Protein AF-0000000068388118 (afdb_homodimer)

Sequence (778 aa):
MSIPSDIVQGQESAFPREEYARRQALAREGLSAAGLDALIVTGPENIFYLCGQQTPGYYTFQALILPADGDPVFLIRQLEYFNFIANTFISDAVVYQDGEDPLALLVKLIESRGLASRRIAIDKRGWFLPIAVYEALQARLGTIGDGAGVIERFRAIKSPLEVEKLEKAAAYVDEGMRAGLAAVRVGATENDLVSAMLGSAIAAGSEYLGMEPLVSVGPRTGVPHGTWRRRAITDGDPAFLEMAACHDRYHAALMRSAWIGEPPREAVDMMKACQEALQVSLDTIRPGVACEVPHIACQKVIDRAGYTDNFKKRLGYSVGISFAPDWGEGAILSLNTGVKTELQPGMTFHLPPALRIYGRFTVGVSETIVVTETGYRALGSIDRNLLIVMSIPSDIVQGQESAFPREEYARRQALAREGLSAAGLDALIVTGPENIFYLCGQQTPGYYTFQALILPADGDPVFLIRQLEYFNFIANTFISDAVVYQDGEDPLALLVKLIESRGLASRRIAIDKRGWFLPIAVYEALQARLGTIGDGAGVIERFRAIKSPLEVEKLEKAAAYVDEGMRAGLAAVRVGATENDLVSAMLGSAIAAGSEYLGMEPLVSVGPRTGVPHGTWRRRAITDGDPAFLEMAACHDRYHAALMRSAWIGEPPREAVDMMKACQEALQVSLDTIRPGVACEVPHIACQKVIDRAGYTDNFKKRLGYSVGISFAPDWGEGAILSLNTGVKTELQPGMTFHLPPALRIYGRFTVGVSETIVVTETGYRALGSIDRNLLIV

Foldseek 3Di:
DDDPPPQAFQQQALDDPVQLVVLLLQLLVLCVVVQAQKEWELAQLLVCNNFNQDDPVSLDTKTWIRGNDDDIEIEEEPVCVVSNRHHGPDDHYDYDYPVDDSLVVVLVVCVVVVNLPTAYAYAPQHPSQDPVSVVVNCVRRPDHHHCPPSSLVVQQFADPSQVVFALLFQVLQQQLVVQLLVQDDAFDFLCSSQCRNVVRSVVSPFDDAQAGKAKDKFLQQQPPSHHGDGHGHHAFMKIKTKGWTGGSQFIDIWIAIATEADHDPVLVLQLVLQVVLQVQLQVQFAFPAFLQVSQVSSQVSCVVSPQNVFQPDFQKAWTTGHHYPDRRSSRSDTSHPPGGDTDDFRRKMKGWGWGHDHSGHIGITIFIWTHHNGGIDTSHDDDHDHHYD/DDDPPPFAFQQQALDDPVQLVVLLLQLLVLCVVVQAQKEWELAQLLVCNNFNQDDPVSLDTKTWIRGNDDDIEIEEEPVCVVSNRHHGPRDHYDYDYPVDDSLVVVLVVCVVVVNLPTAYAYAPQHPSQDPVSVVVNCVRRPDHHHCPPSSLVVQQFADPSQVVFALLFQVLQQQLVVQLLVQDDAFGFLCSSQCRNVVRSVVSPFDDAQAGKAKDKFLQQQPPSHHGDGHGHHAFMKIKTKGWTGGSQFIDIWIAIATEADHDPVQVLQLVLQVQLQVQLQVQFAFPAFLQVSQVSSQVSCVVSVQNVFQPDFQKAWTTGHHYPDRRSSRSDTNHPPGGDTDDFRRKMKGWGWGHDHSGHIGITIFIWGHHNGGIDTSHDDDHDHHYD

Solvent-accessible surface area (backbone atoms only — not comparable to full-atom values): 38042 Å² total; per-residue (Å²): 133,84,76,56,90,88,61,52,72,25,72,62,32,80,62,61,72,65,57,27,52,52,42,44,52,52,37,29,51,31,28,54,75,69,67,30,49,28,36,48,39,57,37,64,54,60,42,24,60,45,43,36,40,68,58,72,60,62,82,47,82,45,37,38,38,41,38,52,71,71,79,59,39,34,39,37,41,54,71,45,45,57,39,39,37,29,14,12,80,71,82,55,66,48,71,38,52,95,90,56,62,62,62,62,53,49,51,50,52,37,45,75,69,68,42,53,89,48,45,33,19,31,51,33,72,40,54,69,54,26,44,53,58,53,53,53,48,31,76,74,49,44,80,66,43,75,37,62,62,43,54,50,64,59,66,52,45,40,50,73,72,51,46,52,29,29,44,51,4,16,50,16,31,38,45,8,50,54,39,20,60,70,44,61,46,76,69,34,27,28,22,48,26,48,19,35,17,51,22,36,12,19,55,67,57,26,42,81,64,15,40,76,56,37,26,22,44,29,41,46,27,13,26,62,65,29,49,46,77,55,51,62,35,48,87,62,23,42,34,26,42,30,39,56,20,10,30,89,47,16,26,24,46,44,35,46,25,35,25,30,50,79,70,56,67,67,55,53,53,48,38,52,41,26,53,51,19,47,50,55,17,57,71,56,43,27,54,70,35,33,30,16,52,32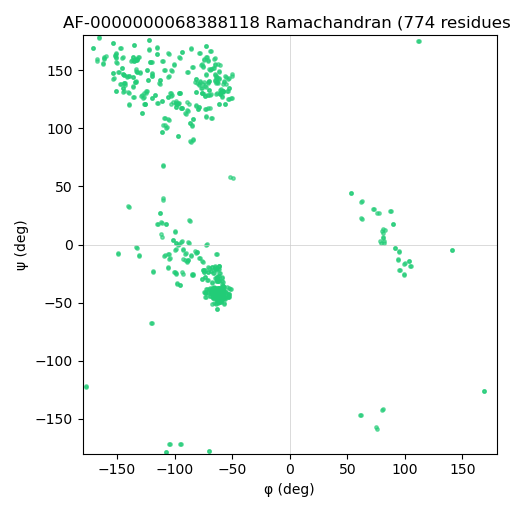,22,50,48,22,47,51,46,33,44,74,73,68,42,52,87,34,42,88,66,64,36,28,34,31,38,29,51,31,50,68,66,37,45,40,37,79,77,74,43,48,22,23,82,83,33,67,59,55,37,43,56,33,24,31,34,35,39,53,36,45,38,39,45,75,61,48,35,39,37,33,34,39,45,20,33,36,31,31,89,78,20,68,43,73,49,57,80,69,79,74,63,74,42,70,84,134,84,75,57,88,86,60,52,73,25,73,64,32,81,61,60,71,66,58,27,53,51,44,44,52,53,36,30,51,31,27,55,76,69,66,30,48,29,37,47,39,59,38,63,52,60,42,25,61,44,42,35,40,69,59,70,60,63,83,46,81,47,36,38,38,42,38,52,72,71,79,60,40,33,39,37,40,53,71,45,44,56,38,39,39,30,13,12,80,71,82,54,65,47,74,40,53,93,91,55,61,62,63,62,53,49,51,51,50,36,45,75,68,68,42,52,88,46,47,33,20,30,50,34,72,40,54,72,54,26,46,53,58,52,53,55,48,32,75,75,50,43,81,66,44,74,38,61,62,42,56,50,63,60,65,51,44,40,50,74,72,52,48,52,29,28,43,51,4,17,51,15,29,37,44,8,49,53,38,20,62,71,45,62,46,75,69,34,28,27,23,46,25,47,18,35,16,52,21,39,12,20,54,65,57,25,42,82,63,14,37,76,56,36,26,22,43,30,41,45,29,13,26,62,65,29,47,46,79,56,52,62,35,48,88,63,21,42,34,26,41,28,39,58,21,11,29,89,46,16,28,23,46,43,36,46,25,35,28,30,50,80,70,56,68,68,56,52,52,47,36,50,41,25,53,51,19,46,50,54,18,58,70,55,44,27,54,70,36,35,30,16,52,32,23,51,48,23,48,51,44,33,44,74,72,69,40,52,88,35,40,89,67,65,36,28,34,29,37,28,51,32,51,69,65,37,46,40,38,78,78,73,46,48,22,23,83,85,33,68,59,54,38,42,57,32,25,30,35,35,38,53,37,44,39,39,44,75,61,47,34,39,38,34,34,39,44,21,35,35,31,31,89,78,21,67,44,73,50,58,78,68,80,75,64,74,42,69,84

Radius of gyration: 25.29 Å; Cα contacts (8 Å, |Δi|>4): 1901; chains: 2; bounding box: 60×70×59 Å

InterPro domains:
  IPR000587 Creatinase, N-terminal [PF01321] (25-157)
  IPR000994 Peptidase M24 [PF00557] (164-373)
  IPR029149 Creatinase/Aminopeptidase P/Spt16, N-terminal [G3DSA:3.40.350.10] (6-155)
  IPR029149 Creatinase/Aminopeptidase P/Spt16, N-terminal [SSF53092] (13-155)
  IPR036005 Creatinase/aminopeptidase-like [G3DSA:3.90.230.10] (157-389)
  IPR036005 Creatinase/aminopeptidase-like [SSF55920] (157-388)
  IPR050659 Peptidase M24B family [PTHR46112] (15-387)

Organism: Agrobacterium fabrum (strain C58 / ATCC 33970) (NCBI:txid176299)

Secondary structure (DSSP, 8-state):
-PPPTTPPTTTT-SS-HHHHHHHHHHHHHHHHHHT-SEEEE-SHHHHHHHH----GGGGS--EEEEESSS--EEEEEGGGHHHHHHH-----EEEE-TTS-HHHHHHHHHHHTT-TTS-EEE-TT-SS--HHHHHHHHHHH---EE-TTTTHHHHTS--HHHHHHHHHHHHHHHHHHHHHHHT-STT-BHHHHHHHHHHHHHHHT----SS--EEEEGGGGGSTT-----PBP-TT-EEEEEEEEEETTEEEEEEEEEESSPPPHHHHHHHHHHHHHHHHHHHH--TT-BTHHHHHHHHHHHHHTT-HHHH-S-SEEE-SB--TT-SS-SSS-EESTT--PBP-TT-EEEE--EEEETTTEEEE--EEEEE-SSSEEE---S--SPEE-/-PPPTTPPTTTT-SS-HHHHHHHHHHHHHHHHHHT-SEEEE--HHHHHHHH----GGGGS--EEEEESSS--EEEEEGGGHHHHHHH-----EEEE-TTS-HHHHHHHHHHHTT-TTS-EEE-TT-SS--HHHHHHHHHHH---EE-TTTTHHHHTS--HHHHHHHHHHHHHHHHHHHHHHHT-STT-BHHHHHHHHHHHHHHHT----SS--EEEEGGGGGSTT----SPBP-TT-EEEEEEEEEETTEEEEEEEEEESSPPPHHHHHHHHHHHHHHHHHHHH--TT-BTHHHHHHHHHHHHHHT-HHHH-S-SEEE-SB--TT-SS-SSS-EESTT--PBP-TT-EEEE--EEEETTTEEEE--EEEEE-SSSEEE---S--SPEE-

Nearest PDB structures (foldseek):
  1wn1-assembly1_A  TM=9.181E-01  e=2.029E-33  Pyrococcus horikoshii OT3
  1wy2-assembly1_B  TM=9.241E-01  e=2.142E-31  Pyrococcus horikoshii OT3
  2zsg-assembly1_B  TM=8.547E-01  e=2.832E-32  Thermotoga maritima
  3q6d-assembly2_B  TM=9.226E-01  e=4.594E-30  Bacillus anthracis str. Ames
  5cde-assembly1_B  TM=8.490E-01  e=2.832E-32  Xanthomonas campestris pv. campestris str. ATCC 33913

pLDDT: mean 95.71, std 5.08, range [53.38, 98.94]

Structure (mmCIF, N/CA/C/O backbone):
data_AF-0000000068388118-model_v1
#
loop_
_entity.id
_entity.type
_entity.pdbx_description
1 polymer Peptidase
#
loop_
_atom_site.group_PDB
_atom_site.id
_atom_site.type_symbol
_atom_site.label_atom_id
_atom_site.label_alt_id
_atom_site.label_comp_id
_atom_site.label_asym_id
_atom_site.label_entity_id
_atom_site.label_seq_id
_atom_site.pdbx_PDB_ins_code
_atom_site.Cartn_x
_atom_site.Cartn_y
_atom_site.Cartn_z
_atom_site.occupancy
_atom_site.B_iso_or_equiv
_atom_site.auth_seq_id
_atom_site.auth_comp_id
_atom_site.auth_asym_id
_atom_site.auth_atom_id
_atom_site.pdbx_PDB_model_num
ATOM 1 N N . MET A 1 1 ? -11.75 -24.641 -14.781 1 53.38 1 MET A N 1
ATOM 2 C CA . MET A 1 1 ? -11.281 -25.219 -13.531 1 53.38 1 MET A CA 1
ATOM 3 C C . MET A 1 1 ? -12.445 -25.547 -12.602 1 53.38 1 MET A C 1
ATOM 5 O O . MET A 1 1 ? -13.352 -24.719 -12.43 1 53.38 1 MET A O 1
ATOM 9 N N . SER A 1 2 ? -12.594 -26.812 -12.25 1 62.56 2 SER A N 1
ATOM 10 C CA . SER A 1 2 ? -13.703 -27.203 -11.383 1 62.56 2 SER A CA 1
ATOM 11 C C . SER A 1 2 ? -13.461 -26.781 -9.938 1 62.56 2 SER A C 1
ATOM 13 O O . SER A 1 2 ? -12.328 -26.828 -9.461 1 62.56 2 SER A O 1
ATOM 15 N N . ILE A 1 3 ? -14.445 -26.109 -9.328 1 71.19 3 ILE A N 1
ATOM 16 C CA . ILE A 1 3 ? -14.406 -25.734 -7.918 1 71.19 3 ILE A CA 1
ATOM 17 C C . ILE A 1 3 ? -14.531 -26.984 -7.047 1 71.19 3 ILE A C 1
ATOM 19 O O . ILE A 1 3 ? -15.484 -27.75 -7.18 1 71.19 3 ILE A O 1
ATOM 23 N N . PRO A 1 4 ? -13.492 -27.219 -6.301 1 73.62 4 PRO A N 1
ATOM 24 C CA . PRO A 1 4 ? -13.625 -28.359 -5.402 1 73.62 4 PRO A CA 1
ATOM 25 C C . PRO A 1 4 ? -14.914 -28.328 -4.582 1 73.62 4 PRO A C 1
ATOM 27 O O . PRO A 1 4 ? -15.398 -27.234 -4.234 1 73.62 4 PRO A O 1
ATOM 30 N N . SER A 1 5 ? -15.477 -29.453 -4.324 1 72.38 5 SER A N 1
ATOM 31 C CA . SER A 1 5 ? -16.781 -29.578 -3.668 1 72.38 5 SER A CA 1
ATOM 32 C C . SER A 1 5 ? -16.75 -28.984 -2.268 1 72.38 5 SER A C 1
ATOM 34 O O . SER A 1 5 ? -17.797 -28.609 -1.725 1 72.38 5 SER A O 1
ATOM 36 N N . ASP A 1 6 ? -15.547 -28.828 -1.745 1 77.25 6 ASP A N 1
ATOM 37 C CA . ASP A 1 6 ? -15.461 -28.359 -0.365 1 77.25 6 ASP A CA 1
ATOM 38 C C . ASP A 1 6 ? -15.297 -26.844 -0.309 1 77.25 6 ASP A C 1
ATOM 40 O O . ASP A 1 6 ? -15.219 -26.266 0.775 1 77.25 6 ASP A O 1
ATOM 44 N N . ILE A 1 7 ? -15.312 -26.266 -1.46 1 78.06 7 ILE A N 1
ATOM 45 C CA . ILE A 1 7 ? -15.258 -24.812 -1.496 1 78.06 7 ILE A CA 1
ATOM 46 C C . ILE A 1 7 ? -16.656 -24.25 -1.757 1 78.06 7 ILE A C 1
ATOM 48 O O . ILE A 1 7 ? -17.297 -24.609 -2.736 1 78.06 7 ILE A O 1
ATOM 52 N N . VAL A 1 8 ? -17.078 -23.422 -0.842 1 85.75 8 VAL A N 1
ATOM 53 C CA . VAL A 1 8 ? -18.391 -22.781 -0.955 1 85.75 8 VAL A CA 1
ATOM 54 C C . VAL A 1 8 ? -18.219 -21.344 -1.407 1 85.75 8 VAL A C 1
ATOM 56 O O . VAL A 1 8 ? -17.406 -20.594 -0.841 1 85.75 8 VAL A O 1
ATOM 59 N N . GLN A 1 9 ? -18.906 -21.031 -2.393 1 91 9 GLN A N 1
ATOM 60 C CA . GLN A 1 9 ? -18.891 -19.656 -2.887 1 91 9 GLN A CA 1
ATOM 61 C C . GLN A 1 9 ? -19.219 -18.672 -1.773 1 91 9 GLN A C 1
ATOM 63 O O . GLN A 1 9 ? -20.234 -18.812 -1.08 1 91 9 GLN A O 1
ATOM 68 N N . GLY A 1 10 ? -18.312 -17.734 -1.6 1 92.94 10 GLY A N 1
ATOM 69 C CA . GLY A 1 10 ? -18.562 -16.672 -0.626 1 92.94 10 GLY A CA 1
ATOM 70 C C . GLY A 1 10 ? -18.219 -17.094 0.794 1 92.94 10 GLY A C 1
ATOM 71 O O . GLY A 1 10 ? -18.562 -16.391 1.748 1 92.94 10 GLY A O 1
ATOM 72 N N . GLN A 1 11 ? -17.531 -18.188 0.98 1 91.69 11 GLN A N 1
ATOM 73 C CA . GLN A 1 11 ? -17.297 -18.734 2.316 1 91.69 11 GLN A CA 1
ATOM 74 C C . GLN A 1 11 ? -16.438 -17.781 3.152 1 91.69 11 GLN A C 1
ATOM 76 O O . GLN A 1 11 ? -16.453 -17.844 4.383 1 91.69 11 GLN A O 1
ATOM 81 N N . GLU A 1 12 ? -15.727 -16.859 2.533 1 93 12 GLU A N 1
ATOM 82 C CA . GLU A 1 12 ? -14.883 -15.914 3.252 1 93 12 GLU A CA 1
ATOM 83 C C . GLU A 1 12 ? -15.391 -14.484 3.08 1 93 12 GLU A C 1
ATOM 85 O O . GLU A 1 12 ? -14.656 -13.523 3.299 1 93 12 GLU A O 1
ATOM 90 N N . SER A 1 13 ? -16.641 -14.352 2.66 1 96.62 13 SER A N 1
ATOM 91 C CA . SER A 1 13 ? -17.203 -13.023 2.418 1 96.62 13 SER A CA 1
ATOM 92 C C . SER A 1 13 ? -17.25 -12.203 3.701 1 96.62 13 SER A C 1
ATOM 94 O O . SER A 1 13 ? -17.562 -12.727 4.77 1 96.62 13 SER A O 1
ATOM 96 N N . ALA A 1 14 ? -17.016 -10.914 3.598 1 97.81 14 ALA A N 1
ATOM 97 C CA . ALA A 1 14 ? -17.016 -10.016 4.746 1 97.81 14 ALA A CA 1
ATOM 98 C C . ALA A 1 14 ? -18.438 -9.75 5.242 1 97.81 14 ALA A C 1
ATOM 100 O O . ALA A 1 14 ? -18.641 -9.438 6.418 1 97.81 14 ALA A O 1
ATOM 101 N N . PHE A 1 15 ? -19.422 -9.828 4.328 1 98.56 15 PHE A N 1
ATOM 102 C CA . PHE A 1 15 ? -20.812 -9.539 4.637 1 98.56 15 PHE A CA 1
ATOM 103 C C . PHE A 1 15 ? -21.734 -10.625 4.086 1 98.56 15 PHE A C 1
ATOM 105 O O . PHE A 1 15 ? -21.328 -11.391 3.205 1 98.56 15 PHE A O 1
ATOM 112 N N . PRO A 1 16 ? -22.969 -10.766 4.602 1 98.06 16 PRO A N 1
ATOM 113 C CA . PRO A 1 16 ? -23.938 -11.672 3.988 1 98.06 16 PRO A CA 1
ATOM 114 C C . PRO A 1 16 ? -24.359 -11.234 2.584 1 98.06 16 PRO A C 1
ATOM 116 O O . PRO A 1 16 ? -24.234 -10.055 2.24 1 98.06 16 PRO A O 1
ATOM 119 N N . ARG A 1 17 ? -24.859 -12.133 1.839 1 97.31 17 ARG A N 1
ATOM 120 C CA . ARG A 1 17 ? -25.281 -11.922 0.455 1 97.31 17 ARG A CA 1
ATOM 121 C C . ARG A 1 17 ? -26.234 -10.742 0.347 1 97.31 17 ARG A C 1
ATOM 123 O O . ARG A 1 17 ? -26.156 -9.945 -0.592 1 97.31 17 ARG A O 1
ATOM 130 N N . GLU A 1 18 ? -27.078 -10.586 1.31 1 98.06 18 GLU A N 1
ATOM 131 C CA . GLU A 1 18 ? -28.141 -9.578 1.294 1 98.06 18 GLU A CA 1
ATOM 132 C C . GLU A 1 18 ? -27.547 -8.172 1.367 1 98.06 18 GLU A C 1
ATOM 134 O O . GLU A 1 18 ? -28.109 -7.227 0.799 1 98.06 18 GLU A O 1
ATOM 139 N N . GLU A 1 19 ? -26.422 -8.008 2.062 1 98.5 19 GLU A N 1
ATOM 140 C CA . GLU A 1 19 ? -25.781 -6.707 2.164 1 98.5 19 GLU A CA 1
ATOM 141 C C . GLU A 1 19 ? -25.234 -6.25 0.811 1 98.5 19 GLU A C 1
ATOM 143 O O . GLU A 1 19 ? -25.375 -5.082 0.443 1 98.5 19 GLU A O 1
ATOM 148 N N . TYR A 1 20 ? -24.672 -7.148 0.095 1 98 20 TYR A N 1
ATOM 149 C CA . TYR A 1 20 ? -24.156 -6.812 -1.225 1 98 20 TYR A CA 1
ATOM 150 C C . TYR A 1 20 ? -25.297 -6.523 -2.201 1 98 20 TYR A C 1
ATOM 152 O O . TYR A 1 20 ? -25.172 -5.633 -3.047 1 98 20 TYR A O 1
ATOM 160 N N . ALA A 1 21 ? -26.375 -7.293 -2.064 1 97.06 21 ALA A N 1
ATOM 161 C CA . ALA A 1 21 ? -27.531 -7.031 -2.91 1 97.06 21 ALA A CA 1
ATOM 162 C C . ALA A 1 21 ? -28.062 -5.617 -2.688 1 97.06 21 ALA A C 1
ATOM 164 O O . ALA A 1 21 ? -28.375 -4.91 -3.646 1 97.06 21 ALA A O 1
ATOM 165 N N . ARG A 1 22 ? -28.156 -5.258 -1.468 1 97.88 22 ARG A N 1
ATOM 166 C CA . ARG A 1 22 ? -28.594 -3.91 -1.122 1 97.88 22 ARG A CA 1
ATOM 167 C C . ARG A 1 22 ? -27.656 -2.857 -1.706 1 97.88 22 ARG A C 1
ATOM 169 O O . ARG A 1 22 ? -28.109 -1.867 -2.281 1 97.88 22 ARG A O 1
ATOM 176 N N . ARG A 1 23 ? -26.359 -3.049 -1.605 1 98.25 23 ARG A N 1
ATOM 177 C CA . ARG A 1 23 ? -25.344 -2.121 -2.094 1 98.25 23 ARG A CA 1
ATOM 178 C C . ARG A 1 23 ? -25.406 -1.992 -3.613 1 98.25 23 ARG A C 1
ATOM 180 O O . ARG A 1 23 ? -25.297 -0.89 -4.152 1 98.25 23 ARG A O 1
ATOM 187 N N . GLN A 1 24 ? -25.594 -3.094 -4.266 1 97.75 24 GLN A N 1
ATOM 188 C CA . GLN A 1 24 ? -25.703 -3.076 -5.723 1 97.75 24 GLN A CA 1
ATOM 189 C C . GLN A 1 24 ? -26.969 -2.338 -6.164 1 97.75 24 GLN A C 1
ATOM 191 O O . GLN A 1 24 ? -26.953 -1.61 -7.16 1 97.75 24 GLN A O 1
ATOM 196 N N . ALA A 1 25 ? -28.031 -2.514 -5.41 1 97.81 25 ALA A N 1
ATOM 197 C CA . ALA A 1 25 ? -29.266 -1.783 -5.715 1 97.81 25 ALA A CA 1
ATOM 198 C C . ALA A 1 25 ? -29.047 -0.279 -5.57 1 97.81 25 ALA A C 1
ATOM 200 O O . ALA A 1 25 ? -29.484 0.499 -6.426 1 97.81 25 ALA A O 1
ATOM 201 N N . LEU A 1 26 ? -28.375 0.128 -4.535 1 97.5 26 LEU A N 1
ATOM 202 C CA . LEU A 1 26 ? -28.047 1.535 -4.324 1 97.5 26 LEU A CA 1
ATOM 203 C C . LEU A 1 26 ? -27.172 2.072 -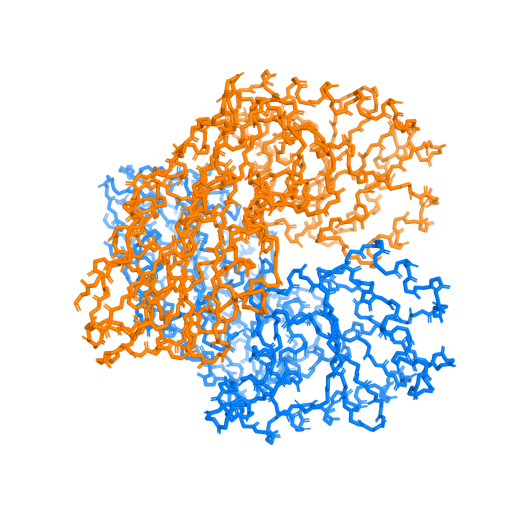5.453 1 97.5 26 LEU A C 1
ATOM 205 O O . LEU A 1 26 ? -27.422 3.168 -5.961 1 97.5 26 LEU A O 1
ATOM 209 N N . ALA A 1 27 ? -26.156 1.292 -5.816 1 97.75 27 ALA A N 1
ATOM 210 C CA . ALA A 1 27 ? -25.25 1.694 -6.895 1 97.75 27 ALA A CA 1
ATOM 211 C C . ALA A 1 27 ? -26.016 1.879 -8.203 1 97.75 27 ALA A C 1
ATOM 213 O O . ALA A 1 27 ? -25.734 2.803 -8.969 1 97.75 27 ALA A O 1
ATOM 214 N N . ARG A 1 28 ? -26.969 1.045 -8.445 1 97.56 28 ARG A N 1
ATOM 215 C CA . ARG A 1 28 ? -27.781 1.15 -9.648 1 97.56 28 ARG A CA 1
ATOM 216 C C . ARG A 1 28 ? -28.641 2.41 -9.625 1 97.56 28 ARG A C 1
ATOM 218 O O . ARG A 1 28 ? -28.875 3.031 -10.664 1 97.56 28 ARG A O 1
ATOM 225 N N . GLU A 1 29 ? -29.125 2.719 -8.484 1 96.5 29 GLU A N 1
ATOM 226 C CA . GLU A 1 29 ? -29.797 4 -8.344 1 96.5 29 GLU A CA 1
ATOM 227 C C . GLU A 1 29 ? -28.875 5.16 -8.711 1 96.5 29 GLU A C 1
ATOM 229 O O . GLU A 1 29 ? -29.297 6.113 -9.367 1 96.5 29 GLU A O 1
ATOM 234 N N . GLY A 1 30 ? -27.672 5.039 -8.266 1 96.56 30 GLY A N 1
ATOM 235 C CA . GLY A 1 30 ? -26.688 6.047 -8.609 1 96.56 30 GLY A CA 1
ATOM 236 C C . GLY A 1 30 ? -26.406 6.133 -10.094 1 96.56 30 GLY A C 1
ATOM 237 O O . GLY A 1 30 ? -26.281 7.23 -10.648 1 96.56 30 GLY A O 1
ATOM 238 N N . LEU A 1 31 ? -26.344 4.996 -10.734 1 97.5 31 LEU A N 1
ATOM 239 C CA . LEU A 1 31 ? -26.156 4.949 -12.188 1 97.5 31 LEU A CA 1
ATOM 240 C C . LEU A 1 31 ? -27.297 5.648 -12.906 1 97.5 31 LEU A C 1
ATOM 242 O O . LEU A 1 31 ? -27.062 6.469 -13.797 1 97.5 31 LEU A O 1
ATOM 246 N N . SER A 1 32 ? -28.469 5.344 -12.477 1 96.12 32 SER A N 1
ATOM 247 C CA . SER A 1 32 ? -29.656 5.938 -13.086 1 96.12 32 SER A CA 1
ATOM 248 C C . SER A 1 32 ? -29.672 7.453 -12.914 1 96.12 32 SER A C 1
ATOM 250 O O . SER A 1 32 ? -29.922 8.188 -13.875 1 96.12 32 SER A O 1
ATOM 252 N N . ALA A 1 33 ? -29.344 7.887 -11.797 1 96.12 33 ALA A N 1
ATOM 253 C CA . ALA A 1 33 ? -29.328 9.312 -11.5 1 96.12 33 ALA A CA 1
ATOM 254 C C . ALA A 1 33 ? -28.281 10.039 -12.344 1 96.12 33 ALA A C 1
ATOM 256 O O . ALA A 1 33 ? -28.469 11.195 -12.719 1 96.12 33 ALA A O 1
ATOM 257 N N . ALA A 1 34 ? -27.219 9.312 -12.711 1 96.38 34 ALA A N 1
ATOM 258 C CA . ALA A 1 34 ? -26.125 9.906 -13.469 1 96.38 34 ALA A CA 1
ATOM 259 C C . ALA A 1 34 ? -26.328 9.727 -14.969 1 96.38 34 ALA A C 1
ATOM 261 O O . ALA A 1 34 ? -25.516 10.195 -15.773 1 96.38 34 ALA A O 1
ATOM 262 N N . GLY A 1 35 ? -27.359 9.031 -15.312 1 96.81 35 GLY A N 1
ATOM 263 C CA . GLY A 1 35 ? -27.641 8.789 -16.719 1 96.81 35 GLY A CA 1
ATOM 264 C C . GLY A 1 35 ? -26.688 7.801 -17.359 1 96.81 35 GLY A C 1
ATOM 265 O O . GLY A 1 35 ? -26.312 7.949 -18.516 1 96.81 35 GLY A O 1
ATOM 266 N N . LEU A 1 36 ? -26.203 6.867 -16.578 1 97.94 36 LEU A N 1
ATOM 267 C CA . LEU A 1 36 ? -25.234 5.875 -17.047 1 97.94 36 LEU A CA 1
ATOM 268 C C . LEU A 1 36 ? -25.906 4.516 -17.234 1 97.94 36 LEU A C 1
ATOM 270 O O . LEU A 1 36 ? -26.766 4.133 -16.422 1 97.94 36 LEU A O 1
ATOM 274 N N . ASP A 1 37 ? -25.469 3.842 -18.203 1 97.94 37 ASP A N 1
ATOM 275 C CA . ASP A 1 37 ? -26.016 2.514 -18.469 1 97.94 37 ASP A CA 1
ATOM 276 C C . ASP A 1 37 ? -25.172 1.43 -17.797 1 97.94 37 ASP A C 1
ATOM 278 O O . ASP A 1 37 ? -25.656 0.315 -17.578 1 97.94 37 ASP A O 1
ATOM 282 N N . ALA A 1 38 ? -23.922 1.718 -17.531 1 98.06 38 ALA A N 1
ATOM 283 C CA . ALA A 1 38 ? -23.062 0.764 -16.844 1 98.06 38 ALA A CA 1
ATOM 284 C C . ALA A 1 38 ? -21.828 1.457 -16.266 1 98.06 38 ALA A C 1
ATOM 286 O O . ALA A 1 38 ? -21.438 2.531 -16.734 1 98.06 38 ALA A O 1
ATOM 287 N N . LEU A 1 39 ? -21.312 0.867 -15.312 1 98.06 39 LEU A N 1
ATOM 288 C CA . LEU A 1 39 ? -20.047 1.281 -14.711 1 98.06 39 LEU A CA 1
ATOM 289 C C . LEU A 1 39 ? -19.016 0.166 -14.805 1 98.06 39 LEU A C 1
ATOM 291 O O . LEU A 1 39 ? -19.312 -0.988 -14.484 1 98.06 39 LEU A O 1
ATOM 295 N N . ILE A 1 40 ? -17.891 0.473 -15.359 1 97.38 40 ILE A N 1
ATOM 296 C CA . ILE A 1 40 ? -16.719 -0.39 -15.266 1 97.38 40 ILE A CA 1
ATOM 297 C C . ILE A 1 40 ? -15.938 -0.066 -13.992 1 97.38 40 ILE A C 1
ATOM 299 O O . ILE A 1 40 ? -15.266 0.961 -13.914 1 97.38 40 ILE A O 1
ATOM 303 N N . VAL A 1 41 ? -16.047 -0.904 -13 1 97.5 41 VAL A N 1
ATOM 304 C CA . VAL A 1 41 ? -15.461 -0.654 -11.688 1 97.5 41 VAL A CA 1
ATOM 305 C C . VAL A 1 41 ? -14.078 -1.307 -11.609 1 97.5 41 VAL A C 1
ATOM 307 O O . VAL A 1 41 ? -13.961 -2.529 -11.703 1 97.5 41 VAL A O 1
ATOM 310 N N . THR A 1 42 ? -13.078 -0.46 -11.422 1 95.81 42 THR A N 1
ATOM 311 C CA . THR A 1 42 ? -11.719 -0.984 -11.414 1 95.81 42 THR A CA 1
ATOM 312 C C . THR A 1 42 ? -11.047 -0.725 -10.07 1 95.81 42 THR A C 1
ATOM 314 O O . THR A 1 42 ? -10.062 -1.38 -9.727 1 95.81 42 THR A O 1
ATOM 317 N N . GLY A 1 43 ? -11.5 0.252 -9.305 1 94.75 43 GLY A N 1
ATOM 318 C CA . GLY A 1 43 ? -10.922 0.531 -8 1 94.75 43 GLY A CA 1
ATOM 319 C C . GLY A 1 43 ? -11.234 -0.538 -6.969 1 94.75 43 GLY A C 1
ATOM 320 O O . GLY A 1 43 ? -12.391 -0.961 -6.836 1 94.75 43 GLY A O 1
ATOM 321 N N . PRO A 1 44 ? -10.258 -0.994 -6.227 1 95.69 44 PRO A N 1
ATOM 322 C CA . PRO A 1 44 ? -10.477 -2.1 -5.289 1 95.69 44 PRO A CA 1
ATOM 323 C C . PRO A 1 44 ? -11.492 -1.759 -4.199 1 95.69 44 PRO A C 1
ATOM 325 O O . PRO A 1 44 ? -12.227 -2.637 -3.734 1 95.69 44 PRO A O 1
ATOM 328 N N . GLU A 1 45 ? -11.594 -0.508 -3.785 1 96.88 45 GLU A N 1
ATOM 329 C CA . GLU A 1 45 ? -12.539 -0.125 -2.736 1 96.88 45 GLU A CA 1
ATOM 330 C C . GLU A 1 45 ? -13.977 -0.32 -3.193 1 96.88 45 GLU A C 1
ATOM 332 O O . GLU A 1 45 ? -14.789 -0.899 -2.469 1 96.88 45 GLU A O 1
ATOM 337 N N . ASN A 1 46 ? -14.258 0.114 -4.398 1 97.5 46 ASN A N 1
ATOM 338 C CA . ASN A 1 46 ? -15.609 -0.012 -4.938 1 97.5 46 ASN A CA 1
ATOM 339 C C . ASN A 1 46 ? -15.938 -1.459 -5.293 1 97.5 46 ASN A C 1
ATOM 341 O O . ASN A 1 46 ? -17.062 -1.907 -5.102 1 97.5 46 ASN A O 1
ATOM 345 N N . ILE A 1 47 ? -14.969 -2.158 -5.82 1 97.44 47 ILE A N 1
ATOM 346 C CA . ILE A 1 47 ? -15.156 -3.576 -6.102 1 97.44 47 ILE A CA 1
ATOM 347 C C . ILE A 1 47 ? -15.492 -4.32 -4.812 1 97.44 47 ILE A C 1
ATOM 349 O O . ILE A 1 47 ? -16.469 -5.07 -4.754 1 97.44 47 ILE A O 1
ATOM 353 N N . PHE A 1 48 ? -14.758 -4.094 -3.773 1 98 48 PHE A N 1
ATOM 354 C CA . PHE A 1 48 ? -15 -4.73 -2.484 1 98 48 PHE A CA 1
ATOM 355 C C . PHE A 1 48 ? -16.375 -4.371 -1.946 1 98 48 PHE A C 1
ATOM 357 O O . PHE A 1 48 ? -17.094 -5.23 -1.439 1 98 48 PHE A O 1
ATOM 364 N N . TYR A 1 49 ? -16.703 -3.074 -2.07 1 98.56 49 TYR A N 1
ATOM 365 C CA . TYR A 1 49 ? -18 -2.611 -1.579 1 98.56 49 TYR A CA 1
ATOM 366 C C . TYR A 1 49 ? -19.141 -3.365 -2.252 1 98.56 49 TYR A C 1
ATOM 368 O O . TYR A 1 49 ? -20.062 -3.83 -1.581 1 98.56 49 TYR A O 1
ATOM 376 N N . LEU A 1 50 ? -19.062 -3.584 -3.492 1 98.25 50 LEU A N 1
ATOM 377 C CA . LEU A 1 50 ? -20.172 -4.078 -4.289 1 98.25 50 LEU A CA 1
ATOM 378 C C . LEU A 1 50 ? -20.281 -5.598 -4.203 1 98.25 50 LEU A C 1
ATOM 380 O O . LEU A 1 50 ? -21.359 -6.16 -4.352 1 98.25 50 LEU A O 1
ATOM 384 N N . CYS A 1 51 ? -19.094 -6.281 -3.916 1 97.44 51 CYS A N 1
ATOM 385 C CA . CYS A 1 51 ? -19.219 -7.723 -4.082 1 97.44 51 CYS A CA 1
ATOM 386 C C . CYS A 1 51 ? -18.312 -8.477 -3.121 1 97.44 51 CYS A C 1
ATOM 388 O O . CYS A 1 51 ? -18.312 -9.703 -3.088 1 97.44 51 CYS A O 1
ATOM 390 N N . GLY A 1 52 ? -17.453 -7.812 -2.406 1 97.56 52 GLY A N 1
ATOM 391 C CA . GLY A 1 52 ? -16.672 -8.438 -1.355 1 97.56 52 GLY A CA 1
ATOM 392 C C . GLY A 1 52 ? -15.297 -8.891 -1.827 1 97.56 52 GLY A C 1
ATOM 393 O O . GLY A 1 52 ? -14.461 -9.305 -1.019 1 97.56 52 GLY A O 1
ATOM 394 N N . GLN A 1 53 ? -15.039 -8.766 -3.188 1 95.94 53 GLN A N 1
ATOM 395 C CA . GLN A 1 53 ? -13.734 -9.172 -3.713 1 95.94 53 GLN A CA 1
ATOM 396 C C . GLN A 1 53 ? -12.609 -8.336 -3.098 1 95.94 53 GLN A C 1
ATOM 398 O O . GLN A 1 53 ? -12.656 -7.105 -3.127 1 95.94 53 GLN A O 1
ATOM 403 N N . GLN A 1 54 ? -11.711 -9.062 -2.455 1 93.5 54 GLN A N 1
ATOM 404 C CA . GLN A 1 54 ? -10.508 -8.438 -1.91 1 93.5 54 GLN A CA 1
ATOM 405 C C . GLN A 1 54 ? -9.281 -9.328 -2.119 1 93.5 54 GLN A C 1
ATOM 407 O O . GLN A 1 54 ? -9.352 -10.547 -1.913 1 93.5 54 GLN A O 1
ATOM 412 N N . THR A 1 55 ? -8.25 -8.875 -2.811 1 90.56 55 THR A N 1
ATOM 413 C CA . THR A 1 55 ? -7 -9.578 -3.08 1 90.56 55 THR A CA 1
ATOM 414 C C . THR A 1 55 ? -5.82 -8.609 -3.072 1 90.56 55 THR A C 1
ATOM 416 O O . THR A 1 55 ? -5.926 -7.492 -3.58 1 90.56 55 THR A O 1
ATOM 419 N N . PRO A 1 56 ? -4.695 -9.039 -2.471 1 89.62 56 PRO A N 1
ATOM 420 C CA . PRO A 1 56 ? -3.48 -8.234 -2.611 1 89.62 56 PRO A CA 1
ATOM 421 C C . PRO A 1 56 ? -2.996 -8.141 -4.059 1 89.62 56 PRO A C 1
ATOM 423 O O . PRO A 1 56 ? -2.127 -7.328 -4.371 1 89.62 56 PRO A O 1
ATOM 426 N N . GLY A 1 57 ? -3.607 -8.906 -4.938 1 87.88 57 GLY A N 1
ATOM 427 C CA . GLY A 1 57 ? -3.246 -8.883 -6.344 1 87.88 57 GLY A CA 1
ATOM 428 C C . GLY A 1 57 ? -3.988 -7.824 -7.137 1 87.88 57 GLY A C 1
ATOM 429 O O . GLY A 1 57 ? -4.035 -7.879 -8.367 1 87.88 57 GLY A O 1
ATOM 430 N N . TYR A 1 58 ? -4.527 -6.789 -6.453 1 87.81 58 TYR A N 1
ATOM 431 C CA . TYR A 1 58 ? -5.332 -5.773 -7.121 1 87.81 58 TYR A CA 1
ATOM 432 C C . TYR A 1 58 ? -4.461 -4.863 -7.977 1 87.81 58 TYR A C 1
ATOM 434 O O . TYR A 1 58 ? -4.969 -4.004 -8.703 1 87.81 58 TYR A O 1
ATOM 442 N N . TYR A 1 59 ? -3.123 -5.129 -7.984 1 85.12 59 TYR A N 1
ATOM 443 C CA . TYR A 1 59 ? -2.225 -4.375 -8.852 1 85.12 59 TYR A CA 1
ATOM 444 C C . TYR A 1 59 ? -2.242 -4.941 -10.266 1 85.12 59 TYR A C 1
ATOM 446 O O . TYR A 1 59 ? -1.606 -4.387 -11.172 1 85.12 59 TYR A O 1
ATOM 454 N N . THR A 1 60 ? -2.932 -6.062 -10.492 1 87.12 60 THR A N 1
ATOM 455 C CA . THR A 1 60 ? -3.193 -6.586 -11.828 1 87.12 60 THR A CA 1
ATOM 456 C C . THR A 1 60 ? -4.609 -6.238 -12.273 1 87.12 60 THR A C 1
ATOM 458 O O . THR A 1 60 ? -5.496 -6.035 -11.445 1 87.12 60 THR A O 1
ATOM 461 N N . PHE A 1 61 ? -4.793 -6.191 -13.531 1 91.75 61 PHE A N 1
ATOM 462 C CA . PHE A 1 61 ? -6.043 -5.664 -14.062 1 91.75 61 PHE A CA 1
ATOM 463 C C . PHE A 1 61 ? -7.223 -6.539 -13.648 1 91.75 61 PHE A C 1
ATOM 465 O O . PHE A 1 61 ? -7.156 -7.766 -13.742 1 91.75 61 PHE A O 1
ATOM 472 N N . GLN A 1 62 ? -8.195 -6.008 -13.148 1 94.69 62 GLN A N 1
ATOM 473 C CA . GLN A 1 62 ? -9.508 -6.582 -12.875 1 94.69 62 GLN A CA 1
ATOM 474 C C . GLN A 1 62 ? -10.617 -5.539 -13.047 1 94.69 62 GLN A C 1
ATOM 476 O O . GLN A 1 62 ? -10.375 -4.34 -12.883 1 94.69 62 GLN A O 1
ATOM 481 N N . ALA A 1 63 ? -11.789 -6.008 -13.383 1 96.5 63 ALA A N 1
ATOM 482 C CA . ALA A 1 63 ? -12.898 -5.082 -13.578 1 96.5 63 ALA A CA 1
ATOM 483 C C . ALA A 1 63 ? -14.234 -5.75 -13.266 1 96.5 63 ALA A C 1
ATOM 485 O O . ALA A 1 63 ? -14.461 -6.902 -13.633 1 96.5 63 ALA A O 1
ATOM 486 N N . LEU A 1 64 ? -15.039 -5.098 -12.508 1 97.31 64 LEU A N 1
ATOM 487 C CA . LEU A 1 64 ? -16.438 -5.453 -12.328 1 97.31 64 LEU A CA 1
ATOM 488 C C . LEU A 1 64 ? -17.344 -4.59 -13.211 1 97.31 64 LEU A C 1
ATOM 490 O O . LEU A 1 64 ? -17.312 -3.359 -13.109 1 97.31 64 LEU A O 1
ATOM 494 N N . ILE A 1 65 ? -18.062 -5.156 -14.109 1 97.19 65 ILE A N 1
ATOM 495 C CA . ILE A 1 65 ? -19.062 -4.426 -14.883 1 97.19 65 ILE A CA 1
ATOM 496 C C . ILE A 1 65 ? -20.406 -4.453 -14.148 1 97.19 65 ILE A C 1
ATOM 498 O O . ILE A 1 65 ? -20.953 -5.527 -13.898 1 97.19 65 ILE A O 1
ATOM 502 N N . LEU A 1 66 ? -20.828 -3.334 -13.742 1 97.44 66 LEU A N 1
ATOM 503 C CA . LEU A 1 66 ? -22.141 -3.182 -13.125 1 97.44 66 LEU A CA 1
ATOM 504 C C . LEU A 1 66 ? -23.109 -2.482 -14.07 1 97.44 66 LEU A C 1
ATOM 506 O O . LEU A 1 66 ? -23.062 -1.259 -14.219 1 97.44 66 LEU A O 1
ATOM 510 N N . PRO A 1 67 ? -23.984 -3.213 -14.734 1 96 67 PRO A N 1
ATOM 511 C CA . PRO A 1 67 ? -25 -2.576 -15.578 1 96 67 PRO A CA 1
ATOM 512 C C . PRO A 1 67 ? -26.156 -1.983 -14.773 1 96 67 PRO A C 1
ATOM 514 O O . PRO A 1 67 ? -26.406 -2.41 -13.641 1 96 67 PRO A O 1
ATOM 517 N N . ALA A 1 68 ? -26.797 -0.991 -15.367 1 95.25 68 ALA A N 1
ATOM 518 C CA . ALA A 1 68 ? -27.969 -0.413 -14.734 1 95.25 68 ALA A CA 1
ATOM 519 C C . ALA A 1 68 ? -29.078 -1.459 -14.57 1 95.25 68 ALA A C 1
ATOM 521 O O . ALA A 1 68 ? -29.859 -1.397 -13.617 1 95.25 68 ALA A O 1
ATOM 522 N N . ASP A 1 69 ? -29.062 -2.361 -15.5 1 91.19 69 ASP A N 1
ATOM 523 C CA . ASP A 1 69 ? -30.016 -3.469 -15.469 1 91.19 69 ASP A CA 1
ATOM 524 C C . ASP A 1 69 ? -29.328 -4.793 -15.789 1 91.19 69 ASP A C 1
ATOM 526 O O . ASP A 1 69 ? -28.656 -4.918 -16.812 1 91.19 69 ASP A O 1
ATOM 530 N N . GLY A 1 70 ? -29.531 -5.793 -14.852 1 89.62 70 GLY A N 1
ATOM 531 C CA . GLY A 1 70 ? -28.891 -7.086 -15.047 1 89.62 70 GLY A CA 1
ATOM 532 C C . GLY A 1 70 ? -27.812 -7.379 -14.031 1 89.62 70 GLY A C 1
ATOM 533 O O . GLY A 1 70 ? -27.422 -6.5 -13.25 1 89.62 70 GLY A O 1
ATOM 534 N N . ASP A 1 71 ? -27.234 -8.586 -14.078 1 92.12 71 ASP A N 1
ATOM 535 C CA . ASP A 1 71 ? -26.266 -9.047 -13.094 1 92.12 71 ASP A CA 1
ATOM 536 C C . ASP A 1 71 ? -24.875 -8.5 -13.398 1 92.12 71 ASP A C 1
ATOM 538 O O . ASP A 1 71 ? -24.484 -8.367 -14.562 1 92.12 71 ASP A O 1
ATOM 542 N N . PRO A 1 72 ? -24.125 -8.148 -12.359 1 95.31 72 PRO A N 1
ATOM 543 C CA . PRO A 1 72 ? -22.719 -7.789 -12.586 1 95.31 72 PRO A CA 1
ATOM 544 C C . PRO A 1 72 ? -21.891 -8.961 -13.086 1 95.31 72 PRO A C 1
ATOM 546 O O . PRO A 1 72 ? -22.25 -10.117 -12.859 1 95.31 72 PRO A O 1
ATOM 549 N N . VAL A 1 73 ? -20.859 -8.672 -13.75 1 95.25 73 VAL A N 1
ATOM 550 C CA . VAL A 1 73 ? -19.922 -9.68 -14.234 1 95.25 73 VAL A CA 1
ATOM 551 C C . VAL A 1 73 ? -18.484 -9.242 -13.953 1 95.25 73 VAL A C 1
ATOM 553 O O . VAL A 1 73 ? -18.141 -8.07 -14.125 1 95.25 73 VAL A O 1
ATOM 556 N N . PHE A 1 74 ? -17.703 -10.234 -13.555 1 95.12 74 PHE A N 1
ATOM 557 C CA . PHE A 1 74 ? -16.312 -9.953 -13.203 1 95.12 74 PHE A CA 1
ATOM 558 C C . PHE A 1 74 ? -15.383 -10.414 -14.32 1 95.12 74 PHE A C 1
ATOM 560 O O . PHE A 1 74 ? -15.562 -11.484 -14.891 1 95.12 74 PHE A O 1
ATOM 567 N N . LEU A 1 75 ? -14.492 -9.523 -14.711 1 96.38 75 LEU A N 1
ATOM 568 C CA . LEU A 1 75 ? -13.289 -9.938 -15.43 1 96.38 75 LEU A CA 1
ATOM 569 C C . LEU A 1 75 ? -12.102 -10.039 -14.484 1 96.38 75 LEU A C 1
ATOM 571 O O . LEU A 1 75 ? -11.703 -9.055 -13.859 1 96.38 75 LEU A O 1
ATOM 575 N N . ILE A 1 76 ? -11.477 -11.25 -14.383 1 94.06 76 ILE A N 1
ATOM 576 C CA . ILE A 1 76 ? -10.5 -11.461 -13.32 1 94.06 76 ILE A CA 1
ATOM 577 C C . ILE A 1 76 ? -9.375 -12.367 -13.828 1 94.06 76 ILE A C 1
ATOM 579 O O . ILE A 1 76 ? -9.602 -13.227 -14.68 1 94.06 76 ILE A O 1
ATOM 583 N N . ARG A 1 77 ? -8.195 -12.125 -13.328 1 91.44 77 ARG A N 1
ATOM 584 C CA . ARG A 1 77 ? -7.023 -12.945 -13.609 1 91.44 77 ARG A CA 1
ATOM 585 C C . ARG A 1 77 ? -7.203 -14.359 -13.055 1 91.44 77 ARG A C 1
ATOM 587 O O . ARG A 1 77 ? -7.707 -14.539 -11.945 1 91.44 77 ARG A O 1
ATOM 594 N N . GLN A 1 78 ? -6.77 -15.328 -13.75 1 87.56 78 GLN A N 1
ATOM 595 C CA . GLN A 1 78 ? -6.883 -16.719 -13.336 1 87.56 78 GLN A CA 1
ATOM 596 C C . GLN A 1 78 ? -6.312 -16.922 -11.938 1 87.56 78 GLN A C 1
ATOM 598 O O . GLN A 1 78 ? -6.883 -17.656 -11.133 1 87.56 78 GLN A O 1
ATOM 603 N N . LEU A 1 79 ? -5.207 -16.328 -11.648 1 86.25 79 LEU A N 1
ATOM 604 C CA . LEU A 1 79 ? -4.527 -16.484 -10.359 1 86.25 79 LEU A CA 1
ATOM 605 C C . LEU A 1 79 ? -5.414 -16 -9.219 1 86.25 79 LEU A C 1
ATOM 607 O O . LEU A 1 79 ? -5.281 -16.484 -8.086 1 86.25 79 LEU A O 1
ATOM 611 N N . GLU A 1 80 ? -6.348 -15.117 -9.492 1 89.12 80 GLU A N 1
ATOM 612 C CA . GLU A 1 80 ? -7.176 -14.516 -8.445 1 89.12 80 GLU A CA 1
ATOM 613 C C . GLU A 1 80 ? -8.555 -15.172 -8.391 1 89.12 80 GLU A C 1
ATOM 615 O O . GLU A 1 80 ? -9.406 -14.766 -7.605 1 89.12 80 GLU A O 1
ATOM 620 N N . TYR A 1 81 ? -8.781 -16.172 -9.18 1 88.31 81 TYR A N 1
ATOM 621 C CA . TYR A 1 81 ? -10.102 -16.75 -9.336 1 88.31 81 TYR A CA 1
ATOM 622 C C . TYR A 1 81 ? -10.609 -17.328 -8.016 1 88.31 81 TYR A C 1
ATOM 624 O O . TYR A 1 81 ? -11.766 -17.109 -7.645 1 88.31 81 TYR A O 1
ATOM 632 N N . PHE A 1 82 ? -9.75 -17.969 -7.258 1 88.19 82 PHE A N 1
ATOM 633 C CA . PHE A 1 82 ? -10.219 -18.594 -6.031 1 88.19 82 PHE A CA 1
ATOM 634 C C . PHE A 1 82 ? -10.445 -17.562 -4.938 1 88.19 82 PHE A C 1
ATOM 636 O O . PHE A 1 82 ? -11.289 -17.75 -4.062 1 88.19 82 PHE A O 1
ATOM 643 N N . ASN A 1 83 ? -9.68 -16.484 -4.992 1 90 83 ASN A N 1
ATOM 644 C CA . ASN A 1 83 ? -10.039 -15.359 -4.137 1 90 83 ASN A CA 1
ATOM 645 C C . ASN A 1 83 ? -11.453 -14.859 -4.426 1 90 83 ASN A C 1
ATOM 647 O O . ASN A 1 83 ? -12.242 -14.641 -3.506 1 90 83 ASN A O 1
ATOM 651 N N . PHE A 1 84 ? -11.695 -14.805 -5.746 1 92.56 84 PHE A N 1
ATOM 652 C CA . PHE A 1 84 ? -13.008 -14.359 -6.207 1 92.56 84 PHE A CA 1
ATOM 653 C C . PHE A 1 84 ? -14.102 -15.305 -5.719 1 92.56 84 PHE A C 1
ATOM 655 O O . PHE A 1 84 ? -15.117 -14.859 -5.176 1 92.56 84 PHE A O 1
ATOM 662 N N . ILE A 1 85 ? -13.852 -16.578 -5.809 1 91.25 85 ILE A N 1
ATOM 663 C CA . ILE A 1 85 ? -14.82 -17.578 -5.387 1 91.25 85 ILE A CA 1
ATOM 664 C C . ILE A 1 85 ? -15.016 -17.516 -3.875 1 91.25 85 ILE A C 1
ATOM 666 O O . ILE A 1 85 ? -16.141 -17.547 -3.385 1 91.25 85 ILE A O 1
ATOM 670 N N . ALA A 1 86 ? -13.977 -17.359 -3.146 1 91.12 86 ALA A N 1
ATOM 671 C CA . ALA A 1 86 ? -14.023 -17.391 -1.688 1 91.12 86 ALA A CA 1
ATOM 672 C C . ALA A 1 86 ? -14.711 -16.141 -1.14 1 91.12 86 ALA A C 1
ATOM 674 O O . ALA A 1 86 ? -15.422 -16.203 -0.132 1 91.12 86 ALA A O 1
ATOM 675 N N . ASN A 1 87 ? -14.617 -15.016 -1.825 1 94.88 87 ASN A N 1
ATOM 676 C CA . ASN A 1 87 ? -14.984 -13.742 -1.211 1 94.88 87 ASN A CA 1
ATOM 677 C C . ASN A 1 87 ? -16.312 -13.227 -1.744 1 94.88 87 ASN A C 1
ATOM 679 O O . ASN A 1 87 ? -16.938 -12.352 -1.142 1 94.88 87 ASN A O 1
ATOM 683 N N . THR A 1 88 ? -16.766 -13.695 -2.908 1 96.44 88 THR A N 1
ATOM 684 C CA . THR A 1 88 ? -17.906 -13.07 -3.557 1 96.44 88 THR A CA 1
ATOM 685 C C . THR A 1 88 ? -19.047 -14.078 -3.729 1 96.44 88 THR A C 1
ATOM 687 O O . THR A 1 88 ? -18.812 -15.289 -3.73 1 96.44 88 THR A O 1
ATOM 690 N N . PHE A 1 89 ? -20.234 -13.57 -3.848 1 95.88 89 PHE A N 1
ATOM 691 C CA . PHE A 1 89 ? -21.406 -14.391 -4.145 1 95.88 89 PHE A CA 1
ATOM 692 C C . PHE A 1 89 ? -21.75 -14.32 -5.629 1 95.88 89 PHE A C 1
ATOM 694 O O . PHE A 1 89 ? -22.734 -14.922 -6.07 1 95.88 89 PHE A O 1
ATOM 701 N N . ILE A 1 90 ? -20.922 -13.562 -6.395 1 92.12 90 ILE A N 1
ATOM 702 C CA . ILE A 1 90 ? -21.109 -13.477 -7.836 1 92.12 90 ILE A CA 1
ATOM 703 C C . ILE A 1 90 ? -20.609 -14.75 -8.508 1 92.12 90 ILE A C 1
ATOM 705 O O . ILE A 1 90 ? -19.5 -15.219 -8.211 1 92.12 90 ILE A O 1
ATOM 709 N N . SER A 1 91 ? -21.359 -15.328 -9.336 1 81.06 91 SER A N 1
ATOM 710 C CA . SER A 1 91 ? -20.984 -16.594 -9.953 1 81.06 91 SER A CA 1
ATOM 711 C C . SER A 1 91 ? -20.406 -16.375 -11.352 1 81.06 91 SER A C 1
ATOM 713 O O . SER A 1 91 ? -19.609 -17.172 -11.828 1 81.06 91 SER A O 1
ATOM 715 N N . ASP A 1 92 ? -20.75 -15.32 -11.977 1 85.81 92 ASP A N 1
ATOM 716 C CA . ASP A 1 92 ? -20.344 -15.102 -13.352 1 85.81 92 ASP A CA 1
ATOM 717 C C . ASP A 1 92 ? -18.984 -14.383 -13.414 1 85.81 92 ASP A C 1
ATOM 719 O O . ASP A 1 92 ? -18.812 -13.336 -12.797 1 85.81 92 ASP A O 1
ATOM 723 N N . ALA A 1 93 ? -18.047 -14.977 -14.047 1 93.06 93 ALA A N 1
ATOM 724 C CA . ALA A 1 93 ? -16.734 -14.367 -14.219 1 93.06 93 ALA A CA 1
ATOM 725 C C . ALA A 1 93 ? -16.109 -14.781 -15.547 1 93.06 93 ALA A C 1
ATOM 727 O O . ALA A 1 93 ? -16.312 -15.898 -16.016 1 93.06 93 ALA A O 1
ATOM 728 N N . VAL A 1 94 ? -15.539 -13.828 -16.156 1 95.31 94 VAL A N 1
ATOM 729 C CA . VAL A 1 94 ? -14.633 -14.094 -17.266 1 95.31 94 VAL A CA 1
ATOM 730 C C . VAL A 1 94 ? -13.188 -14.109 -16.766 1 95.31 94 VAL A C 1
ATOM 732 O O . VAL A 1 94 ? -12.719 -13.125 -16.172 1 95.31 94 VAL A O 1
ATOM 735 N N . VAL A 1 95 ? -12.516 -15.219 -16.969 1 93.81 95 VAL A N 1
ATOM 736 C CA . VAL A 1 95 ? -11.18 -15.414 -16.438 1 93.81 95 VAL A CA 1
ATOM 737 C C . VAL A 1 95 ? -10.148 -15.312 -17.562 1 93.81 95 VAL A C 1
ATOM 739 O O . VAL A 1 95 ? -10.305 -15.938 -18.609 1 93.81 95 VAL A O 1
ATOM 742 N N . TYR A 1 96 ? -9.18 -14.453 -17.344 1 92.5 96 TYR A N 1
ATOM 743 C CA . TYR A 1 96 ? -8.117 -14.375 -18.344 1 92.5 96 TYR A CA 1
ATOM 744 C C . TYR A 1 96 ? -6.824 -14.977 -17.812 1 92.5 96 TYR A C 1
ATOM 746 O O . TYR A 1 96 ? -6.551 -14.922 -16.609 1 92.5 96 TYR A O 1
ATOM 754 N N . GLN A 1 97 ? -6.023 -15.523 -18.672 1 86.38 97 GLN A N 1
ATOM 755 C CA . GLN A 1 97 ? -4.738 -16.141 -18.359 1 86.38 97 GLN A CA 1
ATOM 756 C C . GLN A 1 97 ? -3.592 -15.148 -18.562 1 86.38 97 GLN A C 1
ATOM 758 O O . GLN A 1 97 ? -3.74 -14.156 -19.281 1 86.38 97 GLN A O 1
ATOM 763 N N . ASP A 1 98 ? -2.475 -15.539 -17.891 1 79.44 98 ASP A N 1
ATOM 764 C CA . ASP A 1 98 ? -1.283 -14.734 -18.141 1 79.44 98 ASP A CA 1
ATOM 765 C C . ASP A 1 98 ? -0.888 -14.766 -19.609 1 79.44 98 ASP A C 1
ATOM 767 O O . ASP A 1 98 ? -0.917 -15.828 -20.234 1 79.44 98 ASP A O 1
ATOM 771 N N . GLY A 1 99 ? -0.665 -13.75 -20.266 1 78.5 99 GLY A N 1
ATOM 772 C CA . GLY A 1 99 ? -0.318 -13.672 -21.672 1 78.5 99 GLY A CA 1
ATOM 773 C C . GLY A 1 99 ? -1.466 -13.195 -22.547 1 78.5 99 GLY A C 1
ATOM 774 O O . GLY A 1 99 ? -1.255 -12.789 -23.688 1 78.5 99 GLY A O 1
ATOM 775 N N . GLU A 1 100 ? -2.656 -13.328 -21.938 1 86.31 100 GLU A N 1
ATOM 776 C CA . GLU A 1 100 ? -3.812 -12.805 -22.656 1 86.31 100 GLU A CA 1
ATOM 777 C C . GLU A 1 100 ? -3.982 -11.305 -22.406 1 86.31 100 GLU A C 1
ATOM 779 O O . GLU A 1 100 ? -3.537 -10.781 -21.391 1 86.31 100 GLU A O 1
ATOM 784 N N . ASP A 1 101 ? -4.574 -10.68 -23.375 1 91.38 101 ASP A N 1
ATOM 785 C CA . ASP A 1 101 ? -4.91 -9.266 -23.234 1 91.38 101 ASP A CA 1
ATOM 786 C C . ASP A 1 101 ? -6.246 -9.086 -22.531 1 91.38 101 ASP A C 1
ATOM 788 O O . ASP A 1 101 ? -7.305 -9.195 -23.141 1 91.38 101 ASP A O 1
ATOM 792 N N . PRO A 1 102 ? -6.199 -8.75 -21.312 1 94.19 102 PRO A N 1
ATOM 793 C CA . PRO A 1 102 ? -7.457 -8.633 -20.578 1 94.19 102 PRO A CA 1
ATOM 794 C C . PRO A 1 102 ? -8.359 -7.527 -21.109 1 94.19 102 PRO A C 1
ATOM 796 O O . PRO A 1 102 ? -9.586 -7.594 -20.953 1 94.19 102 PRO A O 1
ATOM 799 N N . LEU A 1 103 ? -7.801 -6.59 -21.812 1 95.38 103 LEU A N 1
ATOM 800 C CA . LEU A 1 103 ? -8.602 -5.492 -22.344 1 95.38 103 LEU A CA 1
ATOM 801 C C . LEU A 1 103 ? -9.469 -5.957 -23.5 1 95.38 103 LEU A C 1
ATOM 803 O O . LEU A 1 103 ? -10.617 -5.539 -23.641 1 95.38 103 LEU A O 1
ATOM 807 N N . ALA A 1 104 ? -8.883 -6.75 -24.328 1 96.31 104 ALA A N 1
ATOM 808 C CA . ALA A 1 104 ? -9.664 -7.316 -25.422 1 96.31 104 ALA A CA 1
ATOM 809 C C . ALA A 1 104 ? -10.859 -8.102 -24.906 1 96.31 104 ALA A C 1
ATOM 811 O O . ALA A 1 104 ? -11.953 -8.016 -25.453 1 96.31 104 ALA A O 1
ATOM 812 N N . LEU A 1 105 ? -10.625 -8.828 -23.828 1 96.56 105 LEU A N 1
ATOM 813 C CA . LEU A 1 105 ? -11.695 -9.609 -23.234 1 96.56 105 LEU A CA 1
ATOM 814 C C . LEU A 1 105 ? -12.75 -8.703 -22.609 1 96.56 105 LEU A C 1
ATOM 816 O O . LEU A 1 105 ? -13.945 -8.992 -22.672 1 96.56 105 LEU A O 1
ATOM 820 N N . LEU A 1 106 ? -12.281 -7.664 -21.984 1 96.62 106 LEU A N 1
ATOM 821 C CA . LEU A 1 106 ? -13.219 -6.703 -21.406 1 96.62 106 LEU A CA 1
ATOM 822 C C . LEU A 1 106 ? -14.109 -6.094 -22.469 1 96.62 106 LEU A C 1
ATOM 824 O O . LEU A 1 106 ? -15.328 -6.004 -22.297 1 96.62 106 LEU A O 1
ATOM 828 N N . VAL A 1 107 ? -13.508 -5.699 -23.594 1 96.69 107 VAL A N 1
ATOM 829 C CA . VAL A 1 107 ? -14.25 -5.094 -24.703 1 96.69 107 VAL A CA 1
ATOM 830 C C . VAL A 1 107 ? -15.281 -6.09 -25.234 1 96.69 107 VAL A C 1
ATOM 832 O O . VAL A 1 107 ? -16.453 -5.738 -25.438 1 96.69 107 VAL A O 1
ATOM 835 N N . LYS A 1 108 ? -14.836 -7.293 -25.422 1 96.5 108 LYS A N 1
ATOM 836 C CA . LYS A 1 108 ? -15.742 -8.336 -25.891 1 96.5 108 LYS A CA 1
ATOM 837 C C . LYS A 1 108 ? -16.906 -8.523 -24.922 1 96.5 108 LYS A C 1
ATOM 839 O O . LYS A 1 108 ? -18.047 -8.711 -25.344 1 96.5 108 LYS A O 1
ATOM 844 N N . LEU A 1 109 ? -16.562 -8.523 -23.688 1 95.38 109 LEU A N 1
ATOM 845 C CA . LEU A 1 109 ? -17.578 -8.68 -22.656 1 95.38 109 LEU A CA 1
ATOM 846 C C . LEU A 1 109 ? -18.594 -7.535 -22.703 1 95.38 109 LEU A C 1
ATOM 848 O O . LEU A 1 109 ? -19.797 -7.766 -22.641 1 95.38 109 LEU A O 1
ATOM 852 N N . ILE A 1 110 ? -18.156 -6.32 -22.828 1 95.75 110 ILE A N 1
ATOM 853 C CA . ILE A 1 110 ? -18.984 -5.133 -22.906 1 95.75 110 ILE A CA 1
ATOM 854 C C . ILE A 1 110 ? -19.875 -5.207 -24.156 1 95.75 110 ILE A C 1
ATOM 856 O O . ILE A 1 110 ? -21.078 -4.922 -24.094 1 95.75 110 ILE A O 1
ATOM 860 N N . GLU A 1 111 ? -19.297 -5.609 -25.25 1 95.56 111 GLU A N 1
ATOM 861 C CA . GLU A 1 111 ? -20.047 -5.754 -26.5 1 95.56 111 GLU A CA 1
ATOM 862 C C . GLU A 1 111 ? -21.109 -6.836 -26.391 1 95.56 111 GLU A C 1
ATOM 864 O O . GLU A 1 111 ? -22.25 -6.637 -26.812 1 95.56 111 GLU A O 1
ATOM 869 N N . SER A 1 112 ? -20.719 -7.93 -25.812 1 94.44 112 SER A N 1
ATOM 870 C CA . SER A 1 112 ? -21.641 -9.062 -25.703 1 94.44 112 SER A CA 1
ATOM 871 C C . SER A 1 112 ? -22.828 -8.719 -24.828 1 94.44 112 SER A C 1
ATOM 873 O O . SER A 1 112 ? -23.906 -9.312 -24.969 1 94.44 112 SER A O 1
ATOM 875 N N . ARG A 1 113 ? -22.656 -7.73 -24.016 1 93.25 113 ARG A N 1
ATOM 876 C CA . ARG A 1 113 ? -23.734 -7.328 -23.109 1 93.25 113 ARG A CA 1
ATOM 877 C C . ARG A 1 113 ? -24.531 -6.164 -23.688 1 93.25 113 ARG A C 1
ATOM 879 O O . ARG A 1 113 ? -25.391 -5.598 -23.016 1 93.25 113 ARG A O 1
ATOM 886 N N . GLY A 1 114 ? -24.109 -5.711 -24.906 1 93.25 114 GLY A N 1
ATOM 887 C CA . GLY A 1 114 ? -24.812 -4.637 -25.594 1 93.25 114 GLY A CA 1
ATOM 888 C C . GLY A 1 114 ? -24.5 -3.266 -25.016 1 93.25 114 GLY A C 1
ATOM 889 O O . GLY A 1 114 ? -25.328 -2.35 -25.109 1 93.25 114 GLY A O 1
ATOM 890 N N . LEU A 1 115 ? -23.328 -3.086 -24.422 1 94.12 115 LEU A N 1
ATOM 891 C CA . LEU A 1 115 ? -23.031 -1.858 -23.688 1 94.12 115 LEU A CA 1
ATOM 892 C C . LEU A 1 115 ? -22.078 -0.975 -24.484 1 94.12 115 LEU A C 1
ATOM 894 O O . LEU A 1 115 ? -21.844 0.183 -24.125 1 94.12 115 LEU A O 1
ATOM 898 N N . ALA A 1 116 ? -21.5 -1.435 -25.609 1 91.88 116 ALA A N 1
ATOM 899 C CA . ALA A 1 116 ? -20.438 -0.745 -26.328 1 91.88 116 ALA A CA 1
ATOM 900 C C . ALA A 1 116 ? -20.922 0.604 -26.859 1 91.88 116 ALA A C 1
ATOM 902 O O . ALA A 1 116 ? -20.125 1.548 -26.969 1 91.88 116 ALA A O 1
ATOM 903 N N . SER A 1 117 ? -22.203 0.769 -27.188 1 90.88 117 SER A N 1
ATOM 904 C CA . SER A 1 117 ? -22.719 2.012 -27.734 1 90.88 117 SER A CA 1
ATOM 905 C C . SER A 1 117 ? -23.562 2.766 -26.719 1 90.88 117 SER A C 1
ATOM 907 O O . SER A 1 117 ? -24.344 3.66 -27.078 1 90.88 117 SER A O 1
ATOM 909 N N . ARG A 1 118 ? -23.375 2.377 -25.484 1 95.06 118 ARG A N 1
ATOM 910 C CA . ARG A 1 118 ? -24.172 2.994 -24.438 1 95.06 118 ARG A CA 1
ATOM 911 C C . ARG A 1 118 ? -23.328 3.938 -23.594 1 95.06 118 ARG A C 1
ATOM 913 O O . ARG A 1 118 ? -22.188 4.25 -23.953 1 95.06 118 ARG A O 1
ATOM 920 N N . ARG A 1 119 ? -23.984 4.52 -22.578 1 97.19 119 ARG A N 1
ATOM 921 C CA . ARG A 1 119 ? -23.281 5.445 -21.688 1 97.19 119 ARG A CA 1
ATOM 922 C C . ARG A 1 119 ? -22.547 4.703 -20.578 1 97.19 119 ARG A C 1
ATOM 924 O O . ARG A 1 119 ? -23.109 4.469 -19.5 1 97.19 119 ARG A O 1
ATOM 931 N N . ILE A 1 120 ? -21.281 4.336 -20.844 1 97.75 120 ILE A N 1
ATOM 932 C CA . ILE A 1 120 ? -20.469 3.639 -19.844 1 97.75 120 ILE A CA 1
ATOM 933 C C . ILE A 1 120 ? -19.484 4.613 -19.203 1 97.75 120 ILE A C 1
ATOM 935 O O . ILE A 1 120 ? -19.109 5.613 -19.812 1 97.75 120 ILE A O 1
ATOM 939 N N . ALA A 1 121 ? -19.172 4.363 -18 1 98 121 ALA A N 1
ATOM 940 C CA . ALA A 1 121 ? -18.25 5.242 -17.281 1 98 121 ALA A CA 1
ATOM 941 C C . ALA A 1 121 ? -17.25 4.438 -16.469 1 98 121 ALA A C 1
ATOM 943 O O . ALA A 1 121 ? -17.438 3.242 -16.234 1 98 121 ALA A O 1
ATOM 944 N N . ILE A 1 122 ? -16.172 5.023 -16.141 1 97.06 122 ILE A N 1
ATOM 945 C CA . ILE A 1 122 ? -15.125 4.523 -15.25 1 97.06 122 ILE A CA 1
ATOM 946 C C . ILE A 1 122 ? -14.781 5.59 -14.219 1 97.06 122 ILE A C 1
ATOM 948 O O . ILE A 1 122 ? -14.961 6.785 -14.469 1 97.06 122 ILE A O 1
ATOM 952 N N . ASP A 1 123 ? -14.406 5.199 -13.055 1 95.69 123 ASP A N 1
ATOM 953 C CA . ASP A 1 123 ? -13.906 6.176 -12.086 1 95.69 123 ASP A CA 1
ATOM 954 C C . ASP A 1 123 ? -12.562 6.75 -12.531 1 95.69 123 ASP A C 1
ATOM 956 O O . ASP A 1 123 ? -11.531 6.082 -12.43 1 95.69 123 ASP A O 1
ATOM 960 N N . LYS A 1 124 ? -12.547 7.969 -12.93 1 96.38 124 LYS A N 1
ATOM 961 C CA . LYS A 1 124 ? -11.336 8.578 -13.484 1 96.38 124 LYS A CA 1
ATOM 962 C C . LYS A 1 124 ? -10.477 9.188 -12.383 1 96.38 124 LYS A C 1
ATOM 964 O O . LYS A 1 124 ? -9.391 9.719 -12.648 1 96.38 124 LYS A O 1
ATOM 969 N N . ARG A 1 125 ? -10.891 9.062 -11.164 1 92.94 125 ARG A N 1
ATOM 970 C CA . ARG A 1 125 ? -10.133 9.602 -10.039 1 92.94 125 ARG A CA 1
ATOM 971 C C . ARG A 1 125 ? -9.398 8.5 -9.289 1 92.94 125 ARG A C 1
ATOM 973 O O . ARG A 1 125 ? -8.562 8.781 -8.422 1 92.94 125 ARG A O 1
ATOM 980 N N . GLY A 1 126 ? -9.734 7.32 -9.594 1 88.69 126 GLY A N 1
ATOM 981 C CA . GLY A 1 126 ? -9.172 6.191 -8.867 1 88.69 126 GLY A CA 1
ATOM 982 C C . GLY A 1 126 ? -7.715 5.938 -9.211 1 88.69 126 GLY A C 1
ATOM 983 O O . GLY A 1 126 ? -7.211 6.43 -10.219 1 88.69 126 GLY A O 1
ATOM 984 N N . TRP A 1 127 ? -7.117 5.191 -8.273 1 87.06 127 TRP A N 1
ATOM 985 C CA . TRP A 1 127 ? -5.742 4.746 -8.469 1 87.06 127 TRP A CA 1
ATOM 986 C C . TRP A 1 127 ? -5.703 3.361 -9.109 1 87.06 127 TRP A C 1
ATOM 988 O O . TRP A 1 127 ? -6.75 2.744 -9.336 1 87.06 127 TRP A O 1
ATOM 998 N N . PHE A 1 128 ? -4.617 2.947 -9.594 1 85.19 128 PHE A N 1
ATOM 999 C CA . PHE A 1 128 ? -4.285 1.597 -10.023 1 85.19 128 PHE A CA 1
ATOM 1000 C C . PHE A 1 128 ? -4.852 1.318 -11.414 1 85.19 128 PHE A C 1
ATOM 1002 O O . PHE A 1 128 ? -5.164 0.173 -11.742 1 85.19 128 PHE A O 1
ATOM 1009 N N . LEU A 1 129 ? -5.332 2.262 -12.164 1 91.44 129 LEU A N 1
ATOM 1010 C CA . LEU A 1 129 ? -5.613 2.131 -13.586 1 91.44 129 LEU A CA 1
ATOM 1011 C C . LEU A 1 129 ? -4.633 2.955 -14.414 1 91.44 129 LEU A C 1
ATOM 1013 O O . LEU A 1 129 ? -4.797 4.172 -14.547 1 91.44 129 LEU A O 1
ATOM 1017 N N . PRO A 1 130 ? -3.717 2.303 -14.984 1 93.44 130 PRO A N 1
ATOM 1018 C CA . PRO A 1 130 ? -2.723 3.045 -15.766 1 93.44 130 PRO A CA 1
ATOM 1019 C C . PRO A 1 130 ? -3.34 3.812 -16.938 1 93.44 130 PRO A C 1
ATOM 1021 O O . PRO A 1 130 ? -4.297 3.338 -17.547 1 93.44 130 PRO A O 1
ATOM 1024 N N . ILE A 1 131 ? -2.756 4.918 -17.281 1 95.81 131 ILE A N 1
ATOM 1025 C CA . ILE A 1 131 ? -3.184 5.773 -18.391 1 95.81 131 ILE A CA 1
ATOM 1026 C C . ILE A 1 131 ? -3.209 4.965 -19.688 1 95.81 131 ILE A C 1
ATOM 1028 O O . ILE A 1 131 ? -4.16 5.062 -20.469 1 95.81 131 ILE A O 1
ATOM 1032 N N . ALA A 1 132 ? -2.221 4.117 -19.875 1 95.19 132 ALA A N 1
ATOM 1033 C CA . ALA A 1 132 ? -2.123 3.318 -21.094 1 95.19 132 ALA A CA 1
ATOM 1034 C C . ALA A 1 132 ? -3.322 2.385 -21.234 1 95.19 132 ALA A C 1
ATOM 1036 O O . ALA A 1 132 ? -3.816 2.16 -22.344 1 95.19 132 ALA A O 1
ATOM 1037 N N . VAL A 1 133 ? -3.768 1.824 -20.109 1 94.44 133 VAL A N 1
ATOM 1038 C CA . VAL A 1 133 ? -4.922 0.934 -20.109 1 94.44 133 VAL A CA 1
ATOM 1039 C C . VAL A 1 133 ? -6.184 1.72 -20.453 1 94.44 133 VAL A C 1
ATOM 1041 O O . VAL A 1 133 ? -6.984 1.28 -21.281 1 94.44 133 VAL A O 1
ATOM 1044 N N . TYR A 1 134 ? -6.355 2.859 -19.891 1 95.88 134 TYR A N 1
ATOM 1045 C CA . TYR A 1 134 ? -7.5 3.725 -20.156 1 95.88 134 TYR A CA 1
ATOM 1046 C C . TYR A 1 134 ? -7.535 4.148 -21.625 1 95.88 134 TYR A C 1
ATOM 1048 O O . TYR A 1 134 ? -8.586 4.098 -22.266 1 95.88 134 TYR A O 1
ATOM 1056 N N . GLU A 1 135 ? -6.387 4.582 -22.172 1 96.38 135 GLU A N 1
ATOM 1057 C CA . GLU A 1 135 ? -6.305 4.992 -23.578 1 96.38 135 GLU A CA 1
ATOM 1058 C C . GLU A 1 135 ? -6.641 3.834 -24.516 1 96.38 135 GLU A C 1
ATOM 1060 O O . GLU A 1 135 ? -7.301 4.027 -25.531 1 96.38 135 GLU A O 1
ATOM 1065 N N . ALA A 1 136 ? -6.223 2.633 -24.188 1 95.75 136 ALA A N 1
ATOM 1066 C CA . ALA A 1 136 ? -6.531 1.451 -24.984 1 95.75 136 ALA A CA 1
ATOM 1067 C C . ALA A 1 136 ? -8.023 1.151 -24.969 1 95.75 136 ALA A C 1
ATOM 1069 O O . ALA A 1 136 ? -8.602 0.776 -26 1 95.75 136 ALA A O 1
ATOM 1070 N N . LEU A 1 137 ? -8.648 1.323 -23.844 1 95.12 137 LEU A N 1
ATOM 1071 C CA . LEU A 1 137 ? -10.086 1.129 -23.719 1 95.12 137 LEU A CA 1
ATOM 1072 C C . LEU A 1 137 ? -10.844 2.162 -24.547 1 95.12 137 LEU A C 1
ATOM 1074 O O . LEU A 1 137 ? -11.797 1.824 -25.25 1 95.12 137 LEU A O 1
ATOM 1078 N N . GLN A 1 138 ? -10.406 3.371 -24.484 1 95.25 138 GLN A N 1
ATOM 1079 C CA . GLN A 1 138 ? -11.039 4.445 -25.25 1 95.25 138 GLN A CA 1
ATOM 1080 C C . GLN A 1 138 ? -10.945 4.18 -26.75 1 95.25 138 GLN A C 1
ATOM 1082 O O . GLN A 1 138 ? -11.891 4.457 -27.484 1 95.25 138 GLN A O 1
ATOM 1087 N N . ALA A 1 139 ? -9.852 3.758 -27.156 1 95.5 139 ALA A N 1
ATOM 1088 C CA . ALA A 1 139 ? -9.633 3.482 -28.578 1 95.5 139 ALA A CA 1
ATOM 1089 C C . ALA A 1 139 ? -10.617 2.443 -29.094 1 95.5 139 ALA A C 1
ATOM 1091 O O . ALA A 1 139 ? -11.008 2.479 -30.266 1 95.5 139 ALA A O 1
ATOM 1092 N N . ARG A 1 140 ? -11.07 1.576 -28.234 1 94.56 140 ARG A N 1
ATOM 1093 C CA . ARG A 1 140 ? -11.922 0.469 -28.656 1 94.56 140 ARG A CA 1
ATOM 1094 C C . ARG A 1 140 ? -13.391 0.792 -28.422 1 94.56 140 ARG A C 1
ATOM 1096 O O . ARG A 1 140 ? -14.258 0.367 -29.188 1 94.56 140 ARG A O 1
ATOM 1103 N N . LEU A 1 141 ? -13.633 1.538 -27.359 1 95.31 141 LEU A N 1
ATOM 1104 C CA . LEU A 1 141 ? -15.008 1.718 -26.938 1 95.31 141 LEU A CA 1
ATOM 1105 C C . LEU A 1 141 ? -15.492 3.137 -27.219 1 95.31 141 LEU A C 1
ATOM 1107 O O . LEU A 1 141 ? -16.688 3.416 -27.156 1 95.31 141 LEU A O 1
ATOM 1111 N N . GLY A 1 142 ? -14.594 4.008 -27.609 1 94.75 142 GLY A N 1
ATOM 1112 C CA . GLY A 1 142 ? -14.945 5.41 -27.75 1 94.75 142 GLY A CA 1
ATOM 1113 C C . GLY A 1 142 ? -14.953 6.172 -26.438 1 94.75 142 GLY A C 1
ATOM 1114 O O . GLY A 1 142 ? -14.086 5.969 -25.594 1 94.75 142 GLY A O 1
ATOM 1115 N N . THR A 1 143 ? -15.898 7.043 -26.344 1 94.69 143 THR A N 1
ATOM 1116 C CA . THR A 1 143 ? -15.961 7.906 -25.172 1 94.69 143 THR A CA 1
ATOM 1117 C C . THR A 1 143 ? -16.375 7.113 -23.938 1 94.69 143 THR A C 1
ATOM 1119 O O . THR A 1 143 ? -17.375 6.383 -23.969 1 94.69 143 THR A O 1
ATOM 1122 N N . ILE A 1 144 ? -15.648 7.223 -22.922 1 96.12 144 ILE A N 1
ATOM 1123 C CA . ILE A 1 144 ? -15.961 6.648 -21.625 1 96.12 144 ILE A CA 1
ATOM 1124 C C . ILE A 1 144 ? -16.188 7.766 -20.609 1 96.12 144 ILE A C 1
ATOM 1126 O O . ILE A 1 144 ? -15.32 8.625 -20.406 1 96.12 144 ILE A O 1
ATOM 1130 N N . GLY A 1 145 ? -17.328 7.797 -20.016 1 96.69 145 GLY A N 1
ATOM 1131 C CA . GLY A 1 145 ? -17.672 8.836 -19.047 1 96.69 145 GLY A CA 1
ATOM 1132 C C . GLY A 1 145 ? -16.938 8.68 -17.719 1 96.69 145 GLY A C 1
ATOM 1133 O O . GLY A 1 145 ? -16.188 7.719 -17.531 1 96.69 145 GLY A O 1
ATOM 1134 N N . ASP A 1 146 ? -17.062 9.688 -16.891 1 97.19 146 ASP A N 1
ATOM 1135 C CA . ASP A 1 146 ? -16.5 9.672 -15.539 1 97.19 146 ASP A CA 1
ATOM 1136 C C . ASP A 1 146 ? -17.531 9.188 -14.523 1 97.19 146 ASP A C 1
ATOM 1138 O O . ASP A 1 146 ? -18.594 9.805 -14.359 1 97.19 146 ASP A O 1
ATOM 1142 N N . GLY A 1 147 ? -17.234 8.07 -13.883 1 96.62 147 GLY A N 1
ATOM 1143 C CA . GLY A 1 147 ? -18.156 7.488 -12.922 1 96.62 147 GLY A CA 1
ATOM 1144 C C . GLY A 1 147 ? -17.797 7.793 -11.484 1 96.62 147 GLY A C 1
ATOM 1145 O O . GLY A 1 147 ? -18.359 7.211 -10.555 1 96.62 147 GLY A O 1
ATOM 1146 N N . ALA A 1 148 ? -16.844 8.727 -11.273 1 95.5 148 ALA A N 1
ATOM 1147 C CA . ALA A 1 148 ? -16.422 9.094 -9.922 1 95.5 148 ALA A CA 1
ATOM 1148 C C . ALA A 1 148 ? -17.625 9.586 -9.102 1 95.5 148 ALA A C 1
ATOM 1150 O O . ALA A 1 148 ? -18.422 10.398 -9.586 1 95.5 148 ALA A O 1
ATOM 1151 N N . GLY A 1 149 ? -17.797 9.086 -7.891 1 95.38 149 GLY A N 1
ATOM 1152 C CA . GLY A 1 149 ? -18.812 9.57 -6.973 1 95.38 149 GLY A CA 1
ATOM 1153 C C . GLY A 1 149 ? -20.094 8.781 -7.039 1 95.38 149 GLY A C 1
ATOM 1154 O O . GLY A 1 149 ? -20.969 8.914 -6.168 1 95.38 149 GLY A O 1
ATOM 1155 N N . VAL A 1 150 ? -20.266 7.934 -8.086 1 96.88 150 VAL A N 1
ATOM 1156 C CA . VAL A 1 150 ? -21.5 7.195 -8.281 1 96.88 150 VAL A CA 1
ATOM 1157 C C . VAL A 1 150 ? -21.703 6.203 -7.141 1 96.88 150 VAL A C 1
ATOM 1159 O O . VAL A 1 150 ? -22.812 6.078 -6.605 1 96.88 150 VAL A O 1
ATOM 1162 N N . ILE A 1 151 ? -20.609 5.523 -6.762 1 97.25 151 ILE A N 1
ATOM 1163 C CA . ILE A 1 151 ? -20.688 4.508 -5.719 1 97.25 151 ILE A CA 1
ATOM 1164 C C . ILE A 1 151 ? -20.312 5.117 -4.375 1 97.25 151 ILE A C 1
ATOM 1166 O O . ILE A 1 151 ? -20.922 4.801 -3.348 1 97.25 151 ILE A O 1
ATOM 1170 N N . GLU A 1 152 ? -19.375 6.074 -4.328 1 96.69 152 GLU A N 1
ATOM 1171 C CA . GLU A 1 152 ? -18.734 6.609 -3.129 1 96.69 152 GLU A CA 1
ATOM 1172 C C . GLU A 1 152 ? -19.75 7.293 -2.219 1 96.69 152 GLU A C 1
ATOM 1174 O O . GLU A 1 152 ? -19.625 7.254 -0.994 1 96.69 152 GLU A O 1
ATOM 1179 N N . ARG A 1 153 ? -20.781 7.855 -2.789 1 95.19 153 ARG A N 1
ATOM 1180 C CA . ARG A 1 153 ? -21.781 8.547 -1.983 1 95.19 153 ARG A CA 1
ATOM 1181 C C . ARG A 1 153 ? -22.484 7.578 -1.037 1 95.19 153 ARG A C 1
ATOM 1183 O O . ARG A 1 153 ? -22.875 7.957 0.065 1 95.19 153 ARG A O 1
ATOM 1190 N N . PHE A 1 154 ? -22.609 6.332 -1.463 1 97.38 154 PHE A N 1
ATOM 1191 C CA . PHE A 1 154 ? -23.281 5.34 -0.63 1 97.38 154 PHE A CA 1
ATOM 1192 C C . PHE A 1 154 ? -22.297 4.734 0.374 1 97.38 154 PHE A C 1
ATOM 1194 O O . PHE A 1 154 ? -22.703 4.293 1.452 1 97.38 154 PHE A O 1
ATOM 1201 N N . ARG A 1 155 ? -20.984 4.734 0.048 1 98 155 ARG A N 1
ATOM 1202 C CA . ARG A 1 155 ? -19.969 4.273 0.976 1 98 155 ARG A CA 1
ATOM 1203 C C . ARG A 1 155 ? -19.797 5.25 2.135 1 98 155 ARG A C 1
ATOM 1205 O O . ARG A 1 155 ? -19.328 4.871 3.213 1 98 155 ARG A O 1
ATOM 1212 N N . ALA A 1 156 ? -20.172 6.527 1.892 1 97.75 156 ALA A N 1
ATOM 1213 C CA . ALA A 1 156 ? -20 7.574 2.896 1 97.75 156 ALA A CA 1
ATOM 1214 C C . ALA A 1 156 ? -20.844 7.293 4.137 1 97.75 156 ALA A C 1
ATOM 1216 O O . ALA A 1 156 ? -20.5 7.723 5.238 1 97.75 156 ALA A O 1
ATOM 1217 N N . ILE A 1 157 ? -21.953 6.59 3.945 1 98.12 157 ILE A N 1
ATOM 1218 C CA . ILE A 1 157 ? -22.844 6.246 5.043 1 98.12 157 ILE A CA 1
ATOM 1219 C C . ILE A 1 157 ? -22.75 4.754 5.344 1 98.12 157 ILE A C 1
ATOM 1221 O O . ILE A 1 157 ? -23.266 3.926 4.59 1 98.12 157 ILE A O 1
ATOM 1225 N N . LYS A 1 158 ? -22.156 4.398 6.457 1 98.62 158 LYS A N 1
ATOM 1226 C CA . LYS A 1 158 ? -21.922 3.004 6.812 1 98.62 158 LYS A CA 1
ATOM 1227 C C . LYS A 1 158 ? -23.188 2.352 7.355 1 98.62 158 LYS A C 1
ATOM 1229 O O . LYS A 1 158 ? -23.922 2.971 8.117 1 98.62 158 LYS A O 1
ATOM 1234 N N . SER A 1 159 ? -23.469 1.133 6.957 1 98.38 159 SER A N 1
ATOM 1235 C CA . SER A 1 159 ? -24.469 0.293 7.613 1 98.38 159 SER A CA 1
ATOM 1236 C C . SER A 1 159 ? -24 -0.125 9.008 1 98.38 159 SER A C 1
ATOM 1238 O O . SER A 1 159 ? -22.828 0.013 9.344 1 98.38 159 SER A O 1
ATOM 1240 N N . PRO A 1 160 ? -24.953 -0.663 9.805 1 98.38 160 PRO A N 1
ATOM 1241 C CA . PRO A 1 160 ? -24.562 -1.175 11.125 1 98.38 160 PRO A CA 1
ATOM 1242 C C . PRO A 1 160 ? -23.484 -2.268 11.031 1 98.38 160 PRO A C 1
ATOM 1244 O O . PRO A 1 160 ? -22.594 -2.332 11.875 1 98.38 160 PRO A O 1
ATOM 1247 N N . LEU A 1 161 ? -23.562 -3.084 9.992 1 98.75 161 LEU A N 1
ATOM 1248 C CA . LEU A 1 161 ? -22.578 -4.141 9.812 1 98.75 161 LEU A CA 1
ATOM 1249 C C . LEU A 1 161 ? -21.188 -3.555 9.539 1 98.75 161 LEU A C 1
ATOM 1251 O O . LEU A 1 161 ? -20.188 -4.086 10.008 1 98.75 161 LEU A O 1
ATOM 1255 N N . GLU A 1 162 ? -21.125 -2.484 8.805 1 98.81 162 GLU A N 1
ATOM 1256 C CA . GLU A 1 162 ? -19.859 -1.807 8.523 1 98.81 162 GLU A CA 1
ATOM 1257 C C . GLU A 1 162 ? -19.297 -1.159 9.781 1 98.81 162 GLU A C 1
ATOM 1259 O O . GLU A 1 162 ? -18.078 -1.219 10.031 1 98.81 162 GLU A O 1
ATOM 1264 N N . VAL A 1 163 ? -20.125 -0.547 10.562 1 98.81 163 VAL A N 1
ATOM 1265 C CA . VAL A 1 163 ? -19.688 0.107 11.797 1 98.81 163 VAL A CA 1
ATOM 1266 C C . VAL A 1 163 ? -19.078 -0.924 12.742 1 98.81 163 VAL A C 1
ATOM 1268 O O . VAL A 1 163 ? -18.078 -0.644 13.414 1 98.81 163 VAL A O 1
ATOM 1271 N N . GLU A 1 164 ? -19.672 -2.078 12.766 1 98.75 164 GLU A N 1
ATOM 1272 C CA . GLU A 1 164 ? -19.125 -3.148 13.594 1 98.75 164 GLU A CA 1
ATOM 1273 C C . GLU A 1 164 ? -17.688 -3.475 13.203 1 98.75 164 GLU A C 1
ATOM 1275 O O . GLU A 1 164 ? -16.844 -3.727 14.07 1 98.75 164 GLU A O 1
ATOM 1280 N N . LYS A 1 165 ? -17.422 -3.525 11.93 1 98.81 165 LYS A N 1
ATOM 1281 C CA . LYS A 1 165 ? -16.062 -3.768 11.461 1 98.81 165 LYS A CA 1
ATOM 1282 C C . LYS A 1 165 ? -15.117 -2.646 11.898 1 98.81 165 LYS A C 1
ATOM 1284 O O . LYS A 1 165 ? -13.984 -2.9 12.305 1 98.81 165 LYS A O 1
ATOM 1289 N N . LEU A 1 166 ? -15.57 -1.403 11.836 1 98.81 166 LEU A N 1
ATOM 1290 C CA . LEU A 1 166 ? -14.781 -0.253 12.258 1 98.81 166 LEU A CA 1
ATOM 1291 C C . LEU A 1 166 ? -14.477 -0.325 13.75 1 98.81 166 LEU A C 1
ATOM 1293 O O . LEU A 1 166 ? -13.383 0.03 14.188 1 98.81 166 LEU A O 1
ATOM 1297 N N . GLU A 1 167 ? -15.445 -0.758 14.508 1 98.88 167 GLU A N 1
ATOM 1298 C CA . GLU A 1 167 ? -15.25 -0.901 15.945 1 98.88 167 GLU A CA 1
ATOM 1299 C C . GLU A 1 167 ? -14.164 -1.926 16.25 1 98.88 167 GLU A C 1
ATOM 1301 O O . GLU A 1 167 ? -13.344 -1.713 17.141 1 98.88 167 GLU A O 1
ATOM 1306 N N . LYS A 1 168 ? -14.172 -3.008 15.547 1 98.88 168 LYS A N 1
ATOM 1307 C CA . LYS A 1 168 ? -13.109 -4.004 15.711 1 98.88 168 LYS A CA 1
ATOM 1308 C C . LYS A 1 168 ? -11.75 -3.43 15.32 1 98.88 168 LYS A C 1
ATOM 1310 O O . LYS A 1 168 ? -10.766 -3.625 16.031 1 98.88 168 LYS A O 1
ATOM 1315 N N . ALA A 1 169 ? -11.703 -2.715 14.195 1 98.88 169 ALA A N 1
ATOM 1316 C CA . ALA A 1 169 ? -10.461 -2.08 13.766 1 98.88 169 ALA A CA 1
ATOM 1317 C C . ALA A 1 169 ? -9.938 -1.125 14.836 1 98.88 169 ALA A C 1
ATOM 1319 O O . ALA A 1 169 ? -8.742 -1.115 15.133 1 98.88 169 ALA A O 1
ATOM 1320 N N . ALA A 1 170 ? -10.836 -0.355 15.398 1 98.94 170 ALA A N 1
ATOM 1321 C CA . ALA A 1 170 ? -10.453 0.594 16.438 1 98.94 170 ALA A CA 1
ATOM 1322 C C . ALA A 1 170 ? -9.867 -0.128 17.656 1 98.94 170 ALA A C 1
ATOM 1324 O O . ALA A 1 170 ? -8.922 0.353 18.266 1 98.94 170 ALA A O 1
ATOM 1325 N N . ALA A 1 171 ? -10.469 -1.235 17.984 1 98.94 171 ALA A N 1
ATOM 1326 C CA . ALA A 1 171 ? -9.961 -2.014 19.109 1 98.94 171 ALA A CA 1
ATOM 1327 C C . ALA A 1 171 ? -8.547 -2.521 18.828 1 98.94 171 ALA A C 1
ATOM 1329 O O . ALA A 1 171 ? -7.715 -2.576 19.734 1 98.94 171 ALA A O 1
ATOM 1330 N N . TYR A 1 172 ? -8.289 -2.943 17.594 1 98.94 172 TYR A N 1
ATOM 1331 C CA . TYR A 1 172 ? -6.941 -3.352 17.203 1 98.94 172 TYR A CA 1
ATOM 1332 C C . TYR A 1 172 ? -5.965 -2.189 17.328 1 98.94 172 TYR A C 1
ATOM 1334 O O . TYR A 1 172 ? -4.828 -2.367 17.766 1 98.94 172 TYR A O 1
ATOM 1342 N N . VAL A 1 173 ? -6.363 -0.966 16.906 1 98.81 173 VAL A N 1
ATOM 1343 C CA . VAL A 1 173 ? -5.547 0.238 17.016 1 98.81 173 VAL A CA 1
ATOM 1344 C C . VAL A 1 173 ? -5.203 0.492 18.484 1 98.81 173 VAL A C 1
ATOM 1346 O O . VAL A 1 173 ? -4.07 0.852 18.812 1 98.81 173 VAL A O 1
ATOM 1349 N N . ASP A 1 174 ? -6.223 0.336 19.312 1 98.94 174 ASP A N 1
ATOM 1350 C CA . ASP A 1 174 ? -6 0.55 20.734 1 98.94 174 ASP A CA 1
ATOM 1351 C C . ASP A 1 174 ? -4.891 -0.357 21.266 1 98.94 174 ASP A C 1
ATOM 1353 O O . ASP A 1 174 ? -4.016 0.092 22 1 98.94 174 ASP A O 1
ATOM 1357 N N . GLU A 1 175 ? -4.93 -1.606 20.875 1 98.94 175 GLU A N 1
ATOM 1358 C CA . GLU A 1 175 ? -3.891 -2.541 21.297 1 98.94 175 GLU A CA 1
ATOM 1359 C C . GLU A 1 175 ? -2.521 -2.115 20.781 1 98.94 175 GLU A C 1
ATOM 1361 O O . GLU A 1 175 ? -1.535 -2.137 21.516 1 98.94 175 GLU A O 1
ATOM 1366 N N . GLY A 1 176 ? -2.467 -1.759 19.516 1 98.94 176 GLY A N 1
ATOM 1367 C CA . GLY A 1 176 ? -1.22 -1.295 18.938 1 98.94 176 GLY A CA 1
ATOM 1368 C C . GLY A 1 176 ? -0.687 -0.034 19.578 1 98.94 176 GLY A C 1
ATOM 1369 O O . GLY A 1 176 ? 0.51 0.07 19.859 1 98.94 176 GLY A O 1
ATOM 1370 N N . MET A 1 177 ? -1.555 0.939 19.812 1 98.88 177 MET A N 1
ATOM 1371 C CA . MET A 1 177 ? -1.155 2.213 20.406 1 98.88 177 MET A CA 1
ATOM 1372 C C . MET A 1 177 ? -0.656 2.016 21.828 1 98.88 177 MET A C 1
ATOM 1374 O O . MET A 1 177 ? 0.339 2.621 22.234 1 98.88 177 MET A O 1
ATOM 1378 N N . ARG A 1 178 ? -1.388 1.157 22.625 1 98.88 178 ARG A N 1
ATOM 1379 C CA . ARG A 1 178 ? -0.936 0.842 23.969 1 98.88 178 ARG A CA 1
ATOM 1380 C C . ARG A 1 178 ? 0.48 0.275 23.953 1 98.88 178 ARG A C 1
ATOM 1382 O O . ARG A 1 178 ? 1.331 0.696 24.734 1 98.88 178 ARG A O 1
ATOM 1389 N N . ALA A 1 179 ? 0.74 -0.66 23.062 1 98.94 179 ALA A N 1
ATOM 1390 C CA . ALA A 1 179 ? 2.055 -1.288 22.969 1 98.94 179 ALA A CA 1
ATOM 1391 C C . ALA A 1 179 ? 3.109 -0.28 22.516 1 98.94 179 ALA A C 1
ATOM 1393 O O . ALA A 1 179 ? 4.23 -0.274 23.031 1 98.94 179 ALA A O 1
ATOM 1394 N N . GLY A 1 180 ? 2.77 0.557 21.516 1 98.88 180 GLY A N 1
ATOM 1395 C CA . GLY A 1 180 ? 3.693 1.575 21.047 1 98.88 180 GLY A CA 1
ATOM 1396 C C . GLY A 1 180 ? 4.078 2.576 22.125 1 98.88 180 GLY A C 1
ATOM 1397 O O . GLY A 1 180 ? 5.258 2.883 22.297 1 98.88 180 GLY A O 1
ATOM 1398 N N . LEU A 1 181 ? 3.078 3.102 22.797 1 98.88 181 LEU A N 1
ATOM 1399 C CA . LEU A 1 181 ? 3.324 4.066 23.875 1 98.88 181 LEU A CA 1
ATOM 1400 C C . LEU A 1 181 ? 4.172 3.451 24.984 1 98.88 181 LEU A C 1
ATOM 1402 O O . LEU A 1 181 ? 5.059 4.109 25.531 1 98.88 181 LEU A O 1
ATOM 1406 N N . ALA A 1 182 ? 3.943 2.184 25.281 1 98.81 182 ALA A N 1
ATOM 1407 C CA . ALA A 1 182 ? 4.711 1.482 26.312 1 98.81 182 ALA A CA 1
ATOM 1408 C C . ALA A 1 182 ? 6.168 1.319 25.891 1 98.81 182 ALA A C 1
ATOM 1410 O O . ALA A 1 182 ? 7.059 1.195 26.734 1 98.81 182 ALA A O 1
ATOM 1411 N N . ALA A 1 183 ? 6.449 1.339 24.594 1 98.81 183 ALA A N 1
ATOM 1412 C CA . ALA A 1 183 ? 7.793 1.117 24.062 1 98.81 183 ALA A CA 1
ATOM 1413 C C . ALA A 1 183 ? 8.594 2.416 24.031 1 98.81 183 ALA A C 1
ATOM 1415 O O . ALA A 1 183 ? 9.797 2.406 23.781 1 98.81 183 ALA A O 1
ATOM 1416 N N . VAL A 1 184 ? 7.977 3.574 24.281 1 98.81 184 VAL A N 1
ATOM 1417 C CA . VAL A 1 184 ? 8.672 4.859 24.25 1 98.81 184 VAL A CA 1
ATOM 1418 C C . VAL A 1 184 ? 9.578 4.98 25.469 1 98.81 184 VAL A C 1
ATOM 1420 O O . VAL A 1 184 ? 9.102 5.129 26.594 1 98.81 184 VAL A O 1
ATOM 1423 N N . ARG A 1 185 ? 10.828 4.93 25.25 1 98.69 185 ARG A N 1
ATOM 1424 C CA . ARG A 1 185 ? 11.852 5.07 26.281 1 98.69 185 ARG A CA 1
ATOM 1425 C C . ARG A 1 185 ? 13.203 5.414 25.656 1 98.69 185 ARG A C 1
ATOM 1427 O O . ARG A 1 185 ? 13.445 5.125 24.484 1 98.69 185 ARG A O 1
ATOM 1434 N N . VAL A 1 186 ? 14.078 5.953 26.469 1 98.56 186 VAL A N 1
ATOM 1435 C CA . VAL A 1 186 ? 15.422 6.281 25.984 1 98.56 186 VAL A CA 1
ATOM 1436 C C . VAL A 1 186 ? 16.125 5.02 25.484 1 98.56 186 VAL A C 1
ATOM 1438 O O . VAL A 1 186 ? 16.078 3.977 26.156 1 98.56 186 VAL A O 1
ATOM 1441 N N . GLY A 1 187 ? 16.688 5.074 24.312 1 98.5 187 GLY A N 1
ATOM 1442 C CA . GLY A 1 187 ? 17.406 3.949 23.75 1 98.5 187 GLY A CA 1
ATOM 1443 C C . GLY A 1 187 ? 16.578 3.158 22.75 1 98.5 187 GLY A C 1
ATOM 1444 O O . GLY A 1 187 ? 17.109 2.49 21.875 1 98.5 187 GLY A O 1
ATOM 1445 N N . ALA A 1 188 ? 15.258 3.18 22.875 1 98.69 188 ALA A N 1
ATOM 1446 C CA . ALA A 1 188 ? 14.398 2.553 21.875 1 98.69 188 ALA A CA 1
ATOM 1447 C C . ALA A 1 188 ? 14.5 3.271 20.531 1 98.69 188 ALA A C 1
ATOM 1449 O O . ALA A 1 188 ? 14.797 4.469 20.484 1 98.69 188 ALA A O 1
ATOM 1450 N N . THR A 1 189 ? 14.273 2.537 19.516 1 98.75 189 THR A N 1
ATOM 1451 C CA . THR A 1 189 ? 14.305 3.121 18.188 1 98.75 189 THR A CA 1
ATOM 1452 C C . THR A 1 189 ? 12.891 3.283 17.625 1 98.75 189 THR A C 1
ATOM 1454 O O . THR A 1 189 ? 11.945 2.705 18.172 1 98.75 189 THR A O 1
ATOM 1457 N N . GLU A 1 190 ? 12.797 4.078 16.578 1 98.81 190 GLU A N 1
ATOM 1458 C CA . GLU A 1 190 ? 11.531 4.152 15.852 1 98.81 190 GLU A CA 1
ATOM 1459 C C . GLU A 1 190 ? 11.031 2.762 15.469 1 98.81 190 GLU A C 1
ATOM 1461 O O . GLU A 1 190 ? 9.836 2.49 15.523 1 98.81 190 GLU A O 1
ATOM 1466 N N . ASN A 1 191 ? 11.945 1.89 15.094 1 98.94 191 ASN A N 1
ATOM 1467 C CA . ASN A 1 191 ? 11.609 0.52 14.727 1 98.94 191 ASN A CA 1
ATOM 1468 C C . ASN A 1 191 ? 11.055 -0.263 15.906 1 98.94 191 ASN A C 1
ATOM 1470 O O . ASN A 1 191 ? 10.125 -1.062 15.75 1 98.94 191 ASN A O 1
ATOM 1474 N N . ASP A 1 192 ? 11.602 -0.022 17.078 1 98.88 192 ASP A N 1
ATOM 1475 C CA . ASP A 1 192 ? 11.07 -0.675 18.281 1 98.88 192 ASP A CA 1
ATOM 1476 C C . ASP A 1 192 ? 9.609 -0.284 18.516 1 98.88 192 ASP A C 1
ATOM 1478 O O . ASP A 1 192 ? 8.781 -1.131 18.859 1 98.88 192 ASP A O 1
ATOM 1482 N N . LEU A 1 193 ? 9.312 1.005 18.328 1 98.94 193 LEU A N 1
ATOM 1483 C CA . LEU A 1 193 ? 7.945 1.487 18.516 1 98.94 193 LEU A CA 1
ATOM 1484 C C . LEU A 1 193 ? 6.996 0.828 17.531 1 98.94 193 LEU A C 1
ATOM 1486 O O . LEU A 1 193 ? 5.953 0.295 17.922 1 98.94 193 LEU A O 1
ATOM 1490 N N . VAL A 1 194 ? 7.383 0.81 16.266 1 98.88 194 VAL A N 1
ATOM 1491 C CA . VAL A 1 194 ? 6.504 0.3 15.227 1 98.88 194 VAL A CA 1
ATOM 1492 C C . VAL A 1 194 ? 6.371 -1.216 15.352 1 98.88 194 VAL A C 1
ATOM 1494 O O . VAL A 1 194 ? 5.293 -1.772 15.133 1 98.88 194 VAL A O 1
ATOM 1497 N N . SER A 1 195 ? 7.512 -1.886 15.633 1 98.88 195 SER A N 1
ATOM 1498 C CA . SER A 1 195 ? 7.441 -3.322 15.875 1 98.88 195 SER A CA 1
ATOM 1499 C C . SER A 1 195 ? 6.418 -3.656 16.953 1 98.88 195 SER A C 1
ATOM 1501 O O . SER A 1 195 ? 5.59 -4.551 16.766 1 98.88 195 SER A O 1
ATOM 1503 N N . ALA A 1 196 ? 6.43 -2.898 18.062 1 98.88 196 ALA A N 1
ATOM 1504 C CA . ALA A 1 196 ? 5.473 -3.109 19.141 1 98.88 196 ALA A CA 1
ATOM 1505 C C . ALA A 1 196 ? 4.051 -2.801 18.688 1 98.88 196 ALA A C 1
ATOM 1507 O O . ALA A 1 196 ? 3.125 -3.568 18.969 1 98.88 196 ALA A O 1
ATOM 1508 N N . MET A 1 197 ? 3.848 -1.728 18.016 1 98.88 197 MET A N 1
ATOM 1509 C CA . MET A 1 197 ? 2.537 -1.254 17.578 1 98.88 197 MET A CA 1
ATOM 1510 C C . MET A 1 197 ? 1.894 -2.246 16.609 1 98.88 197 MET A C 1
ATOM 1512 O O . MET A 1 197 ? 0.805 -2.76 16.875 1 98.88 197 MET A O 1
ATOM 1516 N N . LEU A 1 198 ? 2.6 -2.578 15.516 1 98.75 198 LEU A N 1
ATOM 1517 C CA . LEU A 1 198 ? 2.053 -3.469 14.5 1 98.75 198 LEU A CA 1
ATOM 1518 C C . LEU A 1 198 ? 1.923 -4.891 15.039 1 98.75 198 LEU A C 1
ATOM 1520 O O . LEU A 1 198 ? 0.922 -5.566 14.781 1 98.75 198 LEU A O 1
ATOM 1524 N N . GLY A 1 199 ? 3.004 -5.312 15.727 1 98.69 199 GLY A N 1
ATOM 1525 C CA . GLY A 1 199 ? 2.928 -6.648 16.297 1 98.69 199 GLY A CA 1
ATOM 1526 C C . GLY A 1 199 ? 1.691 -6.863 17.156 1 98.69 199 GLY A C 1
ATOM 1527 O O . GLY A 1 199 ? 0.988 -7.863 16.984 1 98.69 199 GLY A O 1
ATOM 1528 N N . SER A 1 200 ? 1.405 -5.875 17.984 1 98.88 200 SER A N 1
ATOM 1529 C CA . SER A 1 200 ? 0.286 -6 18.922 1 98.88 200 SER A CA 1
ATOM 1530 C C . SER A 1 200 ? -1.05 -5.867 18.188 1 98.88 200 SER A C 1
ATOM 1532 O O . SER A 1 200 ? -1.984 -6.625 18.469 1 98.88 200 SER A O 1
ATOM 1534 N N . ALA A 1 201 ? -1.211 -4.914 17.312 1 98.94 201 ALA A N 1
ATOM 1535 C CA . ALA A 1 201 ? -2.455 -4.73 16.562 1 98.94 201 ALA A CA 1
ATOM 1536 C C . ALA A 1 201 ? -2.791 -5.965 15.742 1 98.94 201 ALA A C 1
ATOM 1538 O O . ALA A 1 201 ? -3.943 -6.402 15.703 1 98.94 201 ALA A O 1
ATOM 1539 N N . ILE A 1 202 ? -1.785 -6.562 15.047 1 98.88 202 ILE A N 1
ATOM 1540 C CA . ILE A 1 202 ? -1.987 -7.738 14.211 1 98.88 202 ILE A CA 1
ATOM 1541 C C . ILE A 1 202 ? -2.352 -8.938 15.086 1 98.88 202 ILE A C 1
ATOM 1543 O O . ILE A 1 202 ? -3.271 -9.695 14.766 1 98.88 202 ILE A O 1
ATOM 1547 N N . ALA A 1 203 ? -1.619 -9.07 16.188 1 98.81 203 ALA A N 1
ATOM 1548 C CA . ALA A 1 203 ? -1.934 -10.164 17.109 1 98.81 203 ALA A CA 1
ATOM 1549 C C . ALA A 1 203 ? -3.371 -10.055 17.609 1 98.81 203 ALA A C 1
ATOM 1551 O O . ALA A 1 203 ? -4.027 -11.078 17.844 1 98.81 203 ALA A O 1
ATOM 1552 N N . ALA A 1 204 ? -3.84 -8.828 17.719 1 98.88 204 ALA A N 1
ATOM 1553 C CA . ALA A 1 204 ? -5.199 -8.602 18.203 1 98.88 204 ALA A CA 1
ATOM 1554 C C . ALA A 1 204 ? -6.23 -8.93 17.141 1 98.88 204 ALA A C 1
ATOM 1556 O O . ALA A 1 204 ? -7.418 -9.078 17.422 1 98.88 204 ALA A O 1
ATOM 1557 N N . GLY A 1 205 ? -5.82 -8.93 15.844 1 98.81 205 GLY A N 1
ATOM 1558 C CA . GLY A 1 205 ? -6.75 -9.367 14.812 1 98.81 205 GLY A CA 1
ATOM 1559 C C . GLY A 1 205 ? -6.664 -8.531 13.547 1 98.81 205 GLY A C 1
ATOM 1560 O O . GLY A 1 205 ? -7.305 -8.859 12.547 1 98.81 205 GLY A O 1
ATOM 1561 N N . SER A 1 206 ? -5.844 -7.488 13.586 1 98.81 206 SER A N 1
ATOM 1562 C CA . SER A 1 206 ? -5.797 -6.562 12.453 1 98.81 206 SER A CA 1
ATOM 1563 C C . SER A 1 206 ? -5.297 -7.258 11.195 1 98.81 206 SER A C 1
ATOM 1565 O O . SER A 1 206 ? -4.395 -8.094 11.25 1 98.81 206 SER A O 1
ATOM 1567 N N . GLU A 1 207 ? -5.809 -6.926 10.055 1 98 207 GLU A N 1
ATOM 1568 C CA . GLU A 1 207 ? -5.348 -7.344 8.734 1 98 207 GLU A CA 1
ATOM 1569 C C . GLU A 1 207 ? -4.41 -6.309 8.125 1 98 207 GLU A C 1
ATOM 1571 O O . GLU A 1 207 ? -3.871 -5.457 8.828 1 98 207 GLU A O 1
ATOM 1576 N N . TYR A 1 208 ? -4.043 -6.484 6.84 1 96.44 208 TYR A N 1
ATOM 1577 C CA . TYR A 1 208 ? -3.098 -5.566 6.215 1 96.44 208 TYR A CA 1
ATOM 1578 C C . TYR A 1 208 ? -3.736 -4.199 5.988 1 96.44 208 TYR A C 1
ATOM 1580 O O . TYR A 1 208 ? -4.961 -4.086 5.914 1 96.44 208 TYR A O 1
ATOM 1588 N N . LEU A 1 209 ? -2.9 -3.201 5.859 1 96.44 209 LEU A N 1
ATOM 1589 C CA . LEU A 1 209 ? -3.346 -1.815 5.965 1 96.44 209 LEU A CA 1
ATOM 1590 C C . LEU A 1 209 ? -3.287 -1.12 4.609 1 96.44 209 LEU A C 1
ATOM 1592 O O . LEU A 1 209 ? -2.592 -1.579 3.699 1 96.44 209 LEU A O 1
ATOM 1596 N N . GLY A 1 210 ? -4.105 -0.058 4.547 1 95 210 GLY A N 1
ATOM 1597 C CA . GLY A 1 210 ? -4.012 0.823 3.395 1 95 210 GLY A CA 1
ATOM 1598 C C . GLY A 1 210 ? -2.791 1.723 3.428 1 95 210 GLY A C 1
ATOM 1599 O O . GLY A 1 210 ? -2.34 2.205 2.387 1 95 210 GLY A O 1
ATOM 1600 N N . MET A 1 211 ? -2.314 1.933 4.578 1 95.25 211 MET A N 1
ATOM 1601 C CA . MET A 1 211 ? -1.136 2.764 4.801 1 95.25 211 MET A CA 1
ATOM 1602 C C . MET A 1 211 ? -0.411 2.352 6.078 1 95.25 211 MET A C 1
ATOM 1604 O O . MET A 1 211 ? -1.048 1.968 7.062 1 95.25 211 MET A O 1
ATOM 1608 N N . GLU A 1 212 ? 0.868 2.496 6.09 1 93.56 212 GLU A N 1
ATOM 1609 C CA . GLU A 1 212 ? 1.695 2.104 7.223 1 93.56 212 GLU A CA 1
ATOM 1610 C C . GLU A 1 212 ? 1.63 3.143 8.336 1 93.56 212 GLU A C 1
ATOM 1612 O O . GLU A 1 212 ? 1.207 4.277 8.109 1 93.56 212 GLU A O 1
ATOM 1617 N N . PRO A 1 213 ? 2.092 2.764 9.547 1 97.38 213 PRO A N 1
ATOM 1618 C CA . PRO A 1 213 ? 2.113 3.725 10.648 1 97.38 213 PRO A CA 1
ATOM 1619 C C . PRO A 1 213 ? 3.012 4.93 10.367 1 97.38 213 PRO A C 1
ATOM 1621 O O . PRO A 1 213 ? 4.047 4.789 9.711 1 97.38 213 PRO A O 1
ATOM 1624 N N . LEU A 1 214 ? 2.6 6.039 10.789 1 97.56 214 LEU A N 1
ATOM 1625 C CA . LEU A 1 214 ? 3.412 7.25 10.805 1 97.56 214 LEU A CA 1
ATOM 1626 C C . LEU A 1 214 ? 4.031 7.465 12.188 1 97.56 214 LEU A C 1
ATOM 1628 O O . LEU A 1 214 ? 3.379 7.992 13.086 1 97.56 214 LEU A O 1
ATOM 1632 N N . VAL A 1 215 ? 5.234 6.957 12.32 1 98.5 215 VAL A N 1
ATOM 1633 C CA . VAL A 1 215 ? 5.922 6.98 13.609 1 98.5 215 VAL A CA 1
ATOM 1634 C C . VAL A 1 215 ? 7.32 7.566 13.438 1 98.5 215 VAL A C 1
ATOM 1636 O O . VAL A 1 215 ? 8.07 7.145 12.555 1 98.5 215 VAL A O 1
ATOM 1639 N N . SER A 1 216 ? 7.621 8.508 14.219 1 97.62 216 SER A N 1
ATOM 1640 C CA . SER A 1 216 ? 8.953 9.109 14.219 1 97.62 216 SER A CA 1
ATOM 1641 C C . SER A 1 216 ? 9.312 9.648 15.594 1 97.62 216 SER A C 1
ATOM 1643 O O . SER A 1 216 ? 8.445 9.789 16.469 1 97.62 216 SER A O 1
ATOM 1645 N N . VAL A 1 217 ? 10.578 9.93 15.812 1 98 217 VAL A N 1
ATOM 1646 C CA . VAL A 1 217 ? 11.047 10.422 17.109 1 98 217 VAL A CA 1
ATOM 1647 C C . VAL A 1 217 ? 11.984 11.609 16.891 1 98 217 VAL A C 1
ATOM 1649 O O . VAL A 1 217 ? 12.477 11.836 15.789 1 98 217 VAL A O 1
ATOM 1652 N N . GLY A 1 218 ? 12.141 12.367 17.906 1 96.5 218 GLY A N 1
ATOM 1653 C CA . GLY A 1 218 ? 13.023 13.516 17.828 1 96.5 218 GLY A CA 1
ATOM 1654 C C . GLY A 1 218 ? 12.609 14.539 16.797 1 96.5 218 GLY A C 1
ATOM 1655 O O . GLY A 1 218 ? 11.414 14.742 16.562 1 96.5 218 GLY A O 1
ATOM 1656 N N . PRO A 1 219 ? 13.578 15.25 16.141 1 93.69 219 PRO A N 1
ATOM 1657 C CA . PRO A 1 219 ? 13.25 16.297 15.172 1 93.69 219 PRO A CA 1
ATOM 1658 C C . PRO A 1 219 ? 12.469 15.766 13.977 1 93.69 219 PRO A C 1
ATOM 1660 O O . PRO A 1 219 ? 11.773 16.531 13.297 1 93.69 219 PRO A O 1
ATOM 1663 N N . ARG A 1 220 ? 12.508 14.453 13.758 1 94.25 220 ARG A N 1
ATOM 1664 C CA . ARG A 1 220 ? 11.797 13.852 12.641 1 94.25 220 ARG A CA 1
ATOM 1665 C C . ARG A 1 220 ? 10.281 13.938 12.836 1 94.25 220 ARG A C 1
ATOM 1667 O O . ARG A 1 220 ? 9.516 13.844 11.875 1 94.25 220 ARG A O 1
ATOM 1674 N N . THR A 1 221 ? 9.883 14.07 14.133 1 95.69 221 THR A N 1
ATOM 1675 C CA . THR A 1 221 ? 8.445 14.18 14.383 1 95.69 221 THR A CA 1
ATOM 1676 C C . THR A 1 221 ? 7.875 15.422 13.711 1 95.69 221 THR A C 1
ATOM 1678 O O . THR A 1 221 ? 6.672 15.5 13.445 1 95.69 221 THR A O 1
ATOM 1681 N N . GLY A 1 222 ? 8.742 16.359 13.43 1 92.56 222 GLY A N 1
ATOM 1682 C CA . GLY A 1 222 ? 8.32 17.578 12.781 1 92.56 222 GLY A CA 1
ATOM 1683 C C . GLY A 1 222 ? 8.148 17.438 11.281 1 92.56 222 GLY A C 1
ATOM 1684 O O . GLY A 1 222 ? 7.676 18.359 10.609 1 92.56 222 GLY A O 1
ATOM 1685 N N . VAL A 1 223 ? 8.5 16.328 10.727 1 90.44 223 VAL A N 1
ATOM 1686 C CA . VAL A 1 223 ? 8.312 16.016 9.305 1 90.44 223 VAL A CA 1
ATOM 1687 C C . VAL A 1 223 ? 6.965 15.344 9.094 1 90.44 223 VAL A C 1
ATOM 1689 O O . VAL A 1 223 ? 6.75 14.219 9.555 1 90.44 223 VAL A O 1
ATOM 1692 N N . PRO A 1 224 ? 6.051 16.062 8.398 1 88.81 224 PRO A N 1
ATOM 1693 C CA . PRO A 1 224 ? 4.762 15.414 8.133 1 88.81 224 PRO A CA 1
ATOM 1694 C C . PRO A 1 224 ? 4.906 14.086 7.387 1 88.81 224 PRO A C 1
ATOM 1696 O O . PRO A 1 224 ? 5.75 13.969 6.496 1 88.81 224 PRO A O 1
ATOM 1699 N N . HIS A 1 225 ? 4.141 13.125 7.746 1 91.19 225 HIS A N 1
ATOM 1700 C CA . HIS A 1 225 ? 4.145 11.781 7.176 1 91.19 225 HIS A CA 1
ATOM 1701 C C . HIS A 1 225 ? 5.484 11.086 7.402 1 91.19 225 HIS A C 1
ATOM 1703 O O . HIS A 1 225 ? 5.875 10.219 6.621 1 91.19 225 HIS A O 1
ATOM 1709 N N . GLY A 1 226 ? 6.164 11.586 8.383 1 90.81 226 GLY A N 1
ATOM 1710 C CA . GLY A 1 226 ? 7.371 10.867 8.773 1 90.81 226 GLY A CA 1
ATOM 1711 C C . GLY A 1 226 ? 7.105 9.445 9.219 1 90.81 226 GLY A C 1
ATOM 1712 O O . GLY A 1 226 ? 6.113 9.172 9.891 1 90.81 226 GLY A O 1
ATOM 1713 N N . THR A 1 227 ? 7.926 8.5 8.711 1 94.19 227 THR A N 1
ATOM 1714 C CA . THR A 1 227 ? 7.852 7.102 9.125 1 94.19 227 THR A CA 1
ATOM 1715 C C . THR A 1 227 ? 9.188 6.633 9.688 1 94.19 227 THR A C 1
ATOM 1717 O O . THR A 1 227 ? 10.195 7.34 9.586 1 94.19 227 THR A O 1
ATOM 1720 N N . TRP A 1 228 ? 9.266 5.438 10.164 1 97.44 228 TRP A N 1
ATOM 1721 C CA . TRP A 1 228 ? 10.391 4.965 10.969 1 97.44 228 TRP A CA 1
ATOM 1722 C C . TRP A 1 228 ? 11.594 4.652 10.086 1 97.44 228 TRP A C 1
ATOM 1724 O O . TRP A 1 228 ? 11.445 4.141 8.977 1 97.44 228 TRP A O 1
ATOM 1734 N N . ARG A 1 229 ? 12.742 5.129 10.555 1 95.75 229 ARG A N 1
ATOM 1735 C CA . ARG A 1 229 ? 14.016 4.941 9.867 1 95.75 229 ARG A CA 1
ATOM 1736 C C . ARG A 1 229 ? 15.133 4.648 10.867 1 95.75 229 ARG A C 1
ATOM 1738 O O . ARG A 1 229 ? 16.234 5.168 10.734 1 95.75 229 ARG A O 1
ATOM 1745 N N . ARG A 1 230 ? 14.773 3.98 11.945 1 98.06 230 ARG A N 1
ATOM 1746 C CA . ARG A 1 230 ? 15.719 3.338 12.852 1 98.06 230 ARG A CA 1
ATOM 1747 C C . ARG A 1 230 ? 16.312 4.348 13.82 1 98.06 230 ARG A C 1
ATOM 1749 O O . ARG A 1 230 ? 17.219 4.016 14.594 1 98.06 230 ARG A O 1
ATOM 1756 N N . ARG A 1 231 ? 15.859 5.59 13.844 1 97.25 231 ARG A N 1
ATOM 1757 C CA . ARG A 1 231 ? 16.406 6.578 14.773 1 97.25 231 ARG A CA 1
ATOM 1758 C C . ARG A 1 231 ? 16.141 6.168 16.219 1 97.25 231 ARG A C 1
ATOM 1760 O O . ARG A 1 231 ? 15.039 5.742 16.562 1 97.25 231 ARG A O 1
ATOM 1767 N N . ALA A 1 232 ? 17.109 6.371 17.078 1 98.5 232 ALA A N 1
ATOM 1768 C CA . ALA A 1 232 ? 16.984 6.078 18.5 1 98.5 232 ALA A CA 1
ATOM 1769 C C . ALA A 1 232 ? 16.422 7.277 19.266 1 98.5 232 ALA A C 1
ATOM 1771 O O . ALA A 1 232 ? 16.703 8.43 18.906 1 98.5 232 ALA A O 1
ATOM 1772 N N . ILE A 1 233 ? 15.719 7.023 20.281 1 98.56 233 ILE A N 1
ATOM 1773 C CA . ILE A 1 233 ? 15.172 8.055 21.172 1 98.56 233 ILE A CA 1
ATOM 1774 C C . ILE A 1 233 ? 16.25 8.508 22.156 1 98.56 233 ILE A C 1
ATOM 1776 O O . ILE A 1 233 ? 16.922 7.676 22.766 1 98.56 233 ILE A O 1
ATOM 1780 N N . THR A 1 234 ? 16.391 9.773 22.266 1 98.12 234 THR A N 1
ATOM 1781 C CA . THR A 1 234 ? 17.281 10.344 23.281 1 98.12 234 THR A CA 1
ATOM 1782 C C . THR A 1 234 ? 16.5 11.156 24.297 1 98.12 234 THR A C 1
ATOM 1784 O O . THR A 1 234 ? 15.297 11.398 24.109 1 98.12 234 THR A O 1
ATOM 1787 N N . ASP A 1 235 ? 17.188 11.523 25.375 1 98.19 235 ASP A N 1
ATOM 1788 C CA . ASP A 1 235 ? 16.547 12.344 26.391 1 98.19 235 ASP A CA 1
ATOM 1789 C C . ASP A 1 235 ? 16.031 13.656 25.797 1 98.19 235 ASP A C 1
ATOM 1791 O O . ASP A 1 235 ? 16.734 14.305 25.016 1 98.19 235 ASP A O 1
ATOM 1795 N N . GLY A 1 236 ? 14.773 13.961 26.125 1 98.25 236 GLY A N 1
ATOM 1796 C CA . GLY A 1 236 ? 14.188 15.211 25.672 1 98.25 236 GLY A CA 1
ATOM 1797 C C . GLY A 1 236 ? 13.469 15.086 24.344 1 98.25 236 GLY A C 1
ATOM 1798 O O . GLY A 1 236 ? 12.836 16.031 23.875 1 98.25 236 GLY A O 1
ATOM 1799 N N . ASP A 1 237 ? 13.516 13.914 23.766 1 98.38 237 ASP A N 1
ATOM 1800 C CA . ASP A 1 237 ? 12.945 13.727 22.422 1 98.38 237 ASP A CA 1
ATOM 1801 C C . ASP A 1 237 ? 11.422 13.617 22.484 1 98.38 237 ASP A C 1
ATOM 1803 O O . ASP A 1 237 ? 10.875 12.992 23.406 1 98.38 237 ASP A O 1
ATOM 1807 N N . PRO A 1 238 ? 10.742 14.219 21.531 1 98.69 238 PRO A N 1
ATOM 1808 C CA . PRO A 1 238 ? 9.352 13.844 21.266 1 98.69 238 PRO A CA 1
ATOM 1809 C C . PRO A 1 238 ? 9.234 12.508 20.531 1 98.69 238 PRO A C 1
ATOM 1811 O O . PRO A 1 238 ? 10.156 12.117 19.812 1 98.69 238 PRO A O 1
ATOM 1814 N N . ALA A 1 239 ? 8.156 11.844 20.703 1 98.75 239 ALA A N 1
ATOM 1815 C CA . ALA A 1 239 ? 7.742 10.688 19.922 1 98.75 239 ALA A CA 1
ATOM 1816 C C . ALA A 1 239 ? 6.328 10.867 19.375 1 98.75 239 ALA A C 1
ATOM 1818 O O . ALA A 1 239 ? 5.41 11.219 20.125 1 98.75 239 ALA A O 1
ATOM 1819 N N . PHE A 1 240 ? 6.148 10.727 18.141 1 98.62 240 PHE A N 1
ATOM 1820 C CA . PHE A 1 240 ? 4.875 10.844 17.453 1 98.62 240 PHE A CA 1
ATOM 1821 C C . PHE A 1 240 ? 4.41 9.492 16.922 1 98.62 240 PHE A C 1
ATOM 1823 O O . PHE A 1 240 ? 5.145 8.812 16.203 1 98.62 240 PHE A O 1
ATOM 1830 N N . LEU A 1 241 ? 3.211 9.039 17.312 1 98.81 241 LEU A N 1
ATOM 1831 C CA . LEU A 1 241 ? 2.676 7.734 16.938 1 98.81 241 LEU A CA 1
ATOM 1832 C C . LEU A 1 241 ? 1.303 7.875 16.297 1 98.81 241 LEU A C 1
ATOM 1834 O O . LEU A 1 241 ? 0.378 8.422 16.891 1 98.81 241 LEU A O 1
ATOM 1838 N N . GLU A 1 242 ? 1.176 7.453 15.164 1 98.62 242 GLU A N 1
ATOM 1839 C CA . GLU A 1 242 ? -0.098 7.379 14.453 1 98.62 242 GLU A CA 1
ATOM 1840 C C . GLU A 1 242 ? -0.206 6.09 13.641 1 98.62 242 GLU A C 1
ATOM 1842 O O . GLU A 1 242 ? 0.725 5.723 12.922 1 98.62 242 GLU A O 1
ATOM 1847 N N . MET A 1 243 ? -1.297 5.406 13.781 1 98.56 243 MET A N 1
ATOM 1848 C CA . MET A 1 243 ? -1.453 4.156 13.047 1 98.56 243 MET A CA 1
ATOM 1849 C C . MET A 1 243 ? -2.924 3.875 12.758 1 98.56 243 MET A C 1
ATOM 1851 O O . MET A 1 243 ? -3.807 4.488 13.359 1 98.56 243 MET A O 1
ATOM 1855 N N . ALA A 1 244 ? -3.141 3.045 11.82 1 98.56 244 ALA A N 1
ATOM 1856 C CA . ALA A 1 244 ? -4.453 2.455 11.562 1 98.56 244 ALA A CA 1
ATOM 1857 C C . ALA A 1 244 ? -4.434 0.948 11.797 1 98.56 244 ALA A C 1
ATOM 1859 O O . ALA A 1 244 ? -3.365 0.352 11.953 1 98.56 244 ALA A O 1
ATOM 1860 N N . ALA A 1 245 ? -5.484 0.368 11.914 1 98.81 245 ALA A N 1
ATOM 1861 C CA . ALA A 1 245 ? -5.734 -1.067 11.836 1 98.81 245 ALA A CA 1
ATOM 1862 C C . ALA A 1 245 ? -6.965 -1.359 10.977 1 98.81 245 ALA A C 1
ATOM 1864 O O . ALA A 1 245 ? -7.676 -0.439 10.562 1 98.81 245 ALA A O 1
ATOM 1865 N N . CYS A 1 246 ? -7.133 -2.625 10.727 1 98.5 246 CYS A N 1
ATOM 1866 C CA . CYS A 1 246 ? -8.117 -2.98 9.711 1 98.5 246 CYS A CA 1
ATOM 1867 C C . CYS A 1 246 ? -8.836 -4.273 10.07 1 98.5 246 CYS A C 1
ATOM 1869 O O . CYS A 1 246 ? -8.211 -5.223 10.547 1 98.5 246 CYS A O 1
ATOM 1871 N N . HIS A 1 247 ? -10.062 -4.281 9.938 1 98.75 247 HIS A N 1
ATOM 1872 C CA . HIS A 1 247 ? -10.883 -5.484 9.984 1 98.75 247 HIS A CA 1
ATOM 1873 C C . HIS A 1 247 ? -11.805 -5.57 8.766 1 98.75 247 HIS A C 1
ATOM 1875 O O . HIS A 1 247 ? -12.734 -4.773 8.633 1 98.75 247 HIS A O 1
ATOM 1881 N N . ASP A 1 248 ? -11.594 -6.539 7.898 1 97.94 248 ASP A N 1
ATOM 1882 C CA . ASP A 1 248 ? -12.375 -6.727 6.68 1 97.94 248 ASP A CA 1
ATOM 1883 C C . ASP A 1 248 ? -12.414 -5.449 5.848 1 97.94 248 ASP A C 1
ATOM 1885 O O . ASP A 1 248 ? -13.492 -4.973 5.48 1 97.94 248 ASP A O 1
ATOM 1889 N N . ARG A 1 249 ? -11.273 -4.801 5.707 1 97.56 249 ARG A N 1
ATOM 1890 C CA . ARG A 1 249 ? -10.984 -3.676 4.824 1 97.56 249 ARG A CA 1
ATOM 1891 C C . ARG A 1 249 ? -11.508 -2.371 5.41 1 97.56 249 ARG A C 1
ATOM 1893 O O . ARG A 1 249 ? -11.359 -1.308 4.805 1 97.56 249 ARG A O 1
ATOM 1900 N N . TYR A 1 250 ? -12.078 -2.406 6.562 1 98.75 250 TYR A N 1
ATOM 1901 C CA . TYR A 1 250 ? -12.492 -1.179 7.234 1 98.75 250 TYR A CA 1
ATOM 1902 C C . TYR A 1 250 ? -11.43 -0.707 8.219 1 98.75 250 TYR A C 1
ATOM 1904 O O . TYR A 1 250 ? -10.961 -1.48 9.055 1 98.75 250 TYR A O 1
ATOM 1912 N N . HIS A 1 251 ? -11.086 0.561 8.125 1 98.81 251 HIS A N 1
ATOM 1913 C CA . HIS A 1 251 ? -9.93 1.099 8.844 1 98.81 251 HIS A CA 1
ATOM 1914 C C . HIS A 1 251 ? -10.367 2.078 9.922 1 98.81 251 HIS A C 1
ATOM 1916 O O . HIS A 1 251 ? -11.281 2.881 9.719 1 98.81 251 HIS A O 1
ATOM 1922 N N . ALA A 1 252 ? -9.742 2.037 10.969 1 98.81 252 ALA A N 1
ATOM 1923 C CA . ALA A 1 252 ? -9.734 3.07 12 1 98.81 252 ALA A CA 1
ATOM 1924 C C . ALA A 1 252 ? -8.312 3.535 12.297 1 98.81 252 ALA A C 1
ATOM 1926 O O . ALA A 1 252 ? -7.359 2.76 12.172 1 98.81 252 ALA A O 1
ATOM 1927 N N . ALA A 1 253 ? -8.195 4.781 12.688 1 98.75 253 ALA A N 1
ATOM 1928 C CA . ALA A 1 253 ? -6.875 5.348 12.938 1 98.75 253 ALA A CA 1
ATOM 1929 C C . ALA A 1 253 ? -6.84 6.094 14.266 1 98.75 253 ALA A C 1
ATOM 1931 O O . ALA A 1 253 ? -7.883 6.484 14.797 1 98.75 253 ALA A O 1
ATOM 1932 N N . LEU A 1 254 ? -5.695 6.277 14.789 1 98.88 254 LEU A N 1
ATOM 1933 C CA . LEU A 1 254 ? -5.48 7.008 16.031 1 98.88 254 LEU A CA 1
ATOM 1934 C C . LEU A 1 254 ? -4.082 7.617 16.078 1 98.88 254 LEU A C 1
ATOM 1936 O O . LEU A 1 254 ? -3.131 7.027 15.555 1 98.88 254 LEU A O 1
ATOM 1940 N N . MET A 1 255 ? -3.986 8.758 16.609 1 98.75 255 MET A N 1
ATOM 1941 C CA . MET A 1 255 ? -2.732 9.477 16.797 1 98.75 255 MET A CA 1
ATOM 1942 C C . MET A 1 255 ? -2.537 9.852 18.266 1 98.75 255 MET A C 1
ATOM 1944 O O . MET A 1 255 ? -3.473 10.312 18.922 1 98.75 255 MET A O 1
ATOM 1948 N N . ARG A 1 256 ? -1.397 9.609 18.812 1 98.88 256 ARG A N 1
ATOM 1949 C CA . ARG A 1 256 ? -0.992 10.078 20.141 1 98.88 256 ARG A CA 1
ATOM 1950 C C . ARG A 1 256 ? 0.432 10.625 20.109 1 98.88 256 ARG A C 1
ATOM 1952 O O . ARG A 1 256 ? 1.207 10.305 19.203 1 98.88 256 ARG A O 1
ATOM 1959 N N . SER A 1 257 ? 0.768 11.461 21.062 1 98.81 257 SER A N 1
ATOM 1960 C CA . SER A 1 257 ? 2.092 12.047 21.234 1 98.81 257 SER A CA 1
ATOM 1961 C C . SER A 1 257 ? 2.695 11.672 22.578 1 98.81 257 SER A C 1
ATOM 1963 O O . SER A 1 257 ? 1.977 11.523 23.562 1 98.81 257 SER A O 1
ATOM 1965 N N . ALA A 1 258 ? 3.945 11.531 22.594 1 98.88 258 ALA A N 1
ATOM 1966 C CA . ALA A 1 258 ? 4.707 11.273 23.812 1 98.88 258 ALA A CA 1
ATOM 1967 C C . ALA A 1 258 ? 5.969 12.125 23.859 1 98.88 258 ALA A C 1
ATOM 1969 O O . ALA A 1 258 ? 6.387 12.688 22.844 1 98.88 258 ALA A O 1
ATOM 1970 N N . TRP A 1 259 ? 6.539 12.281 25.047 1 98.81 259 TRP A N 1
ATOM 1971 C CA . TRP A 1 259 ? 7.742 13.086 25.266 1 98.81 259 TRP A CA 1
ATOM 1972 C C . TRP A 1 259 ? 8.625 12.461 26.344 1 98.81 259 TRP A C 1
ATOM 1974 O O . TRP A 1 259 ? 8.133 12.047 27.391 1 98.81 259 TRP A O 1
ATOM 1984 N N . ILE A 1 260 ? 9.969 12.328 26.047 1 98.75 260 ILE A N 1
ATOM 1985 C CA . ILE A 1 260 ? 10.93 11.914 27.062 1 98.75 260 ILE A CA 1
ATOM 1986 C C . ILE A 1 260 ? 11.281 13.102 27.953 1 98.75 260 ILE A C 1
ATOM 1988 O O . ILE A 1 260 ? 11.828 14.102 27.484 1 98.75 260 ILE A O 1
ATOM 1992 N N . GLY A 1 261 ? 10.984 12.984 29.219 1 98.19 261 GLY A N 1
ATOM 1993 C CA . GLY A 1 261 ? 11.258 14.094 30.109 1 98.19 261 GLY A CA 1
ATOM 1994 C C . GLY A 1 261 ? 10.273 15.234 29.969 1 98.19 261 GLY A C 1
ATOM 1995 O O . GLY A 1 261 ? 9.148 15.039 29.5 1 98.19 261 GLY A O 1
ATOM 1996 N N . GLU A 1 262 ? 10.617 16.453 30.375 1 97.62 262 GLU A N 1
ATOM 1997 C CA . GLU A 1 262 ? 9.734 17.625 30.359 1 97.62 262 GLU A CA 1
ATOM 1998 C C . GLU A 1 262 ? 9.672 18.25 28.984 1 97.62 262 GLU A C 1
ATOM 2000 O O . GLU A 1 262 ? 10.688 18.719 28.453 1 97.62 262 GLU A O 1
ATOM 2005 N N . PRO A 1 263 ? 8.539 18.281 28.453 1 98.19 263 PRO A N 1
ATOM 2006 C CA . PRO A 1 263 ? 8.43 18.953 27.156 1 98.19 263 PRO A CA 1
ATOM 2007 C C . PRO A 1 263 ? 8.648 20.469 27.25 1 98.19 263 PRO A C 1
ATOM 2009 O O . PRO A 1 263 ? 8.375 21.062 28.297 1 98.19 263 PRO A O 1
ATOM 2012 N N . PRO A 1 264 ? 9.148 21.094 26.188 1 97.69 264 PRO A N 1
ATOM 2013 C CA . PRO A 1 264 ? 9.195 22.547 26.172 1 97.69 264 PRO A CA 1
ATOM 2014 C C . PRO A 1 264 ? 7.809 23.188 26.281 1 97.69 264 PRO A C 1
ATOM 2016 O O . PRO A 1 264 ? 6.816 22.578 25.859 1 97.69 264 PRO A O 1
ATOM 2019 N N . ARG A 1 265 ? 7.742 24.344 26.766 1 98.12 265 ARG A N 1
ATOM 2020 C CA . ARG A 1 265 ? 6.488 25.062 26.984 1 98.12 265 ARG A CA 1
ATOM 2021 C C . ARG A 1 265 ? 5.668 25.156 25.703 1 98.12 265 ARG A C 1
ATOM 2023 O O . ARG A 1 265 ? 4.445 25 25.734 1 98.12 265 ARG A O 1
ATOM 2030 N N . GLU A 1 266 ? 6.352 25.406 24.656 1 97.69 266 GLU A N 1
ATOM 2031 C CA . GLU A 1 266 ? 5.668 25.531 23.375 1 97.69 266 GLU A CA 1
ATOM 2032 C C . GLU A 1 266 ? 4.922 24.25 23.016 1 97.69 266 GLU A C 1
ATOM 2034 O O . GLU A 1 266 ? 3.801 24.297 22.5 1 97.69 266 GLU A O 1
ATOM 2039 N N . ALA A 1 267 ? 5.516 23.109 23.234 1 98.25 267 ALA A N 1
ATOM 2040 C CA . ALA A 1 267 ? 4.883 21.828 22.953 1 98.25 267 ALA A CA 1
ATOM 2041 C C . ALA A 1 267 ? 3.666 21.609 23.859 1 98.25 267 ALA A C 1
ATOM 2043 O O . ALA A 1 267 ? 2.643 21.094 23.406 1 98.25 267 ALA A O 1
ATOM 2044 N N . VAL A 1 268 ? 3.795 21.984 25.062 1 98.44 268 VAL A N 1
ATOM 2045 C CA . VAL A 1 268 ? 2.699 21.859 26.016 1 98.44 268 VAL A CA 1
ATOM 2046 C C . VAL A 1 268 ? 1.519 22.719 25.578 1 98.44 268 VAL A C 1
ATOM 2048 O O . VAL A 1 268 ? 0.376 22.25 25.562 1 98.44 268 VAL A O 1
ATOM 2051 N N . ASP A 1 269 ? 1.816 23.938 25.234 1 98.69 269 ASP A N 1
ATOM 2052 C CA . ASP A 1 269 ? 0.777 24.859 24.797 1 98.69 269 ASP A CA 1
ATOM 2053 C C . ASP A 1 269 ? 0.12 24.375 23.5 1 98.69 269 ASP A C 1
ATOM 2055 O O . ASP A 1 269 ? -1.1 24.469 23.344 1 98.69 269 ASP A O 1
ATOM 2059 N N . MET A 1 270 ? 0.926 23.938 22.609 1 98.75 270 MET A N 1
ATOM 2060 C CA . MET A 1 270 ? 0.402 23.406 21.359 1 98.75 270 MET A CA 1
ATOM 2061 C C . MET A 1 270 ? -0.479 22.188 21.609 1 98.75 270 MET A C 1
ATOM 2063 O O . MET A 1 270 ? -1.536 22.047 20.984 1 98.75 270 MET A O 1
ATOM 2067 N N . MET A 1 271 ? -0.036 21.312 22.516 1 98.75 271 MET A N 1
ATOM 2068 C CA . MET A 1 271 ? -0.841 20.141 22.828 1 98.75 271 MET A CA 1
ATOM 2069 C C . MET A 1 271 ? -2.174 20.531 23.453 1 98.75 271 MET A C 1
ATOM 2071 O O . MET A 1 271 ? -3.211 19.953 23.141 1 98.75 271 MET A O 1
ATOM 2075 N N . LYS A 1 272 ? -2.127 21.5 24.297 1 98.69 272 LYS A N 1
ATOM 2076 C CA . LYS A 1 272 ? -3.359 22.016 24.891 1 98.69 272 LYS A CA 1
ATOM 2077 C C . LYS A 1 272 ? -4.312 22.516 23.812 1 98.69 272 LYS A C 1
ATOM 2079 O O . LYS A 1 272 ? -5.52 22.266 23.875 1 98.69 272 LYS A O 1
ATOM 2084 N N . ALA A 1 273 ? -3.777 23.25 22.875 1 98.81 273 ALA A N 1
ATOM 2085 C CA . ALA A 1 273 ? -4.582 23.734 21.766 1 98.81 273 ALA A CA 1
ATOM 2086 C C . ALA A 1 273 ? -5.18 22.594 20.969 1 98.81 273 ALA A C 1
ATOM 2088 O O . ALA A 1 273 ? -6.344 22.641 20.562 1 98.81 273 ALA A O 1
ATOM 2089 N N . CYS A 1 274 ? -4.391 21.562 20.703 1 98.81 274 CYS A N 1
ATOM 2090 C CA . CYS A 1 274 ? -4.879 20.391 19.984 1 98.81 274 CYS A CA 1
ATOM 2091 C C . CYS A 1 274 ? -6.023 19.719 20.734 1 98.81 274 CYS A C 1
ATOM 2093 O O . CYS A 1 274 ? -7.023 19.328 20.125 1 98.81 274 CYS A O 1
ATOM 2095 N N . GLN A 1 275 ? -5.855 19.578 22.031 1 98.75 275 GLN A N 1
ATOM 2096 C CA . GLN A 1 275 ? -6.887 18.969 22.859 1 98.75 275 GLN A CA 1
ATOM 2097 C C . GLN A 1 275 ? -8.188 19.75 22.781 1 98.75 275 GLN A C 1
ATOM 2099 O O . GLN A 1 275 ? -9.266 19.172 22.594 1 98.75 275 GLN A O 1
ATOM 2104 N N . GLU A 1 276 ? -8.055 21.016 22.953 1 98.81 276 GLU A N 1
ATOM 2105 C CA . GLU A 1 276 ? -9.234 21.875 22.891 1 98.81 276 GLU A CA 1
ATOM 2106 C C . GLU A 1 276 ? -9.867 21.844 21.516 1 98.81 276 GLU A C 1
ATOM 2108 O O . GLU A 1 276 ? -11.086 21.734 21.391 1 98.81 276 GLU A O 1
ATOM 2113 N N . ALA A 1 277 ? -9.055 21.938 20.484 1 98.88 277 ALA A N 1
ATOM 2114 C CA . ALA A 1 277 ? -9.539 21.906 19.109 1 98.88 277 ALA A CA 1
ATOM 2115 C C . ALA A 1 277 ? -10.312 20.625 18.812 1 98.88 277 ALA A C 1
ATOM 2117 O O . ALA A 1 277 ? -11.383 20.656 18.203 1 98.88 277 ALA A O 1
ATOM 2118 N N . LEU A 1 278 ? -9.75 19.484 19.234 1 98.81 278 LEU A N 1
ATOM 2119 C CA . LEU A 1 278 ? -10.422 18.219 19.031 1 98.81 278 LEU A CA 1
ATOM 2120 C C . LEU A 1 278 ? -11.781 18.203 19.719 1 98.81 278 LEU A C 1
ATOM 2122 O O . LEU A 1 278 ? -12.797 17.844 19.125 1 98.81 278 LEU A O 1
ATOM 2126 N N . GLN A 1 279 ? -11.797 18.625 20.969 1 98.75 279 GLN A N 1
ATOM 2127 C CA . GLN A 1 279 ? -13.023 18.531 21.734 1 98.75 279 GLN A CA 1
ATOM 2128 C C . GLN A 1 279 ? -14.102 19.453 21.172 1 98.75 279 GLN A C 1
ATOM 2130 O O . GLN A 1 279 ? -15.258 19.047 21.031 1 98.75 279 GLN A O 1
ATOM 2135 N N . VAL A 1 280 ? -13.812 20.719 20.844 1 98.75 280 VAL A N 1
ATOM 2136 C CA . VAL A 1 280 ? -14.805 21.656 20.328 1 98.75 280 VAL A CA 1
ATOM 2137 C C . VAL A 1 280 ? -15.352 21.141 19 1 98.75 280 VAL A C 1
ATOM 2139 O O . VAL A 1 280 ? -16.531 21.328 18.688 1 98.75 280 VAL A O 1
ATOM 2142 N N . SER A 1 281 ? -14.445 20.531 18.172 1 98.88 281 SER A N 1
ATOM 2143 C CA . SER A 1 281 ? -14.883 19.938 16.906 1 98.88 281 SER A CA 1
ATOM 2144 C C . SER A 1 281 ? -15.875 18.812 17.141 1 98.88 281 SER A C 1
ATOM 2146 O O . SER A 1 281 ? -16.938 18.766 16.516 1 98.88 281 SER A O 1
ATOM 2148 N N . LEU A 1 282 ? -15.492 17.875 18.047 1 98.81 282 LEU A N 1
ATOM 2149 C CA . LEU A 1 282 ? -16.359 16.75 18.375 1 98.81 282 LEU A CA 1
ATOM 2150 C C . LEU A 1 282 ? -17.719 17.234 18.875 1 98.81 282 LEU A C 1
ATOM 2152 O O . LEU A 1 282 ? -18.75 16.641 18.531 1 98.81 282 LEU A O 1
ATOM 2156 N N . ASP A 1 283 ? -17.734 18.312 19.609 1 98.69 283 ASP A N 1
ATOM 2157 C CA . ASP A 1 283 ? -18.953 18.844 20.203 1 98.69 283 ASP A CA 1
ATOM 2158 C C . ASP A 1 283 ? -19.906 19.359 19.125 1 98.69 283 ASP A C 1
ATOM 2160 O O . ASP A 1 283 ? -21.109 19.516 19.359 1 98.69 283 ASP A O 1
ATOM 2164 N N . THR A 1 284 ? -19.422 19.641 17.922 1 98.56 284 THR A N 1
ATOM 2165 C CA . THR A 1 284 ? -20.266 20.156 16.844 1 98.56 284 THR A CA 1
ATOM 2166 C C . THR A 1 284 ? -20.875 19.016 16.047 1 98.56 284 THR A C 1
ATOM 2168 O O . THR A 1 284 ? -21.781 19.234 15.242 1 98.56 284 THR A O 1
ATOM 2171 N N . ILE A 1 285 ? -20.406 17.812 16.219 1 98.75 285 ILE A N 1
ATOM 2172 C CA . ILE A 1 285 ? -20.781 16.688 15.367 1 98.75 285 ILE A CA 1
ATOM 2173 C C . ILE A 1 285 ? -22.203 16.25 15.695 1 98.75 285 ILE A C 1
ATOM 2175 O O . ILE A 1 285 ? -22.484 15.773 16.797 1 98.75 285 ILE A O 1
ATOM 2179 N N . ARG A 1 286 ? -23.062 16.375 14.742 1 98.25 286 ARG A N 1
ATOM 2180 C CA . ARG A 1 286 ? -24.438 15.867 14.789 1 98.25 286 ARG A CA 1
ATOM 2181 C C . ARG A 1 286 ? -25.078 15.898 13.406 1 98.25 286 ARG A C 1
ATOM 2183 O O . ARG A 1 286 ? -24.656 16.656 12.539 1 98.25 286 ARG A O 1
ATOM 2190 N N . PRO A 1 287 ? -26.141 15.086 13.219 1 98.56 287 PRO A N 1
ATOM 2191 C CA . PRO A 1 287 ? -26.797 15.07 11.906 1 98.56 287 PRO A CA 1
ATOM 2192 C C . PRO A 1 287 ? -27.297 16.453 11.477 1 98.56 287 PRO A C 1
ATOM 2194 O O . PRO A 1 287 ? -27.812 17.219 12.305 1 98.56 287 PRO A O 1
ATOM 2197 N N . GLY A 1 288 ? -27.078 16.719 10.211 1 98.56 288 GLY A N 1
ATOM 2198 C CA . GLY A 1 288 ? -27.578 17.984 9.664 1 98.56 288 GLY A CA 1
ATOM 2199 C C . GLY A 1 288 ? -26.516 19.078 9.664 1 98.56 288 GLY A C 1
ATOM 2200 O O . GLY A 1 288 ? -26.656 20.062 8.938 1 98.56 288 GLY A O 1
ATOM 2201 N N . VAL A 1 289 ? -25.531 18.953 10.484 1 98.62 289 VAL A N 1
ATOM 2202 C CA . VAL A 1 289 ? -24.422 19.906 10.523 1 98.62 289 VAL A CA 1
ATOM 2203 C C . VAL A 1 289 ? -23.516 19.703 9.32 1 98.62 289 VAL A C 1
ATOM 2205 O O . VAL A 1 289 ? -23.219 18.562 8.953 1 98.62 289 VAL A O 1
ATOM 2208 N N . ALA A 1 290 ? -23.109 20.766 8.719 1 98.75 290 ALA A N 1
ATOM 2209 C CA . ALA A 1 290 ? -22.234 20.672 7.562 1 98.75 290 ALA A CA 1
ATOM 2210 C C . ALA A 1 290 ? -20.844 20.203 7.977 1 98.75 290 ALA A C 1
ATOM 2212 O O . ALA A 1 290 ? -20.344 20.578 9.039 1 98.75 290 ALA A O 1
ATOM 2213 N N . CYS A 1 291 ? -20.109 19.516 7.117 1 98.38 291 CYS A N 1
ATOM 2214 C CA . CYS A 1 291 ? -18.781 18.953 7.359 1 98.38 291 CYS A CA 1
ATOM 2215 C C . CYS A 1 291 ? -17.781 20.062 7.664 1 98.38 291 CYS A C 1
ATOM 2217 O O . CYS A 1 291 ? -16.781 19.828 8.359 1 98.38 291 CYS A O 1
ATOM 2219 N N . GLU A 1 292 ? -17.984 21.266 7.176 1 98.31 292 GLU A N 1
ATOM 2220 C CA . GLU A 1 292 ? -17.016 22.344 7.398 1 98.31 292 GLU A CA 1
ATOM 2221 C C . GLU A 1 292 ? -17.094 22.859 8.836 1 98.31 292 GLU A C 1
ATOM 2223 O O . GLU A 1 292 ? -16.141 23.453 9.328 1 98.31 292 GLU A O 1
ATOM 2228 N N . VAL A 1 293 ? -18.234 22.656 9.539 1 98.75 293 VAL A N 1
ATOM 2229 C CA . VAL A 1 293 ? -18.5 23.281 10.828 1 98.75 293 VAL A CA 1
ATOM 2230 C C . VAL A 1 293 ? -17.484 22.797 11.859 1 98.75 293 VAL A C 1
ATOM 2232 O O . VAL A 1 293 ? -16.859 23.594 12.547 1 98.75 293 VAL A O 1
ATOM 2235 N N . PRO A 1 294 ? -17.266 21.453 12.008 1 98.81 294 PRO A N 1
ATOM 2236 C CA . PRO A 1 294 ? -16.234 21.031 12.961 1 98.81 294 PRO A CA 1
ATOM 2237 C C . PRO A 1 294 ? -14.859 21.609 12.641 1 98.81 294 PRO A C 1
ATOM 2239 O O . PRO A 1 294 ? -14.102 21.953 13.547 1 98.81 294 PRO A O 1
ATOM 2242 N N . HIS A 1 295 ? -14.508 21.703 11.406 1 98.31 295 HIS A N 1
ATOM 2243 C CA . HIS A 1 295 ? -13.227 22.266 11.016 1 98.31 295 HIS A CA 1
ATOM 2244 C C . HIS A 1 295 ? -13.133 23.734 11.414 1 98.31 295 HIS A C 1
ATOM 2246 O O . HIS A 1 295 ? -12.102 24.188 11.922 1 98.31 295 HIS A O 1
ATOM 2252 N N . ILE A 1 296 ? -14.18 24.469 11.109 1 98.31 296 ILE A N 1
ATOM 2253 C CA . ILE A 1 296 ? -14.195 25.891 11.43 1 98.31 296 ILE A CA 1
ATOM 2254 C C . ILE A 1 296 ? -14.039 26.094 12.93 1 98.31 296 ILE A C 1
ATOM 2256 O O . ILE A 1 296 ? -13.297 26.969 13.383 1 98.31 296 ILE A O 1
ATOM 2260 N N . ALA A 1 297 ? -14.734 25.281 13.703 1 98.69 297 ALA A N 1
ATOM 2261 C CA . ALA A 1 297 ? -14.586 25.328 15.156 1 98.69 297 ALA A CA 1
ATOM 2262 C C . ALA A 1 297 ? -13.148 25.047 15.578 1 98.69 297 ALA A C 1
ATOM 2264 O O . ALA A 1 297 ? -12.594 25.75 16.422 1 98.69 297 ALA A O 1
ATOM 2265 N N . CYS A 1 298 ? -12.547 24.062 15.023 1 98.56 298 CYS A N 1
ATOM 2266 C CA . CYS A 1 298 ? -11.156 23.688 15.25 1 98.56 298 CYS A CA 1
ATOM 2267 C C . CYS A 1 298 ? -10.227 24.859 14.922 1 98.56 298 CYS A C 1
ATOM 2269 O O . CYS A 1 298 ? -9.391 25.25 15.734 1 98.56 298 CYS A O 1
ATOM 2271 N N . GLN A 1 299 ? -10.422 25.406 13.75 1 98.06 299 GLN A N 1
ATOM 2272 C CA . GLN A 1 299 ? -9.578 26.484 13.25 1 98.06 299 GLN A CA 1
ATOM 2273 C C . GLN A 1 299 ? -9.641 27.703 14.164 1 98.06 299 GLN A C 1
ATOM 2275 O O . GLN A 1 299 ? -8.625 28.375 14.398 1 98.06 299 GLN A O 1
ATOM 2280 N N . LYS A 1 300 ? -10.773 28.016 14.648 1 98.5 300 LYS A N 1
ATOM 2281 C CA . LYS A 1 300 ? -10.945 29.156 15.555 1 98.5 300 LYS A CA 1
ATOM 2282 C C . LYS A 1 300 ? -10.086 28.984 16.812 1 98.5 300 LYS A C 1
ATOM 2284 O O . LYS A 1 300 ? -9.445 29.938 17.266 1 98.5 300 LYS A O 1
ATOM 2289 N N . VAL A 1 301 ? -10.094 27.797 17.391 1 98.69 301 VAL A N 1
ATOM 2290 C CA . VAL A 1 301 ? -9.289 27.516 18.578 1 98.69 301 VAL A CA 1
ATOM 2291 C C . VAL A 1 301 ? -7.805 27.688 18.25 1 98.69 301 VAL A C 1
ATOM 2293 O O . VAL A 1 301 ? -7.062 28.312 19 1 98.69 301 VAL A O 1
ATOM 2296 N N . ILE A 1 302 ? -7.383 27.156 17.156 1 98.5 302 ILE A N 1
ATOM 2297 C CA . ILE A 1 302 ? -5.988 27.172 16.734 1 98.5 302 ILE A CA 1
ATOM 2298 C C . ILE A 1 302 ? -5.543 28.609 16.484 1 98.5 302 ILE A C 1
ATOM 2300 O O . ILE A 1 302 ? -4.465 29.031 16.922 1 98.5 302 ILE A O 1
ATOM 2304 N N . ASP A 1 303 ? -6.422 29.359 15.812 1 98.25 303 ASP A N 1
ATOM 2305 C CA . ASP A 1 303 ? -6.129 30.766 15.531 1 98.25 303 ASP A CA 1
ATOM 2306 C C . ASP A 1 303 ? -5.996 31.578 16.828 1 98.25 303 ASP A C 1
ATOM 2308 O O . ASP A 1 303 ? -5.055 32.344 16.984 1 98.25 303 ASP A O 1
ATOM 2312 N N . ARG A 1 304 ? -6.906 31.406 17.672 1 98.44 304 ARG A N 1
ATOM 2313 C CA . ARG A 1 304 ? -6.895 32.125 18.953 1 98.44 304 ARG A CA 1
ATOM 2314 C C . ARG A 1 304 ? -5.621 31.828 19.734 1 98.44 304 ARG A C 1
ATOM 2316 O O . ARG A 1 304 ? -5.082 32.688 20.406 1 98.44 304 ARG A O 1
ATOM 2323 N N . ALA A 1 305 ? -5.164 30.609 19.609 1 98.38 305 ALA A N 1
ATOM 2324 C CA . ALA A 1 305 ? -3.959 30.188 20.328 1 98.38 305 ALA A CA 1
ATOM 2325 C C . ALA A 1 305 ? -2.703 30.703 19.609 1 98.38 305 ALA A C 1
ATOM 2327 O O . ALA A 1 305 ? -1.597 30.578 20.141 1 98.38 305 ALA A O 1
ATOM 2328 N N . GLY A 1 306 ? -2.828 31.219 18.391 1 98 306 GLY A N 1
ATOM 2329 C CA . GLY A 1 306 ? -1.713 31.812 17.672 1 98 306 GLY A CA 1
ATOM 2330 C C . GLY A 1 306 ? -0.942 30.812 16.828 1 98 306 GLY A C 1
ATOM 2331 O O . GLY A 1 306 ? 0.211 31.062 16.469 1 98 306 GLY A O 1
ATOM 2332 N N . TYR A 1 307 ? -1.528 29.656 16.531 1 97.81 307 TYR A N 1
ATOM 2333 C CA . TYR A 1 307 ? -0.788 28.594 15.867 1 97.81 307 TYR A CA 1
ATOM 2334 C C . TYR A 1 307 ? -1.322 28.359 14.453 1 97.81 307 TYR A C 1
ATOM 2336 O O . TYR A 1 307 ? -1.233 27.25 13.93 1 97.81 307 TYR A O 1
ATOM 2344 N N . THR A 1 308 ? -1.912 29.359 13.789 1 95.94 308 THR A N 1
ATOM 2345 C CA . THR A 1 308 ? -2.5 29.25 12.461 1 95.94 308 THR A CA 1
ATOM 2346 C C . THR A 1 308 ? -1.49 28.672 11.461 1 95.94 308 THR A C 1
ATOM 2348 O O . THR A 1 308 ? -1.816 27.781 10.688 1 95.94 308 THR A O 1
ATOM 2351 N N . ASP A 1 309 ? -0.288 29.109 11.516 1 92.19 309 ASP A N 1
ATOM 2352 C CA . ASP A 1 309 ? 0.738 28.719 10.555 1 92.19 309 ASP A CA 1
ATOM 2353 C C . ASP A 1 309 ? 1.244 27.312 10.836 1 92.19 309 ASP A C 1
ATOM 2355 O O . ASP A 1 309 ? 1.889 26.688 9.984 1 92.19 309 ASP A O 1
ATOM 2359 N N . ASN A 1 310 ? 0.947 26.734 12.023 1 93.69 310 ASN A N 1
ATOM 2360 C CA . ASN A 1 310 ? 1.396 25.406 12.414 1 93.69 310 ASN A CA 1
ATOM 2361 C C . ASN A 1 310 ? 0.368 24.344 12.055 1 93.69 310 ASN A C 1
ATOM 2363 O O . ASN A 1 310 ? 0.656 23.141 12.125 1 93.69 310 ASN A O 1
ATOM 2367 N N . PHE A 1 311 ? -0.913 24.672 11.68 1 90.62 311 PHE A N 1
ATOM 2368 C CA . PHE A 1 311 ? -2.018 23.75 11.445 1 90.62 311 PHE A CA 1
ATOM 2369 C C . PHE A 1 311 ? -2.395 23.734 9.969 1 90.62 311 PHE A C 1
ATOM 2371 O O . PHE A 1 311 ? -3.031 22.781 9.5 1 90.62 311 PHE A O 1
ATOM 2378 N N . LYS A 1 312 ? -1.854 24.234 8.961 1 81.31 312 LYS A N 1
ATOM 2379 C CA . LYS A 1 312 ? -2.189 24.422 7.547 1 81.31 312 LYS A CA 1
ATOM 2380 C C . LYS A 1 312 ? -2.629 23.109 6.914 1 81.31 312 LYS A C 1
ATOM 2382 O O . LYS A 1 312 ? -2.045 22.656 5.922 1 81.31 312 LYS A O 1
ATOM 2387 N N . LYS A 1 313 ? -3.746 22.5 7.527 1 85.94 313 LYS A N 1
ATOM 2388 C CA . LYS A 1 313 ? -4.336 21.25 7.027 1 85.94 313 LYS A CA 1
ATOM 2389 C C . LYS A 1 313 ? -5.809 21.156 7.406 1 85.94 313 LYS A C 1
ATOM 2391 O O . LYS A 1 313 ? -6.332 22.016 8.125 1 85.94 313 LYS A O 1
ATOM 2396 N N . ARG A 1 314 ? -6.488 20.125 6.887 1 91.19 314 ARG A N 1
ATOM 2397 C CA . ARG A 1 314 ? -7.859 19.812 7.277 1 91.19 314 ARG A CA 1
ATOM 2398 C C . ARG A 1 314 ? -7.906 19.172 8.664 1 91.19 314 ARG A C 1
ATOM 2400 O O . ARG A 1 314 ? -6.934 18.562 9.094 1 91.19 314 ARG A O 1
ATOM 2407 N N . LEU A 1 315 ? -9.07 19.266 9.266 1 96.12 315 LEU A N 1
ATOM 2408 C CA . LEU A 1 315 ? -9.25 18.688 10.594 1 96.12 315 LEU A CA 1
ATOM 2409 C C . LEU A 1 315 ? -9.344 17.172 10.523 1 96.12 315 LEU A C 1
ATOM 2411 O O . LEU A 1 315 ? -8.875 16.469 11.422 1 96.12 315 LEU A O 1
ATOM 2415 N N . GLY A 1 316 ? -10.094 16.766 9.461 1 96.75 316 GLY A N 1
ATOM 2416 C CA . GLY A 1 316 ? -10.32 15.328 9.414 1 96.75 316 GLY A CA 1
ATOM 2417 C C . GLY A 1 316 ? -10.844 14.852 8.078 1 96.75 316 GLY A C 1
ATOM 2418 O O . GLY A 1 316 ? -11.047 15.648 7.16 1 96.75 316 GLY A O 1
ATOM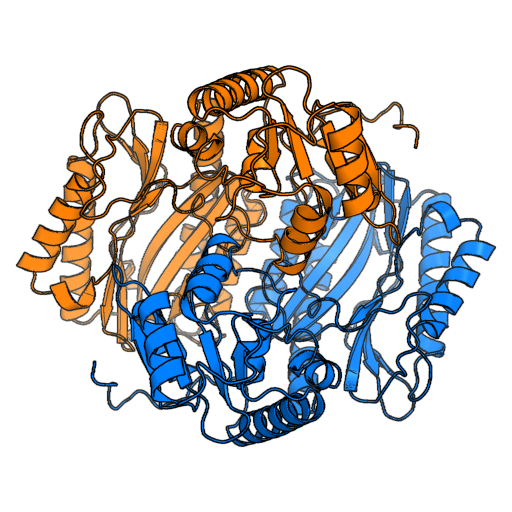 2419 N N . TYR A 1 317 ? -11.016 13.555 8 1 97.12 317 TYR A N 1
ATOM 2420 C CA . TYR A 1 317 ? -11.445 12.883 6.781 1 97.12 317 TYR A CA 1
ATOM 2421 C C . TYR A 1 317 ? -12.234 11.617 7.098 1 97.12 317 TYR A C 1
ATOM 2423 O O . TYR A 1 317 ? -12.078 11.039 8.18 1 97.12 317 TYR A O 1
ATOM 2431 N N . SER A 1 318 ? -13.023 11.25 6.152 1 98.25 318 SER A N 1
ATOM 2432 C CA . SER A 1 318 ? -13.82 10.047 6.363 1 98.25 318 SER A CA 1
ATOM 2433 C C . SER A 1 318 ? -12.961 8.789 6.285 1 98.25 318 SER A C 1
ATOM 2435 O O . SER A 1 318 ? -11.961 8.766 5.566 1 98.25 318 SER A O 1
ATOM 2437 N N . VAL A 1 319 ? -13.328 7.785 7.086 1 98.5 319 VAL A N 1
ATOM 2438 C CA . VAL A 1 319 ? -12.656 6.488 7.078 1 98.5 319 VAL A CA 1
ATOM 2439 C C . VAL A 1 319 ? -13.664 5.391 6.75 1 98.5 319 VAL A C 1
ATOM 2441 O O . VAL A 1 319 ? -14.875 5.578 6.914 1 98.5 319 VAL A O 1
ATOM 2444 N N . GLY A 1 320 ? -13.281 4.301 6.281 1 98.44 320 GLY A N 1
ATOM 2445 C CA . GLY A 1 320 ? -14.023 3.133 5.828 1 98.44 320 GLY A CA 1
ATOM 2446 C C . GLY A 1 320 ? -13.164 2.137 5.074 1 98.44 320 GLY A C 1
ATOM 2447 O O . GLY A 1 320 ? -12.125 1.696 5.578 1 98.44 320 GLY A O 1
ATOM 2448 N N . ILE A 1 321 ? -13.609 1.805 3.896 1 98.38 321 ILE A N 1
ATOM 2449 C CA . ILE A 1 321 ? -12.875 0.856 3.068 1 98.38 321 ILE A CA 1
ATOM 2450 C C . ILE A 1 321 ? -11.625 1.526 2.5 1 98.38 321 ILE A C 1
ATOM 2452 O O . ILE A 1 321 ? -11.711 2.594 1.888 1 98.38 321 ILE A O 1
ATOM 2456 N N . SER A 1 322 ? -10.539 0.843 2.729 1 96.69 322 SER A N 1
ATOM 2457 C CA . SER A 1 322 ? -9.328 1.421 2.148 1 96.69 322 SER A CA 1
ATOM 2458 C C . SER A 1 322 ? -8.375 0.335 1.664 1 96.69 322 SER A C 1
ATOM 2460 O O . SER A 1 322 ? -8.328 -0.758 2.23 1 96.69 322 SER A O 1
ATOM 2462 N N . PHE A 1 323 ? -7.695 0.59 0.633 1 94.81 323 PHE A N 1
ATOM 2463 C CA . PHE A 1 323 ? -6.512 -0.077 0.102 1 94.81 323 PHE A CA 1
ATOM 2464 C C . PHE A 1 323 ? -5.352 0.901 -0.023 1 94.81 323 PHE A C 1
ATOM 2466 O O . PHE A 1 323 ? -5.52 2.104 0.188 1 94.81 323 PHE A O 1
ATOM 2473 N N . ALA A 1 324 ? -4.164 0.431 -0.256 1 92.75 324 ALA A N 1
ATOM 2474 C CA . ALA A 1 324 ? -3.01 1.313 -0.411 1 92.75 324 ALA A CA 1
ATOM 2475 C C . ALA A 1 324 ? -3.271 2.379 -1.473 1 92.75 324 ALA A C 1
ATOM 2477 O O . ALA A 1 324 ? -3.982 2.127 -2.449 1 92.75 324 ALA A O 1
ATOM 2478 N N . PRO A 1 325 ? -2.787 3.504 -1.204 1 91 325 PRO A N 1
ATOM 2479 C CA . PRO A 1 325 ? -1.756 3.938 -0.258 1 91 325 PRO A CA 1
ATOM 2480 C C . PRO A 1 325 ? -2.318 4.781 0.882 1 91 325 PRO A C 1
ATOM 2482 O O . PRO A 1 325 ? -1.58 5.539 1.518 1 91 325 PRO A O 1
ATOM 2485 N N . ASP A 1 326 ? -3.539 4.746 1.156 1 90.88 326 ASP A N 1
ATOM 2486 C CA . ASP A 1 326 ? -4.188 5.605 2.143 1 90.88 326 ASP A CA 1
ATOM 2487 C C . ASP A 1 326 ? -5.102 4.797 3.059 1 90.88 326 ASP A C 1
ATOM 2489 O O . ASP A 1 326 ? -5.762 3.854 2.613 1 90.88 326 ASP A O 1
ATOM 2493 N N . TRP A 1 327 ? -5.125 5.129 4.359 1 95.06 327 TRP A N 1
ATOM 2494 C CA . TRP A 1 327 ? -6.035 4.422 5.254 1 95.06 327 TRP A CA 1
ATOM 2495 C C . TRP A 1 327 ? -7.379 5.145 5.34 1 95.06 327 TRP A C 1
ATOM 2497 O O . TRP A 1 327 ? -8.328 4.625 5.934 1 95.06 327 TRP A O 1
ATOM 2507 N N . GLY A 1 328 ? -7.465 6.348 4.754 1 94.88 328 GLY A N 1
ATOM 2508 C CA . GLY A 1 328 ? -8.773 6.961 4.582 1 94.88 328 GLY A CA 1
ATOM 2509 C C . GLY A 1 328 ? -9.625 6.258 3.545 1 94.88 328 GLY A C 1
ATOM 2510 O O . GLY A 1 328 ? -9.242 5.207 3.025 1 94.88 328 GLY A O 1
ATOM 2511 N N . GLU A 1 329 ? -10.805 6.742 3.258 1 94.69 329 GLU A N 1
ATOM 2512 C CA . GLU A 1 329 ? -11.656 5.996 2.338 1 94.69 329 GLU A CA 1
ATOM 2513 C C . GLU A 1 329 ? -11.805 6.73 1.007 1 94.69 329 GLU A C 1
ATOM 2515 O O . GLU A 1 329 ? -12.898 6.781 0.441 1 94.69 329 GLU A O 1
ATOM 2520 N N . GLY A 1 330 ? -10.641 7.375 0.477 1 82.75 330 GLY A N 1
ATOM 2521 C CA . GLY A 1 330 ? -10.578 7.887 -0.883 1 82.75 330 GLY A CA 1
ATOM 2522 C C . GLY A 1 330 ? -11.109 9.305 -1.011 1 82.75 330 GLY A C 1
ATOM 2523 O O . GLY A 1 330 ? -11.703 9.656 -2.029 1 82.75 330 GLY A O 1
ATOM 2524 N N . ALA A 1 331 ? -11.047 10.141 -0.042 1 81.56 331 ALA A N 1
ATOM 2525 C CA . ALA A 1 331 ? -11.43 11.547 -0.048 1 81.56 331 ALA A CA 1
ATOM 2526 C C . ALA A 1 331 ? -12.914 11.719 -0.343 1 81.56 331 ALA A C 1
ATOM 2528 O O . ALA A 1 331 ? -13.305 12.586 -1.129 1 81.56 331 ALA A O 1
ATOM 2529 N N . ILE A 1 332 ? -13.68 10.867 0.134 1 94.31 332 ILE A N 1
ATOM 2530 C CA . ILE A 1 332 ? -15.133 10.922 -0.025 1 94.31 332 ILE A CA 1
ATOM 2531 C C . ILE A 1 332 ? -15.688 12.133 0.715 1 94.31 332 ILE A C 1
ATOM 2533 O O . ILE A 1 332 ? -16.406 12.945 0.13 1 94.31 332 ILE A O 1
ATOM 2537 N N . LEU A 1 333 ? -15.297 12.266 1.991 1 96.56 333 LEU A N 1
ATOM 2538 C CA . LEU A 1 333 ? -15.68 13.406 2.82 1 96.56 333 LEU A CA 1
ATOM 2539 C C . LEU A 1 333 ? -14.477 13.984 3.549 1 96.56 333 LEU A C 1
ATOM 2541 O O . LEU A 1 333 ? -13.539 13.258 3.881 1 96.56 333 LEU A O 1
ATOM 2545 N N . SER A 1 334 ? -14.531 15.203 3.746 1 96 334 SER A N 1
ATOM 2546 C CA . SER A 1 334 ? -13.5 15.938 4.477 1 96 334 SER A CA 1
ATOM 2547 C C . SER A 1 334 ? -14.125 16.922 5.457 1 96 334 SER A C 1
ATOM 2549 O O . SER A 1 334 ? -15.141 17.562 5.152 1 96 334 SER A O 1
ATOM 2551 N N . LEU A 1 335 ? -13.578 16.938 6.602 1 97.75 335 LEU A N 1
ATOM 2552 C CA . LEU A 1 335 ? -13.891 18.031 7.523 1 97.75 335 LEU A CA 1
ATOM 2553 C C . LEU A 1 335 ? -12.977 19.219 7.277 1 97.75 335 LEU A C 1
ATOM 2555 O O . LEU A 1 335 ? -11.922 19.344 7.91 1 97.75 335 LEU A O 1
ATOM 2559 N N . ASN A 1 336 ? -13.43 20.031 6.414 1 95.56 336 ASN A N 1
ATOM 2560 C CA . ASN A 1 336 ? -12.641 21.172 5.965 1 95.56 336 ASN A CA 1
ATOM 2561 C C . ASN A 1 336 ? -13.539 22.328 5.516 1 95.56 336 ASN A C 1
ATOM 2563 O O . ASN A 1 336 ? -14.711 22.109 5.199 1 95.56 336 ASN A O 1
ATOM 2567 N N . THR A 1 337 ? -12.969 23.484 5.434 1 95.31 337 THR A N 1
ATOM 2568 C CA . THR A 1 337 ? -13.711 24.656 4.984 1 95.31 337 THR A CA 1
ATOM 2569 C C . THR A 1 337 ? -14.25 24.453 3.574 1 95.31 337 THR A C 1
ATOM 2571 O O . THR A 1 337 ? -13.539 23.969 2.693 1 95.31 337 THR A O 1
ATOM 2574 N N . GLY A 1 338 ? -15.484 24.734 3.389 1 95.12 338 GLY A N 1
ATOM 2575 C CA . GLY A 1 338 ? -16.078 24.672 2.061 1 95.12 338 GLY A CA 1
ATOM 2576 C C . GLY A 1 338 ? -16.859 23.406 1.813 1 95.12 338 GLY A C 1
ATOM 2577 O O . GLY A 1 338 ? -17.656 23.328 0.868 1 95.12 338 GLY A O 1
ATOM 2578 N N . VAL A 1 339 ? -16.688 22.406 2.59 1 96.25 339 VAL A N 1
ATOM 2579 C CA . VAL A 1 339 ? -17.438 21.156 2.428 1 96.25 339 VAL A CA 1
ATOM 2580 C C . VAL A 1 339 ? -18.781 21.281 3.127 1 96.25 339 VAL A C 1
ATOM 2582 O O . VAL A 1 339 ? -18.875 21.156 4.352 1 96.25 339 VAL A O 1
ATOM 2585 N N . LYS A 1 340 ? -19.797 21.375 2.354 1 97.75 340 LYS A N 1
ATOM 2586 C CA . LYS A 1 340 ? -21.109 21.734 2.881 1 97.75 340 LYS A CA 1
ATOM 2587 C C . LYS A 1 340 ? -21.969 20.484 3.074 1 97.75 340 LYS A C 1
ATOM 2589 O O . LYS A 1 340 ? -23.078 20.562 3.596 1 97.75 340 LYS A O 1
ATOM 2594 N N . THR A 1 341 ? -21.453 19.328 2.658 1 97.62 341 THR A N 1
ATOM 2595 C CA . THR A 1 341 ? -22.188 18.094 2.875 1 97.62 341 THR A CA 1
ATOM 2596 C C . THR A 1 341 ? -22.578 17.953 4.344 1 97.62 341 THR A C 1
ATOM 2598 O O . THR A 1 341 ? -21.766 18.172 5.234 1 97.62 341 THR A O 1
ATOM 2601 N N . GLU A 1 342 ? -23.797 17.578 4.578 1 98.56 342 GLU A N 1
ATOM 2602 C CA . GLU A 1 342 ? -24.281 17.453 5.945 1 98.56 342 GLU A CA 1
ATOM 2603 C C . GLU A 1 342 ? -23.875 16.109 6.551 1 98.56 342 GLU A C 1
ATOM 2605 O O . GLU A 1 342 ? -23.922 15.078 5.871 1 98.56 342 GLU A O 1
ATOM 2610 N N . LEU A 1 343 ? -23.5 16.141 7.785 1 98.75 343 LEU A N 1
ATOM 2611 C CA . LEU A 1 343 ? -23.219 14.93 8.547 1 98.75 343 LEU A CA 1
ATOM 2612 C C . LEU A 1 343 ? -24.484 14.086 8.703 1 98.75 343 LEU A C 1
ATOM 2614 O O . LEU A 1 343 ? -25.578 14.625 8.891 1 98.75 343 LEU A O 1
ATOM 2618 N N . GLN A 1 344 ? -24.359 12.844 8.57 1 98.75 344 GLN A N 1
ATOM 2619 C CA . GLN A 1 344 ? -25.469 11.898 8.719 1 98.75 344 GLN A CA 1
ATOM 2620 C C . GLN A 1 344 ? -25.047 10.711 9.586 1 98.75 344 GLN A C 1
ATOM 2622 O O . GLN A 1 344 ? -23.875 10.32 9.594 1 98.75 344 GLN A O 1
ATOM 2627 N N . PRO A 1 345 ? -26.094 10.141 10.297 1 98.75 345 PRO A N 1
ATOM 2628 C CA . PRO A 1 345 ? -25.766 8.93 11.047 1 98.75 345 PRO A CA 1
ATOM 2629 C C . PRO A 1 345 ? -25.125 7.855 10.172 1 98.75 345 PRO A C 1
ATOM 2631 O O . PRO A 1 345 ? -25.562 7.613 9.047 1 98.75 345 PRO A O 1
ATOM 2634 N N . GLY A 1 346 ? -24 7.293 10.68 1 98.62 346 GLY A N 1
ATOM 2635 C CA . GLY A 1 346 ? -23.297 6.25 9.945 1 98.62 346 GLY A CA 1
ATOM 2636 C C . GLY A 1 346 ? -22.047 6.746 9.258 1 98.62 346 GLY A C 1
ATOM 2637 O O . GLY A 1 346 ? -21.203 5.945 8.836 1 98.62 346 GLY A O 1
ATOM 2638 N N . MET A 1 347 ? -21.891 8.094 9.148 1 98.81 347 MET A N 1
ATOM 2639 C CA . MET A 1 347 ? -20.625 8.633 8.656 1 98.81 347 MET A CA 1
ATOM 2640 C C . MET A 1 347 ? -19.531 8.445 9.695 1 98.81 347 MET A C 1
ATOM 2642 O O . MET A 1 347 ? -19.781 8.547 10.898 1 98.81 347 MET A O 1
ATOM 2646 N N . THR A 1 348 ? -18.375 8.094 9.273 1 98.88 348 THR A N 1
ATOM 2647 C CA . THR A 1 348 ? -17.234 7.875 10.156 1 98.88 348 THR A CA 1
ATOM 2648 C C . THR A 1 348 ? -16.062 8.766 9.75 1 98.88 348 THR A C 1
ATOM 2650 O O . THR A 1 348 ? -15.828 8.992 8.562 1 98.88 348 THR A O 1
ATOM 2653 N N . PHE A 1 349 ? -15.32 9.305 10.766 1 98.81 349 PHE A N 1
ATOM 2654 C CA . PHE A 1 349 ? -14.242 10.258 10.516 1 98.81 349 PHE A CA 1
ATOM 2655 C C . PHE A 1 349 ? -13.062 10 11.453 1 98.81 349 PHE A C 1
ATOM 2657 O O . PHE A 1 349 ? -13.25 9.555 12.586 1 98.81 349 PHE A O 1
ATOM 2664 N N . HIS A 1 350 ? -11.914 10.188 10.984 1 98.81 350 HIS A N 1
ATOM 2665 C CA . HIS A 1 350 ? -10.727 10.391 11.805 1 98.81 350 HIS A CA 1
ATOM 2666 C C . HIS A 1 350 ? -10.398 11.875 11.93 1 98.81 350 HIS A C 1
ATOM 2668 O O . HIS A 1 350 ? -10.266 12.578 10.922 1 98.81 350 HIS A O 1
ATOM 2674 N N . LEU A 1 351 ? -10.344 12.438 13.102 1 98.75 351 LEU A N 1
ATOM 2675 C CA . LEU A 1 351 ? -10.055 13.836 13.375 1 98.75 351 LEU A CA 1
ATOM 2676 C C . LEU A 1 351 ? -8.695 13.992 14.055 1 98.75 351 LEU A C 1
ATOM 2678 O O . LEU A 1 351 ? -8.594 13.875 15.273 1 98.75 351 LEU A O 1
ATOM 2682 N N . PRO A 1 352 ? -7.676 14.289 13.297 1 98.12 352 PRO A N 1
ATOM 2683 C CA . PRO A 1 352 ? -6.324 14.367 13.859 1 98.12 352 PRO A CA 1
ATOM 2684 C C . PRO A 1 352 ? -5.789 15.789 13.914 1 98.12 352 PRO A C 1
ATOM 2686 O O . PRO A 1 352 ? -4.816 16.109 13.227 1 98.12 352 PRO A O 1
ATOM 2689 N N . PRO A 1 353 ? -6.316 16.703 14.727 1 98.25 353 PRO A N 1
ATOM 2690 C CA . PRO A 1 353 ? -5.594 17.969 14.883 1 98.25 353 PRO A CA 1
ATOM 2691 C C . PRO A 1 353 ? -4.172 17.766 15.406 1 98.25 353 PRO A C 1
ATOM 2693 O O . PRO A 1 353 ? -3.965 17.062 16.406 1 98.25 353 PRO A O 1
ATOM 2696 N N . ALA A 1 354 ? -3.264 18.281 14.766 1 97.56 354 ALA A N 1
ATOM 2697 C CA . ALA A 1 354 ? -1.844 18.234 15.102 1 97.56 354 ALA A CA 1
ATOM 2698 C C . ALA A 1 354 ? -1.155 19.547 14.766 1 97.56 354 ALA A C 1
ATOM 2700 O O . ALA A 1 354 ? -1.467 20.172 13.75 1 97.56 354 ALA A O 1
ATOM 2701 N N . LEU A 1 355 ? -0.334 20 15.602 1 97.75 355 LEU A N 1
ATOM 2702 C CA . LEU A 1 355 ? 0.483 21.188 15.391 1 97.75 355 LEU A CA 1
ATOM 2703 C C . LEU A 1 355 ? 1.959 20.828 15.281 1 97.75 355 LEU A C 1
ATOM 2705 O O . LEU A 1 355 ? 2.443 19.953 16.016 1 97.75 355 LEU A O 1
ATOM 2709 N N . ARG A 1 356 ? 2.564 21.469 14.359 1 94.81 356 ARG A N 1
ATOM 2710 C CA . ARG A 1 356 ? 3.953 21.094 14.109 1 94.81 356 ARG A CA 1
ATOM 2711 C C . ARG A 1 356 ? 4.832 22.328 13.93 1 94.81 356 ARG A C 1
ATOM 2713 O O . ARG A 1 356 ? 4.367 23.359 13.453 1 94.81 356 ARG A O 1
ATOM 2720 N N . ILE A 1 357 ? 5.988 22.25 14.383 1 92.81 357 ILE A N 1
ATOM 2721 C CA . ILE A 1 357 ? 7.121 23.062 13.945 1 92.81 357 ILE A CA 1
ATOM 2722 C C . ILE A 1 357 ? 8.055 22.234 13.086 1 92.81 357 ILE A C 1
ATOM 2724 O O . ILE A 1 357 ? 8.719 21.312 13.578 1 92.81 357 ILE A O 1
ATOM 2728 N N . TYR A 1 358 ? 8.016 22.516 11.875 1 88.12 358 TYR A N 1
ATOM 2729 C CA . TYR A 1 358 ? 8.711 21.703 10.891 1 88.12 358 TYR A CA 1
ATOM 2730 C C . TYR A 1 358 ? 10.156 21.469 11.305 1 88.12 358 TYR A C 1
ATOM 2732 O O . TYR A 1 358 ? 10.883 22.422 11.609 1 88.12 358 TYR A O 1
ATOM 2740 N N . GLY A 1 359 ? 10.539 20.25 11.352 1 86.56 359 GLY A N 1
ATOM 2741 C CA . GLY A 1 359 ? 11.898 19.859 11.672 1 86.56 359 GLY A CA 1
ATOM 2742 C C . GLY A 1 359 ? 12.18 19.844 13.156 1 86.56 359 GLY A C 1
ATOM 2743 O O . GLY A 1 359 ? 13.297 19.547 13.578 1 86.56 359 GLY A O 1
ATOM 2744 N N . ARG A 1 360 ? 11.156 20.125 13.953 1 92.62 360 ARG A N 1
ATOM 2745 C CA . ARG A 1 360 ? 11.383 20.172 15.398 1 92.62 360 ARG A CA 1
ATOM 2746 C C . ARG A 1 360 ? 10.5 19.156 16.125 1 92.62 360 ARG A C 1
ATOM 2748 O O . ARG A 1 360 ? 11 18.203 16.703 1 92.62 360 ARG A O 1
ATOM 2755 N N . PHE A 1 361 ? 9.25 19.438 16.062 1 95.94 361 PHE A N 1
ATOM 2756 C CA . PHE A 1 361 ? 8.383 18.453 16.688 1 95.94 361 PHE A CA 1
ATOM 2757 C C . PHE A 1 361 ? 6.953 18.594 16.188 1 95.94 361 PHE A C 1
ATOM 2759 O O . PHE A 1 361 ? 6.605 19.594 15.555 1 95.94 361 PHE A O 1
ATOM 2766 N N . THR A 1 362 ? 6.172 17.578 16.359 1 97.06 362 THR A N 1
ATOM 2767 C CA . THR A 1 362 ? 4.723 17.531 16.188 1 97.06 362 THR A CA 1
ATOM 2768 C C . THR A 1 362 ? 4.043 17.016 17.453 1 97.06 362 THR A C 1
ATOM 2770 O O . THR A 1 362 ? 4.52 16.047 18.062 1 97.06 362 THR A O 1
ATOM 2773 N N . VAL A 1 363 ? 3.068 17.703 17.891 1 98.44 363 VAL A N 1
ATOM 2774 C CA . VAL A 1 363 ? 2.164 17.156 18.906 1 98.44 363 VAL A CA 1
ATOM 2775 C C . VAL A 1 363 ? 0.742 17.109 18.344 1 98.44 363 VAL A C 1
ATOM 2777 O O . VAL A 1 363 ? 0.361 17.953 17.531 1 98.44 363 VAL A O 1
ATOM 2780 N N . GLY A 1 364 ? 0.055 16.109 18.734 1 98.19 364 GLY A N 1
ATOM 2781 C CA . GLY A 1 364 ? -1.317 15.953 18.281 1 98.19 364 GLY A CA 1
ATOM 2782 C C . GLY A 1 364 ? -2.068 14.852 19 1 98.19 364 GLY A C 1
ATOM 2783 O O . GLY A 1 364 ? -1.478 14.094 19.766 1 98.19 364 GLY A O 1
ATOM 2784 N N . VAL A 1 365 ? -3.336 14.812 18.797 1 98.56 365 VAL A N 1
ATOM 2785 C CA . VAL A 1 365 ? -4.27 13.836 19.344 1 98.56 365 VAL A CA 1
ATOM 2786 C C . VAL A 1 365 ? -5.426 13.625 18.359 1 98.56 365 VAL A C 1
ATOM 2788 O O . VAL A 1 365 ? -5.785 14.531 17.609 1 98.56 365 VAL A O 1
ATOM 2791 N N . SER A 1 366 ? -5.945 12.43 18.359 1 98.81 366 SER A N 1
ATOM 2792 C CA . SER A 1 366 ? -7.039 12.227 17.406 1 98.81 366 SER A CA 1
ATOM 2793 C C . SER A 1 366 ? -8.062 11.234 17.953 1 98.81 366 SER A C 1
ATOM 2795 O O . SER A 1 366 ? -7.824 10.594 18.984 1 98.81 366 SER A O 1
ATOM 2797 N N . GLU A 1 367 ? -9.172 11.156 17.297 1 98.81 367 GLU A N 1
ATOM 2798 C CA . GLU A 1 367 ? -10.195 10.133 17.5 1 98.81 367 GLU A CA 1
ATOM 2799 C C . GLU A 1 367 ? -10.781 9.664 16.156 1 98.81 367 GLU A C 1
ATOM 2801 O O . GLU A 1 367 ? -10.867 10.445 15.211 1 98.81 367 GLU A O 1
ATOM 2806 N N . THR A 1 368 ? -11.094 8.453 16.109 1 98.88 368 THR A N 1
ATOM 2807 C CA . THR A 1 368 ? -12.023 7.949 15.102 1 98.88 368 THR A CA 1
ATOM 2808 C C . THR A 1 368 ? -13.438 7.875 15.656 1 98.88 368 THR A C 1
ATOM 2810 O O . THR A 1 368 ? -13.664 7.324 16.734 1 98.88 368 THR A O 1
ATOM 2813 N N . ILE A 1 369 ? -14.383 8.438 14.883 1 98.94 369 ILE A N 1
ATOM 2814 C CA . ILE A 1 369 ? -15.734 8.5 15.43 1 98.94 369 ILE A CA 1
ATOM 2815 C C . ILE A 1 369 ? -16.734 7.98 14.391 1 98.94 369 ILE A C 1
ATOM 2817 O O . ILE A 1 369 ? -16.406 7.891 13.203 1 98.94 369 ILE A O 1
ATOM 2821 N N . VAL A 1 370 ? -17.891 7.621 14.852 1 98.94 370 VAL A N 1
ATOM 2822 C CA . VAL A 1 370 ? -19.078 7.398 14.031 1 98.94 370 VAL A CA 1
ATOM 2823 C C . VAL A 1 370 ? -20.156 8.398 14.414 1 98.94 370 VAL A C 1
ATOM 2825 O O . VAL A 1 370 ? -20.406 8.641 15.594 1 98.94 370 VAL A O 1
ATOM 2828 N N . VAL A 1 371 ? -20.688 9.062 13.438 1 98.94 371 VAL A N 1
ATOM 2829 C CA . VAL A 1 371 ? -21.812 9.969 13.68 1 98.94 371 VAL A CA 1
ATOM 2830 C C . VAL A 1 371 ? -23.062 9.164 14.047 1 98.94 371 VAL A C 1
ATOM 2832 O O . VAL A 1 371 ? -23.391 8.188 13.375 1 98.94 371 VAL A O 1
ATOM 2835 N N . THR A 1 372 ? -23.703 9.523 15.133 1 98.62 372 THR A N 1
ATOM 2836 C CA . THR A 1 372 ? -24.922 8.867 15.594 1 98.62 372 THR A CA 1
ATOM 2837 C C . THR A 1 372 ? -26.156 9.727 15.305 1 98.62 372 THR A C 1
ATOM 2839 O O . THR A 1 372 ? -26.047 10.75 14.625 1 98.62 372 THR A O 1
ATOM 2842 N N . GLU A 1 373 ? -27.266 9.305 15.82 1 98.44 373 GLU A N 1
ATOM 2843 C CA . GLU A 1 373 ? -28.516 10.016 15.586 1 98.44 373 GLU A CA 1
ATOM 2844 C C . GLU A 1 373 ? -28.531 11.359 16.312 1 98.44 373 GLU A C 1
ATOM 2846 O O . GLU A 1 373 ? -29.328 12.242 15.984 1 98.44 373 GLU A O 1
ATOM 2851 N N . THR A 1 374 ? -27.688 11.516 17.312 1 98.06 374 THR A N 1
ATOM 2852 C CA . THR A 1 374 ? -27.781 12.719 18.125 1 98.06 374 THR A CA 1
ATOM 2853 C C . THR A 1 374 ? -26.406 13.367 18.281 1 98.06 374 THR A C 1
ATOM 2855 O O . THR A 1 374 ? -26.297 14.445 18.875 1 98.06 374 THR A O 1
ATOM 2858 N N . GLY A 1 375 ? -25.406 12.742 17.891 1 98.44 375 GLY A N 1
ATOM 2859 C CA . GLY A 1 375 ? -24.047 13.219 18.062 1 98.44 375 GLY A CA 1
ATOM 2860 C C . GLY A 1 375 ? -23.016 12.312 17.438 1 98.44 375 GLY A C 1
ATOM 2861 O O . GLY A 1 375 ? -23.078 12.016 16.234 1 98.44 375 GLY A O 1
ATOM 2862 N N . TYR A 1 376 ? -22.094 11.867 18.344 1 98.69 376 TYR A N 1
ATOM 2863 C CA . TYR A 1 376 ? -21.031 10.984 17.859 1 98.69 376 TYR A CA 1
ATOM 2864 C C . TYR A 1 376 ? -20.672 9.953 18.922 1 98.69 376 TYR A C 1
ATOM 2866 O O . TYR A 1 376 ? -21.047 10.086 20.094 1 98.69 376 TYR A O 1
ATOM 2874 N N . ARG A 1 377 ? -20.047 8.93 18.516 1 98.75 377 ARG A N 1
ATOM 2875 C CA . ARG A 1 377 ? -19.391 7.965 19.391 1 98.75 377 ARG A CA 1
ATOM 2876 C C . ARG A 1 377 ? -17.938 7.773 19 1 98.75 377 ARG A C 1
ATOM 2878 O O . ARG A 1 377 ? -17.625 7.461 17.859 1 98.75 377 ARG A O 1
ATOM 2885 N N . ALA A 1 378 ? -17.047 8.055 19.938 1 98.69 378 ALA A N 1
ATOM 2886 C CA . ALA A 1 378 ? -15.641 7.734 19.719 1 98.69 378 ALA A CA 1
ATOM 2887 C C . ALA A 1 378 ? -15.406 6.227 19.734 1 98.69 378 ALA A C 1
ATOM 2889 O O . ALA A 1 378 ? -15.984 5.52 20.562 1 98.69 378 ALA A O 1
ATOM 2890 N N . LEU A 1 379 ? -14.555 5.77 18.859 1 98.69 379 LEU A N 1
ATOM 2891 C CA . LEU A 1 379 ? -14.375 4.328 18.734 1 98.69 379 LEU A CA 1
ATOM 2892 C C . LEU A 1 379 ? -13.117 3.873 19.469 1 98.69 379 LEU A C 1
ATOM 2894 O O . LEU A 1 379 ? -12.969 2.688 19.781 1 98.69 379 LEU A O 1
ATOM 2898 N N . GLY A 1 380 ? -12.156 4.77 19.672 1 97.19 380 GLY A N 1
ATOM 2899 C CA . GLY A 1 380 ? -10.938 4.438 20.391 1 97.19 380 GLY A CA 1
ATOM 2900 C C . GLY A 1 380 ? -11.078 4.594 21.906 1 97.19 380 GLY A C 1
ATOM 2901 O O . GLY A 1 380 ? -12.055 5.16 22.391 1 97.19 380 GLY A O 1
ATOM 2902 N N . SER A 1 381 ? -10.055 4.082 22.688 1 97.94 381 SER A N 1
ATOM 2903 C CA . SER A 1 381 ? -10.164 4.094 24.141 1 97.94 381 SER A CA 1
ATOM 2904 C C . SER A 1 381 ? -8.883 4.605 24.781 1 97.94 381 SER A C 1
ATOM 2906 O O . SER A 1 381 ? -8.797 4.703 26.016 1 97.94 381 SER A O 1
ATOM 2908 N N . ILE A 1 382 ? -7.891 4.906 24.047 1 98.5 382 ILE A N 1
ATOM 2909 C CA . ILE A 1 382 ? -6.59 5.297 24.578 1 98.5 382 ILE A CA 1
ATOM 2910 C C . ILE A 1 382 ? -6.66 6.727 25.109 1 98.5 382 ILE A C 1
ATOM 2912 O O . ILE A 1 382 ? -7.238 7.609 24.469 1 98.5 382 ILE A O 1
ATOM 2916 N N . ASP A 1 383 ? -6.055 6.934 26.219 1 98 383 ASP A N 1
ATOM 2917 C CA . ASP A 1 383 ? -6.008 8.258 26.828 1 98 383 ASP A CA 1
ATOM 2918 C C . ASP A 1 383 ? -5.434 9.289 25.859 1 98 383 ASP A C 1
ATOM 2920 O O . ASP A 1 383 ? -4.473 9.008 25.141 1 98 383 ASP A O 1
ATOM 2924 N N . ARG A 1 384 ? -5.953 10.547 25.891 1 98 384 ARG A N 1
ATOM 2925 C CA . ARG A 1 384 ? -5.59 11.586 24.922 1 98 384 ARG A CA 1
ATOM 2926 C C . ARG A 1 384 ? -4.379 12.375 25.422 1 98 384 ARG A C 1
ATOM 2928 O O . ARG A 1 384 ? -3.752 13.102 24.641 1 98 384 ARG A O 1
ATOM 2935 N N . ASN A 1 385 ? -4.055 12.242 26.656 1 97.62 385 ASN A N 1
ATOM 2936 C CA . ASN A 1 385 ? -3.027 13.094 27.234 1 97.62 385 ASN A CA 1
ATOM 2937 C C . ASN A 1 385 ? -1.658 12.844 26.609 1 97.62 385 ASN A C 1
ATOM 2939 O O . ASN A 1 385 ? -1.351 11.711 26.219 1 97.62 385 ASN A O 1
ATOM 2943 N N . LEU A 1 386 ? -0.922 13.914 26.531 1 98.25 386 LEU A N 1
ATOM 2944 C CA . LEU A 1 386 ? 0.487 13.75 26.203 1 98.25 386 LEU A CA 1
ATOM 2945 C C . LEU A 1 386 ? 1.178 12.812 27.188 1 98.25 386 LEU A C 1
ATOM 2947 O O . LEU A 1 386 ? 1.198 13.078 28.391 1 98.25 386 LEU A O 1
ATOM 2951 N N . LEU A 1 387 ? 1.727 11.75 26.703 1 98.25 387 LEU A N 1
ATOM 2952 C CA . LEU A 1 387 ? 2.424 10.82 27.594 1 98.25 387 LEU A CA 1
ATOM 2953 C C . LEU A 1 387 ? 3.818 11.344 27.922 1 98.25 387 LEU A C 1
ATOM 2955 O O . LEU A 1 387 ? 4.645 11.539 27.031 1 98.25 387 LEU A O 1
ATOM 2959 N N . ILE A 1 388 ? 4.023 11.602 29.125 1 98.12 388 ILE A N 1
ATOM 2960 C CA . ILE A 1 388 ? 5.352 11.977 29.609 1 98.12 388 ILE A CA 1
ATOM 2961 C C . ILE A 1 388 ? 6.035 10.766 30.234 1 98.12 388 ILE A C 1
ATOM 2963 O O . ILE A 1 388 ? 5.48 10.117 31.125 1 98.12 388 ILE A O 1
ATOM 2967 N N . VAL A 1 389 ? 7.176 10.43 29.703 1 97.5 389 VAL A N 1
ATOM 2968 C CA . VAL A 1 389 ? 7.902 9.242 30.141 1 97.5 389 VAL A CA 1
ATOM 2969 C C . VAL A 1 389 ? 9.156 9.656 30.922 1 97.5 389 VAL A C 1
ATOM 2971 O O . VAL A 1 389 ? 9.938 10.484 30.453 1 97.5 389 VAL A O 1
ATOM 2974 N N . MET B 1 1 ? 9.203 29.484 3.303 1 55.28 1 MET B N 1
ATOM 2975 C CA . MET B 1 1 ? 9.516 28.938 4.613 1 55.28 1 MET B CA 1
ATOM 2976 C C . MET B 1 1 ? 11.023 28.75 4.773 1 55.28 1 MET B C 1
ATOM 2978 O O . MET B 1 1 ? 11.695 28.266 3.863 1 55.28 1 MET B O 1
ATOM 2982 N N . SER B 1 2 ? 11.578 29.391 5.789 1 64.38 2 SER B N 1
ATOM 2983 C CA . SER B 1 2 ? 13.016 29.281 6.012 1 64.38 2 SER B CA 1
ATOM 2984 C C . SER B 1 2 ? 13.383 27.938 6.625 1 64.38 2 SER B C 1
ATOM 2986 O O . SER B 1 2 ? 12.641 27.406 7.461 1 64.38 2 SER B O 1
ATOM 2988 N N . ILE B 1 3 ? 14.383 27.25 6.039 1 73.75 3 ILE B N 1
ATOM 2989 C CA . ILE B 1 3 ? 14.914 26 6.562 1 73.75 3 ILE B CA 1
ATOM 2990 C C . ILE B 1 3 ? 15.711 26.266 7.836 1 73.75 3 ILE B C 1
ATOM 2992 O O . ILE B 1 3 ? 16.641 27.078 7.832 1 73.75 3 ILE B O 1
ATOM 2996 N N . PRO B 1 4 ? 15.227 25.688 8.898 1 75.5 4 PRO B N 1
ATOM 2997 C CA . PRO B 1 4 ? 16.031 25.875 10.109 1 75.5 4 PRO B CA 1
ATOM 2998 C C . PRO B 1 4 ? 17.5 25.547 9.906 1 75.5 4 PRO B C 1
ATOM 3000 O O . PRO B 1 4 ? 17.828 24.656 9.109 1 75.5 4 PRO B O 1
ATOM 3003 N N . SER B 1 5 ? 18.359 26.25 10.586 1 74.19 5 SER B N 1
ATOM 3004 C CA . SER B 1 5 ? 19.797 26.156 10.406 1 74.19 5 SER B CA 1
ATOM 3005 C C . SER B 1 5 ? 20.312 24.75 10.734 1 74.19 5 SER B C 1
ATOM 3007 O O . SER B 1 5 ? 21.375 24.344 10.273 1 74.19 5 SER B O 1
ATOM 3009 N N . ASP B 1 6 ? 19.531 24.031 11.492 1 78.44 6 ASP B N 1
ATOM 3010 C CA . ASP B 1 6 ? 20.016 22.719 11.938 1 78.44 6 ASP B CA 1
ATOM 3011 C C . ASP B 1 6 ? 19.547 21.625 10.984 1 78.44 6 ASP B C 1
ATOM 3013 O O . ASP B 1 6 ? 19.859 20.438 11.188 1 78.44 6 ASP B O 1
ATOM 3017 N N . ILE B 1 7 ? 18.891 22.031 9.961 1 79.12 7 ILE B N 1
ATOM 3018 C CA . ILE B 1 7 ? 18.484 21.078 8.945 1 79.12 7 ILE B CA 1
ATOM 3019 C C . ILE B 1 7 ? 19.391 21.188 7.727 1 79.12 7 ILE B C 1
ATOM 3021 O O . ILE B 1 7 ? 19.547 22.281 7.16 1 79.12 7 ILE B O 1
ATOM 3025 N N . VAL B 1 8 ? 20.016 20.094 7.414 1 86.69 8 VAL B N 1
ATOM 3026 C CA . VAL B 1 8 ? 20.891 20.047 6.254 1 86.69 8 VAL B CA 1
ATOM 3027 C C . VAL B 1 8 ? 20.188 19.344 5.094 1 86.69 8 VAL B C 1
ATOM 3029 O O . VAL B 1 8 ? 19.625 18.266 5.262 1 86.69 8 VAL B O 1
ATOM 3032 N N . GLN B 1 9 ? 20.203 20 4.016 1 91.69 9 GLN B N 1
ATOM 3033 C CA . GLN B 1 9 ? 19.625 19.422 2.816 1 91.69 9 GLN B CA 1
ATOM 3034 C C . GLN B 1 9 ? 20.203 18.031 2.533 1 91.69 9 GLN B C 1
ATOM 3036 O O . GLN B 1 9 ? 21.422 17.859 2.488 1 91.69 9 GLN B O 1
ATOM 3041 N N . GLY B 1 10 ? 19.297 17.094 2.412 1 93.44 10 GLY B N 1
ATOM 3042 C CA . GLY B 1 10 ? 19.719 15.742 2.059 1 93.44 10 GLY B CA 1
ATOM 3043 C C . GLY B 1 10 ? 20.234 14.945 3.246 1 93.44 10 GLY B C 1
ATOM 3044 O O . GLY B 1 10 ? 20.812 13.875 3.078 1 93.44 10 GLY B O 1
ATOM 3045 N N . GLN B 1 11 ? 20 15.406 4.465 1 92.25 11 GLN B N 1
ATOM 3046 C CA . GLN B 1 11 ? 20.578 14.781 5.648 1 92.25 11 GLN B CA 1
ATOM 3047 C C . GLN B 1 11 ? 20.047 13.367 5.84 1 92.25 11 GLN B C 1
ATOM 3049 O O . GLN B 1 11 ? 20.672 12.547 6.516 1 92.25 11 GLN B O 1
ATOM 3054 N N . GLU B 1 12 ? 18.922 13.031 5.23 1 93.38 12 GLU B N 1
ATOM 3055 C CA . GLU B 1 12 ? 18.344 11.695 5.355 1 93.38 12 GLU B CA 1
ATOM 3056 C C . GLU B 1 12 ? 18.359 10.961 4.02 1 93.38 12 GLU B C 1
ATOM 3058 O O . GLU B 1 12 ? 17.609 9.992 3.83 1 93.38 12 GLU B O 1
ATOM 3063 N N . SER B 1 13 ? 19.172 11.43 3.09 1 96.81 13 SER B N 1
ATOM 3064 C CA . SER B 1 13 ? 19.203 10.82 1.768 1 96.81 13 SER B CA 1
ATOM 3065 C C . SER B 1 13 ? 19.688 9.375 1.845 1 96.81 13 SER B C 1
ATOM 3067 O O . SER B 1 13 ? 20.594 9.055 2.627 1 96.81 13 SER B O 1
ATOM 3069 N N . ALA B 1 14 ? 19.156 8.516 1.01 1 97.88 14 ALA B N 1
ATOM 3070 C CA . ALA B 1 14 ? 19.516 7.102 0.986 1 97.88 14 ALA B CA 1
ATOM 3071 C C . ALA B 1 14 ? 20.891 6.891 0.379 1 97.88 14 ALA B C 1
ATOM 3073 O O . ALA B 1 14 ? 21.562 5.898 0.681 1 97.88 14 ALA B O 1
ATOM 3074 N N . PHE B 1 15 ? 21.312 7.801 -0.527 1 98.56 15 PHE B N 1
ATOM 3075 C CA . PHE B 1 15 ? 22.562 7.699 -1.246 1 98.56 15 PHE B CA 1
ATOM 3076 C C . PHE B 1 15 ? 23.312 9.023 -1.22 1 98.56 15 PHE B C 1
ATOM 3078 O O . PHE B 1 15 ? 22.719 10.07 -0.954 1 98.56 15 PHE B O 1
ATOM 3085 N N . PRO B 1 16 ? 24.656 9.039 -1.45 1 98.12 16 PRO B N 1
ATOM 3086 C CA . PRO B 1 16 ? 25.375 10.297 -1.612 1 98.12 16 PRO B CA 1
ATOM 3087 C C . PRO B 1 16 ? 24.953 11.07 -2.854 1 98.12 16 PRO B C 1
ATOM 3089 O O . PRO B 1 16 ? 24.406 10.484 -3.79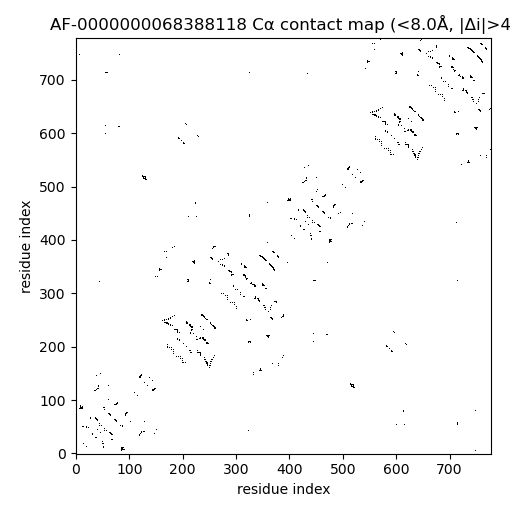7 1 98.12 16 PRO B O 1
ATOM 3092 N N . ARG B 1 17 ? 25.234 12.32 -2.857 1 97.44 17 ARG B N 1
ATOM 3093 C CA . ARG B 1 17 ? 24.859 13.234 -3.932 1 97.44 17 ARG B CA 1
ATOM 3094 C C . ARG B 1 17 ? 25.359 12.727 -5.281 1 97.44 17 ARG B C 1
ATOM 3096 O O . ARG B 1 17 ? 24.641 12.828 -6.285 1 97.44 17 ARG B O 1
ATOM 3103 N N . GLU B 1 18 ? 26.5 12.133 -5.301 1 98.12 18 GLU B N 1
ATOM 3104 C CA . GLU B 1 18 ? 27.156 11.688 -6.527 1 98.12 18 GLU B CA 1
ATOM 3105 C C . GLU B 1 18 ? 26.375 10.547 -7.188 1 98.12 18 GLU B C 1
ATOM 3107 O O . GLU B 1 18 ? 26.359 10.438 -8.414 1 98.12 18 GLU B O 1
ATOM 3112 N N . GLU B 1 19 ? 25.719 9.711 -6.387 1 98.5 19 GLU B N 1
ATOM 3113 C CA . GLU B 1 19 ? 24.938 8.609 -6.93 1 98.5 19 GLU B CA 1
ATOM 3114 C C . GLU B 1 19 ? 23.719 9.125 -7.695 1 98.5 19 GLU B C 1
ATOM 3116 O O . GLU B 1 19 ? 23.391 8.617 -8.773 1 98.5 19 GLU B O 1
ATOM 3121 N N . TYR B 1 20 ? 23.109 10.117 -7.172 1 98.06 20 TYR B N 1
ATOM 3122 C CA . TYR B 1 20 ? 21.953 10.695 -7.844 1 98.06 20 TYR B CA 1
ATOM 3123 C C . TYR B 1 20 ? 22.375 11.438 -9.109 1 98.06 20 TYR B C 1
ATOM 3125 O O . TYR B 1 20 ? 21.672 11.398 -10.125 1 98.06 20 TYR B O 1
ATOM 3133 N N . ALA B 1 21 ? 23.516 12.109 -9.023 1 97.19 21 ALA B N 1
ATOM 3134 C CA . ALA B 1 21 ? 24.031 12.781 -10.211 1 97.19 21 ALA B CA 1
ATOM 3135 C C . ALA B 1 21 ? 24.281 11.789 -11.344 1 97.19 21 ALA B C 1
ATOM 3137 O O . ALA B 1 21 ? 23.922 12.055 -12.5 1 97.19 21 ALA B O 1
ATOM 3138 N N . ARG B 1 22 ? 24.859 10.711 -11 1 97.94 22 ARG B N 1
ATOM 3139 C CA . ARG B 1 22 ? 25.094 9.648 -11.977 1 97.94 22 ARG B CA 1
ATOM 3140 C C . ARG B 1 22 ? 23.781 9.141 -12.562 1 97.94 22 ARG B C 1
ATOM 3142 O O . ARG B 1 22 ? 23.672 8.977 -13.781 1 97.94 22 ARG B O 1
ATOM 3149 N N . ARG B 1 23 ? 22.781 8.906 -11.758 1 98.31 23 ARG B N 1
ATOM 3150 C CA . ARG B 1 23 ? 21.484 8.398 -12.172 1 98.31 23 ARG B CA 1
ATOM 3151 C C . ARG B 1 23 ? 20.766 9.391 -13.086 1 98.31 23 ARG B C 1
ATOM 3153 O O . ARG B 1 23 ? 20.156 9 -14.078 1 98.31 23 ARG B O 1
ATOM 3160 N N . GLN B 1 24 ? 20.859 10.641 -12.734 1 97.81 24 GLN B N 1
ATOM 3161 C CA . GLN B 1 24 ? 20.25 11.672 -13.57 1 97.81 24 GLN B CA 1
ATOM 3162 C C . GLN B 1 24 ? 20.938 11.766 -14.93 1 97.81 24 GLN B C 1
ATOM 3164 O O . GLN B 1 24 ? 20.281 11.961 -15.953 1 97.81 24 GLN B O 1
ATOM 3169 N N . ALA B 1 25 ? 22.234 11.578 -14.93 1 97.88 25 ALA B N 1
ATOM 3170 C CA . ALA B 1 25 ? 22.969 11.57 -16.188 1 97.88 25 ALA B CA 1
ATOM 3171 C C . ALA B 1 25 ? 22.516 10.398 -17.078 1 97.88 25 ALA B C 1
ATOM 3173 O O . ALA B 1 25 ? 22.297 10.57 -18.266 1 97.88 25 ALA B O 1
ATOM 3174 N N . LEU B 1 26 ? 22.344 9.25 -16.484 1 97.56 26 LEU B N 1
ATOM 3175 C CA . LEU B 1 26 ? 21.859 8.078 -17.203 1 97.56 26 LEU B CA 1
ATOM 3176 C C . LEU B 1 26 ? 20.453 8.32 -17.734 1 97.56 26 LEU B C 1
ATOM 3178 O O . LEU B 1 26 ? 20.172 7.988 -18.891 1 97.56 26 LEU B O 1
ATOM 3182 N N . ALA B 1 27 ? 19.594 8.875 -16.891 1 97.81 27 ALA B N 1
ATOM 3183 C CA . ALA B 1 27 ? 18.219 9.164 -17.297 1 97.81 27 ALA B CA 1
ATOM 3184 C C . ALA B 1 27 ? 18.188 10.125 -18.484 1 97.81 27 ALA B C 1
ATOM 3186 O O . ALA B 1 27 ? 17.375 9.977 -19.391 1 97.81 27 ALA B O 1
ATOM 3187 N N . ARG B 1 28 ? 19.078 11.07 -18.484 1 97.62 28 ARG B N 1
ATOM 3188 C CA . ARG B 1 28 ? 19.156 12.023 -19.594 1 97.62 28 ARG B CA 1
ATOM 3189 C C . ARG B 1 28 ? 19.609 11.344 -20.875 1 97.62 28 ARG B C 1
ATOM 3191 O O . ARG B 1 28 ? 19.172 11.703 -21.969 1 97.62 28 ARG B O 1
ATOM 3198 N N . GLU B 1 29 ? 20.5 10.43 -20.719 1 96.56 29 GLU B N 1
ATOM 3199 C CA . GLU B 1 29 ? 20.844 9.617 -21.875 1 96.56 29 GLU B CA 1
ATOM 3200 C C . GLU B 1 29 ? 19.625 8.883 -22.438 1 96.56 29 GLU B C 1
ATOM 3202 O O . GLU B 1 29 ? 19.453 8.797 -23.656 1 96.56 29 GLU B O 1
ATOM 3207 N N . GLY B 1 30 ? 18.844 8.398 -21.531 1 96.62 30 GLY B N 1
ATOM 3208 C CA . GLY B 1 30 ? 17.625 7.734 -21.938 1 96.62 30 GLY B CA 1
ATOM 3209 C C . GLY B 1 30 ? 16.641 8.664 -22.641 1 96.62 30 GLY B C 1
ATOM 3210 O O . GLY B 1 30 ? 16.031 8.281 -23.641 1 96.62 30 GLY B O 1
ATOM 3211 N N . LEU B 1 31 ? 16.547 9.875 -22.141 1 97.56 31 LEU B N 1
ATOM 3212 C CA . LEU B 1 31 ? 15.703 10.883 -22.781 1 97.56 31 LEU B CA 1
ATOM 3213 C C . LEU B 1 31 ? 16.172 11.164 -24.203 1 97.56 31 LEU B C 1
ATOM 3215 O O . LEU B 1 31 ? 15.352 11.188 -25.125 1 97.56 31 LEU B O 1
ATOM 3219 N N . SER B 1 32 ? 17.438 11.328 -24.344 1 96.19 32 SER B N 1
ATOM 3220 C CA . SER B 1 32 ? 18.016 11.609 -25.641 1 96.19 32 SER B CA 1
ATOM 3221 C C . SER B 1 32 ? 17.75 10.469 -26.625 1 96.19 32 SER B C 1
ATOM 3223 O O . SER B 1 32 ? 17.344 10.695 -27.766 1 96.19 32 SER B O 1
ATOM 3225 N N . ALA B 1 33 ? 17.922 9.312 -26.188 1 96.19 33 ALA B N 1
ATOM 3226 C CA . ALA B 1 33 ? 17.734 8.125 -27.016 1 96.19 33 ALA B CA 1
ATOM 3227 C C . ALA B 1 33 ? 16.266 8.008 -27.453 1 96.19 33 ALA B C 1
ATOM 3229 O O . ALA B 1 33 ? 15.984 7.52 -28.562 1 96.19 33 ALA B O 1
ATOM 3230 N N . ALA B 1 34 ? 15.367 8.523 -26.625 1 96.38 34 ALA B N 1
ATOM 3231 C CA . ALA B 1 34 ? 13.938 8.414 -26.906 1 96.38 34 ALA B CA 1
ATOM 3232 C C . ALA B 1 34 ? 13.43 9.641 -27.672 1 96.38 34 ALA B C 1
ATOM 3234 O O . ALA B 1 34 ? 12.258 9.711 -28.031 1 96.38 34 ALA B O 1
ATOM 3235 N N . GLY B 1 35 ? 14.297 10.586 -27.859 1 96.88 35 GLY B N 1
ATOM 3236 C CA . GLY B 1 35 ? 13.914 11.797 -28.562 1 96.88 35 GLY B CA 1
ATOM 3237 C C . GLY B 1 35 ? 13.016 12.703 -27.734 1 96.88 35 GLY B C 1
ATOM 3238 O O . GLY B 1 35 ? 12.102 13.336 -28.281 1 96.88 35 GLY B O 1
ATOM 3239 N N . LEU B 1 36 ? 13.188 12.672 -26.438 1 97.94 36 LEU B N 1
ATOM 3240 C CA . LEU B 1 36 ? 12.375 13.469 -25.531 1 97.94 36 LEU B CA 1
ATOM 3241 C C . LEU B 1 36 ? 13.156 14.664 -25 1 97.94 36 LEU B C 1
ATOM 3243 O O . LEU B 1 36 ? 14.359 14.547 -24.734 1 97.94 36 LEU B O 1
ATOM 3247 N N . ASP B 1 37 ? 12.477 15.703 -24.828 1 97.94 37 ASP B N 1
ATOM 3248 C CA . ASP B 1 37 ? 13.094 16.922 -24.297 1 97.94 37 ASP B CA 1
ATOM 3249 C C . ASP B 1 37 ? 12.953 16.984 -22.781 1 97.94 37 ASP B C 1
ATOM 3251 O O . ASP B 1 37 ? 13.711 17.703 -22.109 1 97.94 37 ASP B O 1
ATOM 3255 N N . ALA B 1 38 ? 11.961 16.328 -22.234 1 98.06 38 ALA B N 1
ATOM 3256 C CA . ALA B 1 38 ? 11.781 16.297 -20.781 1 98.06 38 ALA B CA 1
ATOM 3257 C C . ALA B 1 38 ? 10.859 15.156 -20.375 1 98.06 38 ALA B C 1
ATOM 3259 O O . ALA B 1 38 ? 10.062 14.672 -21.188 1 98.06 38 ALA B O 1
ATOM 3260 N N . LEU B 1 39 ? 11.023 14.766 -19.219 1 98.12 39 LEU B N 1
ATOM 3261 C CA . LEU B 1 39 ? 10.148 13.789 -18.578 1 98.12 39 LEU B CA 1
ATOM 3262 C C . LEU B 1 39 ? 9.477 14.375 -17.344 1 98.12 39 LEU B C 1
ATOM 3264 O O . LEU B 1 39 ? 10.141 15 -16.516 1 98.12 39 LEU B O 1
ATOM 3268 N N . ILE B 1 40 ? 8.188 14.305 -17.297 1 97.44 40 ILE B N 1
ATOM 3269 C CA . ILE B 1 40 ? 7.434 14.562 -16.078 1 97.44 40 ILE B CA 1
ATOM 3270 C C . ILE B 1 40 ? 7.324 13.281 -15.258 1 97.44 40 ILE B C 1
ATOM 3272 O O . ILE B 1 40 ? 6.562 12.375 -15.609 1 97.44 40 ILE B O 1
ATOM 3276 N N . VAL B 1 41 ? 8.078 13.172 -14.203 1 97.5 41 VAL B N 1
ATOM 3277 C CA . VAL B 1 41 ? 8.156 11.953 -13.406 1 97.5 41 VAL B CA 1
ATOM 3278 C C . VAL B 1 41 ? 7.18 12.031 -12.234 1 97.5 41 VAL B C 1
ATOM 3280 O O . VAL B 1 41 ? 7.305 12.906 -11.375 1 97.5 41 VAL B O 1
ATOM 3283 N N . THR B 1 42 ? 6.23 11.109 -12.242 1 95.88 42 THR B N 1
ATOM 3284 C CA . THR B 1 42 ? 5.203 11.164 -11.211 1 95.88 42 THR B CA 1
ATOM 3285 C C . THR B 1 42 ? 5.23 9.898 -10.359 1 95.88 42 THR B C 1
ATOM 3287 O O . THR B 1 42 ? 4.715 9.883 -9.234 1 95.88 42 THR B O 1
ATOM 3290 N N . GLY B 1 43 ? 5.75 8.797 -10.867 1 94.81 43 GLY B N 1
ATOM 3291 C CA . GLY B 1 43 ? 5.828 7.562 -10.094 1 94.81 43 GLY B CA 1
ATOM 3292 C C . GLY B 1 43 ? 6.832 7.629 -8.961 1 94.81 43 GLY B C 1
ATOM 3293 O O . GLY B 1 43 ? 7.969 8.07 -9.156 1 94.81 43 GLY B O 1
ATOM 3294 N N . PRO B 1 44 ? 6.473 7.203 -7.773 1 95.69 44 PRO B N 1
ATOM 3295 C CA . PRO B 1 44 ? 7.359 7.34 -6.617 1 95.69 44 PRO B CA 1
ATOM 3296 C C . PRO B 1 44 ? 8.664 6.566 -6.781 1 95.69 44 PRO B C 1
ATOM 3298 O O . PRO B 1 44 ? 9.711 6.992 -6.277 1 95.69 44 PRO B O 1
ATOM 3301 N N . GLU B 1 45 ? 8.664 5.453 -7.484 1 96.88 45 GLU B N 1
ATOM 3302 C CA . GLU B 1 45 ? 9.883 4.664 -7.664 1 96.88 45 GLU B CA 1
ATOM 3303 C C . GLU B 1 45 ? 10.922 5.434 -8.469 1 96.88 45 GLU B C 1
ATOM 3305 O O . GLU B 1 45 ? 12.094 5.5 -8.078 1 96.88 45 GLU B O 1
ATOM 3310 N N . ASN B 1 46 ? 10.484 6.047 -9.539 1 97.56 46 ASN B N 1
ATOM 3311 C CA . ASN B 1 46 ? 11.391 6.809 -10.391 1 97.56 46 ASN B CA 1
ATOM 3312 C C . ASN B 1 46 ? 11.828 8.109 -9.727 1 97.56 46 ASN B C 1
ATOM 3314 O O . ASN B 1 46 ? 12.977 8.531 -9.867 1 97.56 46 ASN B O 1
ATOM 3318 N N . ILE B 1 47 ? 10.914 8.742 -9.039 1 97.5 47 ILE B N 1
ATOM 3319 C CA . ILE B 1 47 ? 11.258 9.945 -8.289 1 97.5 47 ILE B CA 1
ATOM 3320 C C . ILE B 1 47 ? 12.336 9.617 -7.258 1 97.5 47 ILE B C 1
ATOM 3322 O O . ILE B 1 47 ? 13.359 10.297 -7.18 1 97.5 47 ILE B O 1
ATOM 3326 N N . PHE B 1 48 ? 12.156 8.57 -6.527 1 98.06 48 PHE B N 1
ATOM 3327 C CA . PHE B 1 48 ? 13.125 8.156 -5.523 1 98.06 48 PHE B CA 1
ATOM 3328 C C . PHE B 1 48 ? 14.469 7.832 -6.164 1 98.06 48 PHE B C 1
ATOM 3330 O O . PHE B 1 48 ? 15.516 8.219 -5.645 1 98.06 48 PHE B O 1
ATOM 3337 N N . TYR B 1 49 ? 14.406 7.121 -7.285 1 98.56 49 TYR B N 1
ATOM 3338 C CA . TYR B 1 49 ? 15.633 6.746 -7.98 1 98.56 49 TYR B CA 1
ATOM 3339 C C . TYR B 1 49 ? 16.438 7.98 -8.359 1 98.56 49 TYR B C 1
ATOM 3341 O O . TYR B 1 49 ? 17.656 8.031 -8.133 1 98.56 49 TYR B O 1
ATOM 3349 N N . LEU B 1 50 ? 15.82 8.977 -8.82 1 98.31 50 LEU B N 1
ATOM 3350 C CA . LEU B 1 50 ? 16.5 10.117 -9.43 1 98.31 50 LEU B CA 1
ATOM 3351 C C . LEU B 1 50 ? 16.969 11.109 -8.375 1 98.31 50 LEU B C 1
ATOM 3353 O O . LEU B 1 50 ? 17.938 11.836 -8.586 1 98.31 50 LEU B O 1
ATOM 3357 N N . CYS B 1 51 ? 16.25 11.117 -7.164 1 97.56 51 CYS B N 1
ATOM 3358 C CA . CYS B 1 51 ? 16.609 12.242 -6.309 1 97.56 51 CYS B CA 1
ATOM 3359 C C . CYS B 1 51 ? 16.469 11.875 -4.836 1 97.56 51 CYS B C 1
ATOM 3361 O O . CYS B 1 51 ? 16.766 12.688 -3.961 1 97.56 51 CYS B O 1
ATOM 3363 N N . GLY B 1 52 ? 15.938 10.727 -4.496 1 97.69 52 GLY B N 1
ATOM 3364 C CA . GLY B 1 52 ? 15.922 10.242 -3.127 1 97.69 52 GLY B CA 1
ATOM 3365 C C . GLY B 1 52 ? 14.633 10.578 -2.395 1 97.69 52 GLY B C 1
ATOM 3366 O O . GLY B 1 52 ? 14.398 10.102 -1.282 1 97.69 52 GLY B O 1
ATOM 3367 N N . GLN B 1 53 ? 13.734 11.391 -3.066 1 96.12 53 GLN B N 1
ATOM 3368 C CA . GLN B 1 53 ? 12.469 11.75 -2.432 1 96.12 53 GLN B CA 1
ATOM 3369 C C . GLN B 1 53 ? 11.625 10.508 -2.15 1 96.12 53 GLN B C 1
ATOM 3371 O O . GLN B 1 53 ? 11.367 9.703 -3.051 1 96.12 53 GLN B O 1
ATOM 3376 N N . GLN B 1 54 ? 11.336 10.344 -0.868 1 93.56 54 GLN B N 1
ATOM 3377 C CA . GLN B 1 54 ? 10.445 9.273 -0.433 1 93.56 54 GLN B CA 1
ATOM 3378 C C . GLN B 1 54 ? 9.508 9.75 0.677 1 93.56 54 GLN B C 1
ATOM 3380 O O . GLN B 1 54 ? 9.938 10.445 1.599 1 93.56 54 GLN B O 1
ATOM 3385 N N . THR B 1 55 ? 8.195 9.711 0.502 1 90.75 55 THR B N 1
ATOM 3386 C CA . THR B 1 55 ? 7.164 10.094 1.461 1 90.75 55 THR B CA 1
ATOM 3387 C C . THR B 1 55 ? 5.949 9.18 1.349 1 90.75 55 THR B C 1
ATOM 3389 O O . THR B 1 55 ? 5.547 8.805 0.244 1 90.75 55 THR B O 1
ATOM 3392 N N . PRO B 1 56 ? 5.379 8.797 2.504 1 89.88 56 PRO B N 1
ATOM 3393 C CA . PRO B 1 56 ? 4.102 8.086 2.445 1 89.88 56 PRO B CA 1
ATOM 3394 C C . PRO B 1 56 ? 2.977 8.938 1.86 1 89.88 56 PRO B C 1
ATOM 3396 O O . PRO B 1 56 ? 1.905 8.414 1.541 1 89.88 56 PRO B O 1
ATOM 3399 N N . GLY B 1 57 ? 3.246 10.211 1.645 1 88.06 57 GLY B N 1
ATOM 3400 C CA . GLY B 1 57 ? 2.26 11.117 1.071 1 88.06 57 GLY B CA 1
ATOM 3401 C C . GLY B 1 57 ? 2.258 11.109 -0.445 1 88.06 57 GLY B C 1
ATOM 3402 O O . GLY B 1 57 ? 1.716 12.023 -1.072 1 88.06 57 GLY B O 1
ATOM 3403 N N . TYR B 1 58 ? 2.805 10.047 -1.076 1 87.81 58 TYR B N 1
ATOM 3404 C CA . TYR B 1 58 ? 2.918 10 -2.529 1 87.81 58 TYR B CA 1
ATOM 3405 C C . TYR B 1 58 ? 1.555 9.789 -3.176 1 87.81 58 TYR B C 1
ATOM 3407 O O . TYR B 1 58 ? 1.432 9.812 -4.402 1 87.81 58 TYR B O 1
ATOM 3415 N N . TYR B 1 59 ? 0.485 9.688 -2.328 1 85.25 59 TYR B N 1
ATOM 3416 C CA . TYR B 1 59 ? -0.872 9.602 -2.857 1 85.25 59 TYR B CA 1
ATOM 3417 C C . TYR B 1 59 ? -1.402 10.984 -3.221 1 85.25 59 TYR B C 1
ATOM 3419 O O . TYR B 1 59 ? -2.5 11.109 -3.771 1 85.25 59 TYR B O 1
ATOM 3427 N N . THR B 1 60 ? -0.664 12.047 -2.885 1 87.31 60 THR B N 1
ATOM 3428 C CA . THR B 1 60 ? -0.958 13.398 -3.348 1 87.31 60 THR B CA 1
ATOM 3429 C C . THR B 1 60 ? -0.05 13.781 -4.512 1 87.31 60 THR B C 1
ATOM 3431 O O . THR B 1 60 ? 1.055 13.25 -4.645 1 87.31 60 THR B O 1
ATOM 3434 N N . PHE B 1 61 ? -0.509 14.664 -5.293 1 91.88 61 PHE B N 1
ATOM 3435 C CA . PHE B 1 61 ? 0.173 14.953 -6.551 1 91.88 61 PHE B CA 1
ATOM 3436 C C . PHE B 1 61 ? 1.568 15.508 -6.293 1 91.88 61 PHE B C 1
ATOM 3438 O O . PHE B 1 61 ? 1.747 16.391 -5.449 1 91.88 61 PHE B O 1
ATOM 3445 N N . GLN B 1 62 ? 2.52 15.016 -6.879 1 94.88 62 GLN B N 1
ATOM 3446 C CA . GLN B 1 62 ? 3.891 15.5 -6.98 1 94.88 62 GLN B CA 1
ATOM 3447 C C . GLN B 1 62 ? 4.5 15.156 -8.336 1 94.88 62 GLN B C 1
ATOM 3449 O O . GLN B 1 62 ? 4.098 14.18 -8.977 1 94.88 62 GLN B O 1
ATOM 3454 N N . ALA B 1 63 ? 5.434 15.977 -8.758 1 96.56 63 ALA B N 1
ATOM 3455 C CA . ALA B 1 63 ? 6.07 15.727 -10.047 1 96.56 63 ALA B CA 1
ATOM 3456 C C . ALA B 1 63 ? 7.504 16.25 -10.062 1 96.56 63 ALA B C 1
ATOM 3458 O O . ALA B 1 63 ? 7.777 17.344 -9.562 1 96.56 63 ALA B O 1
ATOM 3459 N N . LEU B 1 64 ? 8.398 15.453 -10.516 1 97.44 64 LEU B N 1
ATOM 3460 C CA . LEU B 1 64 ? 9.758 15.875 -10.859 1 97.44 64 LEU B CA 1
ATOM 3461 C C . LEU B 1 64 ? 9.891 16.109 -12.359 1 97.44 64 LEU B C 1
ATOM 3463 O O . LEU B 1 64 ? 9.648 15.203 -13.156 1 97.44 64 LEU B O 1
ATOM 3467 N N . ILE B 1 65 ? 10.195 17.281 -12.773 1 97.25 65 ILE B N 1
ATOM 3468 C CA . ILE B 1 65 ? 10.5 17.547 -14.18 1 97.25 65 ILE B CA 1
ATOM 3469 C C . ILE B 1 65 ? 11.992 17.359 -14.422 1 97.25 65 ILE B C 1
ATOM 3471 O O . ILE B 1 65 ? 12.828 18.031 -13.812 1 97.25 65 ILE B O 1
ATOM 3475 N N . LEU B 1 66 ? 12.305 16.406 -15.211 1 97.56 66 LEU B N 1
ATOM 3476 C CA . LEU B 1 66 ? 13.68 16.156 -15.633 1 97.56 66 LEU B CA 1
ATOM 3477 C C . LEU B 1 66 ? 13.891 16.547 -17.094 1 97.56 66 LEU B C 1
ATOM 3479 O O . LEU B 1 66 ? 13.508 15.812 -18 1 97.56 66 LEU B O 1
ATOM 3483 N N . PRO B 1 67 ? 14.469 17.719 -17.359 1 96.19 67 PRO B N 1
ATOM 3484 C CA . PRO B 1 67 ? 14.781 18.094 -18.734 1 96.19 67 PRO B CA 1
ATOM 3485 C C . PRO B 1 67 ? 16.016 17.375 -19.281 1 96.19 67 PRO B C 1
ATOM 3487 O O . PRO B 1 67 ? 16.875 16.938 -18.5 1 96.19 67 PRO B O 1
ATOM 3490 N N . ALA B 1 68 ? 16.047 17.266 -20.594 1 95.31 68 ALA B N 1
ATOM 3491 C CA . ALA B 1 68 ? 17.234 16.688 -21.234 1 95.31 68 ALA B CA 1
ATOM 3492 C C . ALA B 1 68 ? 18.469 17.516 -20.953 1 95.31 68 ALA B C 1
ATOM 3494 O O . ALA B 1 68 ? 19.578 16.984 -20.875 1 95.31 68 ALA B O 1
ATOM 3495 N N . ASP B 1 69 ? 18.219 18.781 -20.812 1 91.31 69 ASP B N 1
ATOM 3496 C CA . ASP B 1 69 ? 19.281 19.734 -20.469 1 91.31 69 ASP B CA 1
ATOM 3497 C C . ASP B 1 69 ? 18.828 20.703 -19.391 1 91.31 69 ASP B C 1
ATOM 3499 O O . ASP B 1 69 ? 17.797 21.359 -19.516 1 91.31 69 ASP B O 1
ATOM 3503 N N . GLY B 1 70 ? 19.672 20.766 -18.297 1 89.88 70 GLY B N 1
ATOM 3504 C CA . GLY B 1 70 ? 19.328 21.641 -17.203 1 89.88 70 GLY B CA 1
ATOM 3505 C C . GLY B 1 70 ? 18.969 20.891 -15.93 1 89.88 70 GLY B C 1
ATOM 3506 O O . GLY B 1 70 ? 18.828 19.672 -15.945 1 89.88 70 GLY B O 1
ATOM 3507 N N . ASP B 1 71 ? 18.734 21.625 -14.836 1 92.38 71 ASP B N 1
ATOM 3508 C CA . ASP B 1 71 ? 18.5 21.031 -13.523 1 92.38 71 ASP B CA 1
ATOM 3509 C C . ASP B 1 71 ? 17.047 20.562 -13.383 1 92.38 71 ASP B C 1
ATOM 3511 O O . ASP B 1 71 ? 16.125 21.219 -13.898 1 92.38 71 ASP B O 1
ATOM 3515 N N . PRO B 1 72 ? 16.844 19.438 -12.727 1 95.5 72 PRO B N 1
ATOM 3516 C CA . PRO B 1 72 ? 15.477 19.031 -12.414 1 95.5 72 PRO B CA 1
ATOM 3517 C C . PRO B 1 72 ? 14.789 20 -11.445 1 95.5 72 PRO B C 1
ATOM 3519 O O . PRO B 1 72 ? 15.461 20.703 -10.688 1 95.5 72 PRO B O 1
ATOM 3522 N N . VAL B 1 73 ? 13.531 20.031 -11.5 1 95.5 73 VAL B N 1
ATOM 3523 C CA . VAL B 1 73 ? 12.734 20.859 -10.594 1 95.5 73 VAL B CA 1
ATOM 3524 C C . VAL B 1 73 ? 11.555 20.047 -10.055 1 95.5 73 VAL B C 1
ATOM 3526 O O . VAL B 1 73 ? 10.922 19.297 -10.805 1 95.5 73 VAL B O 1
ATOM 3529 N N . PHE B 1 74 ? 11.305 20.266 -8.773 1 95.31 74 PHE B N 1
ATOM 3530 C CA . PHE B 1 74 ? 10.234 19.531 -8.117 1 95.31 74 PHE B CA 1
ATOM 3531 C C . PHE B 1 74 ? 9.008 20.406 -7.934 1 95.31 74 PHE B C 1
ATOM 3533 O O . PHE B 1 74 ? 9.125 21.578 -7.574 1 95.31 74 PHE B O 1
ATOM 3540 N N . LEU B 1 75 ? 7.867 19.891 -8.328 1 96.5 75 LEU B N 1
ATOM 3541 C CA . LEU B 1 75 ? 6.594 20.406 -7.832 1 96.5 75 LEU B CA 1
ATOM 3542 C C . LEU B 1 75 ? 6.078 19.547 -6.676 1 96.5 75 LEU B C 1
ATOM 3544 O O . LEU B 1 75 ? 5.828 18.359 -6.844 1 96.5 75 LEU B O 1
ATOM 3548 N N . ILE B 1 76 ? 5.867 20.156 -5.477 1 94.31 76 ILE B N 1
ATOM 3549 C CA . ILE B 1 76 ? 5.609 19.344 -4.293 1 94.31 76 ILE B CA 1
ATOM 3550 C C . ILE B 1 76 ? 4.621 20.062 -3.377 1 94.31 76 ILE B C 1
ATOM 3552 O O . ILE B 1 76 ? 4.594 21.297 -3.334 1 94.31 76 ILE B O 1
ATOM 3556 N N . ARG B 1 77 ? 3.816 19.297 -2.717 1 92 77 ARG B N 1
ATOM 3557 C CA . ARG B 1 77 ? 2.877 19.797 -1.717 1 92 77 ARG B CA 1
ATOM 3558 C C . ARG B 1 77 ? 3.613 20.391 -0.527 1 92 77 ARG B C 1
ATOM 3560 O O . ARG B 1 77 ? 4.613 19.844 -0.062 1 92 77 ARG B O 1
ATOM 3567 N N . GLN B 1 78 ? 3.137 21.453 -0.005 1 88.5 78 GLN B N 1
ATOM 3568 C CA . GLN B 1 78 ? 3.752 22.125 1.133 1 88.5 78 GLN B CA 1
ATOM 3569 C C . GLN B 1 78 ? 3.979 21.156 2.289 1 88.5 78 GLN B C 1
ATOM 3571 O O . GLN B 1 78 ? 5.016 21.219 2.953 1 88.5 78 GLN B O 1
ATOM 3576 N N . LEU B 1 79 ? 3.037 20.312 2.566 1 87.25 79 LEU B N 1
ATOM 3577 C CA . LEU B 1 79 ? 3.107 19.359 3.678 1 87.25 79 LEU B CA 1
ATOM 3578 C C . LEU B 1 79 ? 4.297 18.422 3.518 1 87.25 79 LEU B C 1
ATOM 3580 O O . LEU B 1 79 ? 4.824 17.906 4.504 1 87.25 79 LEU B O 1
ATOM 3584 N N . GLU B 1 80 ? 4.766 18.219 2.305 1 89.81 80 GLU B N 1
ATOM 3585 C CA . GLU B 1 80 ? 5.836 17.266 2.035 1 89.81 80 GLU B CA 1
ATOM 3586 C C . GLU B 1 80 ? 7.176 17.969 1.854 1 89.81 80 GLU B C 1
ATOM 3588 O O . GLU B 1 80 ? 8.188 17.328 1.554 1 89.81 80 GLU B O 1
ATOM 3593 N N . TYR B 1 81 ? 7.211 19.25 2.029 1 88.94 81 TYR B N 1
ATOM 3594 C CA . TYR B 1 81 ? 8.383 20.047 1.719 1 88.94 81 TYR B CA 1
ATOM 3595 C C . TYR B 1 81 ? 9.586 19.609 2.551 1 88.94 81 TYR B C 1
ATOM 3597 O O . TYR B 1 81 ? 10.695 19.469 2.029 1 88.94 81 TYR B O 1
ATOM 3605 N N . PHE B 1 82 ? 9.375 19.312 3.816 1 88.81 82 PHE B N 1
ATOM 3606 C CA . PHE B 1 82 ? 10.508 18.969 4.668 1 88.81 82 PHE B CA 1
ATOM 3607 C C . PHE B 1 82 ? 10.992 17.547 4.387 1 88.81 82 PHE B C 1
ATOM 3609 O O . PHE B 1 82 ? 12.172 17.234 4.562 1 88.81 82 PHE B O 1
ATOM 3616 N N . ASN B 1 83 ? 10.086 16.672 3.963 1 90.56 83 ASN B N 1
ATOM 3617 C CA . ASN B 1 83 ? 10.555 15.406 3.426 1 90.56 83 ASN B CA 1
ATOM 3618 C C . ASN B 1 83 ? 11.492 15.609 2.24 1 90.56 83 ASN B C 1
ATOM 3620 O O . ASN B 1 83 ? 12.555 14.992 2.172 1 90.56 83 ASN B O 1
ATOM 3624 N N . PHE B 1 84 ? 11.039 16.562 1.402 1 93.06 84 PHE B N 1
ATOM 3625 C CA . PHE B 1 84 ? 11.82 16.891 0.219 1 93.06 84 PHE B CA 1
ATOM 3626 C C . PHE B 1 84 ? 13.195 17.422 0.613 1 93.06 84 PHE B C 1
ATOM 3628 O O . PHE B 1 84 ? 14.219 16.969 0.086 1 93.06 84 PHE B O 1
ATOM 3635 N N . ILE B 1 85 ? 13.227 18.281 1.591 1 91.94 85 ILE B N 1
ATOM 3636 C CA . ILE B 1 85 ? 14.477 18.875 2.049 1 91.94 85 ILE B CA 1
ATOM 3637 C C . ILE B 1 85 ? 15.359 17.812 2.691 1 91.94 85 ILE B C 1
ATOM 3639 O O . ILE B 1 85 ? 16.562 17.734 2.418 1 91.94 85 ILE B O 1
ATOM 3643 N N . ALA B 1 86 ? 14.797 16.953 3.459 1 91.69 86 ALA B N 1
ATOM 3644 C CA . ALA B 1 86 ? 15.547 15.953 4.215 1 91.69 86 ALA B CA 1
ATOM 3645 C C . ALA B 1 86 ? 16.109 14.875 3.291 1 91.69 86 ALA B C 1
ATOM 3647 O O . ALA B 1 86 ? 17.203 14.359 3.521 1 91.69 86 ALA B O 1
ATOM 3648 N N . ASN B 1 87 ? 15.43 14.578 2.189 1 95.1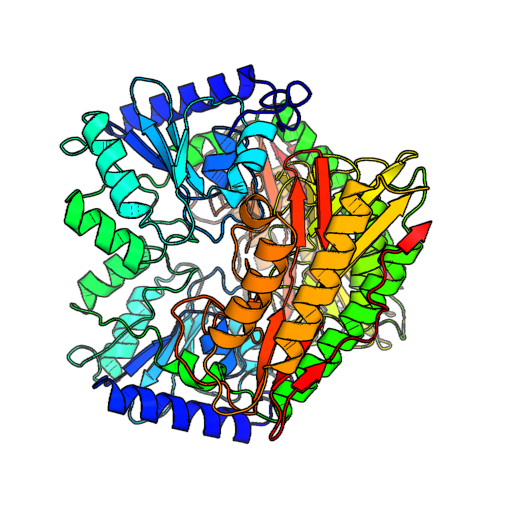2 87 ASN B N 1
ATOM 3649 C CA . ASN B 1 87 ? 15.75 13.367 1.439 1 95.12 87 ASN B CA 1
ATOM 3650 C C . ASN B 1 87 ? 16.5 13.688 0.15 1 95.12 87 ASN B C 1
ATOM 3652 O O . ASN B 1 87 ? 17.109 12.805 -0.458 1 95.12 87 ASN B O 1
ATOM 3656 N N . THR B 1 88 ? 16.438 14.922 -0.337 1 96.69 88 THR B N 1
ATOM 3657 C CA . THR B 1 88 ? 16.953 15.211 -1.672 1 96.69 88 THR B CA 1
ATOM 3658 C C . THR B 1 88 ? 18.047 16.266 -1.611 1 96.69 88 THR B C 1
ATOM 3660 O O . THR B 1 88 ? 18.109 17.047 -0.659 1 96.69 88 THR B O 1
ATOM 3663 N N . PHE B 1 89 ? 18.875 16.266 -2.604 1 96.19 89 PHE B N 1
ATOM 3664 C CA . PHE B 1 89 ? 19.906 17.297 -2.758 1 96.19 89 PHE B CA 1
ATOM 3665 C C . PHE B 1 89 ? 19.453 18.359 -3.752 1 96.19 89 PHE B C 1
ATOM 3667 O O . PHE B 1 89 ? 20.203 19.297 -4.039 1 96.19 89 PHE B O 1
ATOM 3674 N N . ILE B 1 90 ? 18.219 18.203 -4.277 1 92.81 90 ILE B N 1
ATOM 3675 C CA . ILE B 1 90 ? 17.656 19.188 -5.191 1 92.81 90 ILE B CA 1
ATOM 3676 C C . ILE B 1 90 ? 17.188 20.422 -4.406 1 92.81 90 ILE B C 1
ATOM 3678 O O . ILE B 1 90 ? 16.516 20.281 -3.387 1 92.81 90 ILE B O 1
ATOM 3682 N N . SER B 1 91 ? 17.562 21.562 -4.816 1 82.31 91 SER B N 1
ATOM 3683 C CA . SER B 1 91 ? 17.234 22.766 -4.074 1 82.31 91 SER B CA 1
ATOM 3684 C C . SER B 1 91 ? 16.016 23.484 -4.68 1 82.31 91 SER B C 1
ATOM 3686 O O . SER B 1 91 ? 15.297 24.188 -3.982 1 82.31 91 SER B O 1
ATOM 3688 N N . ASP B 1 92 ? 15.789 23.281 -5.93 1 86.88 92 ASP B N 1
ATOM 3689 C CA . ASP B 1 92 ? 14.719 24 -6.613 1 86.88 92 ASP B CA 1
ATOM 3690 C C . ASP B 1 92 ? 13.391 23.266 -6.484 1 86.88 92 ASP B C 1
ATOM 3692 O O . ASP B 1 92 ? 13.289 22.078 -6.812 1 86.88 92 ASP B O 1
ATOM 3696 N N . ALA B 1 93 ? 12.43 23.906 -5.93 1 93.5 93 ALA B N 1
ATOM 3697 C CA . ALA B 1 93 ? 11.094 23.328 -5.797 1 93.5 93 ALA B CA 1
ATOM 3698 C C . ALA B 1 93 ? 10.016 24.391 -5.895 1 93.5 93 ALA B C 1
ATOM 3700 O O . ALA B 1 93 ? 10.211 25.531 -5.461 1 93.5 93 ALA B O 1
ATOM 3701 N N . VAL B 1 94 ? 9.023 24.047 -6.59 1 95.5 94 VAL B N 1
ATOM 3702 C CA . VAL B 1 94 ? 7.777 24.812 -6.543 1 95.5 94 VAL B CA 1
ATOM 3703 C C . VAL B 1 94 ? 6.812 24.141 -5.559 1 95.5 94 VAL B C 1
ATOM 3705 O O . VAL B 1 94 ? 6.477 22.969 -5.707 1 95.5 94 VAL B O 1
ATOM 3708 N N . VAL B 1 95 ? 6.406 24.891 -4.566 1 94.25 95 VAL B N 1
ATOM 3709 C CA . VAL B 1 95 ? 5.578 24.359 -3.488 1 94.25 95 VAL B CA 1
ATOM 3710 C C . VAL B 1 95 ? 4.141 24.859 -3.645 1 94.25 95 VAL B C 1
ATOM 3712 O O . VAL B 1 95 ? 3.908 26.047 -3.83 1 94.25 95 VAL B O 1
ATOM 3715 N N . TYR B 1 96 ? 3.234 23.906 -3.643 1 93 96 TYR B N 1
ATOM 3716 C CA . TYR B 1 96 ? 1.835 24.312 -3.699 1 93 96 TYR B CA 1
ATOM 3717 C C . TYR B 1 96 ? 1.137 24.062 -2.369 1 93 96 TYR B C 1
ATOM 3719 O O . TYR B 1 96 ? 1.484 23.125 -1.649 1 93 96 TYR B O 1
ATOM 3727 N N . GLN B 1 97 ? 0.162 24.844 -2.053 1 87.31 97 GLN B N 1
ATOM 3728 C CA . GLN B 1 97 ? -0.627 24.75 -0.83 1 87.31 97 GLN B CA 1
ATOM 3729 C C . GLN B 1 97 ? -1.92 23.969 -1.071 1 87.31 97 GLN B C 1
ATOM 3731 O O . GLN B 1 97 ? -2.367 23.844 -2.211 1 87.31 97 GLN B O 1
ATOM 3736 N N . ASP B 1 98 ? -2.453 23.516 0.086 1 80.88 98 ASP B N 1
ATOM 3737 C CA . ASP B 1 98 ? -3.766 22.891 -0.027 1 80.88 98 ASP B CA 1
ATOM 3738 C C . ASP B 1 98 ? -4.797 23.875 -0.574 1 80.88 98 ASP B C 1
ATOM 3740 O O . ASP B 1 98 ? -4.828 25.047 -0.17 1 80.88 98 ASP B O 1
ATOM 3744 N N . GLY B 1 99 ? -5.543 23.594 -1.531 1 79.44 99 GLY B N 1
ATOM 3745 C CA . GLY B 1 99 ? -6.527 24.469 -2.15 1 79.44 99 GLY B CA 1
ATOM 3746 C C . GLY B 1 99 ? -6.082 25.016 -3.496 1 79.44 99 GLY B C 1
ATOM 3747 O O . GLY B 1 99 ? -6.902 25.5 -4.273 1 79.44 99 GLY B O 1
ATOM 3748 N N . GLU B 1 100 ? -4.758 24.922 -3.666 1 86.88 100 GLU B N 1
ATOM 3749 C CA . GLU B 1 100 ? -4.246 25.328 -4.973 1 86.88 100 GLU B CA 1
ATOM 3750 C C . GLU B 1 100 ? -4.324 24.172 -5.973 1 86.88 100 GLU B C 1
ATOM 3752 O O . GLU B 1 100 ? -4.316 23 -5.586 1 86.88 100 GLU B O 1
ATOM 3757 N N . ASP B 1 101 ? -4.426 24.547 -7.203 1 91.56 101 ASP B N 1
ATOM 3758 C CA . ASP B 1 101 ? -4.395 23.578 -8.281 1 91.56 101 ASP B CA 1
ATOM 3759 C C . ASP B 1 101 ? -2.961 23.234 -8.688 1 91.56 101 ASP B C 1
ATOM 3761 O O . ASP B 1 101 ? -2.338 23.984 -9.445 1 91.56 101 ASP B O 1
ATOM 3765 N N . PRO B 1 102 ? -2.494 22.141 -8.266 1 94.38 102 PRO B N 1
ATOM 3766 C CA . PRO B 1 102 ? -1.099 21.828 -8.57 1 94.38 102 PRO B CA 1
ATOM 3767 C C . PRO B 1 102 ? -0.847 21.656 -10.07 1 94.38 102 PRO B C 1
ATOM 3769 O O . PRO B 1 102 ? 0.276 21.859 -10.539 1 94.38 102 PRO B O 1
ATOM 3772 N N . LEU B 1 103 ? -1.874 21.391 -10.82 1 95.44 103 LEU B N 1
ATOM 3773 C CA . LEU B 1 103 ? -1.698 21.188 -12.25 1 95.44 103 LEU B CA 1
ATOM 3774 C C . LEU B 1 103 ? -1.427 22.516 -12.961 1 95.44 103 LEU B C 1
ATOM 3776 O O . LEU B 1 103 ? -0.611 22.578 -13.883 1 95.44 103 LEU B O 1
ATOM 3780 N N . ALA B 1 104 ? -2.143 23.5 -12.562 1 96.38 104 ALA B N 1
ATOM 3781 C CA . ALA B 1 104 ? -1.891 24.828 -13.125 1 96.38 104 ALA B CA 1
ATOM 3782 C C . ALA B 1 104 ? -0.448 25.266 -12.883 1 96.38 104 ALA B C 1
ATOM 3784 O O . ALA B 1 104 ? 0.195 25.828 -13.766 1 96.38 104 ALA B O 1
ATOM 3785 N N . LEU B 1 105 ? 0.036 24.938 -11.695 1 96.69 105 LEU B N 1
ATOM 3786 C CA . LEU B 1 105 ? 1.412 25.281 -11.352 1 96.69 105 LEU B CA 1
ATOM 3787 C C . LEU B 1 105 ? 2.398 24.469 -12.172 1 96.69 105 LEU B C 1
ATOM 3789 O O . LEU B 1 105 ? 3.439 24.969 -12.594 1 96.69 105 LEU B O 1
ATOM 3793 N N . LEU B 1 106 ? 2.07 23.219 -12.344 1 96.75 106 LEU B N 1
ATOM 3794 C CA . LEU B 1 106 ? 2.924 22.375 -13.164 1 96.75 106 LEU B CA 1
ATOM 3795 C C . LEU B 1 106 ? 3.023 22.906 -14.586 1 96.75 106 LEU B C 1
ATOM 3797 O O . LEU B 1 106 ? 4.117 22.984 -15.148 1 96.75 106 LEU B O 1
ATOM 3801 N N . VAL B 1 107 ? 1.882 23.281 -15.164 1 96.81 107 VAL B N 1
ATOM 3802 C CA . VAL B 1 107 ? 1.839 23.812 -16.516 1 96.81 107 VAL B CA 1
ATOM 3803 C C . VAL B 1 107 ? 2.674 25.094 -16.609 1 96.81 107 VAL B C 1
ATOM 3805 O O . VAL B 1 107 ? 3.482 25.25 -17.531 1 96.81 107 VAL B O 1
ATOM 3808 N N . LYS B 1 108 ? 2.473 25.938 -15.648 1 96.56 108 LYS B N 1
ATOM 3809 C CA . LYS B 1 108 ? 3.248 27.188 -15.609 1 96.56 108 LYS B CA 1
ATOM 3810 C C . LYS B 1 108 ? 4.742 26.891 -15.539 1 96.56 108 LYS B C 1
ATOM 3812 O O . LYS B 1 108 ? 5.543 27.562 -16.188 1 96.56 108 LYS B O 1
ATOM 3817 N N . LEU B 1 109 ? 5.059 25.938 -14.719 1 95.56 109 LEU B N 1
ATOM 3818 C CA . LEU B 1 109 ? 6.457 25.547 -14.562 1 95.56 109 LEU B CA 1
ATOM 3819 C C . LEU B 1 109 ? 7.023 25.031 -15.883 1 95.56 109 LEU B C 1
ATOM 3821 O O . LEU B 1 109 ? 8.133 25.406 -16.281 1 95.56 109 LEU B O 1
ATOM 3825 N N . ILE B 1 110 ? 6.312 24.203 -16.578 1 95.81 110 ILE B N 1
ATOM 3826 C CA . ILE B 1 110 ? 6.719 23.641 -17.859 1 95.81 110 ILE B CA 1
ATOM 3827 C C . ILE B 1 110 ? 6.879 24.75 -18.891 1 95.81 110 ILE B C 1
ATOM 3829 O O . ILE B 1 110 ? 7.859 24.781 -19.641 1 95.81 110 ILE B O 1
ATOM 3833 N N . GLU B 1 111 ? 5.953 25.672 -18.922 1 95.62 111 GLU B N 1
ATOM 3834 C CA . GLU B 1 111 ? 6.004 26.797 -19.828 1 95.62 111 GLU B CA 1
ATOM 3835 C C . GLU B 1 111 ? 7.207 27.703 -19.531 1 95.62 111 GLU B C 1
ATOM 3837 O O . GLU B 1 111 ? 7.922 28.109 -20.438 1 95.62 111 GLU B O 1
ATOM 3842 N N . SER B 1 112 ? 7.391 27.953 -18.281 1 94.56 112 SER B N 1
ATOM 3843 C CA . SER B 1 112 ? 8.469 28.844 -17.875 1 94.56 112 SER B CA 1
ATOM 3844 C C . SER B 1 112 ? 9.836 28.266 -18.234 1 94.56 112 SER B C 1
ATOM 3846 O O . SER B 1 112 ? 10.805 29 -18.422 1 94.56 112 SER B O 1
ATOM 3848 N N . ARG B 1 113 ? 9.859 26.984 -18.406 1 93.38 113 ARG B N 1
ATOM 3849 C CA . ARG B 1 113 ? 11.117 26.312 -18.734 1 93.38 113 ARG B CA 1
ATOM 3850 C C . ARG B 1 113 ? 11.25 26.109 -20.25 1 93.38 113 ARG B C 1
ATOM 3852 O O . ARG B 1 113 ? 12.18 25.453 -20.703 1 93.38 113 ARG B O 1
ATOM 3859 N N . GLY B 1 114 ? 10.211 26.578 -20.984 1 93.31 114 GLY B N 1
ATOM 3860 C CA . GLY B 1 114 ? 10.227 26.484 -22.438 1 93.31 114 GLY B CA 1
ATOM 3861 C C . GLY B 1 114 ? 9.938 25.078 -22.953 1 93.31 114 GLY B C 1
ATOM 3862 O O . GLY B 1 114 ? 10.383 24.703 -24.047 1 93.31 114 GLY B O 1
ATOM 3863 N N . LEU B 1 115 ? 9.195 24.281 -22.188 1 94.19 115 LEU B N 1
ATOM 3864 C CA . LEU B 1 115 ? 9.016 22.875 -22.516 1 94.19 115 LEU B CA 1
ATOM 3865 C C . LEU B 1 115 ? 7.625 22.609 -23.094 1 94.19 115 LEU B C 1
ATOM 3867 O O . LEU B 1 115 ? 7.352 21.531 -23.609 1 94.19 115 LEU B O 1
ATOM 3871 N N . ALA B 1 116 ? 6.703 23.578 -23.078 1 91.94 116 ALA B N 1
ATOM 3872 C CA . ALA B 1 116 ? 5.301 23.375 -23.422 1 91.94 116 ALA B CA 1
ATOM 3873 C C . ALA B 1 116 ? 5.145 22.938 -24.875 1 91.94 116 ALA B C 1
ATOM 3875 O O . ALA B 1 116 ? 4.215 22.203 -25.219 1 91.94 116 ALA B O 1
ATOM 3876 N N . SER B 1 117 ? 6.035 23.344 -25.781 1 91 117 SER B N 1
ATOM 3877 C CA . SER B 1 117 ? 5.922 23 -27.203 1 91 117 SER B CA 1
ATOM 3878 C C . SER B 1 117 ? 6.965 21.969 -27.609 1 91 117 SER B C 1
ATOM 3880 O O . SER B 1 117 ? 7.234 21.781 -28.797 1 91 117 SER B O 1
ATOM 3882 N N . ARG B 1 118 ? 7.492 21.328 -26.594 1 95.12 118 ARG B N 1
ATOM 3883 C CA . ARG B 1 118 ? 8.539 20.344 -26.859 1 95.12 118 ARG B CA 1
ATOM 3884 C C . ARG B 1 118 ? 8.016 18.938 -26.672 1 95.12 118 ARG B C 1
ATOM 3886 O O . ARG B 1 118 ? 6.812 18.719 -26.516 1 95.12 118 ARG B O 1
ATOM 3893 N N . ARG B 1 119 ? 8.938 17.969 -26.875 1 97.25 119 ARG B N 1
ATOM 3894 C CA . ARG B 1 119 ? 8.57 16.578 -26.719 1 97.25 119 ARG B CA 1
ATOM 3895 C C . ARG B 1 119 ? 8.656 16.141 -25.266 1 97.25 119 ARG B C 1
ATOM 3897 O O . ARG B 1 119 ? 9.703 15.664 -24.812 1 97.25 119 ARG B O 1
ATOM 3904 N N . ILE B 1 120 ? 7.543 16.281 -24.531 1 97.75 120 ILE B N 1
ATOM 3905 C CA . ILE B 1 120 ? 7.496 15.883 -23.125 1 97.75 120 ILE B CA 1
ATOM 3906 C C . ILE B 1 120 ? 6.75 14.555 -23 1 97.75 120 ILE B C 1
ATOM 3908 O O . ILE B 1 120 ? 5.91 14.227 -23.828 1 97.75 120 ILE B O 1
ATOM 3912 N N . ALA B 1 121 ? 7.121 13.812 -22.031 1 98.06 121 ALA B N 1
ATOM 3913 C CA . ALA B 1 121 ? 6.496 12.508 -21.828 1 98.06 121 ALA B CA 1
ATOM 3914 C C . ALA B 1 121 ? 6.223 12.258 -20.344 1 98.06 121 ALA B C 1
ATOM 3916 O O . ALA B 1 121 ? 6.762 12.953 -19.484 1 98.06 121 ALA B O 1
ATOM 3917 N N . ILE B 1 122 ? 5.328 11.398 -20.062 1 97.12 122 ILE B N 1
ATOM 3918 C CA . ILE B 1 122 ? 4.992 10.883 -18.734 1 97.12 122 ILE B CA 1
ATOM 3919 C C . ILE B 1 122 ? 4.953 9.359 -18.781 1 97.12 122 ILE B C 1
ATOM 3921 O O . ILE B 1 122 ? 4.707 8.758 -19.828 1 97.12 122 ILE B O 1
ATOM 3925 N N . ASP B 1 123 ? 5.305 8.719 -17.703 1 95.69 123 ASP B N 1
ATOM 3926 C CA . ASP B 1 123 ? 5.129 7.273 -17.641 1 95.69 123 ASP B CA 1
ATOM 3927 C C . ASP B 1 123 ? 3.65 6.898 -17.625 1 95.69 123 ASP B C 1
ATOM 3929 O O . ASP B 1 123 ? 2.973 7.051 -16.609 1 95.69 123 ASP B O 1
ATOM 3933 N N . LYS B 1 124 ? 3.176 6.352 -18.688 1 96.44 124 LYS B N 1
ATOM 3934 C CA . LYS B 1 124 ? 1.751 6.055 -18.828 1 96.44 124 LYS B CA 1
ATOM 3935 C C . LYS B 1 124 ? 1.422 4.676 -18.266 1 96.44 124 LYS B C 1
ATOM 3937 O O . LYS B 1 124 ? 0.261 4.262 -18.266 1 96.44 124 LYS B O 1
ATOM 3942 N N . ARG B 1 125 ? 2.398 4.004 -17.734 1 93.06 125 ARG B N 1
ATOM 3943 C CA . ARG B 1 125 ? 2.186 2.672 -17.172 1 93.06 125 ARG B CA 1
ATOM 3944 C C . ARG B 1 125 ? 2.172 2.713 -15.648 1 93.06 125 ARG B C 1
ATOM 3946 O O . ARG B 1 125 ? 1.824 1.726 -14.992 1 93.06 125 ARG B O 1
ATOM 3953 N N . GLY B 1 126 ? 2.582 3.791 -15.125 1 88.81 126 GLY B N 1
ATOM 3954 C CA . GLY B 1 126 ? 2.689 3.916 -13.68 1 88.81 126 GLY B CA 1
ATOM 3955 C C . GLY B 1 126 ? 1.344 4 -12.992 1 88.81 126 GLY B C 1
ATOM 3956 O O . GLY B 1 126 ? 0.325 4.273 -13.633 1 88.81 126 GLY B O 1
ATOM 3957 N N . TRP B 1 127 ? 1.465 3.717 -11.688 1 87.06 127 TRP B N 1
ATOM 3958 C CA . TRP B 1 127 ? 0.297 3.859 -10.828 1 87.06 127 TRP B CA 1
ATOM 3959 C C . TRP B 1 127 ? 0.261 5.242 -10.18 1 87.06 127 TRP B C 1
ATOM 3961 O O . TRP B 1 127 ? 1.182 6.043 -10.359 1 87.06 127 TRP B O 1
ATOM 3971 N N . PHE B 1 128 ? -0.79 5.625 -9.633 1 84.81 128 PHE B N 1
ATOM 3972 C CA . PHE B 1 128 ? -0.977 6.77 -8.75 1 84.81 128 PHE B CA 1
ATOM 3973 C C . PHE B 1 128 ? -1.115 8.055 -9.555 1 84.81 128 PHE B C 1
ATOM 3975 O O . PHE B 1 128 ? -0.755 9.133 -9.078 1 84.81 128 PHE B O 1
ATOM 3982 N N . LEU B 1 129 ? -1.253 8.055 -10.828 1 91.62 129 LEU B N 1
ATOM 3983 C CA . LEU B 1 129 ? -1.682 9.203 -11.609 1 91.62 129 LEU B CA 1
ATOM 3984 C C . LEU B 1 129 ? -3.1 9.008 -12.133 1 91.62 129 LEU B C 1
ATOM 3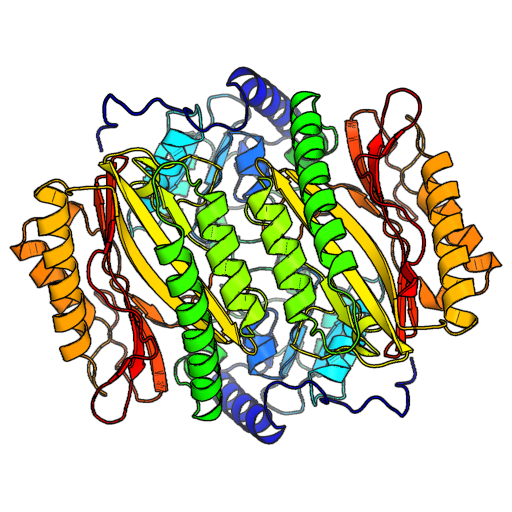986 O O . LEU B 1 129 ? -3.307 8.32 -13.141 1 91.62 129 LEU B O 1
ATOM 3990 N N . PRO B 1 130 ? -4.004 9.648 -11.516 1 93.44 130 PRO B N 1
ATOM 3991 C CA . PRO B 1 130 ? -5.391 9.469 -11.953 1 93.44 130 PRO B CA 1
ATOM 3992 C C . PRO B 1 130 ? -5.613 9.906 -13.398 1 93.44 130 PRO B C 1
ATOM 3994 O O . PRO B 1 130 ? -5.004 10.875 -13.859 1 93.44 130 PRO B O 1
ATOM 3997 N N . ILE B 1 131 ? -6.527 9.281 -14.078 1 95.75 131 ILE B N 1
ATOM 3998 C CA . ILE B 1 131 ? -6.898 9.57 -15.453 1 95.75 131 ILE B CA 1
ATOM 3999 C C . ILE B 1 131 ? -7.324 11.031 -15.578 1 95.75 131 ILE B C 1
ATOM 4001 O O . ILE B 1 131 ? -6.926 11.719 -16.516 1 95.75 131 ILE B O 1
ATOM 4005 N N . ALA B 1 132 ? -8.062 11.516 -14.609 1 95.25 132 ALA B N 1
ATOM 4006 C CA . ALA B 1 132 ? -8.562 12.891 -14.633 1 95.25 132 ALA B CA 1
ATOM 4007 C C . ALA B 1 132 ? -7.406 13.891 -14.641 1 95.25 132 ALA B C 1
ATOM 4009 O O . ALA B 1 132 ? -7.48 14.93 -15.305 1 95.25 132 ALA B O 1
ATOM 4010 N N . VAL B 1 133 ? -6.355 13.586 -13.875 1 94.44 133 VAL B N 1
ATOM 4011 C CA . VAL B 1 133 ? -5.18 14.445 -13.812 1 94.44 133 VAL B CA 1
ATOM 4012 C C . VAL B 1 133 ? -4.461 14.445 -15.164 1 94.44 133 VAL B C 1
ATOM 4014 O O . VAL B 1 133 ? -4.086 15.5 -15.68 1 94.44 133 VAL B O 1
ATOM 4017 N N . TYR B 1 134 ? -4.297 13.32 -15.742 1 95.94 134 TYR B N 1
ATOM 4018 C CA . TYR B 1 134 ? -3.652 13.172 -17.047 1 95.94 134 TYR B CA 1
ATOM 4019 C C . TYR B 1 134 ? -4.43 13.914 -18.125 1 95.94 134 TYR B C 1
ATOM 4021 O O . TYR B 1 134 ? -3.84 14.633 -18.938 1 95.94 134 TYR B O 1
ATOM 4029 N N . GLU B 1 135 ? -5.762 13.75 -18.156 1 96.38 135 GLU B N 1
ATOM 4030 C CA . GLU B 1 135 ? -6.602 14.438 -19.141 1 96.38 135 GLU B CA 1
ATOM 4031 C C . GLU B 1 135 ? -6.512 15.953 -18.969 1 96.38 135 GLU B C 1
ATOM 4033 O O . GLU B 1 135 ? -6.496 16.688 -19.969 1 96.38 135 GLU B O 1
ATOM 4038 N N . ALA B 1 136 ? -6.434 16.438 -17.766 1 95.81 136 ALA B N 1
ATOM 4039 C CA . ALA B 1 136 ? -6.301 17.875 -17.5 1 95.81 136 ALA B CA 1
ATOM 4040 C C . ALA B 1 136 ? -4.961 18.391 -18.016 1 95.81 136 ALA B C 1
ATOM 4042 O O . ALA B 1 136 ? -4.887 19.5 -18.562 1 95.81 136 ALA B O 1
ATOM 4043 N N . LEU B 1 137 ? -3.928 17.625 -17.844 1 95.25 137 LEU B N 1
ATOM 4044 C CA . LEU B 1 137 ? -2.611 18 -18.359 1 95.25 137 LEU B CA 1
ATOM 4045 C C . LEU B 1 137 ? -2.605 18.047 -19.875 1 95.25 137 LEU B C 1
ATOM 4047 O O . LEU B 1 137 ? -2.064 18.984 -20.469 1 95.25 137 LEU B O 1
ATOM 4051 N N . GLN B 1 138 ? -3.205 17.094 -20.469 1 95.31 138 GLN B N 1
ATOM 4052 C CA . GLN B 1 138 ? -3.281 17.031 -21.922 1 95.31 138 GLN B CA 1
ATOM 4053 C C . GLN B 1 138 ? -4.027 18.25 -22.484 1 95.31 138 GLN B C 1
ATOM 4055 O O . GLN B 1 138 ? -3.652 18.781 -23.531 1 95.31 138 GLN B O 1
ATOM 4060 N N . ALA B 1 139 ? -5.051 18.578 -21.875 1 95.56 139 ALA B N 1
ATOM 4061 C CA . ALA B 1 139 ? -5.863 19.703 -22.312 1 95.56 139 ALA B CA 1
ATOM 4062 C C . ALA B 1 139 ? -5.047 21 -22.344 1 95.56 139 ALA B C 1
ATOM 4064 O O . ALA B 1 139 ? -5.289 21.875 -23.172 1 95.56 139 ALA B O 1
ATOM 4065 N N . ARG B 1 140 ? -4.066 21.078 -21.5 1 94.62 140 ARG B N 1
ATOM 4066 C CA . ARG B 1 140 ? -3.297 22.312 -21.359 1 94.62 140 ARG B CA 1
ATOM 4067 C C . ARG B 1 140 ? -2.008 22.25 -22.172 1 94.62 140 ARG B C 1
ATOM 4069 O O . ARG B 1 140 ? -1.548 23.281 -22.703 1 94.62 140 ARG B O 1
ATOM 4076 N N . LEU B 1 141 ? -1.458 21.062 -22.266 1 95.38 141 LEU B N 1
ATOM 4077 C CA . LEU B 1 141 ? -0.119 20.953 -22.828 1 95.38 141 LEU B CA 1
ATOM 4078 C C . LEU B 1 141 ? -0.167 20.297 -24.203 1 95.38 141 LEU B C 1
ATOM 4080 O O . LEU B 1 141 ? 0.819 20.328 -24.953 1 95.38 141 LEU B O 1
ATOM 4084 N N . GLY B 1 142 ? -1.313 19.766 -24.578 1 94.81 142 GLY B N 1
ATOM 4085 C CA . GLY B 1 142 ? -1.406 19 -25.812 1 94.81 142 GLY B CA 1
ATOM 4086 C C . GLY B 1 142 ? -0.931 17.578 -25.672 1 94.81 142 GLY B C 1
ATOM 4087 O O . GLY B 1 142 ? -1.209 16.922 -24.656 1 94.81 142 GLY B O 1
ATOM 4088 N N . THR B 1 143 ? -0.274 17.109 -26.688 1 94.75 143 THR B N 1
ATOM 4089 C CA . THR B 1 143 ? 0.149 15.719 -26.703 1 94.75 143 THR B CA 1
ATOM 4090 C C . THR B 1 143 ? 1.277 15.484 -25.703 1 94.75 143 THR B C 1
ATOM 4092 O O . THR B 1 143 ? 2.27 16.219 -25.688 1 94.75 143 THR B O 1
ATOM 4095 N N . ILE B 1 144 ? 1.12 14.539 -24.891 1 96.06 144 ILE B N 1
ATOM 4096 C CA . ILE B 1 144 ? 2.141 14.086 -23.953 1 96.06 144 ILE B CA 1
ATOM 4097 C C . ILE B 1 144 ? 2.568 12.664 -24.312 1 96.06 144 ILE B C 1
ATOM 4099 O O . ILE B 1 144 ? 1.735 11.758 -24.391 1 96.06 144 ILE B O 1
ATOM 4103 N N . GLY B 1 145 ? 3.82 12.484 -24.578 1 96.75 145 GLY B N 1
ATOM 4104 C CA . GLY B 1 145 ? 4.336 11.18 -24.969 1 96.75 145 GLY B CA 1
ATOM 4105 C C . GLY B 1 145 ? 4.391 10.195 -23.812 1 96.75 145 GLY B C 1
ATOM 4106 O O . GLY B 1 145 ? 4.074 10.547 -22.672 1 96.75 145 GLY B O 1
ATOM 4107 N N . ASP B 1 146 ? 4.672 8.945 -24.156 1 97.19 146 ASP B N 1
ATOM 4108 C CA . ASP B 1 146 ? 4.852 7.891 -23.156 1 97.19 146 ASP B CA 1
ATOM 4109 C C . ASP B 1 146 ? 6.324 7.73 -22.797 1 97.19 146 ASP B C 1
ATOM 4111 O O . ASP B 1 146 ? 7.156 7.418 -23.641 1 97.19 146 ASP B O 1
ATOM 4115 N N . GLY B 1 147 ? 6.645 7.984 -21.516 1 96.69 147 GLY B N 1
ATOM 4116 C CA . GLY B 1 147 ? 8.023 7.906 -21.062 1 96.69 147 GLY B CA 1
ATOM 4117 C C . GLY B 1 147 ? 8.336 6.609 -20.344 1 96.69 147 GLY B C 1
ATOM 4118 O O . GLY B 1 147 ? 9.391 6.477 -19.719 1 96.69 147 GLY B O 1
ATOM 4119 N N . ALA B 1 148 ? 7.41 5.625 -20.422 1 95.5 148 ALA B N 1
ATOM 4120 C CA . ALA B 1 148 ? 7.637 4.336 -19.766 1 95.5 148 ALA B CA 1
ATOM 4121 C C . ALA B 1 148 ? 8.922 3.689 -20.266 1 95.5 148 ALA B C 1
ATOM 4123 O O . ALA B 1 148 ? 9.18 3.656 -21.469 1 95.5 148 ALA B O 1
ATOM 4124 N N . GLY B 1 149 ? 9.766 3.215 -19.375 1 95.44 149 GLY B N 1
ATOM 4125 C CA . GLY B 1 149 ? 10.969 2.469 -19.719 1 95.44 149 GLY B CA 1
ATOM 4126 C C . GLY B 1 149 ? 12.203 3.338 -19.828 1 95.44 149 GLY B C 1
ATOM 4127 O O . GLY B 1 149 ? 13.32 2.828 -19.891 1 95.44 149 GLY B O 1
ATOM 4128 N N . VAL B 1 150 ? 12.023 4.68 -19.859 1 96.94 150 VAL B N 1
ATOM 4129 C CA . VAL B 1 150 ? 13.141 5.594 -20.047 1 96.94 150 VAL B CA 1
ATOM 4130 C C . VAL B 1 150 ? 14.086 5.508 -18.859 1 96.94 150 VAL B C 1
ATOM 4132 O O . VAL B 1 150 ? 15.312 5.461 -19.016 1 96.94 150 VAL B O 1
ATOM 4135 N N . ILE B 1 151 ? 13.484 5.453 -17.641 1 97.25 151 ILE B N 1
ATOM 4136 C CA . ILE B 1 151 ? 14.281 5.426 -16.422 1 97.25 151 ILE B CA 1
ATOM 4137 C C . ILE B 1 151 ? 14.477 3.982 -15.961 1 97.25 151 ILE B C 1
ATOM 4139 O O . ILE B 1 151 ? 15.555 3.607 -15.508 1 97.25 151 ILE B O 1
ATOM 4143 N N . GLU B 1 152 ? 13.477 3.094 -16.156 1 96.69 152 GLU B N 1
ATOM 4144 C CA . GLU B 1 152 ? 13.398 1.746 -15.594 1 96.69 152 GLU B CA 1
ATOM 4145 C C . GLU B 1 152 ? 14.547 0.875 -16.094 1 96.69 152 GLU B C 1
ATOM 4147 O O . GLU B 1 152 ? 15.039 0.01 -15.359 1 96.69 152 GLU B O 1
ATOM 4152 N N . ARG B 1 153 ? 15.031 1.121 -17.281 1 95.19 153 ARG B N 1
ATOM 4153 C CA . ARG B 1 153 ? 16.109 0.309 -17.828 1 95.19 153 ARG B CA 1
ATOM 4154 C C . ARG B 1 153 ? 17.375 0.454 -17 1 95.19 153 ARG B C 1
ATOM 4156 O O . ARG B 1 153 ? 18.156 -0.493 -16.875 1 95.19 153 ARG B O 1
ATOM 4163 N N . PHE B 1 154 ? 17.562 1.623 -16.406 1 97.38 154 PHE B N 1
ATOM 4164 C CA . PHE B 1 154 ? 18.75 1.857 -15.602 1 97.38 154 PHE B CA 1
ATOM 4165 C C . PHE B 1 154 ? 18.562 1.349 -14.18 1 97.38 154 PHE B C 1
ATOM 4167 O O . PHE B 1 154 ? 19.516 0.981 -13.508 1 97.38 154 PHE B O 1
ATOM 4174 N N . ARG B 1 155 ? 17.297 1.284 -13.719 1 98 155 ARG B N 1
ATOM 4175 C CA . ARG B 1 155 ? 16.984 0.716 -12.406 1 98 155 ARG B CA 1
ATOM 4176 C C . ARG B 1 155 ? 17.172 -0.796 -12.406 1 98 155 ARG B C 1
ATOM 4178 O O . ARG B 1 155 ? 17.406 -1.396 -11.352 1 98 155 ARG B O 1
ATOM 4185 N N . ALA B 1 156 ? 17.078 -1.399 -13.617 1 97.69 156 ALA B N 1
ATOM 4186 C CA . ALA B 1 156 ? 17.188 -2.852 -13.734 1 97.69 156 ALA B CA 1
ATOM 4187 C C . ALA B 1 156 ? 18.562 -3.344 -13.297 1 97.69 156 ALA B C 1
ATOM 4189 O O . ALA B 1 156 ? 18.703 -4.484 -12.859 1 97.69 156 ALA B O 1
ATOM 4190 N N . ILE B 1 157 ? 19.562 -2.488 -13.445 1 98.12 157 ILE B N 1
ATOM 4191 C CA . ILE B 1 157 ? 20.938 -2.826 -13.062 1 98.12 157 ILE B CA 1
ATOM 4192 C C . ILE B 1 157 ? 21.328 -2.049 -11.812 1 98.12 157 ILE B C 1
ATOM 4194 O O . ILE B 1 157 ? 21.578 -0.844 -11.875 1 98.12 157 ILE B O 1
ATOM 4198 N N . LYS B 1 158 ? 21.438 -2.729 -10.695 1 98.62 158 LYS B N 1
ATOM 4199 C CA . LYS B 1 158 ? 21.719 -2.086 -9.414 1 98.62 158 LYS B CA 1
ATOM 4200 C C . LYS B 1 158 ? 23.203 -1.744 -9.289 1 98.62 158 LYS B C 1
ATOM 4202 O O . LYS B 1 158 ? 24.062 -2.533 -9.688 1 98.62 158 LYS B O 1
ATOM 4207 N N . SER B 1 159 ? 23.531 -0.567 -8.789 1 98.38 159 SER B N 1
ATOM 4208 C CA . SER B 1 159 ? 24.875 -0.237 -8.344 1 98.38 159 SER B CA 1
ATOM 4209 C C . SER B 1 159 ? 25.266 -1.027 -7.098 1 98.38 159 SER B C 1
ATOM 4211 O O . SER B 1 159 ? 24.406 -1.62 -6.445 1 98.38 159 SER B O 1
ATOM 4213 N N . PRO B 1 160 ? 26.578 -1.017 -6.766 1 98.38 160 PRO B N 1
ATOM 4214 C CA . PRO B 1 160 ? 26.984 -1.675 -5.523 1 98.38 160 PRO B CA 1
ATOM 4215 C C . PRO B 1 160 ? 26.297 -1.105 -4.289 1 98.38 160 PRO B C 1
ATOM 4217 O O . PRO B 1 160 ? 25.953 -1.851 -3.365 1 98.38 160 PRO B O 1
ATOM 4220 N N . LEU B 1 161 ? 26.031 0.188 -4.293 1 98.75 161 LEU B N 1
ATOM 4221 C CA . LEU B 1 161 ? 25.344 0.814 -3.168 1 98.75 161 LEU B CA 1
ATOM 4222 C C . LEU B 1 161 ? 23.922 0.301 -3.047 1 98.75 161 LEU B C 1
ATOM 4224 O O . LEU B 1 161 ? 23.406 0.111 -1.938 1 98.75 161 LEU B O 1
ATOM 4228 N N . GLU B 1 162 ? 23.25 0.075 -4.148 1 98.81 162 GLU B N 1
ATOM 4229 C CA . GLU B 1 162 ? 21.906 -0.469 -4.152 1 98.81 162 GLU B CA 1
ATOM 4230 C C . GLU B 1 162 ? 21.891 -1.916 -3.668 1 98.81 162 GLU B C 1
ATOM 4232 O O . GLU B 1 162 ? 21 -2.311 -2.908 1 98.81 162 GLU B O 1
ATOM 4237 N N . VAL B 1 163 ? 22.828 -2.695 -4.094 1 98.81 163 VAL B N 1
ATOM 4238 C CA . VAL B 1 163 ? 22.906 -4.098 -3.695 1 98.81 163 VAL B CA 1
ATOM 4239 C C . VAL B 1 163 ? 23.094 -4.191 -2.18 1 98.81 163 VAL B C 1
ATOM 4241 O O . VAL B 1 163 ? 22.516 -5.074 -1.538 1 98.81 163 VAL B O 1
ATOM 4244 N N . GLU B 1 164 ? 23.859 -3.295 -1.648 1 98.75 164 GLU B N 1
ATOM 4245 C CA . GLU B 1 164 ? 24.031 -3.27 -0.2 1 98.75 164 GLU B CA 1
ATOM 4246 C C . GLU B 1 164 ? 22.703 -3.092 0.522 1 98.75 164 GLU B C 1
ATOM 4248 O O . GLU B 1 164 ? 22.469 -3.709 1.563 1 98.75 164 GLU B O 1
ATOM 4253 N N . LYS B 1 165 ? 21.875 -2.221 0.015 1 98.81 165 LYS B N 1
ATOM 4254 C CA . LYS B 1 165 ? 20.547 -2.035 0.606 1 98.81 165 LYS B CA 1
ATOM 4255 C C . LYS B 1 165 ? 19.719 -3.311 0.508 1 98.81 165 LYS B C 1
ATOM 4257 O O . LYS B 1 165 ? 19.016 -3.672 1.451 1 98.81 165 LYS B O 1
ATOM 4262 N N . LEU B 1 166 ? 19.781 -4.004 -0.618 1 98.81 166 LEU B N 1
ATOM 4263 C CA . LEU B 1 166 ? 19.078 -5.258 -0.814 1 98.81 166 LEU B CA 1
ATOM 4264 C C . LEU B 1 166 ? 19.547 -6.32 0.167 1 98.81 166 LEU B C 1
ATOM 4266 O O . LEU B 1 166 ? 18.75 -7.105 0.682 1 98.81 166 LEU B O 1
ATOM 4270 N N . GLU B 1 167 ? 20.844 -6.34 0.393 1 98.88 167 GLU B N 1
ATOM 4271 C CA . GLU B 1 167 ? 21.406 -7.293 1.342 1 98.88 167 GLU B CA 1
ATOM 4272 C C . GLU B 1 167 ? 20.875 -7.055 2.75 1 98.88 167 GLU B C 1
ATOM 4274 O O . GLU B 1 167 ? 20.562 -8.008 3.471 1 98.88 167 GLU B O 1
ATOM 4279 N N . LYS B 1 168 ? 20.766 -5.828 3.135 1 98.88 168 LYS B N 1
ATOM 4280 C CA . LYS B 1 168 ? 20.172 -5.5 4.43 1 98.88 168 LYS B CA 1
ATOM 4281 C C . LYS B 1 168 ? 18.703 -5.914 4.488 1 98.88 168 LYS B C 1
ATOM 4283 O O . LYS B 1 168 ? 18.266 -6.496 5.48 1 98.88 168 LYS B O 1
ATOM 4288 N N . ALA B 1 169 ? 17.969 -5.617 3.424 1 98.88 169 ALA B N 1
ATOM 4289 C CA . ALA B 1 169 ? 16.562 -6.023 3.363 1 98.88 169 ALA B CA 1
ATOM 4290 C C . ALA B 1 169 ? 16.422 -7.539 3.514 1 98.88 169 ALA B C 1
ATOM 4292 O O . ALA B 1 169 ? 15.547 -8.016 4.246 1 98.88 169 ALA B O 1
ATOM 4293 N N . ALA B 1 170 ? 17.281 -8.25 2.824 1 98.94 170 ALA B N 1
ATOM 4294 C CA . ALA B 1 170 ? 17.25 -9.711 2.895 1 98.94 170 ALA B CA 1
ATOM 4295 C C . ALA B 1 170 ? 17.5 -10.195 4.32 1 98.94 170 ALA B C 1
ATOM 4297 O O . ALA B 1 170 ? 16.891 -11.164 4.773 1 98.94 170 ALA B O 1
ATOM 4298 N N . ALA B 1 171 ? 18.438 -9.547 4.977 1 98.94 171 ALA B N 1
ATOM 4299 C CA . ALA B 1 171 ? 18.719 -9.922 6.359 1 98.94 171 ALA B CA 1
ATOM 4300 C C . ALA B 1 171 ? 17.5 -9.688 7.254 1 98.94 171 ALA B C 1
ATOM 4302 O O . ALA B 1 171 ? 17.25 -10.469 8.172 1 98.94 171 ALA B O 1
ATOM 4303 N N . TYR B 1 172 ? 16.781 -8.594 7.027 1 98.94 172 TYR B N 1
ATOM 4304 C CA . TYR B 1 172 ? 15.547 -8.344 7.766 1 98.94 172 TYR B CA 1
ATOM 4305 C C . TYR B 1 172 ? 14.516 -9.43 7.492 1 98.94 172 TYR B C 1
ATOM 4307 O O . TYR B 1 172 ? 13.805 -9.875 8.406 1 98.94 172 TYR B O 1
ATOM 4315 N N . VAL B 1 173 ? 14.367 -9.875 6.219 1 98.81 173 VAL B N 1
ATOM 4316 C CA . VAL B 1 173 ? 13.461 -10.961 5.836 1 98.81 173 VAL B CA 1
ATOM 4317 C C . VAL B 1 173 ? 13.828 -12.234 6.598 1 98.81 173 VAL B C 1
ATOM 4319 O O . VAL B 1 173 ? 12.945 -12.953 7.074 1 98.81 173 VAL B O 1
ATOM 4322 N N . ASP B 1 174 ? 15.133 -12.484 6.648 1 98.94 174 ASP B N 1
ATOM 4323 C CA . ASP B 1 174 ? 15.594 -13.672 7.355 1 98.94 174 ASP B CA 1
ATOM 4324 C C . ASP B 1 174 ? 15.109 -13.672 8.805 1 98.94 174 ASP B C 1
ATOM 4326 O O . ASP B 1 174 ? 14.625 -14.688 9.305 1 98.94 174 ASP B O 1
ATOM 4330 N N . GLU B 1 175 ? 15.242 -12.539 9.453 1 98.94 175 GLU B N 1
ATOM 4331 C CA . GLU B 1 175 ? 14.773 -12.422 10.836 1 98.94 175 GLU B CA 1
ATOM 4332 C C . GLU B 1 175 ? 13.266 -12.656 10.93 1 98.94 175 GLU B C 1
ATOM 4334 O O . GLU B 1 175 ? 12.797 -13.375 11.812 1 98.94 175 GLU B O 1
ATOM 4339 N N . GLY B 1 176 ? 12.531 -12.023 10.039 1 98.94 176 GLY B N 1
ATOM 4340 C CA . GLY B 1 176 ? 11.086 -12.211 10.016 1 98.94 176 GLY B CA 1
ATOM 4341 C C . GLY B 1 176 ? 10.672 -13.641 9.734 1 98.94 176 GLY B C 1
ATOM 4342 O O . GLY B 1 176 ? 9.766 -14.172 10.391 1 98.94 176 GLY B O 1
ATOM 4343 N N . MET B 1 177 ? 11.297 -14.266 8.758 1 98.88 177 MET B N 1
ATOM 4344 C CA . MET B 1 177 ? 10.961 -15.633 8.375 1 98.88 177 MET B CA 1
ATOM 4345 C C . MET B 1 177 ? 11.273 -16.609 9.508 1 98.88 177 MET B C 1
ATOM 4347 O O . MET B 1 177 ? 10.492 -17.516 9.781 1 98.88 177 MET B O 1
ATOM 4351 N N . ARG B 1 178 ? 12.469 -16.406 10.164 1 98.88 178 ARG B N 1
ATOM 4352 C CA . ARG B 1 178 ? 12.812 -17.234 11.312 1 98.88 178 ARG B CA 1
ATOM 4353 C C . ARG B 1 178 ? 11.734 -17.156 12.391 1 98.88 178 ARG B C 1
ATOM 4355 O O . ARG B 1 178 ? 11.305 -18.172 12.922 1 98.88 178 ARG B O 1
ATOM 4362 N N . ALA B 1 179 ? 11.297 -15.961 12.703 1 98.94 179 ALA B N 1
ATOM 4363 C CA . ALA B 1 179 ? 10.273 -15.75 13.719 1 98.94 179 ALA B CA 1
ATOM 4364 C C . ALA B 1 179 ? 8.938 -16.359 13.297 1 98.94 179 ALA B C 1
ATOM 4366 O O . ALA B 1 179 ? 8.242 -16.969 14.109 1 98.94 179 ALA B O 1
ATOM 4367 N N . GLY B 1 180 ? 8.555 -16.156 12.031 1 98.88 180 GLY B N 1
ATOM 4368 C CA . GLY B 1 180 ? 7.316 -16.719 11.523 1 98.88 180 GLY B CA 1
ATOM 4369 C C . GLY B 1 180 ? 7.289 -18.234 11.578 1 98.88 180 GLY B C 1
ATOM 4370 O O . GLY B 1 180 ? 6.305 -18.828 12.031 1 98.88 180 GLY B O 1
ATOM 4371 N N . LEU B 1 181 ? 8.352 -18.844 11.078 1 98.88 181 LEU B N 1
ATOM 4372 C CA . LEU B 1 181 ? 8.438 -20.312 11.086 1 98.88 181 LEU B CA 1
ATOM 4373 C C . LEU B 1 181 ? 8.398 -20.844 12.508 1 98.88 181 LEU B C 1
ATOM 4375 O O . LEU B 1 181 ? 7.77 -21.875 12.773 1 98.88 181 LEU B O 1
ATOM 4379 N N . ALA B 1 182 ? 9.031 -20.141 13.445 1 98.81 182 ALA B N 1
ATOM 4380 C CA . ALA B 1 182 ? 9.039 -20.547 14.844 1 98.81 182 ALA B CA 1
ATOM 4381 C C . ALA B 1 182 ? 7.637 -20.469 15.445 1 98.81 182 ALA B C 1
ATOM 4383 O O . ALA B 1 182 ? 7.328 -21.156 16.422 1 98.81 182 ALA B O 1
ATOM 4384 N N . ALA B 1 183 ? 6.766 -19.641 14.883 1 98.81 183 ALA B N 1
ATOM 4385 C CA . ALA B 1 183 ? 5.422 -19.422 15.414 1 98.81 183 ALA B CA 1
ATOM 4386 C C . ALA B 1 183 ? 4.445 -20.469 14.883 1 98.81 183 ALA B C 1
ATOM 4388 O O . ALA B 1 183 ? 3.305 -20.547 15.352 1 98.81 183 ALA B O 1
ATOM 4389 N N . VAL B 1 184 ? 4.82 -21.297 13.906 1 98.81 184 VAL B N 1
ATOM 4390 C CA . VAL B 1 184 ? 3.936 -22.297 13.336 1 98.81 184 VAL B CA 1
ATOM 4391 C C . VAL B 1 184 ? 3.732 -23.438 14.336 1 98.81 184 VAL B C 1
ATOM 4393 O O . VAL B 1 184 ? 4.652 -24.219 14.586 1 98.81 184 VAL B O 1
ATOM 4396 N N . ARG B 1 185 ? 2.58 -23.531 14.859 1 98.69 185 ARG B N 1
ATOM 4397 C CA . ARG B 1 185 ? 2.182 -24.562 15.805 1 98.69 185 ARG B CA 1
ATOM 4398 C C . ARG B 1 185 ? 0.664 -24.672 15.898 1 98.69 185 ARG B C 1
ATOM 4400 O O . ARG B 1 185 ? -0.048 -23.703 15.602 1 98.69 185 ARG B O 1
ATOM 4407 N N . VAL B 1 186 ? 0.203 -25.781 16.375 1 98.56 186 VAL B N 1
ATOM 4408 C CA . VAL B 1 186 ? -1.233 -25.984 16.547 1 98.56 186 VAL B CA 1
ATOM 4409 C C . VAL B 1 186 ? -1.783 -24.922 17.516 1 98.56 186 VAL B C 1
ATOM 4411 O O . VAL B 1 186 ? -1.197 -24.672 18.562 1 98.56 186 VAL B O 1
ATOM 4414 N N . GLY B 1 187 ? -2.846 -24.266 17.125 1 98.5 187 GLY B N 1
ATOM 4415 C CA . GLY B 1 187 ? -3.482 -23.266 17.953 1 98.5 187 GLY B CA 1
ATOM 4416 C C . GLY B 1 187 ? -3.086 -21.844 17.578 1 98.5 187 GLY B C 1
ATOM 4417 O O . GLY B 1 187 ? -3.826 -20.891 17.844 1 98.5 187 GLY B O 1
ATOM 4418 N N . ALA B 1 188 ? -1.915 -21.656 16.984 1 98.69 188 ALA B N 1
ATOM 4419 C CA . ALA B 1 188 ? -1.532 -20.344 16.484 1 98.69 188 ALA B CA 1
ATOM 4420 C C . ALA B 1 188 ? -2.43 -19.922 15.32 1 98.69 188 ALA B C 1
ATOM 4422 O O . ALA B 1 188 ? -2.971 -20.766 14.609 1 98.69 188 ALA B O 1
ATOM 4423 N N . THR B 1 189 ? -2.576 -18.656 15.195 1 98.81 189 THR B N 1
ATOM 4424 C CA . THR B 1 189 ? -3.379 -18.125 14.094 1 98.81 189 THR B CA 1
ATOM 4425 C C . THR B 1 189 ? -2.486 -17.531 13.008 1 98.81 189 THR B C 1
ATOM 4427 O O . THR B 1 189 ? -1.297 -17.297 13.227 1 98.81 189 THR B O 1
ATOM 4430 N N . GLU B 1 190 ? -3.092 -17.328 11.852 1 98.81 190 GLU B N 1
ATOM 4431 C CA . GLU B 1 190 ? -2.393 -16.578 10.805 1 98.81 190 GLU B CA 1
ATOM 4432 C C . GLU B 1 190 ? -1.852 -15.258 11.328 1 98.81 190 GLU B C 1
ATOM 4434 O O . GLU B 1 190 ? -0.751 -14.844 10.961 1 98.81 190 GLU B O 1
ATOM 4439 N N . ASN B 1 191 ? -2.615 -14.602 12.188 1 98.94 191 ASN B N 1
ATOM 4440 C CA . ASN B 1 191 ? -2.207 -13.336 12.789 1 98.94 191 ASN B CA 1
ATOM 4441 C C . ASN B 1 191 ? -0.987 -13.508 13.688 1 98.94 191 ASN B C 1
ATOM 4443 O O . ASN B 1 191 ? -0.106 -12.648 13.719 1 98.94 191 ASN B O 1
ATOM 4447 N N . ASP B 1 192 ? -0.932 -14.609 14.398 1 98.88 192 ASP B N 1
ATOM 4448 C CA . ASP B 1 192 ? 0.243 -14.883 15.219 1 98.88 192 ASP B CA 1
ATOM 4449 C C . ASP B 1 192 ? 1.502 -14.992 14.359 1 98.88 192 ASP B C 1
ATOM 4451 O O . ASP B 1 192 ? 2.559 -14.477 14.734 1 98.88 192 ASP B O 1
ATOM 4455 N N . LEU B 1 193 ? 1.38 -15.68 13.227 1 98.94 193 LEU B N 1
ATOM 4456 C CA . LEU B 1 193 ? 2.516 -15.836 12.32 1 98.94 193 LEU B CA 1
ATOM 4457 C C . LEU B 1 193 ? 2.984 -14.484 11.797 1 98.94 193 LEU B C 1
ATOM 4459 O O . LEU B 1 193 ? 4.172 -14.164 11.875 1 98.94 193 LEU B O 1
ATOM 4463 N N . VAL B 1 194 ? 2.047 -13.68 11.336 1 98.88 194 VAL B N 1
ATOM 4464 C CA . VAL B 1 194 ? 2.398 -12.414 10.711 1 98.88 194 VAL B CA 1
ATOM 4465 C C . VAL B 1 194 ? 2.908 -11.438 11.773 1 98.88 194 VAL B C 1
ATOM 4467 O O . VAL B 1 194 ? 3.836 -10.664 11.523 1 98.88 194 VAL B O 1
ATOM 4470 N N . SER B 1 195 ? 2.238 -11.43 12.945 1 98.88 195 SER B N 1
ATOM 4471 C CA . SER B 1 195 ? 2.732 -10.602 14.047 1 98.88 195 SER B CA 1
ATOM 4472 C C . SER B 1 195 ? 4.195 -10.898 14.344 1 98.88 195 SER B C 1
ATOM 4474 O O . SER B 1 195 ? 5.008 -9.984 14.469 1 98.88 195 SER B O 1
ATOM 4476 N N . ALA B 1 196 ? 4.555 -12.188 14.398 1 98.88 196 ALA B N 1
ATOM 4477 C CA . ALA B 1 196 ? 5.938 -12.594 14.656 1 98.88 196 ALA B CA 1
ATOM 4478 C C . ALA B 1 196 ? 6.852 -12.164 13.508 1 98.88 196 ALA B C 1
ATOM 4480 O O . ALA B 1 196 ? 7.938 -11.633 13.734 1 98.88 196 ALA B O 1
ATOM 4481 N N . MET B 1 197 ? 6.453 -12.383 12.305 1 98.88 197 MET B N 1
ATOM 4482 C CA . MET B 1 197 ? 7.242 -12.117 11.109 1 98.88 197 MET B CA 1
ATOM 4483 C C . MET B 1 197 ? 7.543 -10.625 10.977 1 98.88 197 MET B C 1
ATOM 4485 O O . MET B 1 197 ? 8.703 -10.219 10.953 1 98.88 197 MET B O 1
ATOM 4489 N N . LEU B 1 198 ? 6.488 -9.789 10.969 1 98.75 198 LEU B N 1
ATOM 4490 C CA . LEU B 1 198 ? 6.656 -8.352 10.789 1 98.75 198 LEU B CA 1
ATOM 4491 C C . LEU B 1 198 ? 7.34 -7.727 12.008 1 98.75 198 LEU B C 1
ATOM 4493 O O . LEU B 1 198 ? 8.211 -6.867 11.859 1 98.75 198 LEU B O 1
ATOM 4497 N N . GLY B 1 199 ? 6.863 -8.156 13.188 1 98.69 199 GLY B N 1
ATOM 4498 C CA . GLY B 1 199 ? 7.5 -7.629 14.391 1 98.69 199 GLY B CA 1
ATOM 4499 C C . GLY B 1 199 ? 9.008 -7.805 14.383 1 98.69 199 GLY B C 1
ATOM 4500 O O . GLY B 1 199 ? 9.75 -6.855 14.664 1 98.69 199 GLY B O 1
ATOM 4501 N N . SER B 1 200 ? 9.438 -9 14 1 98.88 200 SER B N 1
ATOM 4502 C CA . SER B 1 200 ? 10.859 -9.32 14.031 1 98.88 200 SER B CA 1
ATOM 4503 C C . SER B 1 200 ? 11.609 -8.602 12.906 1 98.88 200 SER B C 1
ATOM 4505 O O . SER B 1 200 ? 12.703 -8.07 13.125 1 98.88 200 SER B O 1
ATOM 4507 N N . ALA B 1 201 ? 11.102 -8.602 11.695 1 98.94 201 ALA B N 1
ATOM 4508 C CA . ALA B 1 201 ? 11.75 -7.934 10.57 1 98.94 201 ALA B CA 1
ATOM 4509 C C . ALA B 1 201 ? 11.906 -6.438 10.836 1 98.94 201 ALA B C 1
ATOM 4511 O O . ALA B 1 201 ? 12.961 -5.859 10.562 1 98.94 201 ALA B O 1
ATOM 4512 N N . ILE B 1 202 ? 10.852 -5.777 11.375 1 98.88 202 ILE B N 1
ATOM 4513 C CA . ILE B 1 202 ? 10.883 -4.348 11.664 1 98.88 202 ILE B CA 1
ATOM 4514 C C . ILE B 1 202 ? 11.883 -4.066 12.781 1 98.88 202 ILE B C 1
ATOM 4516 O O . ILE B 1 202 ? 12.68 -3.123 12.695 1 98.88 202 ILE B O 1
ATOM 4520 N N . ALA B 1 203 ? 11.836 -4.891 13.812 1 98.81 203 ALA B N 1
ATOM 4521 C CA . ALA B 1 203 ? 12.789 -4.727 14.898 1 98.81 203 ALA B CA 1
ATOM 4522 C C . ALA B 1 203 ? 14.227 -4.828 14.391 1 98.81 203 ALA B C 1
ATOM 4524 O O . ALA B 1 203 ? 15.117 -4.148 14.906 1 98.81 203 ALA B O 1
ATOM 4525 N N . ALA B 1 204 ? 14.398 -5.645 13.367 1 98.81 204 ALA B N 1
ATOM 4526 C CA . ALA B 1 204 ? 15.734 -5.84 12.805 1 98.81 204 ALA B CA 1
ATOM 4527 C C . ALA B 1 204 ? 16.156 -4.633 11.969 1 98.81 204 ALA B C 1
ATOM 4529 O O . ALA B 1 204 ? 17.344 -4.473 11.656 1 98.81 204 ALA B O 1
ATOM 4530 N N . GLY B 1 205 ? 15.188 -3.83 11.492 1 98.81 205 GLY B N 1
ATOM 4531 C CA . GLY B 1 205 ? 15.57 -2.607 10.805 1 98.81 205 GLY B CA 1
ATOM 4532 C C . GLY B 1 205 ? 14.695 -2.301 9.602 1 98.81 205 GLY B C 1
ATOM 4533 O O . GLY B 1 205 ? 14.812 -1.234 9 1 98.81 205 GLY B O 1
ATOM 4534 N N . SER B 1 206 ? 13.789 -3.223 9.281 1 98.81 206 SER B N 1
ATOM 4535 C CA . SER B 1 206 ? 12.992 -3.074 8.07 1 98.81 206 SER B CA 1
ATOM 4536 C C . SER B 1 206 ? 12.109 -1.834 8.133 1 98.81 206 SER B C 1
ATOM 4538 O O . SER B 1 206 ? 11.562 -1.51 9.188 1 98.81 206 SER B O 1
ATOM 4540 N N . GLU B 1 207 ? 11.914 -1.146 7.059 1 98 207 GLU B N 1
ATOM 4541 C CA . GLU B 1 207 ? 10.969 -0.043 6.887 1 98 207 GLU B CA 1
ATOM 4542 C C . GLU B 1 207 ? 9.648 -0.532 6.301 1 98 207 GLU B C 1
ATOM 4544 O O . GLU B 1 207 ? 9.352 -1.728 6.336 1 98 207 GLU B O 1
ATOM 4549 N N . TYR B 1 208 ? 8.75 0.402 5.926 1 96.44 208 TYR B N 1
ATOM 4550 C CA . TYR B 1 208 ? 7.445 -0.006 5.414 1 96.44 208 TYR B CA 1
ATOM 4551 C C . TYR B 1 208 ? 7.57 -0.626 4.027 1 96.44 208 TYR B C 1
ATOM 4553 O O . TYR B 1 208 ? 8.547 -0.382 3.318 1 96.44 208 TYR B O 1
ATOM 4561 N N . LEU B 1 209 ? 6.574 -1.396 3.662 1 96.44 209 LEU B N 1
ATOM 4562 C CA . LEU B 1 209 ? 6.699 -2.311 2.533 1 96.44 209 LEU B CA 1
ATOM 4563 C C . LEU B 1 209 ? 5.828 -1.853 1.366 1 96.44 209 LEU B C 1
ATOM 4565 O O . LEU B 1 209 ? 4.902 -1.061 1.55 1 96.44 209 LEU B O 1
ATOM 4569 N N . GLY B 1 210 ? 6.254 -2.348 0.199 1 94.94 210 GLY B N 1
ATOM 4570 C CA . GLY B 1 210 ? 5.418 -2.162 -0.977 1 94.94 210 GLY B CA 1
ATOM 4571 C C . GLY B 1 210 ? 4.195 -3.064 -0.99 1 94.94 210 GLY B C 1
ATOM 4572 O O . GLY B 1 210 ? 3.201 -2.762 -1.651 1 94.94 210 GLY B O 1
ATOM 4573 N N . MET B 1 211 ? 4.305 -4.121 -0.296 1 95.31 211 MET B N 1
ATOM 4574 C CA . MET B 1 211 ? 3.232 -5.102 -0.19 1 95.31 211 MET B CA 1
ATOM 4575 C C . MET B 1 211 ? 3.332 -5.879 1.119 1 95.31 211 MET B C 1
ATOM 4577 O O . MET B 1 211 ? 4.434 -6.164 1.594 1 95.31 211 MET B O 1
ATOM 4581 N N . GLU B 1 212 ? 2.221 -6.262 1.644 1 93.88 212 GLU B N 1
ATOM 4582 C CA . GLU B 1 212 ? 2.162 -6.977 2.914 1 93.88 212 GLU B CA 1
ATOM 4583 C C . GLU B 1 212 ? 2.529 -8.445 2.736 1 93.88 212 GLU B C 1
ATOM 4585 O O . GLU B 1 212 ? 2.518 -8.961 1.617 1 93.88 212 GLU B O 1
ATOM 4590 N N . PRO B 1 213 ? 2.82 -9.141 3.859 1 97.38 213 PRO B N 1
ATOM 4591 C CA . PRO B 1 213 ? 3.127 -10.57 3.771 1 97.38 213 PRO B CA 1
ATOM 4592 C C . PRO B 1 213 ? 1.962 -11.391 3.223 1 97.38 213 PRO B C 1
ATOM 4594 O O . PRO B 1 213 ? 0.799 -11.062 3.477 1 97.38 213 PRO B O 1
ATOM 4597 N N . LEU B 1 214 ? 2.262 -12.352 2.467 1 97.5 214 LEU B N 1
ATOM 4598 C CA . LEU B 1 214 ? 1.314 -13.375 2.031 1 97.5 214 LEU B CA 1
ATOM 4599 C C . LEU B 1 214 ? 1.417 -14.617 2.906 1 97.5 214 LEU B C 1
ATOM 4601 O O . LEU B 1 214 ? 2.295 -15.461 2.697 1 97.5 214 LEU B O 1
ATOM 4605 N N . VAL B 1 215 ? 0.585 -14.641 3.922 1 98.5 215 VAL B N 1
ATOM 4606 C CA . VAL B 1 215 ? 0.626 -15.703 4.914 1 98.5 215 VAL B CA 1
ATOM 4607 C C . VAL B 1 215 ? -0.77 -16.297 5.098 1 98.5 215 VAL B C 1
ATOM 4609 O O . VAL B 1 215 ? -1.742 -15.562 5.289 1 98.5 215 VAL B O 1
ATOM 4612 N N . SER B 1 216 ? -0.849 -17.562 5.004 1 97.56 216 SER B N 1
ATOM 4613 C CA . SER B 1 216 ? -2.107 -18.266 5.227 1 97.56 216 SER B CA 1
ATOM 4614 C C . SER B 1 216 ? -1.865 -19.672 5.754 1 97.56 216 SER B C 1
ATOM 4616 O O . SER B 1 216 ? -0.742 -20.172 5.695 1 97.56 216 SER B O 1
ATOM 4618 N N . VAL B 1 217 ? -2.895 -20.297 6.297 1 98 217 VAL B N 1
ATOM 4619 C CA . VAL B 1 217 ? -2.777 -21.625 6.863 1 98 217 VAL B CA 1
ATOM 4620 C C . VAL B 1 217 ? -3.936 -22.5 6.383 1 98 217 VAL B C 1
ATOM 4622 O O . VAL B 1 217 ? -4.941 -21.984 5.887 1 98 217 VAL B O 1
ATOM 4625 N N . GLY B 1 218 ? -3.75 -23.75 6.453 1 96.5 218 GLY B N 1
ATOM 4626 C CA . GLY B 1 218 ? -4.793 -24.688 6.051 1 96.5 218 GLY B CA 1
ATOM 4627 C C . GLY B 1 218 ? -5.18 -24.562 4.59 1 96.5 218 GLY B C 1
ATOM 4628 O O . GLY B 1 218 ? -4.332 -24.266 3.742 1 96.5 218 GLY B O 1
ATOM 4629 N N . PRO B 1 219 ? -6.473 -24.797 4.234 1 93.38 219 PRO B N 1
ATOM 4630 C CA . PRO B 1 219 ? -6.91 -24.766 2.836 1 93.38 219 PRO B CA 1
ATOM 4631 C C . PRO B 1 219 ? -6.711 -23.391 2.191 1 93.38 219 PRO B C 1
ATOM 4633 O O . PRO B 1 219 ? -6.637 -23.281 0.964 1 93.38 219 PRO B O 1
ATOM 4636 N N . ARG B 1 220 ? -6.551 -22.359 3.012 1 93.94 220 ARG B N 1
ATOM 4637 C CA . ARG B 1 220 ? -6.359 -21 2.492 1 93.94 220 ARG B CA 1
ATOM 4638 C C . ARG B 1 220 ? -5.008 -20.875 1.798 1 93.94 220 ARG B C 1
ATOM 4640 O O . ARG B 1 220 ? -4.812 -19.969 0.981 1 93.94 220 ARG B O 1
ATOM 4647 N N . THR B 1 221 ? -4.062 -21.781 2.18 1 95.5 221 THR B N 1
ATOM 4648 C CA . THR B 1 221 ? -2.76 -21.703 1.53 1 95.5 221 THR B CA 1
ATOM 4649 C C . THR B 1 221 ? -2.889 -21.969 0.031 1 95.5 221 THR B C 1
ATOM 4651 O O . THR B 1 221 ? -2.021 -21.562 -0.749 1 95.5 221 THR B O 1
ATOM 4654 N N . GLY B 1 222 ? -3.979 -22.594 -0.333 1 92.12 222 GLY B N 1
ATOM 4655 C CA . GLY B 1 222 ? -4.219 -22.875 -1.738 1 92.12 222 GLY B CA 1
ATOM 4656 C C . GLY B 1 222 ? -4.77 -21.688 -2.506 1 92.12 222 GLY B C 1
ATOM 4657 O O . GLY B 1 222 ? -4.898 -21.75 -3.732 1 92.12 222 GLY B O 1
ATOM 4658 N N . VAL B 1 223 ? -5.082 -20.625 -1.857 1 89.69 223 VAL B N 1
ATOM 4659 C CA . VAL B 1 223 ? -5.543 -19.391 -2.484 1 89.69 223 VAL B CA 1
ATOM 4660 C C . VAL B 1 223 ? -4.352 -18.484 -2.787 1 89.69 223 VAL B C 1
ATOM 4662 O O . VAL B 1 223 ? -3.678 -18.016 -1.872 1 89.69 223 VAL B O 1
ATOM 4665 N N . PRO B 1 224 ? -4.094 -18.297 -4.098 1 87.94 224 PRO B N 1
ATOM 4666 C CA . PRO B 1 224 ? -2.982 -17.391 -4.422 1 87.94 224 PRO B CA 1
ATOM 4667 C C . PRO B 1 224 ? -3.156 -16 -3.818 1 87.94 224 PRO B C 1
ATOM 4669 O O . PRO B 1 224 ? -4.273 -15.469 -3.783 1 87.94 224 PRO B O 1
ATOM 4672 N N . HIS B 1 225 ? -2.121 -15.414 -3.338 1 90.69 225 HIS B N 1
ATOM 4673 C CA . HIS B 1 225 ? -2.084 -14.109 -2.695 1 90.69 225 HIS B CA 1
ATOM 4674 C C . HIS B 1 225 ? -2.941 -14.086 -1.434 1 90.69 225 HIS B C 1
ATOM 4676 O O . HIS B 1 225 ? -3.463 -13.039 -1.046 1 90.69 225 HIS B O 1
ATOM 4682 N N . GLY B 1 226 ? -3.135 -15.266 -0.934 1 90.69 226 GLY B N 1
ATOM 4683 C CA . GLY B 1 226 ? -3.801 -15.32 0.357 1 90.69 226 GLY B CA 1
ATOM 4684 C C . GLY B 1 226 ? -3.037 -14.602 1.453 1 90.69 226 GLY B C 1
ATOM 4685 O O . GLY B 1 226 ? -1.808 -14.68 1.512 1 90.69 226 GLY B O 1
ATOM 4686 N N . THR B 1 227 ? -3.748 -13.781 2.238 1 94.44 227 THR B N 1
ATOM 4687 C CA . THR B 1 227 ? -3.172 -13.109 3.395 1 94.44 227 THR B CA 1
ATOM 4688 C C . THR B 1 227 ? -3.939 -13.453 4.664 1 94.44 227 THR B C 1
ATOM 4690 O O . THR B 1 227 ? -5.012 -14.055 4.602 1 94.44 227 THR B O 1
ATOM 4693 N N . TRP B 1 228 ? -3.506 -13 5.789 1 97.44 228 TRP B N 1
ATOM 4694 C CA . TRP B 1 228 ? -3.967 -13.484 7.086 1 97.44 228 TRP B CA 1
ATOM 4695 C C . TRP B 1 228 ? -5.344 -12.922 7.418 1 97.44 228 TRP B C 1
ATOM 4697 O O . TRP B 1 228 ? -5.641 -11.766 7.109 1 97.44 228 TRP B O 1
ATOM 4707 N N . ARG B 1 229 ? -6.195 -13.82 7.898 1 95.69 229 ARG B N 1
ATOM 4708 C CA . ARG B 1 229 ? -7.559 -13.5 8.297 1 95.69 229 ARG B CA 1
ATOM 4709 C C . ARG B 1 229 ? -7.953 -14.242 9.562 1 95.69 229 ARG B C 1
ATOM 4711 O O . ARG B 1 229 ? -9.07 -14.766 9.664 1 95.69 229 ARG B O 1
ATOM 4718 N N . ARG B 1 230 ? -6.988 -14.445 10.422 1 98.06 230 ARG B N 1
ATOM 4719 C CA . ARG B 1 230 ? -7.211 -14.844 11.805 1 98.06 230 ARG B CA 1
ATOM 4720 C C . ARG B 1 230 ? -7.465 -16.344 11.914 1 98.06 230 ARG B C 1
ATOM 4722 O O . ARG B 1 230 ? -7.777 -16.859 12.992 1 98.06 230 ARG B O 1
ATOM 4729 N N . ARG B 1 231 ? -7.344 -17.109 10.836 1 97.19 231 ARG B N 1
ATOM 4730 C CA . ARG B 1 231 ? -7.578 -18.562 10.906 1 97.19 231 ARG B CA 1
ATOM 4731 C C . ARG B 1 231 ? -6.566 -19.234 11.828 1 97.19 231 ARG B C 1
ATOM 4733 O O . ARG B 1 231 ? -5.371 -18.938 11.773 1 97.19 231 ARG B O 1
ATOM 4740 N N . ALA B 1 232 ? -7 -20.188 12.609 1 98.5 232 ALA B N 1
ATOM 4741 C CA . ALA B 1 232 ? -6.133 -20.953 13.508 1 98.5 232 ALA B CA 1
ATOM 4742 C C . ALA B 1 232 ? -5.57 -22.172 12.805 1 98.5 232 ALA B C 1
ATOM 4744 O O . ALA B 1 232 ? -6.234 -22.781 11.953 1 98.5 232 ALA B O 1
ATOM 4745 N N . ILE B 1 233 ? -4.414 -22.562 13.172 1 98.56 233 ILE B N 1
ATOM 4746 C CA . ILE B 1 233 ? -3.758 -23.75 12.656 1 98.56 233 ILE B CA 1
ATOM 4747 C C . ILE B 1 233 ? -4.285 -24.984 13.383 1 98.56 233 ILE B C 1
ATOM 4749 O O . ILE B 1 233 ? -4.383 -25 14.609 1 98.56 233 ILE B O 1
ATOM 4753 N N . THR B 1 234 ? -4.641 -25.969 12.633 1 98.12 234 THR B N 1
ATOM 4754 C CA . THR B 1 234 ? -5.031 -27.25 13.195 1 98.12 234 THR B CA 1
ATOM 4755 C C . THR B 1 234 ? -4.047 -28.344 12.781 1 98.12 234 THR B C 1
ATOM 4757 O O . THR B 1 234 ? -3.176 -28.109 11.945 1 98.12 234 THR B O 1
ATOM 4760 N N . ASP B 1 235 ? -4.191 -29.5 13.414 1 98.19 235 ASP B N 1
ATOM 4761 C CA . ASP B 1 235 ? -3.346 -30.641 13.07 1 98.19 235 ASP B CA 1
ATOM 4762 C C . ASP B 1 235 ? -3.482 -31 11.594 1 98.19 235 ASP B C 1
ATOM 4764 O O . ASP B 1 235 ? -4.594 -31.031 11.062 1 98.19 235 ASP B O 1
ATOM 4768 N N . GLY B 1 236 ? -2.33 -31.156 10.945 1 98.25 236 GLY B N 1
ATOM 4769 C CA . GLY B 1 236 ? -2.326 -31.562 9.555 1 98.25 236 GLY B CA 1
ATOM 4770 C C . GLY B 1 236 ? -2.332 -30.391 8.594 1 98.25 236 GLY B C 1
ATOM 4771 O O . GLY B 1 236 ? -2.229 -30.562 7.379 1 98.25 236 GLY B O 1
ATOM 4772 N N . ASP B 1 237 ? -2.395 -29.203 9.117 1 98.31 237 ASP B N 1
ATOM 4773 C CA . ASP B 1 237 ? -2.523 -28.016 8.273 1 98.31 237 ASP B CA 1
ATOM 4774 C C . ASP B 1 237 ? -1.184 -27.641 7.641 1 98.31 237 ASP B C 1
ATOM 4776 O O . ASP B 1 237 ? -0.139 -27.734 8.289 1 98.31 237 ASP B O 1
ATOM 4780 N N . PRO B 1 238 ? -1.206 -27.234 6.391 1 98.62 238 PRO B N 1
ATOM 4781 C CA . PRO B 1 238 ? -0.081 -26.484 5.832 1 98.62 238 PRO B CA 1
ATOM 4782 C C . PRO B 1 238 ? -0.044 -25.031 6.312 1 98.62 238 PRO B C 1
ATOM 4784 O O . PRO B 1 238 ? -1.084 -24.469 6.656 1 98.62 238 PRO B O 1
ATOM 4787 N N . ALA B 1 239 ? 1.101 -24.469 6.352 1 98.75 239 ALA B N 1
ATOM 4788 C CA . ALA B 1 239 ? 1.32 -23.031 6.535 1 98.75 239 ALA B CA 1
ATOM 4789 C C . ALA B 1 239 ? 2.213 -22.469 5.434 1 98.75 239 ALA B C 1
ATOM 4791 O O . ALA B 1 239 ? 3.271 -23.031 5.137 1 98.75 239 ALA B O 1
ATOM 4792 N N . PHE B 1 240 ? 1.799 -21.484 4.801 1 98.62 240 PHE B N 1
ATOM 4793 C CA . PHE B 1 240 ? 2.508 -20.797 3.727 1 98.62 240 PHE B CA 1
ATOM 4794 C C . PHE B 1 240 ? 2.947 -19.406 4.172 1 98.62 240 PHE B C 1
ATOM 4796 O O . PHE B 1 240 ? 2.127 -18.594 4.621 1 98.62 240 PHE B O 1
ATOM 4803 N N . LEU B 1 241 ? 4.258 -19.094 4.105 1 98.81 241 LEU B N 1
ATOM 4804 C CA . LEU B 1 241 ? 4.816 -17.828 4.559 1 98.81 241 LEU B CA 1
ATOM 4805 C C . LEU B 1 241 ? 5.629 -17.172 3.451 1 98.81 241 LEU B C 1
ATOM 4807 O O . LEU B 1 241 ? 6.582 -17.75 2.939 1 98.81 241 LEU B O 1
ATOM 4811 N N . GLU B 1 242 ? 5.281 -16.062 3.082 1 98.62 242 GLU B N 1
ATOM 4812 C CA . GLU B 1 242 ? 6.031 -15.234 2.141 1 98.62 242 GLU B CA 1
ATOM 4813 C C . GLU B 1 242 ? 6.02 -13.766 2.564 1 98.62 242 GLU B C 1
ATOM 4815 O O . GLU B 1 242 ? 4.965 -13.219 2.889 1 98.62 242 GLU B O 1
ATOM 4820 N N . MET B 1 243 ? 7.156 -13.156 2.592 1 98.56 243 MET B N 1
ATOM 4821 C CA . MET B 1 243 ? 7.211 -11.758 3.002 1 98.56 243 MET B CA 1
ATOM 4822 C C . MET B 1 243 ? 8.375 -11.039 2.328 1 98.56 243 MET B C 1
ATOM 4824 O O . MET B 1 243 ? 9.273 -11.68 1.783 1 98.56 243 MET B O 1
ATOM 4828 N N . ALA B 1 244 ? 8.289 -9.773 2.318 1 98.62 244 ALA B N 1
ATOM 4829 C CA . ALA B 1 244 ? 9.398 -8.898 1.952 1 98.62 244 ALA B CA 1
ATOM 4830 C C . ALA B 1 244 ? 9.836 -8.039 3.135 1 98.62 244 ALA B C 1
ATOM 4832 O O . ALA B 1 244 ? 9.141 -7.977 4.152 1 98.62 244 ALA B O 1
ATOM 4833 N N . ALA B 1 245 ? 10.906 -7.488 3.094 1 98.81 245 ALA B N 1
ATOM 4834 C CA . ALA B 1 245 ? 11.406 -6.398 3.932 1 98.81 245 ALA B CA 1
ATOM 4835 C C . ALA B 1 245 ? 12.094 -5.332 3.088 1 98.81 245 ALA B C 1
ATOM 4837 O O . ALA B 1 245 ? 12.289 -5.512 1.883 1 98.81 245 ALA B O 1
ATOM 4838 N N . CYS B 1 246 ? 12.398 -4.258 3.758 1 98.56 246 CYS B N 1
ATOM 4839 C CA . CYS B 1 246 ? 12.812 -3.09 2.992 1 98.56 246 CYS B CA 1
ATOM 4840 C C . CYS B 1 246 ? 13.891 -2.307 3.736 1 98.56 246 CYS B C 1
ATOM 4842 O O . CYS B 1 246 ? 13.805 -2.125 4.953 1 98.56 246 CYS B O 1
ATOM 4844 N N . HIS B 1 247 ? 14.867 -1.939 3.078 1 98.75 247 HIS B N 1
ATOM 4845 C CA . HIS B 1 247 ? 15.852 -0.97 3.541 1 98.75 247 HIS B CA 1
ATOM 4846 C C . HIS B 1 247 ? 16.062 0.139 2.514 1 98.75 247 HIS B C 1
ATOM 4848 O O . HIS B 1 247 ? 16.594 -0.104 1.433 1 98.75 247 HIS B O 1
ATOM 4854 N N . ASP B 1 248 ? 15.672 1.363 2.842 1 98 248 ASP B N 1
ATOM 4855 C CA . ASP B 1 248 ? 15.789 2.516 1.95 1 98 248 ASP B CA 1
ATOM 4856 C C . ASP B 1 248 ? 15.133 2.23 0.6 1 98 248 ASP B C 1
ATOM 4858 O O . ASP B 1 248 ? 15.758 2.396 -0.447 1 98 248 ASP B O 1
ATOM 4862 N N . ARG B 1 249 ? 13.953 1.637 0.632 1 97.56 249 ARG B N 1
ATOM 4863 C CA . ARG B 1 249 ? 13.023 1.425 -0.477 1 97.56 249 ARG B CA 1
ATOM 4864 C C . ARG B 1 249 ? 13.469 0.246 -1.339 1 97.56 249 ARG B C 1
ATOM 4866 O O . ARG B 1 249 ? 12.805 -0.089 -2.324 1 97.56 249 ARG B O 1
ATOM 4873 N N . TYR B 1 250 ? 14.508 -0.41 -0.979 1 98.75 250 TYR B N 1
ATOM 4874 C CA . TYR B 1 250 ? 14.914 -1.621 -1.687 1 98.75 250 TYR B CA 1
ATOM 4875 C C . TYR B 1 250 ? 14.391 -2.865 -0.982 1 98.75 250 TYR B C 1
ATOM 4877 O O . TYR B 1 250 ? 14.586 -3.033 0.224 1 98.75 250 TYR B O 1
ATOM 4885 N N . HIS B 1 251 ? 13.766 -3.744 -1.752 1 98.81 251 HIS B N 1
ATOM 4886 C CA . HIS B 1 251 ? 13.016 -4.863 -1.192 1 98.81 251 HIS B CA 1
ATOM 4887 C C . HIS B 1 251 ? 13.695 -6.195 -1.515 1 98.81 251 HIS B C 1
ATOM 4889 O O . HIS B 1 251 ? 14.195 -6.387 -2.625 1 98.81 251 HIS B O 1
ATOM 4895 N N . ALA B 1 252 ? 13.68 -7.027 -0.635 1 98.81 252 ALA B N 1
ATOM 4896 C CA . ALA B 1 252 ? 13.945 -8.453 -0.809 1 98.81 252 ALA B CA 1
ATOM 4897 C C . ALA B 1 252 ? 12.773 -9.289 -0.286 1 98.81 252 ALA B C 1
ATOM 4899 O O . ALA B 1 252 ? 12.078 -8.875 0.642 1 98.81 252 ALA B O 1
ATOM 4900 N N . ALA B 1 253 ? 12.594 -10.445 -0.892 1 98.75 253 ALA B N 1
ATOM 4901 C CA . ALA B 1 253 ? 11.469 -11.289 -0.513 1 98.75 253 ALA B CA 1
ATOM 4902 C C . ALA B 1 253 ? 11.914 -12.742 -0.323 1 98.75 253 ALA B C 1
ATOM 4904 O O . ALA B 1 253 ? 12.961 -13.148 -0.837 1 98.75 253 ALA B O 1
ATOM 4905 N N . LEU B 1 254 ? 11.164 -13.477 0.381 1 98.88 254 LEU B N 1
ATOM 4906 C CA . LEU B 1 254 ? 11.422 -14.891 0.625 1 98.88 254 LEU B CA 1
ATOM 4907 C C . LEU B 1 254 ? 10.125 -15.641 0.897 1 98.88 254 LEU B C 1
ATOM 4909 O O . LEU B 1 254 ? 9.195 -15.086 1.489 1 98.88 254 LEU B O 1
ATOM 4913 N N . MET B 1 255 ? 10.047 -16.812 0.436 1 98.69 255 MET B N 1
ATOM 4914 C CA . MET B 1 255 ? 8.914 -17.719 0.645 1 98.69 255 MET B CA 1
ATOM 4915 C C . MET B 1 255 ? 9.383 -19.047 1.25 1 98.69 255 MET B C 1
ATOM 4917 O O . MET B 1 255 ? 10.383 -19.609 0.816 1 98.69 255 MET B O 1
ATOM 4921 N N . ARG B 1 256 ? 8.742 -19.5 2.26 1 98.88 256 ARG B N 1
ATOM 4922 C CA . ARG B 1 256 ? 8.938 -20.828 2.824 1 98.88 256 ARG B CA 1
ATOM 4923 C C . ARG B 1 256 ? 7.602 -21.5 3.127 1 98.88 256 ARG B C 1
ATOM 4925 O O . ARG B 1 256 ? 6.578 -20.828 3.252 1 98.88 256 ARG B O 1
ATOM 4932 N N . SER B 1 257 ? 7.594 -22.812 3.211 1 98.81 257 SER B N 1
ATOM 4933 C CA . SER B 1 257 ? 6.426 -23.625 3.537 1 98.81 257 SER B CA 1
ATOM 4934 C C . SER B 1 257 ? 6.656 -24.438 4.805 1 98.81 257 SER B C 1
ATOM 4936 O O . SER B 1 257 ? 7.781 -24.875 5.078 1 98.81 257 SER B O 1
ATOM 4938 N N . ALA B 1 258 ? 5.641 -24.641 5.516 1 98.88 258 ALA B N 1
ATOM 4939 C CA . ALA B 1 258 ? 5.645 -25.484 6.707 1 98.88 258 ALA B CA 1
ATOM 4940 C C . ALA B 1 258 ? 4.41 -26.391 6.75 1 98.88 258 ALA B C 1
ATOM 4942 O O . ALA B 1 258 ? 3.438 -26.141 6.031 1 98.88 258 ALA B O 1
ATOM 4943 N N . TRP B 1 259 ? 4.48 -27.453 7.543 1 98.81 259 TRP B N 1
ATOM 4944 C CA . TRP B 1 259 ? 3.389 -28.406 7.684 1 98.81 259 TRP B CA 1
ATOM 4945 C C . TRP B 1 259 ? 3.305 -28.922 9.109 1 98.81 259 TRP B C 1
ATOM 4947 O O . TRP B 1 259 ? 4.328 -29.266 9.719 1 98.81 259 TRP B O 1
ATOM 4957 N N . ILE B 1 260 ? 2.064 -28.938 9.711 1 98.69 260 ILE B N 1
ATOM 4958 C CA . ILE B 1 260 ? 1.837 -29.578 11 1 98.69 260 ILE B CA 1
ATOM 4959 C C . ILE B 1 260 ? 1.715 -31.078 10.812 1 98.69 260 ILE B C 1
ATOM 4961 O O . ILE B 1 260 ? 0.8 -31.562 10.141 1 98.69 260 ILE B O 1
ATOM 4965 N N . GLY B 1 261 ? 2.604 -31.812 11.414 1 98.19 261 GLY B N 1
ATOM 4966 C CA . GLY B 1 261 ? 2.572 -33.25 11.25 1 98.19 261 GLY B CA 1
ATOM 4967 C C . GLY B 1 261 ? 3.072 -33.719 9.891 1 98.19 261 GLY B C 1
ATOM 4968 O O . GLY B 1 261 ? 3.844 -33 9.242 1 98.19 261 GLY B O 1
ATOM 4969 N N . GLU B 1 262 ? 2.688 -34.906 9.43 1 97.62 262 GLU B N 1
ATOM 4970 C CA . GLU B 1 262 ? 3.168 -35.5 8.18 1 97.62 262 GLU B CA 1
ATOM 4971 C C . GLU B 1 262 ? 2.41 -34.938 6.977 1 97.62 262 GLU B C 1
ATOM 4973 O O . GLU B 1 262 ? 1.192 -35.094 6.875 1 97.62 262 GLU B O 1
ATOM 4978 N N . PRO B 1 263 ? 3.104 -34.344 6.117 1 98.19 263 PRO B N 1
ATOM 4979 C CA . PRO B 1 263 ? 2.418 -33.875 4.914 1 98.19 263 PRO B CA 1
ATOM 4980 C C . PRO B 1 263 ? 1.939 -35.031 4.023 1 98.19 263 PRO B C 1
ATOM 4982 O O . PRO B 1 263 ? 2.543 -36.094 4.02 1 98.19 263 PRO B O 1
ATOM 4985 N N . PRO B 1 264 ? 0.867 -34.812 3.277 1 97.62 264 PRO B N 1
ATOM 4986 C CA . PRO B 1 264 ? 0.494 -35.812 2.273 1 97.62 264 PRO B CA 1
ATOM 4987 C C . PRO B 1 264 ? 1.568 -36 1.206 1 97.62 264 PRO B C 1
ATOM 4989 O O . PRO B 1 264 ? 2.346 -35.094 0.933 1 97.62 264 PRO B O 1
ATOM 4992 N N . ARG B 1 265 ? 1.589 -37.125 0.609 1 98.12 265 ARG B N 1
ATOM 4993 C CA . ARG B 1 265 ? 2.6 -37.5 -0.377 1 98.12 265 ARG B CA 1
ATOM 4994 C C . ARG B 1 265 ? 2.648 -36.469 -1.514 1 98.12 265 ARG B C 1
ATOM 4996 O O . ARG B 1 265 ? 3.73 -36.125 -1.989 1 98.12 265 ARG B O 1
ATOM 5003 N N . GLU B 1 266 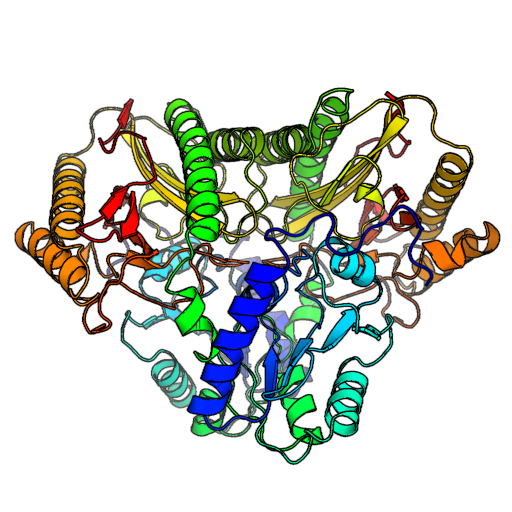? 1.501 -36.062 -1.9 1 97.62 266 GLU B N 1
ATOM 5004 C CA . GLU B 1 266 ? 1.426 -35.094 -2.998 1 97.62 266 GLU B CA 1
ATOM 5005 C C . GLU B 1 266 ? 2.168 -33.812 -2.654 1 97.62 266 GLU B C 1
ATOM 5007 O O . GLU B 1 266 ? 2.855 -33.25 -3.504 1 97.62 266 GLU B O 1
ATOM 5012 N N . ALA B 1 267 ? 2.031 -33.344 -1.456 1 98.19 267 ALA B N 1
ATOM 5013 C CA . ALA B 1 267 ? 2.719 -32.125 -1.017 1 98.19 267 ALA B CA 1
ATOM 5014 C C . ALA B 1 267 ? 4.23 -32.312 -0.985 1 98.19 267 ALA B C 1
ATOM 5016 O O . ALA B 1 267 ? 4.992 -31.438 -1.357 1 98.19 267 ALA B O 1
ATOM 5017 N N . VAL B 1 268 ? 4.625 -33.469 -0.554 1 98.44 268 VAL B N 1
ATOM 5018 C CA . VAL B 1 268 ? 6.043 -33.781 -0.497 1 98.44 268 VAL B CA 1
ATOM 5019 C C . VAL B 1 268 ? 6.629 -33.812 -1.907 1 98.44 268 VAL B C 1
ATOM 5021 O O . VAL B 1 268 ? 7.688 -33.219 -2.15 1 98.44 268 VAL B O 1
ATOM 5024 N N . ASP B 1 269 ? 5.934 -34.438 -2.797 1 98.62 269 ASP B N 1
ATOM 5025 C CA . ASP B 1 269 ? 6.391 -34.531 -4.18 1 98.62 269 ASP B CA 1
ATOM 5026 C C . ASP B 1 269 ? 6.422 -33.156 -4.844 1 98.62 269 ASP B C 1
ATOM 5028 O O . ASP B 1 269 ? 7.355 -32.844 -5.578 1 98.62 269 ASP B O 1
ATOM 5032 N N . MET B 1 270 ? 5.41 -32.438 -4.609 1 98.69 270 MET B N 1
ATOM 5033 C CA . MET B 1 270 ? 5.355 -31.078 -5.152 1 98.69 270 MET B CA 1
ATOM 5034 C C . MET B 1 270 ? 6.496 -30.219 -4.602 1 98.69 270 MET B C 1
ATOM 5036 O O . MET B 1 270 ? 7.117 -29.453 -5.344 1 98.69 270 MET B O 1
ATOM 5040 N N . MET B 1 271 ? 6.762 -30.344 -3.299 1 98.75 271 MET B N 1
ATOM 5041 C CA . MET B 1 271 ? 7.859 -29.594 -2.707 1 98.75 271 MET B CA 1
ATOM 5042 C C . MET B 1 271 ? 9.195 -30 -3.311 1 98.75 271 MET B C 1
ATOM 5044 O O . MET B 1 271 ? 10.055 -29.156 -3.572 1 98.75 271 MET B O 1
ATOM 5048 N N . LYS B 1 272 ? 9.359 -31.266 -3.506 1 98.69 272 LYS B N 1
ATOM 5049 C CA . LYS B 1 272 ? 10.57 -31.75 -4.16 1 98.69 272 LYS B CA 1
ATOM 5050 C C . LYS B 1 272 ? 10.734 -31.125 -5.543 1 98.69 272 LYS B C 1
ATOM 5052 O O . LYS B 1 272 ? 11.836 -30.734 -5.926 1 98.69 272 LYS B O 1
ATOM 5057 N N . ALA B 1 273 ? 9.672 -31.094 -6.277 1 98.75 273 ALA B N 1
ATOM 5058 C CA . ALA B 1 273 ? 9.688 -30.484 -7.602 1 98.75 273 ALA B CA 1
ATOM 5059 C C . ALA B 1 273 ? 10.062 -29 -7.512 1 98.75 273 ALA B C 1
ATOM 5061 O O . ALA B 1 273 ? 10.836 -28.5 -8.328 1 98.75 273 ALA B O 1
ATOM 5062 N N . CYS B 1 274 ? 9.5 -28.297 -6.547 1 98.81 274 CYS B N 1
ATOM 5063 C CA . CYS B 1 274 ? 9.82 -26.891 -6.352 1 98.81 274 CYS B CA 1
ATOM 5064 C C . CYS B 1 274 ? 11.297 -26.703 -6.051 1 98.81 274 CYS B C 1
ATOM 5066 O O . CYS B 1 274 ? 11.938 -25.797 -6.586 1 98.81 274 CYS B O 1
ATOM 5068 N N . GLN B 1 275 ? 11.82 -27.531 -5.184 1 98.75 275 GLN B N 1
ATOM 5069 C CA . GLN B 1 275 ? 13.234 -27.469 -4.824 1 98.75 275 GLN B CA 1
ATOM 5070 C C . GLN B 1 275 ? 14.125 -27.672 -6.051 1 98.75 275 GLN B C 1
ATOM 5072 O O . GLN B 1 275 ? 15.07 -26.906 -6.27 1 98.75 275 GLN B O 1
ATOM 5077 N N . GLU B 1 276 ? 13.812 -28.688 -6.77 1 98.81 276 GLU B N 1
ATOM 5078 C CA . GLU B 1 276 ? 14.586 -28.969 -7.977 1 98.81 276 GLU B CA 1
ATOM 5079 C C . GLU B 1 276 ? 14.453 -27.828 -8.992 1 98.81 276 GLU B C 1
ATOM 5081 O O . GLU B 1 276 ? 15.445 -27.406 -9.578 1 98.81 276 GLU B O 1
ATOM 5086 N N . ALA B 1 277 ? 13.25 -27.359 -9.195 1 98.81 277 ALA B N 1
ATOM 5087 C CA . ALA B 1 277 ? 12.992 -26.266 -10.133 1 98.81 277 ALA B CA 1
ATOM 5088 C C . ALA B 1 277 ? 13.789 -25.016 -9.773 1 98.81 277 ALA B C 1
ATOM 5090 O O . ALA B 1 277 ? 14.391 -24.375 -10.641 1 98.81 277 ALA B O 1
ATOM 5091 N N . LEU B 1 278 ? 13.766 -24.672 -8.492 1 98.81 278 LEU B N 1
ATOM 5092 C CA . LEU B 1 278 ? 14.523 -23.516 -8.039 1 98.81 278 LEU B CA 1
ATOM 5093 C C . LEU B 1 278 ? 16.016 -23.688 -8.32 1 98.81 278 LEU B C 1
ATOM 5095 O O . LEU B 1 278 ? 16.656 -22.797 -8.891 1 98.81 278 LEU B O 1
ATOM 5099 N N . GLN B 1 279 ? 16.531 -24.844 -7.98 1 98.75 279 GLN B N 1
ATOM 5100 C CA . GLN B 1 279 ? 17.969 -25.047 -8.109 1 98.75 279 GLN B CA 1
ATOM 5101 C C . GLN B 1 279 ? 18.406 -25.031 -9.57 1 98.75 279 GLN B C 1
ATOM 5103 O O . GLN B 1 279 ? 19.406 -24.406 -9.93 1 98.75 279 GLN B O 1
ATOM 5108 N N . VAL B 1 280 ? 17.703 -25.734 -10.477 1 98.75 280 VAL B N 1
ATOM 5109 C CA . VAL B 1 280 ? 18.094 -25.781 -11.883 1 98.75 280 VAL B CA 1
ATOM 5110 C C . VAL B 1 280 ? 18.016 -24.375 -12.492 1 98.75 280 VAL B C 1
ATOM 5112 O O . VAL B 1 280 ? 18.812 -24.031 -13.367 1 98.75 280 VAL B O 1
ATOM 5115 N N . SER B 1 281 ? 16.984 -23.594 -12.062 1 98.81 281 SER B N 1
ATOM 5116 C CA . SER B 1 281 ? 16.875 -22.219 -12.516 1 98.81 281 SER B CA 1
ATOM 5117 C C . SER B 1 281 ? 18.078 -21.391 -12.094 1 98.81 281 SER B C 1
ATOM 5119 O O . SER B 1 281 ? 18.672 -20.688 -12.906 1 98.81 281 SER B O 1
ATOM 5121 N N . LEU B 1 282 ? 18.406 -21.484 -10.789 1 98.81 282 LEU B N 1
ATOM 5122 C CA . LEU B 1 282 ? 19.547 -20.75 -10.242 1 98.81 282 LEU B CA 1
ATOM 5123 C C . LEU B 1 282 ? 20.828 -21.125 -10.977 1 98.81 282 LEU B C 1
ATOM 5125 O O . LEU B 1 282 ? 21.672 -20.25 -11.25 1 98.81 282 LEU B O 1
ATOM 5129 N N . ASP B 1 283 ? 20.953 -22.359 -11.359 1 98.62 283 ASP B N 1
ATOM 5130 C CA . ASP B 1 283 ? 22.156 -22.859 -12.016 1 98.62 283 ASP B CA 1
ATOM 5131 C C . ASP B 1 283 ? 22.328 -22.25 -13.406 1 98.62 283 ASP B C 1
ATOM 5133 O O . ASP B 1 283 ? 23.422 -22.281 -13.969 1 98.62 283 ASP B O 1
ATOM 5137 N N . THR B 1 284 ? 21.281 -21.719 -13.984 1 98.56 284 THR B N 1
ATOM 5138 C CA . THR B 1 284 ? 21.344 -21.141 -15.32 1 98.56 284 THR B CA 1
ATOM 5139 C C . THR B 1 284 ? 21.734 -19.672 -15.25 1 98.56 284 THR B C 1
ATOM 5141 O O . THR B 1 284 ? 22.062 -19.047 -16.266 1 98.56 284 THR B O 1
ATOM 5144 N N . ILE B 1 285 ? 21.688 -19.062 -14.086 1 98.75 285 ILE B N 1
ATOM 5145 C CA . ILE B 1 285 ? 21.844 -17.625 -13.93 1 98.75 285 ILE B CA 1
ATOM 5146 C C . ILE B 1 285 ? 23.312 -17.234 -14.148 1 98.75 285 ILE B C 1
ATOM 5148 O O . ILE B 1 285 ? 24.188 -17.625 -13.367 1 98.75 285 ILE B O 1
ATOM 5152 N N . ARG B 1 286 ? 23.562 -16.469 -15.156 1 98.19 286 ARG B N 1
ATOM 5153 C CA . ARG B 1 286 ? 24.844 -15.859 -15.445 1 98.19 286 ARG B CA 1
ATOM 5154 C C . ARG B 1 286 ? 24.719 -14.773 -16.516 1 98.19 286 ARG B C 1
ATOM 5156 O O . ARG B 1 286 ? 23.766 -14.781 -17.297 1 98.19 286 ARG B O 1
ATOM 5163 N N . PRO B 1 287 ? 25.688 -13.859 -16.547 1 98.56 287 PRO B N 1
ATOM 5164 C CA . PRO B 1 287 ? 25.625 -12.789 -17.547 1 98.56 287 PRO B CA 1
ATOM 5165 C C . PRO B 1 287 ? 25.516 -13.32 -18.984 1 98.56 287 PRO B C 1
ATOM 5167 O O . PRO B 1 287 ? 26.188 -14.297 -19.328 1 98.56 287 PRO B O 1
ATOM 5170 N N . GLY B 1 288 ? 24.656 -12.656 -19.719 1 98.56 288 GLY B N 1
ATOM 5171 C CA . GLY B 1 288 ? 24.516 -13.016 -21.125 1 98.56 288 GLY B CA 1
ATOM 5172 C C . GLY B 1 288 ? 23.375 -14 -21.375 1 98.56 288 GLY B C 1
ATOM 5173 O O . GLY B 1 288 ? 22.906 -14.133 -22.516 1 98.56 288 GLY B O 1
ATOM 5174 N N . VAL B 1 289 ? 22.984 -14.711 -20.391 1 98.62 289 VAL B N 1
ATOM 5175 C CA . VAL B 1 289 ? 21.859 -15.633 -20.484 1 98.62 289 VAL B CA 1
ATOM 5176 C C . VAL B 1 289 ? 20.547 -14.852 -20.531 1 98.62 289 VAL B C 1
ATOM 5178 O O . VAL B 1 289 ? 20.375 -13.883 -19.797 1 98.62 289 VAL B O 1
ATOM 5181 N N . ALA B 1 290 ? 19.688 -15.25 -21.406 1 98.69 290 ALA B N 1
ATOM 5182 C CA . ALA B 1 290 ? 18.391 -14.57 -21.516 1 98.69 290 ALA B CA 1
ATOM 5183 C C . ALA B 1 290 ? 17.516 -14.844 -20.297 1 98.69 290 ALA B C 1
ATOM 5185 O O . ALA B 1 290 ? 17.531 -15.953 -19.75 1 98.69 290 ALA B O 1
ATOM 5186 N N . CYS B 1 291 ? 16.656 -13.938 -19.922 1 98.31 291 CYS B N 1
ATOM 5187 C CA . CYS B 1 291 ? 15.773 -14.016 -18.75 1 98.31 291 CYS B CA 1
ATOM 5188 C C . CYS B 1 291 ? 14.82 -15.203 -18.875 1 98.31 291 CYS B C 1
ATOM 5190 O O . CYS B 1 291 ? 14.367 -15.75 -17.859 1 98.31 291 CYS B O 1
ATOM 5192 N N . GLU B 1 292 ? 14.477 -15.641 -20.062 1 98.25 292 GLU B N 1
ATOM 5193 C CA . GLU B 1 292 ? 13.531 -16.734 -20.234 1 98.25 292 GLU B CA 1
ATOM 5194 C C . GLU B 1 292 ? 14.164 -18.078 -19.875 1 98.25 292 GLU B C 1
ATOM 5196 O O . GLU B 1 292 ? 13.461 -19.047 -19.578 1 98.25 292 GLU B O 1
ATOM 5201 N N . VAL B 1 293 ? 15.516 -18.172 -19.906 1 98.75 293 VAL B N 1
ATOM 5202 C CA . VAL B 1 293 ? 16.234 -19.438 -19.797 1 98.75 293 VAL B CA 1
ATOM 5203 C C . VAL B 1 293 ? 15.984 -20.047 -18.422 1 98.75 293 VAL B C 1
ATOM 5205 O O . VAL B 1 293 ? 15.602 -21.219 -18.312 1 98.75 293 VAL B O 1
ATOM 5208 N N . PRO B 1 294 ? 16.172 -19.297 -17.312 1 98.75 294 PRO B N 1
ATOM 5209 C CA . PRO B 1 294 ? 15.852 -19.906 -16.016 1 98.75 294 PRO B CA 1
ATOM 5210 C C . PRO B 1 294 ? 14.406 -20.375 -15.922 1 98.75 294 PRO B C 1
ATOM 5212 O O . PRO B 1 294 ? 14.125 -21.406 -15.305 1 98.75 294 PRO B O 1
ATOM 5215 N N . HIS B 1 295 ? 13.492 -19.656 -16.469 1 98.25 295 HIS B N 1
ATOM 5216 C CA . HIS B 1 295 ? 12.086 -20.062 -16.438 1 98.25 295 HIS B CA 1
ATOM 5217 C C . HIS B 1 295 ? 11.875 -21.359 -17.219 1 98.25 295 HIS B C 1
ATOM 5219 O O . HIS B 1 295 ? 11.148 -22.234 -16.766 1 98.25 295 HIS B O 1
ATOM 5225 N N . ILE B 1 296 ? 12.453 -21.406 -18.391 1 98.25 296 ILE B N 1
ATOM 5226 C CA . ILE B 1 296 ? 12.305 -22.609 -19.219 1 98.25 296 ILE B CA 1
ATOM 5227 C C . ILE B 1 296 ? 12.859 -23.812 -18.484 1 98.25 296 ILE B C 1
ATOM 5229 O O . ILE B 1 296 ? 12.258 -24.891 -18.5 1 98.25 296 ILE B O 1
ATOM 5233 N N . ALA B 1 297 ? 14 -23.656 -17.859 1 98.69 297 ALA B N 1
ATOM 5234 C CA . ALA B 1 297 ? 14.57 -24.734 -17.047 1 98.69 297 ALA B CA 1
ATOM 5235 C C . ALA B 1 297 ? 13.609 -25.156 -15.938 1 98.69 297 ALA B C 1
ATOM 5237 O O . ALA B 1 297 ? 13.398 -26.344 -15.711 1 98.69 297 ALA B O 1
ATOM 5238 N N . CYS B 1 298 ? 13.062 -24.219 -15.242 1 98.56 298 CYS B N 1
ATOM 5239 C CA . CYS B 1 298 ? 12.078 -24.438 -14.188 1 98.56 298 CYS B CA 1
ATOM 5240 C C . CYS B 1 298 ? 10.875 -25.203 -14.727 1 98.56 298 CYS B C 1
ATOM 5242 O O . CYS B 1 298 ? 10.477 -26.234 -14.156 1 98.56 298 CYS B O 1
ATOM 5244 N N . GLN B 1 299 ? 10.344 -24.719 -15.82 1 97.94 299 GLN B N 1
ATOM 5245 C CA . GLN B 1 299 ? 9.148 -25.297 -16.422 1 97.94 299 GLN B CA 1
ATOM 5246 C C . GLN B 1 299 ? 9.367 -26.75 -16.828 1 97.94 299 GLN B C 1
ATOM 5248 O O . GLN B 1 299 ? 8.477 -27.578 -16.672 1 97.94 299 GLN B O 1
ATOM 5253 N N . LYS B 1 300 ? 10.492 -27.047 -17.344 1 98.44 300 LYS B N 1
ATOM 5254 C CA . LYS B 1 300 ? 10.828 -28.406 -17.734 1 98.44 300 LYS B CA 1
ATOM 5255 C C . LYS B 1 300 ? 10.742 -29.359 -16.547 1 98.44 300 LYS B C 1
ATOM 5257 O O . LYS B 1 300 ? 10.211 -30.469 -16.656 1 98.44 300 LYS B O 1
ATOM 5262 N N . VAL B 1 301 ? 11.297 -28.953 -15.414 1 98.69 301 VAL B N 1
ATOM 5263 C CA . VAL B 1 301 ? 11.258 -29.766 -14.203 1 98.69 301 VAL B CA 1
ATOM 5264 C C . VAL B 1 301 ? 9.805 -29.984 -13.773 1 98.69 301 VAL B C 1
ATOM 5266 O O . VAL B 1 301 ? 9.406 -31.109 -13.453 1 98.69 301 VAL B O 1
ATOM 5269 N N . ILE B 1 302 ? 9.039 -28.953 -13.773 1 98.38 302 ILE B N 1
ATOM 5270 C CA . ILE B 1 302 ? 7.652 -28.984 -13.32 1 98.38 302 ILE B CA 1
ATOM 5271 C C . ILE B 1 302 ? 6.832 -29.891 -14.242 1 98.38 302 ILE B C 1
ATOM 5273 O O . ILE B 1 302 ? 6.039 -30.703 -13.773 1 98.38 302 ILE B O 1
ATOM 5277 N N . ASP B 1 303 ? 7.082 -29.734 -15.547 1 98.19 303 ASP B N 1
ATOM 5278 C CA . ASP B 1 303 ? 6.383 -30.562 -16.531 1 98.19 303 ASP B CA 1
ATOM 5279 C C . ASP B 1 303 ? 6.719 -32.031 -16.344 1 98.19 303 ASP B C 1
ATOM 5281 O O . ASP B 1 303 ? 5.828 -32.875 -16.344 1 98.19 303 ASP B O 1
ATOM 5285 N N . ARG B 1 304 ? 7.941 -32.312 -16.219 1 98.38 304 ARG B N 1
ATOM 5286 C CA . ARG B 1 304 ? 8.391 -33.688 -16.047 1 98.38 304 ARG B CA 1
ATOM 5287 C C . ARG B 1 304 ? 7.758 -34.312 -14.805 1 98.38 304 ARG B C 1
ATOM 5289 O O . ARG B 1 304 ? 7.434 -35.5 -14.805 1 98.38 304 ARG B O 1
ATOM 5296 N N . ALA B 1 305 ? 7.59 -33.531 -13.805 1 98.31 305 ALA B N 1
ATOM 5297 C CA . ALA B 1 305 ? 7.012 -34 -12.555 1 98.31 305 ALA B CA 1
ATOM 5298 C C . ALA B 1 305 ? 5.492 -34.125 -12.664 1 98.31 305 ALA B C 1
ATOM 5300 O O . ALA B 1 305 ? 4.844 -34.688 -11.766 1 98.31 305 ALA B O 1
ATOM 5301 N N . GLY B 1 306 ? 4.883 -33.594 -13.734 1 97.88 306 GLY B N 1
ATOM 5302 C CA . GLY B 1 306 ? 3.459 -33.75 -13.984 1 97.88 306 GLY B CA 1
ATOM 5303 C C . GLY B 1 306 ? 2.621 -32.656 -13.359 1 97.88 306 GLY B C 1
ATOM 5304 O O . GLY B 1 306 ? 1.418 -32.812 -13.156 1 97.88 306 GLY B O 1
ATOM 5305 N N . TYR B 1 307 ? 3.238 -31.531 -12.992 1 97.62 307 TYR B N 1
ATOM 5306 C CA . TYR B 1 307 ? 2.527 -30.5 -12.242 1 97.62 307 TYR B CA 1
ATOM 5307 C C . TYR B 1 307 ? 2.348 -29.234 -13.078 1 97.62 307 TYR B C 1
ATOM 5309 O O . TYR B 1 307 ? 2.27 -28.141 -12.531 1 97.62 307 TYR B O 1
ATOM 5317 N N . THR B 1 308 ? 2.293 -29.312 -14.398 1 95.62 308 THR B N 1
ATOM 5318 C CA . THR B 1 308 ? 2.166 -28.188 -15.305 1 95.62 308 THR B CA 1
ATOM 5319 C C . THR B 1 308 ? 0.959 -27.328 -14.938 1 95.62 308 THR B C 1
ATOM 5321 O O . THR B 1 308 ? 1.06 -26.094 -14.875 1 95.62 308 THR B O 1
ATOM 5324 N N . ASP B 1 309 ? -0.127 -27.938 -14.633 1 91.31 309 ASP B N 1
ATOM 5325 C CA . ASP B 1 309 ? -1.371 -27.219 -14.359 1 91.31 309 ASP B CA 1
ATOM 5326 C C . ASP B 1 309 ? -1.343 -26.562 -12.977 1 91.31 309 ASP B C 1
ATOM 5328 O O . ASP B 1 309 ? -2.156 -25.688 -12.68 1 91.31 309 ASP B O 1
ATOM 5332 N N . ASN B 1 310 ? -0.394 -26.953 -12.102 1 93.19 310 ASN B N 1
ATOM 5333 C CA . ASN B 1 310 ? -0.285 -26.422 -10.75 1 93.19 310 ASN B CA 1
ATOM 5334 C C . ASN B 1 310 ? 0.647 -25.203 -10.695 1 93.19 310 ASN B C 1
ATOM 5336 O O . ASN B 1 310 ? 0.702 -24.5 -9.68 1 93.19 310 ASN B O 1
ATOM 5340 N N . PHE B 1 311 ? 1.479 -24.891 -11.742 1 90.06 311 PHE B N 1
ATOM 5341 C CA . PHE B 1 311 ? 2.498 -23.859 -11.758 1 90.06 311 PHE B CA 1
ATOM 5342 C C . PHE B 1 311 ? 2.094 -22.719 -12.695 1 90.06 311 PHE B C 1
ATOM 5344 O O . PHE B 1 311 ? 2.562 -21.594 -12.539 1 90.06 311 PHE B O 1
ATOM 5351 N N . LYS B 1 312 ? 1.056 -22.484 -13.32 1 80.38 312 LYS B N 1
ATOM 5352 C CA . LYS B 1 312 ? 0.603 -21.547 -14.352 1 80.38 312 LYS B CA 1
ATOM 5353 C C . LYS B 1 312 ? 0.966 -20.109 -13.992 1 80.38 312 LYS B C 1
ATOM 5355 O O . LYS B 1 312 ? 0.095 -19.25 -13.93 1 80.38 312 LYS B O 1
ATOM 5360 N N . LYS B 1 313 ? 2.354 -19.875 -13.781 1 85.31 313 LYS B N 1
ATOM 5361 C CA . LYS B 1 313 ? 2.883 -18.547 -13.477 1 85.31 313 LYS B CA 1
ATOM 5362 C C . LYS B 1 313 ? 4.336 -18.422 -13.93 1 85.31 313 LYS B C 1
ATOM 5364 O O . LYS B 1 313 ? 4.938 -19.406 -14.391 1 85.31 313 LYS B O 1
ATOM 5369 N N . ARG B 1 314 ? 4.887 -17.203 -13.82 1 90.81 314 ARG B N 1
ATOM 5370 C CA . ARG B 1 314 ? 6.305 -16.969 -14.07 1 90.81 314 ARG B CA 1
ATOM 5371 C C . ARG B 1 314 ? 7.16 -17.484 -12.914 1 90.81 314 ARG B C 1
ATOM 5373 O O . ARG B 1 314 ? 6.688 -17.578 -11.781 1 90.81 314 ARG B O 1
ATOM 5380 N N . LEU B 1 315 ? 8.414 -17.703 -13.234 1 95.88 315 LEU B N 1
ATOM 5381 C CA . LEU B 1 315 ? 9.344 -18.188 -12.227 1 95.88 315 LEU B CA 1
ATOM 5382 C C . LEU B 1 315 ? 9.719 -17.094 -11.25 1 95.88 315 LEU B C 1
ATOM 5384 O O . LEU B 1 315 ? 9.938 -17.344 -10.062 1 95.88 315 LEU B O 1
ATOM 5388 N N . GLY B 1 316 ? 9.922 -15.906 -11.883 1 96.56 316 GLY B N 1
ATOM 5389 C CA . GLY B 1 316 ? 10.414 -14.844 -11.016 1 96.56 316 GLY B CA 1
ATOM 5390 C C . GLY B 1 316 ? 10.312 -13.469 -11.641 1 96.56 316 GLY B C 1
ATOM 5391 O O . GLY B 1 316 ? 9.867 -13.328 -12.773 1 96.56 316 GLY B O 1
ATOM 5392 N N . TYR B 1 317 ? 10.719 -12.5 -10.859 1 97.06 317 TYR B N 1
ATOM 5393 C CA . TYR B 1 317 ? 10.633 -11.094 -11.242 1 97.06 317 TYR B CA 1
ATOM 5394 C C . TYR B 1 317 ? 11.734 -10.281 -10.57 1 97.06 317 TYR B C 1
ATOM 5396 O O . TYR B 1 317 ? 12.266 -10.672 -9.531 1 97.06 317 TYR B O 1
ATOM 5404 N N . SER B 1 318 ? 12.023 -9.188 -11.195 1 98.19 318 SER B N 1
ATOM 5405 C CA . SER B 1 318 ? 13.07 -8.344 -10.641 1 98.19 318 SER B CA 1
ATOM 5406 C C . SER B 1 318 ? 12.594 -7.625 -9.383 1 98.19 318 SER B C 1
ATOM 5408 O O . SER B 1 318 ? 11.406 -7.32 -9.25 1 98.19 318 SER B O 1
ATOM 5410 N N . VAL B 1 319 ? 13.516 -7.434 -8.438 1 98.5 319 VAL B N 1
ATOM 5411 C CA . VAL B 1 319 ? 13.242 -6.695 -7.207 1 98.5 319 VAL B CA 1
ATOM 5412 C C . VAL B 1 319 ? 14.188 -5.496 -7.105 1 98.5 319 VAL B C 1
ATOM 5414 O O . VAL B 1 319 ? 15.242 -5.477 -7.734 1 98.5 319 VAL B O 1
ATOM 5417 N N . GLY B 1 320 ? 13.883 -4.5 -6.395 1 98.44 320 GLY B N 1
ATOM 5418 C CA . GLY B 1 320 ? 14.555 -3.229 -6.18 1 98.44 320 GLY B CA 1
ATOM 5419 C C . GLY B 1 320 ? 13.695 -2.211 -5.457 1 98.44 320 GLY B C 1
ATOM 5420 O O . GLY B 1 320 ? 13.156 -2.49 -4.383 1 98.44 320 GLY B O 1
ATOM 5421 N N . ILE B 1 321 ? 13.57 -1.068 -6.059 1 98.38 321 ILE B N 1
ATOM 5422 C CA . ILE B 1 321 ? 12.758 -0.007 -5.477 1 98.38 321 ILE B CA 1
ATOM 5423 C C . ILE B 1 321 ? 11.281 -0.342 -5.633 1 98.38 321 ILE B C 1
ATOM 5425 O O . ILE B 1 321 ? 10.812 -0.622 -6.742 1 98.38 321 ILE B O 1
ATOM 5429 N N . SER B 1 322 ? 10.641 -0.277 -4.508 1 96.75 322 SER B N 1
ATOM 5430 C CA . SER B 1 322 ? 9.203 -0.534 -4.629 1 96.75 322 SER B CA 1
ATOM 5431 C C . SER B 1 322 ? 8.406 0.332 -3.662 1 96.75 322 SER B C 1
ATOM 5433 O O . SER B 1 322 ? 8.883 0.664 -2.574 1 96.75 322 SER B O 1
ATOM 5435 N N . PHE B 1 323 ? 7.273 0.735 -4.051 1 94.81 323 PHE B N 1
ATOM 5436 C CA . PHE B 1 323 ? 6.164 1.302 -3.293 1 94.81 323 PHE B CA 1
ATOM 5437 C C . PHE B 1 323 ? 4.898 0.474 -3.482 1 94.81 323 PHE B C 1
ATOM 5439 O O . PHE B 1 323 ? 4.871 -0.445 -4.305 1 94.81 323 PHE B O 1
ATOM 5446 N N . ALA B 1 324 ? 3.889 0.69 -2.695 1 92.62 324 ALA B N 1
ATOM 5447 C CA . ALA B 1 324 ? 2.639 -0.05 -2.84 1 92.62 324 ALA B CA 1
ATOM 5448 C C . ALA B 1 324 ? 2.115 0.032 -4.273 1 92.62 324 ALA B C 1
ATOM 5450 O O . ALA B 1 324 ? 2.311 1.041 -4.953 1 92.62 324 ALA B O 1
ATOM 5451 N N . PRO B 1 325 ? 1.572 -1.021 -4.684 1 91 325 PRO B N 1
ATOM 5452 C CA . PRO B 1 325 ? 1.049 -2.203 -3.994 1 91 325 PRO B CA 1
ATOM 5453 C C . PRO B 1 325 ? 1.888 -3.453 -4.25 1 91 325 PRO B C 1
ATOM 5455 O O . PRO B 1 325 ? 1.405 -4.574 -4.062 1 91 325 PRO B O 1
ATOM 5458 N N . ASP B 1 326 ? 3.066 -3.354 -4.672 1 91 326 ASP B N 1
ATOM 5459 C CA . ASP B 1 326 ? 3.9 -4.484 -5.07 1 91 326 ASP B CA 1
ATOM 5460 C C . ASP B 1 326 ? 5.297 -4.375 -4.465 1 91 326 ASP B C 1
ATOM 5462 O O . ASP B 1 326 ? 5.852 -3.279 -4.363 1 91 326 ASP B O 1
ATOM 5466 N N . TRP B 1 327 ? 5.863 -5.508 -4.012 1 95.12 327 TRP B N 1
ATOM 5467 C CA . TRP B 1 327 ? 7.227 -5.453 -3.492 1 95.12 327 TRP B CA 1
ATOM 5468 C C . TRP B 1 327 ? 8.242 -5.711 -4.598 1 95.12 327 TRP B C 1
ATOM 5470 O O . TRP B 1 327 ? 9.453 -5.566 -4.387 1 95.12 327 TRP B O 1
ATOM 5480 N N . GLY B 1 328 ? 7.766 -6.094 -5.797 1 94.94 328 GLY B N 1
ATOM 5481 C CA . GLY B 1 328 ? 8.648 -6.098 -6.949 1 94.94 328 GLY B CA 1
ATOM 5482 C C . GLY B 1 328 ? 9.031 -4.703 -7.414 1 94.94 328 GLY B C 1
ATOM 5483 O O . GLY B 1 328 ? 8.695 -3.713 -6.766 1 94.94 328 GLY B O 1
ATOM 5484 N N . GLU B 1 329 ? 9.781 -4.578 -8.477 1 94.69 329 GLU B N 1
ATOM 5485 C CA . GLU B 1 329 ? 10.227 -3.238 -8.844 1 94.69 329 GLU B CA 1
ATOM 5486 C C . GLU B 1 329 ? 9.547 -2.76 -10.125 1 94.69 329 GLU B C 1
ATOM 5488 O O . GLU B 1 329 ? 10.18 -2.127 -10.969 1 94.69 329 GLU B O 1
ATOM 5493 N N . GLY B 1 330 ? 8.164 -3.115 -10.297 1 82.38 330 GLY B N 1
ATOM 5494 C CA . GLY B 1 330 ? 7.336 -2.514 -11.336 1 82.38 330 GLY B CA 1
ATOM 5495 C C . GLY B 1 330 ? 7.398 -3.254 -12.656 1 82.38 330 GLY B C 1
ATOM 5496 O O . GLY B 1 330 ? 7.34 -2.637 -13.727 1 82.38 330 GLY B O 1
ATOM 5497 N N . ALA B 1 331 ? 7.629 -4.508 -12.703 1 81.12 331 ALA B N 1
ATOM 5498 C CA . ALA B 1 331 ? 7.621 -5.363 -13.883 1 81.12 331 ALA B CA 1
ATOM 5499 C C . ALA B 1 331 ? 8.695 -4.941 -14.883 1 81.12 331 ALA B C 1
ATOM 5501 O O . ALA B 1 331 ? 8.445 -4.875 -16.078 1 81.12 331 ALA B O 1
ATOM 5502 N N . ILE B 1 332 ? 9.773 -4.555 -14.414 1 94.12 332 ILE B N 1
ATOM 5503 C CA . ILE B 1 332 ? 10.914 -4.164 -15.234 1 94.12 332 ILE B CA 1
ATOM 5504 C C . ILE B 1 332 ? 11.469 -5.391 -15.961 1 94.12 332 ILE B C 1
ATOM 5506 O O . ILE B 1 332 ? 11.609 -5.383 -17.188 1 94.12 332 ILE B O 1
ATOM 5510 N N . LEU B 1 333 ? 11.727 -6.461 -15.188 1 96.44 333 LEU B N 1
ATOM 5511 C CA . LEU B 1 333 ? 12.195 -7.73 -15.734 1 96.44 333 LEU B CA 1
ATOM 5512 C C . LEU B 1 333 ? 11.398 -8.898 -15.164 1 96.44 333 LEU B C 1
ATOM 5514 O O . LEU B 1 333 ? 10.938 -8.844 -14.023 1 96.44 333 LEU B O 1
ATOM 5518 N N . SER B 1 334 ? 11.258 -9.859 -15.945 1 95.75 334 SER B N 1
ATOM 5519 C CA . SER B 1 334 ? 10.586 -11.094 -15.578 1 95.75 334 SER B CA 1
ATOM 5520 C C . SER B 1 334 ? 11.359 -12.32 -16.062 1 95.75 334 SER B C 1
ATOM 5522 O O . SER B 1 334 ? 11.93 -12.305 -17.156 1 95.75 334 SER B O 1
ATOM 5524 N N . LEU B 1 335 ? 11.453 -13.25 -15.203 1 97.62 335 LEU B N 1
ATOM 5525 C CA . LEU B 1 335 ? 11.914 -14.57 -15.633 1 97.62 335 LEU B CA 1
ATOM 5526 C C . LEU B 1 335 ? 10.758 -15.406 -16.156 1 97.62 335 LEU B C 1
ATOM 5528 O O . LEU B 1 335 ? 10.141 -16.156 -15.391 1 97.62 335 LEU B O 1
ATOM 5532 N N . ASN B 1 336 ? 10.539 -15.25 -17.375 1 95.31 336 ASN B N 1
ATOM 5533 C CA . ASN B 1 336 ? 9.398 -15.891 -18.031 1 95.31 336 ASN B CA 1
ATOM 5534 C C . ASN B 1 336 ? 9.68 -16.156 -19.516 1 95.31 336 ASN B C 1
ATOM 5536 O O . ASN B 1 336 ? 10.562 -15.531 -20.109 1 95.31 336 ASN B O 1
ATOM 5540 N N . THR B 1 337 ? 8.898 -17.031 -20.094 1 94.94 337 THR B N 1
ATOM 5541 C CA . THR B 1 337 ? 9.039 -17.344 -21.516 1 94.94 337 THR B CA 1
ATOM 5542 C C . THR B 1 337 ? 8.852 -16.094 -22.359 1 94.94 337 THR B C 1
ATOM 5544 O O . THR B 1 337 ? 7.93 -15.305 -22.141 1 94.94 337 THR B O 1
ATOM 5547 N N . GLY B 1 338 ? 9.727 -15.883 -23.266 1 94.88 338 GLY B N 1
ATOM 5548 C CA . GLY B 1 338 ? 9.594 -14.781 -24.203 1 94.88 338 GLY B CA 1
ATOM 5549 C C . GLY B 1 338 ? 10.43 -13.57 -23.828 1 94.88 338 GLY B C 1
ATOM 5550 O O . GLY B 1 338 ? 10.648 -12.688 -24.656 1 94.88 338 GLY B O 1
ATOM 5551 N N . VAL B 1 339 ? 10.883 -13.484 -22.641 1 95.94 339 VAL B N 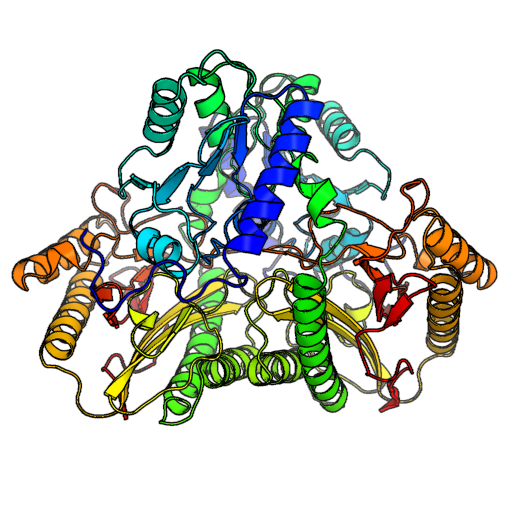1
ATOM 5552 C CA . VAL B 1 339 ? 11.719 -12.359 -22.219 1 95.94 339 VAL B CA 1
ATOM 5553 C C . VAL B 1 339 ? 13.18 -12.633 -22.594 1 95.94 339 VAL B C 1
ATOM 5555 O O . VAL B 1 339 ? 13.867 -13.391 -21.891 1 95.94 339 VAL B O 1
ATOM 5558 N N . LYS B 1 340 ? 13.633 -11.938 -23.562 1 97.69 340 LYS B N 1
ATOM 5559 C CA . LYS B 1 340 ? 14.922 -12.266 -24.156 1 97.69 340 LYS B CA 1
ATOM 5560 C C . LYS B 1 340 ? 16.031 -11.359 -23.609 1 97.69 340 LYS B C 1
ATOM 5562 O O . LYS B 1 340 ? 17.203 -11.539 -23.938 1 97.69 340 LYS B O 1
ATOM 5567 N N . THR B 1 341 ? 15.641 -10.398 -22.766 1 97.56 341 THR B N 1
ATOM 5568 C CA . THR B 1 341 ? 16.656 -9.539 -22.156 1 97.56 341 THR B CA 1
ATOM 5569 C C . THR B 1 341 ? 17.734 -10.375 -21.484 1 97.56 341 THR B C 1
ATOM 5571 O O . THR B 1 341 ? 17.422 -11.336 -20.766 1 97.56 341 THR B O 1
ATOM 5574 N N . GLU B 1 342 ? 18.953 -10.031 -21.703 1 98.56 342 GLU B N 1
ATOM 5575 C CA . GLU B 1 342 ? 20.062 -10.781 -21.125 1 98.56 342 GLU B CA 1
ATOM 5576 C C . GLU B 1 342 ? 20.312 -10.383 -19.672 1 98.56 342 GLU B C 1
ATOM 5578 O O . GLU B 1 342 ? 20.234 -9.203 -19.328 1 98.56 342 GLU B O 1
ATOM 5583 N N . LEU B 1 343 ? 20.578 -11.359 -18.859 1 98.75 343 LEU B N 1
ATOM 5584 C CA . LEU B 1 343 ? 21 -11.125 -17.484 1 98.75 343 LEU B CA 1
ATOM 5585 C C . LEU B 1 343 ? 22.328 -10.375 -17.438 1 98.75 343 LEU B C 1
ATOM 5587 O O . LEU B 1 343 ? 23.219 -10.641 -18.234 1 98.75 343 LEU B O 1
ATOM 5591 N N . GLN B 1 344 ? 22.438 -9.469 -16.578 1 98.75 344 GLN B N 1
ATOM 5592 C CA . GLN B 1 344 ? 23.641 -8.68 -16.375 1 98.75 344 GLN B CA 1
ATOM 5593 C C . GLN B 1 344 ? 23.984 -8.57 -14.883 1 98.75 344 GLN B C 1
ATOM 5595 O O . GLN B 1 344 ? 23.078 -8.57 -14.039 1 98.75 344 GLN B O 1
ATOM 5600 N N . PRO B 1 345 ? 25.344 -8.453 -14.625 1 98.69 345 PRO B N 1
ATOM 5601 C CA . PRO B 1 345 ? 25.703 -8.219 -13.219 1 98.69 345 PRO B CA 1
ATOM 5602 C C . PRO B 1 345 ? 24.969 -7.023 -12.617 1 98.69 345 PRO B C 1
ATOM 5604 O O . PRO B 1 345 ? 24.859 -5.977 -13.258 1 98.69 345 PRO B O 1
ATOM 5607 N N . GLY B 1 346 ? 24.391 -7.242 -11.414 1 98.62 346 GLY B N 1
ATOM 5608 C CA . GLY B 1 346 ? 23.688 -6.172 -10.734 1 98.62 346 GLY B CA 1
ATOM 5609 C C . GLY B 1 346 ? 22.172 -6.309 -10.828 1 98.62 346 GLY B C 1
ATOM 5610 O O . GLY B 1 346 ? 21.438 -5.652 -10.086 1 98.62 346 GLY B O 1
ATOM 5611 N N . MET B 1 347 ? 21.703 -7.184 -11.75 1 98.81 347 MET B N 1
ATOM 5612 C CA . MET B 1 347 ? 20.266 -7.488 -11.766 1 98.81 347 MET B CA 1
ATOM 5613 C C . MET B 1 347 ? 19.875 -8.328 -10.555 1 98.81 347 MET B C 1
ATOM 5615 O O . MET B 1 347 ? 20.656 -9.18 -10.109 1 98.81 347 MET B O 1
ATOM 5619 N N . THR B 1 348 ? 18.781 -8.047 -9.969 1 98.88 348 THR B N 1
ATOM 5620 C CA . THR B 1 348 ? 18.297 -8.766 -8.797 1 98.88 348 THR B CA 1
ATOM 5621 C C . THR B 1 348 ? 16.906 -9.344 -9.055 1 98.88 348 THR B C 1
ATOM 5623 O O . THR B 1 348 ? 16.078 -8.719 -9.719 1 98.88 348 THR B O 1
ATOM 5626 N N . PHE B 1 349 ? 16.656 -10.586 -8.531 1 98.75 349 PHE B N 1
ATOM 5627 C CA . PHE B 1 349 ? 15.406 -11.297 -8.805 1 98.75 349 PHE B CA 1
ATOM 5628 C C . PHE B 1 349 ? 14.922 -12.039 -7.562 1 98.75 349 PHE B C 1
ATOM 5630 O O . PHE B 1 349 ? 15.734 -12.484 -6.746 1 98.75 349 PHE B O 1
ATOM 5637 N N . HIS B 1 350 ? 13.688 -12.102 -7.387 1 98.81 350 HIS B N 1
ATOM 5638 C CA . HIS B 1 350 ? 13.031 -13.07 -6.523 1 98.81 350 HIS B CA 1
ATOM 5639 C C . HIS B 1 350 ? 12.477 -14.242 -7.328 1 98.81 350 HIS B C 1
ATOM 5641 O O . HIS B 1 350 ? 11.719 -14.047 -8.281 1 98.81 350 HIS B O 1
ATOM 5647 N N . LEU B 1 351 ? 12.875 -15.453 -7.078 1 98.69 351 LEU B N 1
ATOM 5648 C CA . LEU B 1 351 ? 12.453 -16.656 -7.77 1 98.69 351 LEU B CA 1
ATOM 5649 C C . LEU B 1 351 ? 11.602 -17.531 -6.859 1 98.69 351 LEU B C 1
ATOM 5651 O O . LEU B 1 351 ? 12.133 -18.328 -6.082 1 98.69 351 LEU B O 1
ATOM 5655 N N . PRO B 1 352 ? 10.305 -17.438 -6.965 1 98.06 352 PRO B N 1
ATOM 5656 C CA . PRO B 1 352 ? 9.422 -18.172 -6.062 1 98.06 352 PRO B CA 1
ATOM 5657 C C . PRO B 1 352 ? 8.672 -19.297 -6.766 1 98.06 352 PRO B C 1
ATOM 5659 O O . PRO B 1 352 ? 7.441 -19.25 -6.879 1 98.06 352 PRO B O 1
ATOM 5662 N N . PRO B 1 353 ? 9.305 -20.359 -7.219 1 98.19 353 PRO B N 1
ATOM 5663 C CA . PRO B 1 353 ? 8.492 -21.5 -7.672 1 98.19 353 PRO B CA 1
ATOM 5664 C C . PRO B 1 353 ? 7.586 -22.047 -6.57 1 98.19 353 PRO B C 1
ATOM 5666 O O . PRO B 1 353 ? 8.055 -22.312 -5.457 1 98.19 353 PRO B O 1
ATOM 5669 N N . ALA B 1 354 ? 6.398 -22.156 -6.824 1 97.38 354 ALA B N 1
ATOM 5670 C CA . ALA B 1 354 ? 5.375 -22.688 -5.922 1 97.38 354 ALA B CA 1
ATOM 5671 C C . ALA B 1 354 ? 4.336 -23.5 -6.684 1 97.38 354 ALA B C 1
ATOM 5673 O O . ALA B 1 354 ? 3.975 -23.156 -7.812 1 97.38 354 ALA B O 1
ATOM 5674 N N . LEU B 1 355 ? 3.934 -24.578 -6.148 1 97.56 355 LEU B N 1
ATOM 5675 C CA . LEU B 1 355 ? 2.875 -25.422 -6.691 1 97.56 355 LEU B CA 1
ATOM 5676 C C . LEU B 1 355 ? 1.657 -25.422 -5.773 1 97.56 355 LEU B C 1
ATOM 5678 O O . LEU B 1 355 ? 1.798 -25.438 -4.547 1 97.56 355 LEU B O 1
ATOM 5682 N N . ARG B 1 356 ? 0.551 -25.359 -6.414 1 94.25 356 ARG B N 1
ATOM 5683 C CA . ARG B 1 356 ? -0.657 -25.234 -5.605 1 94.25 356 ARG B CA 1
ATOM 5684 C C . ARG B 1 356 ? -1.759 -26.156 -6.121 1 94.25 356 ARG B C 1
ATOM 5686 O O . ARG B 1 356 ? -1.833 -26.422 -7.32 1 94.25 356 ARG B O 1
ATOM 5693 N N . ILE B 1 357 ? -2.502 -26.672 -5.262 1 92.12 357 ILE B N 1
ATOM 5694 C CA . ILE B 1 357 ? -3.848 -27.172 -5.5 1 92.12 357 ILE B CA 1
ATOM 5695 C C . ILE B 1 357 ? -4.875 -26.219 -4.902 1 92.12 357 ILE B C 1
ATOM 5697 O O . ILE B 1 357 ? -4.984 -26.094 -3.68 1 92.12 357 ILE B O 1
ATOM 5701 N N . TYR B 1 358 ? -5.492 -25.578 -5.75 1 86.62 358 TYR B N 1
ATOM 5702 C CA . TYR B 1 358 ? -6.383 -24.5 -5.348 1 86.62 358 TYR B CA 1
ATOM 5703 C C . TYR B 1 358 ? -7.355 -24.969 -4.27 1 86.62 358 TYR B C 1
ATOM 5705 O O . TYR B 1 358 ? -8.008 -26 -4.422 1 86.62 358 TYR B O 1
ATOM 5713 N N . GLY B 1 359 ? -7.375 -24.25 -3.209 1 85.25 359 GLY B N 1
ATOM 5714 C CA . GLY B 1 359 ? -8.273 -24.531 -2.102 1 85.25 359 GLY B CA 1
ATOM 5715 C C . GLY B 1 359 ? -7.77 -25.609 -1.171 1 85.25 359 GLY B C 1
ATOM 5716 O O . GLY B 1 359 ? -8.422 -25.938 -0.18 1 85.25 359 GLY B O 1
ATOM 5717 N N . ARG B 1 360 ? -6.582 -26.125 -1.465 1 91.88 360 ARG B N 1
ATOM 5718 C CA . ARG B 1 360 ? -6.066 -27.203 -0.629 1 91.88 360 ARG B CA 1
ATOM 5719 C C . ARG B 1 360 ? -4.742 -26.797 0.016 1 91.88 360 ARG B C 1
ATOM 5721 O O . ARG B 1 360 ? -4.652 -26.688 1.239 1 91.88 360 ARG B O 1
ATOM 5728 N N . PHE B 1 361 ? -3.779 -26.672 -0.827 1 95.62 361 PHE B N 1
ATOM 5729 C CA . PHE B 1 361 ? -2.523 -26.234 -0.235 1 95.62 361 PHE B CA 1
ATOM 5730 C C . PHE B 1 361 ? -1.599 -25.641 -1.298 1 95.62 361 PHE B C 1
ATOM 5732 O O . PHE B 1 361 ? -1.842 -25.812 -2.496 1 95.62 361 PHE B O 1
ATOM 5739 N N . THR B 1 362 ? -0.632 -24.906 -0.893 1 96.88 362 THR B N 1
ATOM 5740 C CA . THR B 1 362 ? 0.513 -24.438 -1.663 1 96.88 362 THR B CA 1
ATOM 5741 C C . THR B 1 362 ? 1.82 -24.797 -0.967 1 96.88 362 THR B C 1
ATOM 5743 O O . THR B 1 362 ? 1.935 -24.688 0.254 1 96.88 362 THR B O 1
ATOM 5746 N N . VAL B 1 363 ? 2.705 -25.359 -1.696 1 98.31 363 VAL B N 1
ATOM 5747 C CA . VAL B 1 363 ? 4.082 -25.484 -1.23 1 98.31 363 VAL B CA 1
ATOM 5748 C C . VAL B 1 363 ? 5.02 -24.75 -2.184 1 98.31 363 VAL B C 1
ATOM 5750 O O . VAL B 1 363 ? 4.754 -24.656 -3.383 1 98.31 363 VAL B O 1
ATOM 5753 N N . GLY B 1 364 ? 6.012 -24.188 -1.615 1 98.12 364 GLY B N 1
ATOM 5754 C CA . GLY B 1 364 ? 6.984 -23.469 -2.42 1 98.12 364 GLY B CA 1
ATOM 5755 C C . GLY B 1 364 ? 8.211 -23.047 -1.637 1 98.12 364 GLY B C 1
ATOM 5756 O O . GLY B 1 364 ? 8.266 -23.203 -0.415 1 98.12 364 GLY B O 1
ATOM 5757 N N . VAL B 1 365 ? 9.195 -22.609 -2.344 1 98.56 365 VAL B N 1
ATOM 5758 C CA . VAL B 1 365 ? 10.469 -22.109 -1.829 1 98.56 365 VAL B CA 1
ATOM 5759 C C . VAL B 1 365 ? 11.023 -21.031 -2.756 1 98.56 365 VAL B C 1
ATOM 5761 O O . VAL B 1 365 ? 10.758 -21.047 -3.961 1 98.56 365 VAL B O 1
ATOM 5764 N N . SER B 1 366 ? 11.719 -20.094 -2.176 1 98.81 366 SER B N 1
ATOM 5765 C CA . SER B 1 366 ? 12.227 -19.062 -3.061 1 98.81 366 SER B CA 1
ATOM 5766 C C . SER B 1 366 ? 13.578 -18.531 -2.582 1 98.81 366 SER B C 1
ATOM 5768 O O . SER B 1 366 ? 14.023 -18.859 -1.479 1 98.81 366 SER B O 1
ATOM 5770 N N . GLU B 1 367 ? 14.219 -17.766 -3.416 1 98.81 367 GLU B N 1
ATOM 5771 C CA . GLU B 1 367 ? 15.406 -16.984 -3.098 1 98.81 367 GLU B CA 1
ATOM 5772 C C . GLU B 1 367 ? 15.359 -15.609 -3.754 1 98.81 367 GLU B C 1
ATOM 5774 O O . GLU B 1 367 ? 14.797 -15.453 -4.84 1 98.81 367 GLU B O 1
ATOM 5779 N N . THR B 1 368 ? 15.867 -14.688 -3.092 1 98.88 368 THR B N 1
ATOM 5780 C CA . THR B 1 368 ? 16.281 -13.438 -3.717 1 98.88 368 THR B CA 1
ATOM 5781 C C . THR B 1 368 ? 17.766 -13.461 -4.066 1 98.88 368 THR B C 1
ATOM 5783 O O . THR B 1 368 ? 18.594 -13.797 -3.225 1 98.88 368 THR B O 1
ATOM 5786 N N . ILE B 1 369 ? 18.047 -13.086 -5.316 1 98.94 369 ILE B N 1
ATOM 5787 C CA . ILE B 1 369 ? 19.453 -13.203 -5.734 1 98.94 369 ILE B CA 1
ATOM 5788 C C . ILE B 1 369 ? 19.906 -11.906 -6.402 1 98.94 369 ILE B C 1
ATOM 5790 O O . ILE B 1 369 ? 19.078 -11.094 -6.812 1 98.94 369 ILE B O 1
ATOM 5794 N N . VAL B 1 370 ? 21.172 -11.727 -6.473 1 98.88 370 VAL B N 1
ATOM 5795 C CA . VAL B 1 370 ? 21.828 -10.742 -7.328 1 98.88 370 VAL B CA 1
ATOM 5796 C C . VAL B 1 370 ? 22.719 -11.445 -8.359 1 98.88 370 VAL B C 1
ATOM 5798 O O . VAL B 1 370 ? 23.422 -12.398 -8.023 1 98.88 370 VAL B O 1
ATOM 5801 N N . VAL B 1 371 ? 22.547 -11.109 -9.578 1 98.94 371 VAL B N 1
ATOM 5802 C CA . VAL B 1 371 ? 23.406 -11.641 -10.633 1 98.94 371 VAL B CA 1
ATOM 5803 C C . VAL B 1 371 ? 24.812 -11.078 -10.484 1 98.94 371 VAL B C 1
ATOM 5805 O O . VAL B 1 371 ? 24.984 -9.867 -10.32 1 98.94 371 VAL B O 1
ATOM 5808 N N . THR B 1 372 ? 25.812 -11.93 -10.484 1 98.62 372 THR B N 1
ATOM 5809 C CA . THR B 1 372 ? 27.219 -11.531 -10.375 1 98.62 372 THR B CA 1
ATOM 5810 C C . THR B 1 372 ? 27.906 -11.648 -11.727 1 98.62 372 THR B C 1
ATOM 5812 O O . THR B 1 372 ? 27.266 -11.883 -12.75 1 98.62 372 THR B O 1
ATOM 5815 N N . GLU B 1 373 ? 29.203 -11.484 -11.703 1 98.38 373 GLU B N 1
ATOM 5816 C CA . GLU B 1 373 ? 29.984 -11.523 -12.938 1 98.38 373 GLU B CA 1
ATOM 5817 C C . GLU B 1 373 ? 30.047 -12.945 -13.5 1 98.38 373 GLU B C 1
ATOM 5819 O O . GLU B 1 373 ? 30.359 -13.133 -14.672 1 98.38 373 GLU B O 1
ATOM 5824 N N . THR B 1 374 ? 29.781 -13.93 -12.664 1 98.06 374 THR B N 1
ATOM 5825 C CA . THR B 1 374 ? 29.984 -15.297 -13.117 1 98.06 374 THR B CA 1
ATOM 5826 C C . THR B 1 374 ? 28.766 -16.156 -12.82 1 98.06 374 THR B C 1
ATOM 5828 O O . THR B 1 374 ? 28.703 -17.328 -13.211 1 98.06 374 THR B O 1
ATOM 5831 N N . GLY B 1 375 ? 27.875 -15.672 -12.109 1 98.44 375 GLY B N 1
ATOM 5832 C CA . GLY B 1 375 ? 26.703 -16.422 -11.695 1 98.44 375 GLY B CA 1
ATOM 5833 C C . GLY B 1 375 ? 25.719 -15.594 -10.883 1 98.44 375 GLY B C 1
ATOM 5834 O O . GLY B 1 375 ? 25.266 -14.539 -11.336 1 98.44 375 GLY B O 1
ATOM 5835 N N . TYR B 1 376 ? 25.484 -16.125 -9.656 1 98.62 376 TYR B N 1
ATOM 5836 C CA . TYR B 1 376 ? 24.562 -15.43 -8.773 1 98.62 376 TYR B CA 1
ATOM 5837 C C . TYR B 1 376 ? 24.984 -15.555 -7.316 1 98.62 376 TYR B C 1
ATOM 5839 O O . TYR B 1 376 ? 25.844 -16.375 -6.984 1 98.62 376 TYR B O 1
ATOM 5847 N N . ARG B 1 377 ? 24.5 -14.711 -6.516 1 98.75 377 ARG B N 1
ATOM 5848 C CA . ARG B 1 377 ? 24.594 -14.812 -5.062 1 98.75 377 ARG B CA 1
ATOM 5849 C C . ARG B 1 377 ? 23.203 -14.734 -4.422 1 98.75 377 ARG B C 1
ATOM 5851 O O . ARG B 1 377 ? 22.469 -13.781 -4.652 1 98.75 377 ARG B O 1
ATOM 5858 N N . ALA B 1 378 ? 22.844 -15.773 -3.701 1 98.69 378 ALA B N 1
ATOM 5859 C CA . ALA B 1 378 ? 21.625 -15.719 -2.904 1 98.69 378 ALA B CA 1
ATOM 5860 C C . ALA B 1 378 ? 21.781 -14.766 -1.725 1 98.69 378 ALA B C 1
ATOM 5862 O O . ALA B 1 378 ? 22.828 -14.734 -1.077 1 98.69 378 ALA B O 1
ATOM 5863 N N . LEU B 1 379 ? 20.734 -14.023 -1.446 1 98.69 379 LEU B N 1
ATOM 5864 C CA . LEU B 1 379 ? 20.844 -13 -0.414 1 98.69 379 LEU B CA 1
ATOM 5865 C C . LEU B 1 379 ? 20.25 -13.477 0.901 1 98.69 379 LEU B C 1
ATOM 5867 O O . LEU B 1 379 ? 20.547 -12.93 1.964 1 98.69 379 LEU B O 1
ATOM 5871 N N . GLY B 1 380 ? 19.328 -14.445 0.846 1 97.19 380 GLY B N 1
ATOM 5872 C CA . GLY B 1 380 ? 18.719 -14.992 2.049 1 97.19 380 GLY B CA 1
ATOM 5873 C C . GLY B 1 380 ? 19.531 -16.109 2.664 1 97.19 380 GLY B C 1
ATOM 5874 O O . GLY B 1 380 ? 20.469 -16.625 2.041 1 97.19 380 GLY B O 1
ATOM 5875 N N . SER B 1 381 ? 19.172 -16.531 3.934 1 97.94 381 SER B N 1
ATOM 5876 C CA . SER B 1 381 ? 19.969 -17.531 4.637 1 97.94 381 SER B CA 1
ATOM 5877 C C . SER B 1 381 ? 19.078 -18.625 5.242 1 97.94 381 SER B C 1
ATOM 5879 O O . SER B 1 381 ? 19.578 -19.562 5.852 1 97.94 381 SER B O 1
ATOM 5881 N N . ILE B 1 382 ? 17.812 -18.516 5.121 1 98.5 382 ILE B N 1
ATOM 5882 C CA . ILE B 1 382 ? 16.891 -19.453 5.758 1 98.5 382 ILE B CA 1
ATOM 5883 C C . ILE B 1 382 ? 16.891 -20.781 5 1 98.5 382 ILE B C 1
ATOM 5885 O O . ILE B 1 382 ? 16.844 -20.797 3.77 1 98.5 382 ILE B O 1
ATOM 5889 N N . ASP B 1 383 ? 16.859 -21.828 5.734 1 97.94 383 ASP B N 1
ATOM 5890 C CA . ASP B 1 383 ? 16.828 -23.172 5.145 1 97.94 383 ASP B CA 1
ATOM 5891 C C . ASP B 1 383 ? 15.633 -23.312 4.199 1 97.94 383 ASP B C 1
ATOM 5893 O O . ASP B 1 383 ? 14.539 -22.828 4.496 1 97.94 383 ASP B O 1
ATOM 5897 N N . ARG B 1 384 ? 15.805 -24.078 3.086 1 98 384 ARG B N 1
ATOM 5898 C CA . ARG B 1 384 ? 14.797 -24.203 2.039 1 98 384 ARG B CA 1
ATOM 5899 C C . ARG B 1 384 ? 13.844 -25.344 2.338 1 98 384 ARG B C 1
ATOM 5901 O O . ARG B 1 384 ? 12.766 -25.438 1.737 1 98 384 ARG B O 1
ATOM 5908 N N . ASN B 1 385 ? 14.203 -26.188 3.238 1 97.56 385 ASN B N 1
ATOM 5909 C CA . ASN B 1 385 ? 13.43 -27.406 3.455 1 97.56 385 ASN B CA 1
ATOM 5910 C C . ASN B 1 385 ? 12.031 -27.094 3.977 1 97.56 385 ASN B C 1
ATOM 5912 O O . ASN B 1 385 ? 11.836 -26.125 4.711 1 97.56 385 ASN B O 1
ATOM 5916 N N . LEU B 1 386 ? 11.125 -27.938 3.541 1 98.25 386 LEU B N 1
ATOM 5917 C CA . LEU B 1 386 ? 9.812 -27.906 4.164 1 98.25 386 LEU B CA 1
ATOM 5918 C C . LEU B 1 386 ? 9.914 -28.109 5.672 1 98.25 386 LEU B C 1
ATOM 5920 O O . LEU B 1 386 ? 10.422 -29.125 6.129 1 98.25 386 LEU B O 1
ATOM 5924 N N . LEU B 1 387 ? 9.453 -27.172 6.438 1 98.25 387 LEU B N 1
ATOM 5925 C CA . LEU B 1 387 ? 9.508 -27.312 7.887 1 98.25 387 LEU B CA 1
ATOM 5926 C C . LEU B 1 387 ? 8.375 -28.203 8.391 1 98.25 387 LEU B C 1
ATOM 5928 O O . LEU B 1 387 ? 7.199 -27.891 8.18 1 98.25 387 LEU B O 1
ATOM 5932 N N . ILE B 1 388 ? 8.734 -29.266 8.945 1 98.12 388 ILE B N 1
ATOM 5933 C CA . ILE B 1 388 ? 7.762 -30.141 9.578 1 98.12 388 ILE B CA 1
ATOM 5934 C C . ILE B 1 388 ? 7.758 -29.891 11.086 1 98.12 388 ILE B C 1
ATOM 5936 O O . ILE B 1 388 ? 8.805 -29.938 11.734 1 98.12 388 ILE B O 1
ATOM 5940 N N . VAL B 1 389 ? 6.621 -29.562 11.602 1 97.5 389 VAL B N 1
ATOM 5941 C CA . VAL B 1 389 ? 6.484 -29.219 13.008 1 97.5 389 VAL B CA 1
ATOM 5942 C C . VAL B 1 389 ? 5.715 -30.312 13.742 1 97.5 389 VAL B C 1
ATOM 5944 O O . VAL B 1 389 ? 4.645 -30.734 13.289 1 97.5 389 VAL B O 1
#